Protein AF-0000000086675448 (afdb_homodimer)

Nearest PDB structures (foldseek):
  5aqe-assembly1_A  TM=8.376E-01  e=9.202E-14  Lederbergia lenta
  1q5p-assembly1_A  TM=8.395E-01  e=3.480E-13  Lederbergia lenta
  4h6w-assembly2_B  TM=8.275E-01  e=2.903E-13  Planktothrix agardhii NIES-596
  6pak-assembly2_B  TM=8.218E-01  e=4.708E-13  Bacillus subtilis subsp. subtilis str. 168
  1v6c-assembly2_B  TM=7.344E-01  e=2.677E-09  Pseudoalteromonas sp. AS-11

Secondary structure (DSSP, 8-state):
------------PPPSEEEEEGGGHHHHHHHHHHTT-EEEEEEEETTTTEEEEEEE-HHHHHHHHHHHHHHHHH-TT-HHHHHHSPPP-TT--HHHHHHHHHHHHHHHHTTT----EEE--EEEETTTSTTTTSSS--S-EE-PPPPPP-----SSPPEEEEEESPBPP-GGGTTTEEE-GGGB--S-SPEEGGGGHHHHHHHHHHHH-TT-EEEEEE-S-TTT-EEEHHHHHHHHHTTTTS---EEEE-EEEE-TT-PPPHHHHHHHHHHTTTSEEEEE--S---HHHHGGG---TT--EETTTSTTSEEEEEE-TTSSBPTTS---TTEEEEEE-SSEEEE---EEEEEEETTTEEEEEEETTSEEEE--HHHHHHHHHHHHHHHHHHTTT-HHHHHHHHHHHHHHHTT-SSSEE--/------------PPPSEEEEEGGGHHHHHHHHHHTT-EEEEEEEETTTTEEEEEEE-HHHHHHHHHHHHHHHHH-TT-HHHHHHSPPP-TT--HHHHHHHHHHHHHHHHTTT----EEE--EEEEGGG-TTTTSSS--S-EE-PPPPPP-----SSPPEEEEEESPBPP-GGGTTTEEE-GGGB--S-SPEEGGGGHHHHHHHHHHHH-TT-EEEEEE-S-TTT-EEEHHHHHHHHHTTTTS---EEEE-EEEE-TT-PPPHHHHHHHHHHTTTSEEEEE--S---HHHHGGG---TT--EETTTSTTSEEEEEE-TTSSBPTTS---TTEEEEEE-SSEEEE---EEEEEEETTTEEEEEEETTSEEEE-SHHHHHHHHHHHHHHHHHHTTT-HHHHHHHHHHHHHHHTT-SSSEE--

InterPro domains:
  IPR000209 Peptidase S8/S53 domain [PF00082] (158-402)
  IPR036852 Peptidase S8/S53 domain superfamily [G3DSA:3.40.50.200] (151-414)
  IPR036852 Peptidase S8/S53 domain superfamily [SSF52743] (159-402)
  IPR050131 Subtilisin-like serine protease [PTHR43806] (111-392)

pLDDT: mean 85.91, std 15.22, range [19.22, 98.88]

Sequence (838 aa):
MAIADGETQPTTSVPDEIVVDRPYEDVVLTLLRDLGLRREVKASSKVLDLSRIGVTGLADAAARLRQEADELAGSPGTEPWRVAFPRPTDQSSPLDLLLYCIRFRTARDNAGWTFEMGKNRHVRSVIGLPHLSGGGVLYPVAASAPAPRPGEPARETCLVGLLDTRITAHPLLVGKLHADEGAVLDGPGPHPHWAGHATFVAGRILDEAPEARLVVGAVLDDEHAVATAWDTALAMMKFRDSGVKILNLSLGCITADGDAPLIIARAVELLTPQMVIVAAAGNHGDPKLNGDSGTDERAACWPAALSQVEAVGGDTEAGDRAGFSPDVRWTTFMAPGQNVVGPFLTGTVNVQTREHGTLPTEFPEGWASWSGTSFAAATVTGRLARLTAKNGGDPHAALRELRRTLRQAGGSDPITLAHMAIADGETQPTTSVPDEIVVDRPYEDVVLTLLRDLGLRREVKASSKVLDLSRIGVTGLADAAARLRQEADELAGSPGTEPWRVAFPRPTDQSSPLDLLLYCIRFRTARDNAGWTFEMGKNRHVRSVIGLPHLSGGGVLYPVAASAPAPRPGEPARETCLVGLLDTRITAHPLLVGKLHADEGAVLDGPGPHPHWAGHATFVAGRILDEAPEARLVVGAVLDDEHAVATAWDTALAMMKFRDSGVKILNLSLGCITADGDAPLIIARAVELLTPQMVIVAAAGNHGDPKLNGDSGTDERAACWPAALSQVEAVGGDTEAGDRAGFSPDVRWTTFMAPGQNVVGPFLTGTVNVQTREHGTLPTEFPEGWASWSGTSFAAATVTGRLARLTAKNGGDPHAALRELRRTLRQAGGSDPITLAH

Radius of gyration: 28.86 Å; Cα contacts (8 Å, |Δi|>4): 1958; chains: 2; bounding box: 61×103×66 Å

Solvent-accessible surface area (backbone atoms only — not comparable to full-atom values): 42837 Å² total; per-residue (Å²): 133,83,87,71,80,68,79,74,64,80,78,81,67,63,57,58,32,39,31,30,37,39,94,46,46,64,57,51,52,50,54,37,49,76,71,71,40,51,74,43,82,75,48,74,38,80,91,77,41,30,26,34,33,38,49,51,64,48,80,78,40,32,65,59,36,49,50,49,41,53,51,58,68,67,40,84,89,34,63,75,46,51,20,68,43,44,70,75,56,95,84,48,48,46,64,52,32,48,53,44,42,52,48,48,52,42,13,68,76,28,56,46,32,71,78,63,65,39,56,41,36,62,29,22,27,37,70,48,42,84,28,48,43,34,78,74,71,61,48,72,39,65,36,74,80,73,79,83,72,91,68,81,81,57,92,46,66,26,41,30,31,38,51,30,25,24,29,53,87,48,84,87,48,66,91,31,64,52,58,51,86,81,15,51,58,76,78,83,70,67,42,43,51,53,34,25,45,31,28,25,33,52,37,32,20,34,70,55,16,72,55,40,32,37,38,41,42,46,55,26,37,43,83,66,24,41,30,42,30,59,58,46,24,56,57,55,55,64,42,68,86,63,69,39,28,34,38,41,32,45,35,25,28,72,46,93,84,41,59,70,49,51,57,41,53,52,41,51,62,71,40,46,84,70,24,44,39,32,15,14,37,28,41,41,27,28,52,70,22,13,50,89,62,70,53,60,33,44,44,50,21,32,60,10,53,40,91,82,28,44,4,12,24,12,12,28,89,88,69,43,77,27,61,41,24,37,81,50,86,56,36,45,30,32,17,57,10,45,70,40,74,31,41,34,57,64,39,54,25,32,37,72,42,71,90,72,40,73,39,83,41,69,15,86,77,22,15,23,28,33,35,36,10,40,45,7,20,20,37,53,47,8,47,38,37,44,38,8,25,72,48,82,62,34,36,66,60,16,49,52,48,49,54,52,51,39,68,68,47,73,65,74,46,75,52,36,65,59,113,133,80,90,65,85,70,78,73,64,79,79,82,67,64,58,59,29,40,31,29,38,40,94,47,47,65,58,52,53,51,53,36,48,75,70,72,42,52,72,44,82,75,47,71,36,80,89,76,41,31,26,34,33,37,48,52,65,48,80,79,39,30,66,60,36,47,51,51,42,53,50,57,68,67,39,86,88,34,63,77,48,50,21,67,44,43,69,76,57,94,83,48,48,47,66,53,32,48,53,45,42,54,50,48,51,42,14,68,75,27,54,47,32,69,78,65,64,38,55,42,37,62,28,24,26,35,70,51,38,81,29,38,45,39,79,69,70,53,48,74,37,66,37,74,80,73,79,84,72,92,69,80,82,57,92,45,66,27,41,31,30,37,51,30,25,23,30,53,86,50,86,88,48,66,92,31,64,51,58,51,87,81,16,52,57,76,78,82,70,68,41,42,51,51,33,26,47,30,29,25,32,52,38,32,20,35,71,56,17,74,56,41,32,35,38,42,42,47,58,25,37,45,83,67,24,41,31,43,30,59,58,44,24,57,57,55,57,63,42,69,85,64,69,37,29,36,37,42,31,44,36,25,29,71,45,94,82,40,60,69,48,50,56,42,54,51,42,50,62,72,39,47,86,70,24,43,41,32,13,14,38,28,38,40,28,27,53,69,20,13,52,89,64,70,52,60,35,42,44,49,22,32,59,10,54,40,90,81,29,45,4,13,23,13,12,29,89,87,68,43,77,27,63,41,22,36,81,50,86,58,35,45,30,31,16,59,9,46,68,39,74,29,40,34,58,67,38,54,28,33,36,73,40,72,88,73,39,73,38,83,41,69,14,85,77,22,15,23,28,32,32,33,11,39,44,8,20,19,37,53,46,8,47,39,38,44,38,8,24,72,48,82,61,33,36,66,60,15,49,53,47,50,54,53,51,41,67,69,47,74,66,76,46,74,51,37,65,59,116

Structure (mmCIF, N/CA/C/O backbone):
data_AF-0000000086675448-model_v1
#
loop_
_entity.id
_entity.type
_entity.pdbx_description
1 polymer 'Peptidase S8/S53 domain-containing protein'
#
loop_
_atom_site.group_PDB
_atom_site.id
_atom_site.type_symbol
_atom_site.label_atom_id
_atom_site.label_alt_id
_atom_site.label_comp_id
_atom_site.label_asym_id
_atom_site.label_entity_id
_atom_site.label_seq_id
_atom_site.pdbx_PDB_ins_code
_atom_site.Cartn_x
_atom_site.Cartn_y
_atom_site.Cartn_z
_atom_site.occupancy
_atom_site.B_iso_or_equiv
_atom_site.auth_seq_id
_atom_site.auth_comp_id
_atom_site.auth_asym_id
_atom_site.auth_atom_id
_atom_site.pdbx_PDB_model_num
ATOM 1 N N . MET A 1 1 ? -17.484 -54.594 4.227 1 19.22 1 MET A N 1
ATOM 2 C CA . MET A 1 1 ? -16.297 -54.062 4.863 1 19.22 1 MET A CA 1
ATOM 3 C C . MET A 1 1 ? -16.031 -52.625 4.375 1 19.22 1 MET A C 1
ATOM 5 O O . MET A 1 1 ? -15.805 -52.406 3.182 1 19.22 1 MET A O 1
ATOM 9 N N . ALA A 1 2 ? -16.562 -51.531 5.016 1 24.14 2 ALA A N 1
ATOM 10 C CA . ALA A 1 2 ? -16.734 -50.125 4.617 1 24.14 2 ALA A CA 1
ATOM 11 C C . ALA A 1 2 ? -15.398 -49.438 4.445 1 24.14 2 ALA A C 1
ATOM 13 O O . ALA A 1 2 ? -14.555 -49.438 5.352 1 24.14 2 ALA A O 1
ATOM 14 N N . ILE A 1 3 ? -14.781 -49.406 3.256 1 20.59 3 ILE A N 1
ATOM 15 C CA . ILE A 1 3 ? -13.453 -48.875 2.939 1 20.59 3 ILE A CA 1
ATOM 16 C C . ILE A 1 3 ? -13.297 -47.469 3.48 1 20.59 3 ILE A C 1
ATOM 18 O O . ILE A 1 3 ? -13.93 -46.531 2.984 1 20.59 3 ILE A O 1
ATOM 22 N N . ALA A 1 4 ? -13.094 -47.125 4.727 1 25.92 4 ALA A N 1
ATOM 23 C CA . ALA A 1 4 ? -12.898 -45.969 5.602 1 25.92 4 ALA A CA 1
ATOM 24 C C . ALA A 1 4 ? -11.695 -45.125 5.16 1 25.92 4 ALA A C 1
ATOM 26 O O . ALA A 1 4 ? -11.32 -44.188 5.832 1 25.92 4 ALA A O 1
ATOM 27 N N . ASP A 1 5 ? -10.766 -45.719 4.504 1 25.84 5 ASP A N 1
ATOM 28 C CA . ASP A 1 5 ? -9.422 -45.125 4.562 1 25.84 5 ASP A CA 1
ATOM 29 C C . ASP A 1 5 ? -9.375 -43.781 3.854 1 25.84 5 ASP A C 1
ATOM 31 O O . ASP A 1 5 ? -9.047 -43.719 2.668 1 25.84 5 ASP A O 1
ATOM 35 N N . GLY A 1 6 ? -10.383 -42.969 3.861 1 28.73 6 GLY A N 1
ATOM 36 C CA . GLY A 1 6 ? -10.508 -41.719 3.133 1 28.73 6 GLY A CA 1
ATOM 37 C C . GLY A 1 6 ? -9.344 -40.781 3.367 1 28.73 6 GLY A C 1
ATOM 38 O O . GLY A 1 6 ? -9.023 -40.469 4.512 1 28.73 6 GLY A O 1
ATOM 39 N N . GLU A 1 7 ? -8.18 -40.906 2.625 1 31.02 7 GLU A N 1
ATOM 40 C CA . GLU A 1 7 ? -7.004 -40.031 2.652 1 31.02 7 GLU A CA 1
ATOM 41 C C . GLU A 1 7 ? -7.391 -38.594 2.949 1 31.02 7 GLU A C 1
ATOM 43 O O . GLU A 1 7 ? -8.273 -38.031 2.299 1 31.02 7 GLU A O 1
ATOM 48 N N . THR A 1 8 ? -7.277 -38.094 4.18 1 31.53 8 THR A N 1
ATOM 49 C CA . THR A 1 8 ? -7.465 -36.75 4.738 1 31.53 8 THR A CA 1
ATOM 50 C C . THR A 1 8 ? -6.84 -35.688 3.834 1 31.53 8 THR A C 1
ATOM 52 O O . THR A 1 8 ? -5.641 -35.75 3.553 1 31.53 8 THR A O 1
ATOM 55 N N . GLN A 1 9 ? -7.383 -35.25 2.836 1 34.47 9 GLN A N 1
ATOM 56 C CA . GLN A 1 9 ? -7.023 -34.062 2.078 1 34.47 9 GLN A CA 1
ATOM 57 C C . GLN A 1 9 ? -6.285 -33.062 2.959 1 34.47 9 GLN A C 1
ATOM 59 O O . GLN A 1 9 ? -6.648 -32.844 4.117 1 34.47 9 GLN A O 1
ATOM 64 N N . PRO A 1 10 ? -4.93 -32.906 2.898 1 38.47 10 PRO A N 1
ATOM 65 C CA . PRO A 1 10 ? -4.301 -31.859 3.697 1 38.47 10 PRO A CA 1
ATOM 66 C C . PRO A 1 10 ? -5.258 -30.703 4.012 1 38.47 10 PRO A C 1
ATOM 68 O O . PRO A 1 10 ? -5.941 -30.203 3.117 1 38.47 10 PRO A O 1
ATOM 71 N N . THR A 1 11 ? -5.914 -30.703 5.055 1 40.5 11 THR A N 1
ATOM 72 C CA . THR A 1 11 ? -6.809 -29.656 5.551 1 40.5 11 THR A CA 1
ATOM 73 C C . THR A 1 11 ? -6.219 -28.281 5.305 1 40.5 11 THR A C 1
ATOM 75 O O . THR A 1 11 ? -5.086 -28 5.711 1 40.5 11 THR A O 1
ATOM 78 N N . THR A 1 12 ? -6.336 -27.641 4.102 1 47.5 12 THR A N 1
ATOM 79 C CA . THR A 1 12 ? -6.266 -26.281 3.543 1 47.5 12 THR A CA 1
ATOM 80 C C . THR A 1 12 ? -6.68 -25.25 4.582 1 47.5 12 THR A C 1
ATOM 82 O O . THR A 1 12 ? -7.098 -24.141 4.234 1 47.5 12 THR A O 1
ATOM 85 N N . SER A 1 13 ? -6.762 -25.594 5.852 1 55.72 13 SER A N 1
ATOM 86 C CA . SER A 1 13 ? -7.344 -24.578 6.723 1 55.72 13 SER A CA 1
ATOM 87 C C . SER A 1 13 ? -6.375 -23.422 6.938 1 55.72 13 SER A C 1
ATOM 89 O O . SER A 1 13 ? -5.18 -23.641 7.152 1 55.72 13 SER A O 1
ATOM 91 N N . VAL A 1 14 ? -6.738 -22.281 6.613 1 64.19 14 VAL A N 1
ATOM 92 C CA . VAL A 1 14 ? -6.047 -21.031 6.945 1 64.19 14 VAL A CA 1
ATOM 93 C C . VAL A 1 14 ? -5.699 -21.031 8.438 1 64.19 14 VAL A C 1
ATOM 95 O O . VAL A 1 14 ? -6.555 -21.297 9.281 1 64.19 14 VAL A O 1
ATOM 98 N N . PRO A 1 15 ? -4.355 -20.953 8.742 1 76.44 15 PRO A N 1
ATOM 99 C CA . PRO A 1 15 ? -4.02 -20.875 10.164 1 76.44 15 PRO A CA 1
ATOM 100 C C . PRO A 1 15 ? -4.773 -19.75 10.875 1 76.44 15 PRO A C 1
ATOM 102 O O . PRO A 1 15 ? -5.117 -18.734 10.258 1 76.44 15 PRO A O 1
ATOM 105 N N . ASP A 1 16 ? -5.109 -20.016 12.125 1 91.25 16 ASP A N 1
ATOM 106 C CA . ASP A 1 16 ? -5.711 -18.984 12.969 1 91.25 16 ASP A CA 1
ATOM 107 C C . ASP A 1 16 ? -4.684 -17.922 13.359 1 91.25 16 ASP A C 1
ATOM 109 O O . ASP A 1 16 ? -4.348 -17.781 14.531 1 91.25 16 ASP A O 1
ATOM 113 N N . GLU A 1 17 ? -4.227 -17.25 12.32 1 94.56 17 GLU A N 1
ATOM 114 C CA . GLU A 1 17 ? -3.17 -16.266 12.508 1 94.56 17 GLU A CA 1
ATOM 115 C C . GLU A 1 17 ? -3.529 -14.93 11.852 1 94.56 17 GLU A C 1
ATOM 117 O O . GLU A 1 17 ? -4.102 -14.906 10.758 1 94.56 17 GLU A O 1
ATOM 122 N N . ILE A 1 18 ? -3.236 -13.844 12.609 1 94.94 18 ILE A N 1
ATOM 123 C CA . ILE A 1 18 ? -3.465 -12.477 12.156 1 94.94 18 ILE A CA 1
ATOM 124 C C . ILE A 1 18 ? -2.133 -11.828 11.781 1 94.94 18 ILE A C 1
ATOM 126 O O . ILE A 1 18 ? -1.14 -11.984 12.492 1 94.94 18 ILE A O 1
ATOM 130 N N . VAL A 1 19 ? -2.082 -11.25 10.617 1 96.06 19 VAL A N 1
ATOM 131 C CA . VAL A 1 19 ? -0.97 -10.391 10.227 1 96.06 19 VAL A CA 1
ATOM 132 C C . VAL A 1 19 ? -1.356 -8.93 10.406 1 96.06 19 VAL A C 1
ATOM 134 O O . VAL A 1 19 ? -2.414 -8.492 9.945 1 96.06 19 VAL A O 1
ATOM 137 N N . VAL A 1 20 ? -0.514 -8.125 11.141 1 96.06 20 VAL A N 1
ATOM 138 C CA . VAL A 1 20 ? -0.903 -6.762 11.477 1 96.06 20 VAL A CA 1
ATOM 139 C C . VAL A 1 20 ? 0.31 -5.84 11.383 1 96.06 20 VAL A C 1
ATOM 141 O O . VAL A 1 20 ? 1.45 -6.285 11.531 1 96.06 20 VAL A O 1
ATOM 144 N N . ASP A 1 21 ? 0.038 -4.551 11.141 1 94.56 21 ASP A N 1
ATOM 145 C CA . ASP A 1 21 ? 1.094 -3.547 11.234 1 94.56 21 ASP A CA 1
ATOM 146 C C . ASP A 1 21 ? 1.819 -3.641 12.578 1 94.56 21 ASP A C 1
ATOM 148 O O . ASP A 1 21 ? 1.188 -3.604 13.633 1 94.56 21 ASP A O 1
ATOM 152 N N . ARG A 1 22 ? 3.107 -3.705 12.477 1 92.75 22 ARG A N 1
ATOM 153 C CA . ARG A 1 22 ? 3.926 -3.963 13.656 1 92.75 22 ARG A CA 1
ATOM 154 C C . ARG A 1 22 ? 3.723 -2.881 14.711 1 92.75 22 ARG A C 1
ATOM 156 O O . ARG A 1 22 ? 3.66 -3.176 15.906 1 92.75 22 ARG A O 1
ATOM 163 N N . PRO A 1 23 ? 3.57 -1.552 14.391 1 89.69 23 PRO A N 1
ATOM 164 C CA . PRO A 1 23 ? 3.387 -0.516 15.406 1 89.69 23 PRO A CA 1
ATOM 165 C C . PRO A 1 23 ? 2.1 -0.698 16.203 1 89.69 23 PRO A C 1
ATOM 167 O O . PRO A 1 23 ? 1.947 -0.107 17.281 1 89.69 23 PRO A O 1
ATOM 170 N N . TYR A 1 24 ? 1.181 -1.515 15.727 1 93.62 24 TYR A N 1
ATOM 171 C CA . TYR A 1 24 ? -0.104 -1.646 16.406 1 93.62 24 TYR A CA 1
ATOM 172 C C . TYR A 1 24 ? -0.298 -3.061 16.938 1 93.62 24 TYR A C 1
ATOM 174 O O . TYR A 1 24 ? -1.425 -3.477 17.219 1 93.62 24 TYR A O 1
ATOM 182 N N . GLU A 1 25 ? 0.802 -3.812 16.984 1 94.5 25 GLU A N 1
ATOM 183 C CA . GLU A 1 25 ? 0.803 -5.148 17.562 1 94.5 25 GLU A CA 1
ATOM 184 C C . GLU A 1 25 ? 0.176 -5.133 18.969 1 94.5 25 GLU A C 1
ATOM 186 O O . GLU A 1 25 ? -0.679 -5.965 19.266 1 94.5 25 GLU A O 1
ATOM 191 N N . ASP A 1 26 ? 0.525 -4.156 19.766 1 93.31 26 ASP A N 1
ATOM 192 C CA . ASP A 1 26 ? 0.05 -4.07 21.141 1 93.31 26 ASP A CA 1
ATOM 193 C C . ASP A 1 26 ? -1.45 -3.791 21.188 1 93.31 26 ASP A C 1
ATOM 195 O O . ASP A 1 26 ? -2.15 -4.281 22.078 1 93.31 26 ASP A O 1
ATOM 199 N N . VAL A 1 27 ? -1.934 -2.99 20.266 1 92.75 27 VAL A N 1
ATOM 200 C CA . VAL A 1 27 ? -3.361 -2.697 20.188 1 92.75 27 VAL A CA 1
ATOM 201 C C . VAL A 1 27 ? -4.141 -3.986 19.938 1 92.75 27 VAL A C 1
ATOM 203 O O . VAL A 1 27 ? -5.125 -4.27 20.625 1 92.75 27 VAL A O 1
ATOM 206 N N . VAL A 1 28 ? -3.686 -4.801 19.016 1 95.69 28 VAL A N 1
ATOM 207 C CA . VAL A 1 28 ? -4.363 -6.043 18.656 1 95.69 28 VAL A CA 1
ATOM 208 C C . VAL A 1 28 ? -4.309 -7.016 19.844 1 95.69 28 VAL A C 1
ATOM 210 O O . VAL A 1 28 ? -5.309 -7.652 20.172 1 95.69 28 VAL A O 1
ATOM 213 N N . LEU A 1 29 ? -3.145 -7.09 20.5 1 96.25 29 LEU A N 1
ATOM 214 C CA . LEU A 1 29 ? -3.012 -7.98 21.641 1 96.25 29 LEU A CA 1
ATOM 215 C C . LEU A 1 29 ? -3.975 -7.586 22.75 1 96.25 29 LEU A C 1
ATOM 217 O O . LEU A 1 29 ? -4.582 -8.445 23.391 1 96.25 29 LEU A O 1
ATOM 221 N N . THR A 1 30 ? -4.129 -6.32 22.969 1 95.06 30 THR A N 1
ATOM 222 C CA . THR A 1 30 ? -5.055 -5.824 23.984 1 95.06 30 THR A CA 1
ATOM 223 C C . THR A 1 30 ? -6.496 -6.156 23.609 1 95.06 30 THR A C 1
ATOM 225 O O . THR A 1 30 ? -7.273 -6.602 24.453 1 95.06 30 THR A O 1
ATOM 228 N N . LEU A 1 31 ? -6.832 -5.945 22.359 1 93.81 31 LEU A N 1
ATOM 229 C CA . LEU A 1 31 ? -8.18 -6.238 21.891 1 93.81 31 LEU A CA 1
ATOM 230 C C . LEU A 1 31 ? -8.484 -7.73 22.016 1 93.81 31 LEU A C 1
ATOM 232 O O . LEU A 1 31 ? -9.594 -8.117 22.391 1 93.81 31 LEU A O 1
ATOM 236 N N . LEU A 1 32 ? -7.5 -8.617 21.703 1 96 32 LEU A N 1
ATOM 237 C CA . LEU A 1 32 ? -7.68 -10.062 21.828 1 96 32 LEU A CA 1
ATOM 238 C C . LEU A 1 32 ? -7.891 -10.453 23.281 1 96 32 LEU A C 1
ATOM 240 O O . LEU A 1 32 ? -8.727 -11.305 23.594 1 96 32 LEU A O 1
ATOM 244 N N . ARG A 1 33 ? -7.145 -9.836 24.172 1 94.44 33 ARG A N 1
ATOM 245 C CA . ARG A 1 33 ? -7.324 -10.055 25.609 1 94.44 33 ARG A CA 1
ATOM 246 C C . ARG A 1 33 ? -8.734 -9.664 26.047 1 94.44 33 ARG A C 1
ATOM 248 O O . ARG A 1 33 ? -9.391 -10.414 26.766 1 94.44 33 ARG A O 1
ATOM 255 N N . ASP A 1 34 ? -9.203 -8.539 25.625 1 92.75 34 ASP A N 1
ATOM 256 C CA . ASP A 1 34 ? -10.531 -8.047 25.984 1 92.75 34 ASP A CA 1
ATOM 257 C C . ASP A 1 34 ? -11.617 -9 25.484 1 92.75 34 ASP A C 1
ATOM 259 O O . ASP A 1 34 ? -12.688 -9.086 26.078 1 92.75 34 ASP A O 1
ATOM 263 N N . LEU A 1 35 ? -11.344 -9.672 24.391 1 91.81 35 LEU A N 1
ATOM 264 C CA . LEU A 1 35 ? -12.305 -10.602 23.797 1 91.81 35 LEU A CA 1
ATOM 265 C C . LEU A 1 35 ? -12.164 -11.984 24.406 1 91.81 35 LEU A C 1
ATOM 267 O O . LEU A 1 35 ? -12.852 -12.922 24 1 91.81 35 LEU A O 1
ATOM 271 N N . GLY A 1 36 ? -11.211 -12.148 25.344 1 91.94 36 GLY A N 1
ATOM 272 C CA . GLY A 1 36 ? -11.031 -13.391 26.078 1 91.94 36 GLY A CA 1
ATOM 273 C C . GLY A 1 36 ? -10.297 -14.453 25.266 1 91.94 36 GLY A C 1
ATOM 274 O O . GLY A 1 36 ? -10.508 -15.648 25.484 1 91.94 36 GLY A O 1
ATOM 275 N N . LEU A 1 37 ? -9.523 -14.047 24.297 1 95.94 37 LEU A N 1
ATOM 276 C CA . LEU A 1 37 ? -8.836 -15.008 23.438 1 95.94 37 LEU A CA 1
ATOM 277 C C . LEU A 1 37 ? -7.367 -15.133 23.844 1 95.94 37 LEU A C 1
ATOM 279 O O . LEU A 1 37 ? -6.727 -14.133 24.172 1 95.94 37 LEU A O 1
ATOM 283 N N . ARG A 1 38 ? -6.867 -16.359 23.781 1 95.12 38 ARG A N 1
ATOM 284 C CA . ARG A 1 38 ? -5.43 -16.562 23.938 1 95.12 38 ARG A CA 1
ATOM 285 C C . ARG A 1 38 ? -4.676 -16.172 22.672 1 95.12 38 ARG A C 1
ATOM 287 O O . ARG A 1 38 ? -5.16 -16.391 21.562 1 95.12 38 ARG A O 1
ATOM 294 N N . ARG A 1 39 ? -3.52 -15.531 22.891 1 95.56 39 ARG A N 1
ATOM 295 C CA . ARG A 1 39 ? -2.768 -15 21.766 1 95.56 39 ARG A CA 1
ATOM 296 C C . ARG A 1 39 ? -1.266 -15.102 22 1 95.56 39 ARG A C 1
ATOM 298 O O . ARG A 1 39 ? -0.82 -15.148 23.156 1 95.56 39 ARG A O 1
ATOM 305 N N . GLU A 1 40 ? -0.555 -15.219 20.938 1 95.94 40 GLU A N 1
ATOM 306 C CA . GLU A 1 40 ? 0.904 -15.258 20.969 1 95.94 40 GLU A CA 1
ATOM 307 C C . GLU A 1 40 ? 1.5 -14.633 19.719 1 95.94 40 GLU A C 1
ATOM 309 O O . GLU A 1 40 ? 1.061 -14.922 18.594 1 95.94 40 GLU A O 1
ATOM 314 N N . VAL A 1 41 ? 2.432 -13.719 19.953 1 96.81 41 VAL A N 1
ATOM 315 C CA . VAL A 1 41 ? 3.189 -13.219 18.812 1 96.81 41 VAL A CA 1
ATOM 316 C C . VAL A 1 41 ? 4.121 -14.312 18.297 1 96.81 41 VAL A C 1
ATOM 318 O O . VAL A 1 41 ? 5.09 -14.68 18.969 1 96.81 41 VAL A O 1
ATOM 321 N N . LYS A 1 42 ? 3.869 -14.836 17.078 1 96.38 42 LYS A N 1
ATOM 322 C CA . LYS A 1 42 ? 4.613 -15.953 16.5 1 96.38 42 LYS A CA 1
ATOM 323 C C . LYS A 1 42 ? 5.859 -15.461 15.773 1 96.38 42 LYS A C 1
ATOM 325 O O . LYS A 1 42 ? 6.871 -16.172 15.719 1 96.38 42 LYS A O 1
ATOM 330 N N . ALA A 1 43 ? 5.773 -14.297 15.125 1 96.25 43 ALA A N 1
ATOM 331 C CA . ALA A 1 43 ? 6.879 -13.734 14.359 1 96.25 43 ALA A CA 1
ATOM 332 C C . ALA A 1 43 ? 6.691 -12.234 14.141 1 96.25 43 ALA A C 1
ATOM 334 O O . ALA A 1 43 ? 5.574 -11.719 14.258 1 96.25 43 ALA A O 1
ATOM 335 N N . SER A 1 44 ? 7.77 -11.516 13.914 1 95 44 SER A N 1
ATOM 336 C CA . SER A 1 44 ? 7.773 -10.109 13.539 1 95 44 SER A CA 1
ATOM 337 C C . SER A 1 44 ? 8.82 -9.82 12.469 1 95 44 SER A C 1
ATOM 339 O O . SER A 1 44 ? 9.906 -10.406 12.484 1 95 44 SER A O 1
ATOM 341 N N . SER A 1 45 ? 8.445 -9.023 11.523 1 94.19 45 SER A N 1
ATOM 342 C CA . SER A 1 45 ? 9.383 -8.594 10.484 1 94.19 45 SER A CA 1
ATOM 343 C C . SER A 1 45 ? 9.555 -7.078 10.492 1 94.19 45 SER A C 1
ATOM 345 O O . SER A 1 45 ? 8.617 -6.336 10.203 1 94.19 45 SER A O 1
ATOM 347 N N . LYS A 1 46 ? 10.773 -6.582 10.719 1 86.75 46 LYS A N 1
ATOM 348 C CA . LYS A 1 46 ? 11.062 -5.152 10.711 1 86.75 46 LYS A CA 1
ATOM 349 C C . LYS A 1 46 ? 11.031 -4.594 9.289 1 86.75 46 LYS A C 1
ATOM 351 O O . LYS A 1 46 ? 10.578 -3.471 9.062 1 86.75 46 LYS A O 1
ATOM 356 N N . VAL A 1 47 ? 11.445 -5.418 8.352 1 87.56 47 VAL A N 1
ATOM 357 C CA . VAL A 1 47 ? 11.555 -4.965 6.965 1 87.56 47 VAL A CA 1
ATOM 358 C C . VAL A 1 47 ? 10.156 -4.809 6.363 1 87.56 47 VAL A C 1
ATOM 360 O O . VAL A 1 47 ? 9.898 -3.855 5.625 1 87.56 47 VAL A O 1
ATOM 363 N N . LEU A 1 48 ? 9.273 -5.742 6.727 1 93.06 48 LEU A N 1
ATOM 364 C CA . LEU A 1 48 ? 7.902 -5.645 6.234 1 93.06 48 LEU A CA 1
ATOM 365 C C . LEU A 1 48 ? 7.047 -4.809 7.184 1 93.06 48 LEU A C 1
ATOM 367 O O . LEU A 1 48 ? 5.934 -4.414 6.832 1 93.06 48 LEU A O 1
ATOM 371 N N . ASP A 1 49 ? 7.578 -4.543 8.367 1 91.44 49 ASP A N 1
ATOM 372 C CA . ASP A 1 49 ? 6.914 -3.801 9.438 1 91.44 49 ASP A CA 1
ATOM 373 C C . ASP A 1 49 ? 5.57 -4.43 9.789 1 91.44 49 ASP A C 1
ATOM 375 O O . ASP A 1 49 ? 4.555 -3.734 9.852 1 91.44 49 ASP A O 1
ATOM 379 N N . LEU A 1 50 ? 5.547 -5.75 9.844 1 95.5 50 LEU A N 1
ATOM 380 C CA . LEU A 1 50 ? 4.359 -6.535 10.172 1 95.5 50 LEU A CA 1
ATOM 381 C C . LEU A 1 50 ? 4.668 -7.551 11.266 1 95.5 50 LEU A C 1
ATOM 383 O O . LEU A 1 50 ? 5.812 -7.973 11.422 1 95.5 50 LEU A O 1
ATOM 387 N N . SER A 1 51 ? 3.674 -7.844 12.047 1 97.06 51 SER A N 1
ATOM 388 C CA . SER A 1 51 ? 3.711 -8.898 13.047 1 97.06 51 SER A CA 1
ATOM 389 C C . SER A 1 51 ? 2.67 -9.977 12.758 1 97.06 51 SER A C 1
ATOM 391 O O . SER A 1 51 ? 1.616 -9.688 12.188 1 97.06 51 SER A O 1
ATOM 393 N N . ARG A 1 52 ? 3.043 -11.188 13.047 1 97.06 52 ARG A N 1
ATOM 394 C CA . ARG A 1 52 ? 2.152 -12.336 12.93 1 97.06 52 ARG A CA 1
ATOM 395 C C . ARG A 1 52 ? 1.727 -12.844 14.305 1 97.06 52 ARG A C 1
ATOM 397 O O . ARG A 1 52 ? 2.57 -13.211 15.125 1 97.06 52 ARG A O 1
ATOM 404 N N . ILE A 1 53 ? 0.433 -12.836 14.555 1 97.44 53 ILE A N 1
ATOM 405 C CA . ILE A 1 53 ? -0.113 -13.195 15.859 1 97.44 53 ILE A CA 1
ATOM 406 C C . ILE A 1 53 ? -0.952 -14.461 15.734 1 97.44 53 ILE A C 1
ATOM 408 O O . ILE A 1 53 ? -1.889 -14.523 14.938 1 97.44 53 ILE A O 1
ATOM 412 N N . GLY A 1 54 ? -0.609 -15.523 16.469 1 96.56 54 GLY A N 1
ATOM 413 C CA . GLY A 1 54 ? -1.421 -16.734 16.547 1 96.56 54 GLY A CA 1
ATOM 414 C C . GLY A 1 54 ? -2.523 -16.625 17.594 1 96.56 54 GLY A C 1
ATOM 415 O O . GLY A 1 54 ? -2.318 -16.078 18.672 1 96.56 54 GLY A O 1
ATOM 416 N N . VAL A 1 55 ? -3.717 -17.047 17.203 1 96.19 55 VAL A N 1
ATOM 417 C CA . VAL A 1 55 ? -4.863 -17.047 18.109 1 96.19 55 VAL A CA 1
ATOM 418 C C . VAL A 1 55 ? -5.309 -18.484 18.375 1 96.19 55 VAL A C 1
ATOM 420 O O . VAL A 1 55 ? -5.445 -19.281 17.453 1 96.19 55 VAL A O 1
ATOM 423 N N . THR A 1 56 ? -5.527 -18.812 19.641 1 92.69 56 THR A N 1
ATOM 424 C CA . THR A 1 56 ? -5.969 -20.156 20.016 1 92.69 56 THR A CA 1
ATOM 425 C C . THR A 1 56 ? -7.387 -20.109 20.562 1 92.69 56 THR A C 1
ATOM 427 O O . THR A 1 56 ? -7.773 -19.156 21.234 1 92.69 56 THR A O 1
ATOM 430 N N . GLY A 1 57 ? -8.172 -21.156 20.234 1 88.31 57 GLY A N 1
ATOM 431 C CA . GLY A 1 57 ? -9.516 -21.312 20.781 1 88.31 57 GLY A CA 1
ATOM 432 C C . GLY A 1 57 ? -10.57 -20.562 19.984 1 88.31 57 GLY A C 1
ATOM 433 O O . GLY A 1 57 ? -11.633 -20.234 20.5 1 88.31 57 GLY A O 1
ATOM 434 N N . LEU A 1 58 ? -10.297 -20.25 18.766 1 91.5 58 LEU A N 1
ATOM 435 C CA . LEU A 1 58 ? -11.211 -19.469 17.938 1 91.5 58 LEU A CA 1
ATOM 436 C C . LEU A 1 58 ? -12.492 -20.25 17.656 1 91.5 58 LEU A C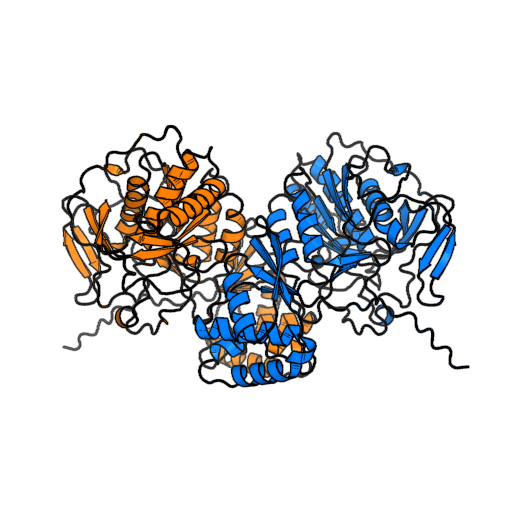 1
ATOM 438 O O . LEU A 1 58 ? -13.578 -19.656 17.641 1 91.5 58 LEU A O 1
ATOM 442 N N . ALA A 1 59 ? -12.305 -21.531 17.438 1 89.75 59 ALA A N 1
ATOM 443 C CA . ALA A 1 59 ? -13.484 -22.359 17.156 1 89.75 59 ALA A CA 1
ATOM 444 C C . ALA A 1 59 ? -14.469 -22.312 18.328 1 89.75 59 ALA A C 1
ATOM 446 O O . ALA A 1 59 ? -15.68 -22.219 18.109 1 89.75 59 ALA A O 1
ATOM 447 N N . ASP A 1 60 ? -13.977 -22.297 19.5 1 92.19 60 ASP A N 1
ATOM 448 C CA . ASP A 1 60 ? -14.797 -22.266 20.703 1 92.19 60 ASP A CA 1
ATOM 449 C C . ASP A 1 60 ? -15.453 -20.891 20.891 1 92.19 60 ASP A C 1
ATOM 451 O O . ASP A 1 60 ? -16.5 -20.781 21.516 1 92.19 60 ASP A O 1
ATOM 455 N N . ALA A 1 61 ? -14.828 -19.906 20.344 1 94 61 ALA A N 1
ATOM 456 C CA . ALA A 1 61 ? -15.297 -18.547 20.547 1 94 61 ALA A CA 1
ATOM 457 C C . ALA A 1 61 ? -16.234 -18.109 19.422 1 94 61 ALA A C 1
ATOM 459 O O . ALA A 1 61 ? -16.734 -16.984 19.422 1 94 61 ALA A O 1
ATOM 460 N N . ALA A 1 62 ? -16.5 -18.938 18.469 1 93.25 62 ALA A N 1
ATOM 461 C CA . ALA A 1 62 ? -17.172 -18.562 17.234 1 93.25 62 ALA A CA 1
ATOM 462 C C . ALA A 1 62 ? -18.547 -17.969 17.531 1 93.25 62 ALA A C 1
ATOM 464 O O . ALA A 1 62 ? -18.906 -16.922 16.984 1 93.25 62 ALA A O 1
ATOM 465 N N . ALA A 1 63 ? -19.297 -18.625 18.375 1 93.44 63 ALA A N 1
ATOM 466 C CA . ALA A 1 63 ? -20.641 -18.156 18.688 1 93.44 63 ALA A CA 1
ATOM 467 C C . ALA A 1 63 ? -20.625 -16.797 19.359 1 93.44 63 ALA A C 1
ATOM 469 O O . ALA A 1 63 ? -21.438 -15.922 19.062 1 93.44 63 ALA A O 1
ATOM 470 N N . ARG A 1 64 ? -19.781 -16.672 20.281 1 94.62 64 ARG A N 1
ATOM 471 C CA . ARG A 1 64 ? -19.656 -15.398 20.984 1 94.62 64 ARG A CA 1
ATOM 472 C C . ARG A 1 64 ? -19.203 -14.289 20.031 1 94.62 64 ARG A C 1
ATOM 474 O O . ARG A 1 64 ? -19.688 -13.156 20.141 1 94.62 64 ARG A O 1
ATOM 481 N N . LEU A 1 65 ? -18.266 -14.57 19.188 1 94.31 65 LEU A N 1
ATOM 482 C CA . LEU A 1 65 ? -17.781 -13.594 18.219 1 94.31 65 LEU A CA 1
ATOM 483 C C . LEU A 1 65 ? -18.891 -13.188 17.25 1 94.31 65 LEU A C 1
ATOM 485 O O . LEU A 1 65 ? -18.969 -12.031 16.844 1 94.31 65 LEU A O 1
ATOM 489 N N . ARG A 1 66 ? -19.656 -14.125 16.922 1 93.06 66 ARG A N 1
ATOM 490 C CA . ARG A 1 66 ? -20.797 -13.82 16.062 1 93.06 66 ARG A CA 1
ATOM 491 C C . ARG A 1 66 ? -21.766 -12.859 16.75 1 93.06 66 ARG A C 1
ATOM 493 O O . ARG A 1 66 ? -22.234 -11.898 16.141 1 93.06 66 ARG A O 1
ATOM 500 N N . GLN A 1 67 ? -22.016 -13.156 17.953 1 92.38 67 GLN A N 1
ATOM 501 C CA . GLN A 1 67 ? -22.875 -12.273 18.719 1 92.38 67 GLN A CA 1
ATOM 502 C C . GLN A 1 67 ? -22.266 -10.875 18.828 1 92.38 67 GLN A C 1
ATOM 504 O O . GLN A 1 67 ? -22.984 -9.875 18.656 1 92.38 67 GLN A O 1
ATOM 509 N N . GLU A 1 68 ? -21.031 -10.836 19.141 1 91.19 68 GLU A N 1
ATOM 510 C CA . GLU A 1 68 ? -20.328 -9.555 19.219 1 91.19 68 GLU A CA 1
ATOM 511 C C . GLU A 1 68 ? -20.422 -8.805 17.891 1 91.19 68 GLU A C 1
ATOM 513 O O . GLU A 1 68 ? -20.672 -7.594 17.875 1 91.19 68 GLU A O 1
ATOM 518 N N . ALA A 1 69 ? -20.156 -9.461 16.797 1 87.44 69 ALA A N 1
ATOM 519 C CA . ALA A 1 69 ? -20.219 -8.859 15.461 1 87.44 69 ALA A CA 1
ATOM 520 C C . ALA A 1 69 ? -21.609 -8.281 15.188 1 87.44 69 ALA A C 1
ATOM 522 O O . ALA A 1 69 ? -21.719 -7.168 14.664 1 87.44 69 ALA A O 1
ATOM 523 N N . ASP A 1 70 ? -22.609 -9 15.625 1 84.5 70 ASP A N 1
ATOM 524 C CA . ASP A 1 70 ? -23.984 -8.547 15.422 1 84.5 70 ASP A CA 1
ATOM 525 C C . ASP A 1 70 ? -24.297 -7.316 16.266 1 84.5 70 ASP A C 1
ATOM 527 O O . ASP A 1 70 ? -24.969 -6.391 15.797 1 84.5 70 ASP A O 1
ATOM 531 N N . GLU A 1 71 ? -23.812 -7.285 17.406 1 86.38 71 GLU A N 1
ATOM 532 C CA . GLU A 1 71 ? -24.016 -6.148 18.297 1 86.38 71 GLU A CA 1
ATOM 533 C C . GLU A 1 71 ? -23.297 -4.902 17.766 1 86.38 71 GLU A C 1
ATOM 535 O O . GLU A 1 71 ? -23.859 -3.801 17.812 1 86.38 71 GLU A O 1
ATOM 540 N N . LEU A 1 72 ? -22.109 -5.102 17.328 1 83.56 72 LEU A N 1
ATOM 541 C CA . LEU A 1 72 ? -21.344 -3.99 16.781 1 83.56 72 LEU A CA 1
ATOM 542 C C . LEU A 1 72 ? -22.016 -3.428 15.539 1 83.56 72 LEU A C 1
ATOM 544 O O . LEU A 1 72 ? -22.141 -2.209 15.391 1 83.56 72 LEU A O 1
ATOM 548 N N . ALA A 1 73 ? -22.453 -4.277 14.688 1 75.19 73 ALA A N 1
ATOM 549 C CA . ALA A 1 73 ? -23.094 -3.867 13.438 1 75.19 73 ALA A CA 1
ATOM 550 C C . ALA A 1 73 ? -24.375 -3.1 13.703 1 75.19 73 ALA A C 1
ATOM 552 O O . ALA A 1 73 ? -24.766 -2.236 12.914 1 75.19 73 ALA A O 1
ATOM 553 N N . GLY A 1 74 ? -25.016 -3.391 14.781 1 73.56 74 GLY A N 1
ATOM 554 C CA . GLY A 1 74 ? -26.297 -2.771 15.102 1 73.56 74 GLY A CA 1
ATOM 555 C C . GLY A 1 74 ? -26.156 -1.548 15.992 1 73.56 74 GLY A C 1
ATOM 556 O O . GLY A 1 74 ? -27.141 -0.875 16.281 1 73.56 74 GLY A O 1
ATOM 557 N N . SER A 1 75 ? -24.938 -1.24 16.391 1 73.94 75 SER A N 1
ATOM 558 C CA . SER A 1 75 ? -24.734 -0.139 17.328 1 73.94 75 SER A CA 1
ATOM 559 C C . SER A 1 75 ? -24.953 1.209 16.656 1 73.94 75 SER A C 1
ATOM 561 O O . SER A 1 75 ? -24.562 1.407 15.508 1 73.94 75 SER A O 1
ATOM 563 N N . PRO A 1 76 ? -25.641 2.133 17.297 1 67 76 PRO A N 1
ATOM 564 C CA . PRO A 1 76 ? -25.875 3.459 16.734 1 67 76 PRO A CA 1
ATOM 565 C C . PRO A 1 76 ? -24.594 4.25 16.516 1 67 76 PRO A C 1
ATOM 567 O O . PRO A 1 76 ? -23.656 4.133 17.297 1 67 76 PRO A O 1
ATOM 570 N N . GLY A 1 77 ? -24.469 5.156 15.594 1 63.78 77 GLY A N 1
ATOM 571 C CA . GLY A 1 77 ? -23.359 6.055 15.328 1 63.78 77 GLY A CA 1
ATOM 572 C C . GLY A 1 77 ? -22.25 5.41 14.523 1 63.78 77 GLY A C 1
ATOM 573 O O . GLY A 1 77 ? -21.234 6.043 14.242 1 63.78 77 GLY A O 1
ATOM 574 N N . THR A 1 78 ? -22.531 4.113 14.289 1 63.5 78 THR A N 1
ATOM 575 C CA . THR A 1 78 ? -21.453 3.412 13.602 1 63.5 78 THR A CA 1
ATOM 576 C C . THR A 1 78 ? -21.75 3.281 12.117 1 63.5 78 THR A C 1
ATOM 578 O O . THR A 1 78 ? -21.062 2.551 11.398 1 63.5 78 THR A O 1
ATOM 581 N N . GLU A 1 79 ? -22.719 4.062 11.773 1 60.62 79 GLU A N 1
ATOM 582 C CA . GLU A 1 79 ? -23.188 3.955 10.391 1 60.62 79 GLU A CA 1
ATOM 583 C C . GLU A 1 79 ? -22.047 4.211 9.406 1 60.62 79 GLU A C 1
ATOM 585 O O . GLU A 1 79 ? -21.891 3.479 8.43 1 60.62 79 GLU A O 1
ATOM 590 N N . PRO A 1 80 ? -21.234 5.199 9.828 1 58.94 80 PRO A N 1
ATOM 591 C CA . PRO A 1 80 ? -20.188 5.453 8.828 1 58.94 80 PRO A CA 1
ATOM 592 C C . PRO A 1 80 ? -19.188 4.301 8.719 1 58.94 80 PRO A C 1
ATOM 594 O O . PRO A 1 80 ? -18.656 4.051 7.637 1 58.94 80 PRO A O 1
ATOM 597 N N . TRP A 1 81 ? -19.156 3.541 9.883 1 59.16 81 TRP A N 1
ATOM 598 C CA . TRP A 1 81 ? -18.109 2.52 9.898 1 59.16 81 TRP A CA 1
ATOM 599 C C . TRP A 1 81 ? -18.656 1.185 9.398 1 59.16 81 TRP A C 1
ATOM 601 O O . TRP A 1 81 ? -17.891 0.34 8.922 1 59.16 81 TRP A O 1
ATOM 611 N N . ARG A 1 82 ? -19.922 1.065 9.594 1 54.66 82 ARG A N 1
ATOM 612 C CA . ARG A 1 82 ? -20.547 -0.155 9.102 1 54.66 82 ARG A CA 1
ATOM 613 C C . ARG A 1 82 ? -20.344 -0.31 7.598 1 54.66 82 ARG A C 1
ATOM 615 O O . ARG A 1 82 ? -20.266 -1.43 7.09 1 54.66 82 ARG A O 1
ATOM 622 N N . VAL A 1 83 ? -20.172 0.848 7.152 1 48.81 83 VAL A N 1
ATOM 623 C CA . VAL A 1 83 ? -20.047 0.873 5.699 1 48.81 83 VAL A CA 1
ATOM 624 C C . VAL A 1 83 ? -18.625 0.465 5.297 1 48.81 83 VAL A C 1
ATOM 626 O O . VAL A 1 83 ? -18.438 -0.243 4.305 1 48.81 83 VAL A O 1
ATOM 629 N N . ALA A 1 84 ? -17.766 0.76 6.172 1 53.25 84 ALA A N 1
ATOM 630 C CA . ALA A 1 84 ? -16.359 0.553 5.832 1 53.25 84 ALA A CA 1
ATOM 631 C C . ALA A 1 84 ? -15.961 -0.906 6.031 1 53.25 84 ALA A C 1
ATOM 633 O O . ALA A 1 84 ? -15.055 -1.403 5.359 1 53.25 84 ALA A O 1
ATOM 634 N N . PHE A 1 85 ? -16.781 -1.572 6.887 1 60.38 85 PHE A N 1
ATOM 635 C CA . PHE A 1 85 ? -16.375 -2.938 7.191 1 60.38 85 PHE A CA 1
ATOM 636 C C . PHE A 1 85 ? -17.5 -3.924 6.875 1 60.38 85 PHE A C 1
ATOM 638 O O . PHE A 1 85 ? -18.562 -3.873 7.484 1 60.38 85 PHE A O 1
ATOM 645 N N . PRO A 1 86 ? -17.141 -4.785 5.801 1 59.66 86 PRO A N 1
ATOM 646 C CA . PRO A 1 86 ? -18.203 -5.715 5.434 1 59.66 86 PRO A CA 1
ATOM 647 C C . PRO A 1 86 ? -18.656 -6.594 6.602 1 59.66 86 PRO A C 1
ATOM 649 O O . PRO A 1 86 ? -17.812 -7.121 7.336 1 59.66 86 PRO A O 1
ATOM 652 N N . ARG A 1 87 ? -20.031 -6.629 6.766 1 64.31 87 ARG A N 1
ATOM 653 C CA . ARG A 1 87 ? -20.594 -7.496 7.789 1 64.31 87 ARG A CA 1
ATOM 654 C C . ARG A 1 87 ? -20.328 -8.961 7.477 1 64.31 87 ARG A C 1
ATOM 656 O O . ARG A 1 87 ? -20.469 -9.398 6.332 1 64.31 87 ARG A O 1
ATOM 663 N N . PRO A 1 88 ? -19.828 -9.703 8.492 1 72.25 88 PRO A N 1
ATOM 664 C CA . PRO A 1 88 ? -19.625 -11.141 8.289 1 72.25 88 PRO A CA 1
ATOM 665 C C . PRO A 1 88 ? -20.922 -11.867 7.926 1 72.25 88 PRO A C 1
ATOM 667 O O . PRO A 1 88 ? -22 -11.531 8.438 1 72.25 88 PRO A O 1
ATOM 670 N N . THR A 1 89 ? -20.859 -12.695 6.875 1 73.06 89 THR A N 1
ATOM 671 C CA . THR A 1 89 ? -21.984 -13.531 6.449 1 73.06 89 THR A CA 1
ATOM 672 C C . THR A 1 89 ? -22.031 -14.828 7.258 1 73.06 89 THR A C 1
ATOM 674 O O . THR A 1 89 ? -21.188 -15.047 8.133 1 73.06 89 THR A O 1
ATOM 677 N N . ASP A 1 90 ? -23.062 -15.609 6.965 1 75.69 90 ASP A N 1
ATOM 678 C CA . ASP A 1 90 ? -23.188 -16.891 7.645 1 75.69 90 ASP A CA 1
ATOM 679 C C . ASP A 1 90 ? -22.031 -17.828 7.285 1 75.69 90 ASP A C 1
ATOM 681 O O . ASP A 1 90 ? -21.703 -18.75 8.031 1 75.69 90 ASP A O 1
ATOM 685 N N . GLN A 1 91 ? -21.344 -17.562 6.211 1 74.25 91 GLN A N 1
ATOM 686 C CA . GLN A 1 91 ? -20.234 -18.406 5.742 1 74.25 91 GLN A CA 1
ATOM 687 C C . GLN A 1 91 ? -18.906 -17.906 6.289 1 74.25 91 GLN A C 1
ATOM 689 O O . GLN A 1 91 ? -17.859 -18.547 6.066 1 74.25 91 GLN A O 1
ATOM 694 N N . SER A 1 92 ? -18.953 -16.859 7.105 1 80.81 92 SER A N 1
ATOM 695 C CA . SER A 1 92 ? -17.703 -16.297 7.617 1 80.81 92 SER A CA 1
ATOM 696 C C . SER A 1 92 ? -17.078 -17.234 8.648 1 80.81 92 SER A C 1
ATOM 698 O O . SER A 1 92 ? -17.766 -17.797 9.5 1 80.81 92 SER A O 1
ATOM 700 N N . SER A 1 93 ? -15.781 -17.484 8.523 1 83.81 93 SER A N 1
ATOM 701 C CA . SER A 1 93 ? -15.031 -18.281 9.484 1 83.81 93 SER A CA 1
ATOM 702 C C . SER A 1 93 ? -14.891 -17.547 10.82 1 83.81 93 SER A C 1
ATOM 704 O O . SER A 1 93 ? -15.109 -16.328 10.891 1 83.81 93 SER A O 1
A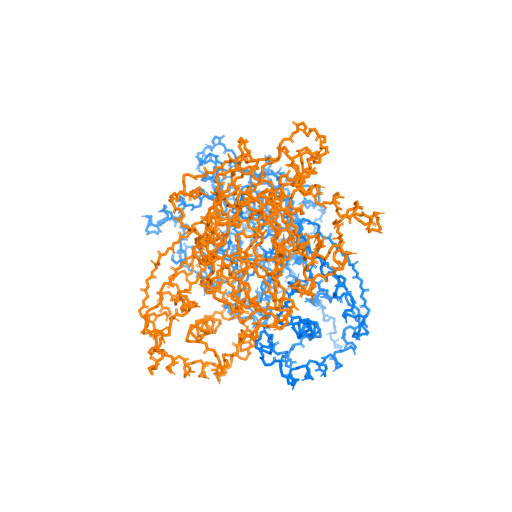TOM 706 N N . PRO A 1 94 ? -14.562 -18.281 11.875 1 90.12 94 PRO A N 1
ATOM 707 C CA . PRO A 1 94 ? -14.32 -17.609 13.148 1 90.12 94 PRO A CA 1
ATOM 708 C C . PRO A 1 94 ? -13.242 -16.531 13.055 1 90.12 94 PRO A C 1
ATOM 710 O O . PR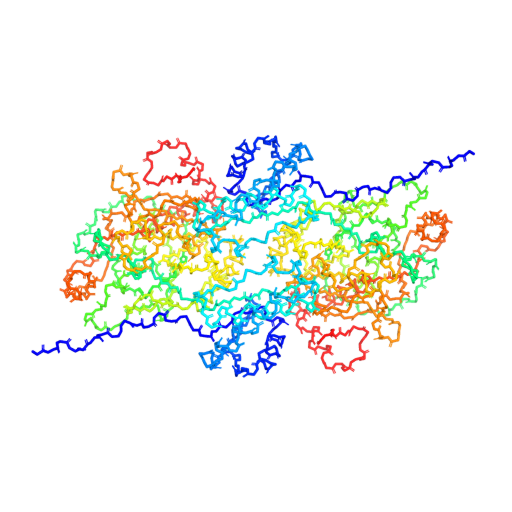O A 1 94 ? -13.344 -15.5 13.711 1 90.12 94 PRO A O 1
ATOM 713 N N . LEU A 1 95 ? -12.242 -16.781 12.25 1 90.62 95 LEU A N 1
ATOM 714 C CA . LEU A 1 95 ? -11.195 -15.789 12.07 1 90.62 95 LEU A CA 1
ATOM 715 C C . LEU A 1 95 ? -11.742 -14.547 11.375 1 90.62 95 LEU A C 1
ATOM 717 O O . LEU A 1 95 ? -11.352 -13.422 11.695 1 90.62 95 LEU A O 1
ATOM 721 N N . ASP A 1 96 ? -12.648 -14.727 10.438 1 86.44 96 ASP A N 1
ATOM 722 C CA . ASP A 1 96 ? -13.297 -13.594 9.789 1 86.44 96 ASP A CA 1
ATOM 723 C C . ASP A 1 96 ? -14.078 -12.758 10.789 1 86.44 96 ASP A C 1
ATOM 725 O O . ASP A 1 96 ? -14.023 -11.523 10.75 1 86.44 96 ASP A O 1
ATOM 729 N N . LEU A 1 97 ? -14.789 -13.438 11.625 1 88.81 97 LEU A N 1
ATOM 730 C CA . LEU A 1 97 ? -15.562 -12.766 12.664 1 88.81 97 LEU A CA 1
ATOM 731 C C . LEU A 1 97 ? -14.648 -11.961 13.594 1 88.81 97 LEU A C 1
ATOM 733 O O . LEU A 1 97 ? -14.961 -10.82 13.93 1 88.81 97 LEU A O 1
ATOM 737 N N . LEU A 1 98 ? -13.609 -12.602 13.977 1 92.81 98 LEU A N 1
ATOM 738 C CA . LEU A 1 98 ? -12.648 -11.945 14.859 1 92.81 98 LEU A CA 1
ATOM 739 C C . LEU A 1 98 ? -12.086 -10.68 14.211 1 92.81 98 LEU A C 1
ATOM 741 O O . LEU A 1 98 ? -12.055 -9.617 14.836 1 92.81 98 LEU A O 1
ATOM 745 N N . LEU A 1 99 ? -11.617 -10.758 12.938 1 89.62 99 LEU A N 1
ATOM 746 C CA . LEU A 1 99 ? -11.062 -9.617 12.227 1 89.62 99 LEU A CA 1
ATOM 747 C C . LEU A 1 99 ? -12.086 -8.5 12.094 1 89.62 99 LEU A C 1
ATOM 749 O O . LEU A 1 99 ? -11.75 -7.32 12.227 1 89.62 99 LEU A O 1
ATOM 753 N N . TYR A 1 100 ? -13.297 -8.891 11.875 1 87.75 100 TYR A N 1
ATOM 754 C CA . TYR A 1 100 ? -14.375 -7.906 11.812 1 87.75 100 TYR A CA 1
ATOM 755 C C . TYR A 1 100 ? -14.516 -7.168 13.141 1 87.75 100 TYR A C 1
ATOM 757 O O . TYR A 1 100 ? -14.609 -5.938 13.164 1 87.75 100 TYR A O 1
ATOM 765 N N . CYS A 1 101 ? -14.547 -7.906 14.203 1 89.56 101 CYS A N 1
ATOM 766 C CA . CYS A 1 101 ? -14.711 -7.316 15.523 1 89.56 101 CYS A CA 1
ATOM 767 C C . CYS A 1 101 ? -13.57 -6.355 15.844 1 89.56 101 CYS A C 1
ATOM 769 O O . CYS A 1 101 ? -13.805 -5.246 16.328 1 89.56 101 CYS A O 1
ATOM 771 N N . ILE A 1 102 ? -12.367 -6.75 15.555 1 91.25 102 ILE A N 1
ATOM 772 C CA . ILE A 1 102 ? -11.211 -5.914 15.844 1 91.25 102 ILE A CA 1
ATOM 773 C C . ILE A 1 102 ? -11.273 -4.633 15.016 1 91.25 102 ILE A C 1
ATOM 775 O O . ILE A 1 102 ? -11.094 -3.535 15.539 1 91.25 102 ILE A O 1
ATOM 779 N N . ARG A 1 103 ? -11.547 -4.766 13.773 1 87.31 103 ARG A N 1
ATOM 780 C CA . ARG A 1 103 ? -11.594 -3.613 12.875 1 87.31 103 ARG A CA 1
ATOM 781 C C . ARG A 1 103 ? -12.688 -2.637 13.297 1 87.31 103 ARG A C 1
ATOM 783 O O . ARG A 1 103 ? -12.469 -1.425 13.336 1 87.31 103 ARG A O 1
ATOM 790 N N . PHE A 1 104 ? -13.805 -3.229 13.586 1 85.12 104 PHE A N 1
ATOM 791 C CA . PHE A 1 104 ? -14.953 -2.396 13.938 1 85.12 104 PHE A CA 1
ATOM 792 C C . PHE A 1 104 ? -14.695 -1.653 15.242 1 85.12 104 PHE A C 1
ATOM 794 O O . PHE A 1 104 ? -14.945 -0.449 15.336 1 85.12 104 PHE A O 1
ATOM 801 N N . ARG A 1 105 ? -14.25 -2.328 16.219 1 87.06 105 ARG A N 1
ATOM 802 C CA . ARG A 1 105 ? -13.945 -1.688 17.484 1 87.06 105 ARG A CA 1
ATOM 803 C C . ARG A 1 105 ? -12.891 -0.597 17.312 1 87.06 105 ARG A C 1
ATOM 805 O O . ARG A 1 105 ? -13.008 0.481 17.906 1 87.06 105 ARG A O 1
ATOM 812 N N . THR A 1 106 ? -11.898 -0.913 16.578 1 87.69 106 THR A N 1
ATOM 813 C CA . THR A 1 106 ? -10.836 0.062 16.312 1 87.69 106 THR A CA 1
ATOM 814 C C . THR A 1 106 ? -11.398 1.299 15.625 1 87.69 106 THR A C 1
ATOM 816 O O . THR A 1 106 ? -11.125 2.428 16.047 1 87.69 106 THR A O 1
ATOM 819 N N . ALA A 1 107 ? -12.148 1.104 14.602 1 83.19 107 ALA A N 1
ATOM 820 C CA . ALA A 1 107 ? -12.727 2.215 13.852 1 83.19 107 ALA A CA 1
ATOM 821 C C . ALA A 1 107 ? -13.656 3.045 14.727 1 83.19 107 ALA A C 1
ATOM 823 O O . ALA A 1 107 ? -13.617 4.277 14.695 1 83.19 107 ALA A O 1
ATOM 824 N N . ARG A 1 108 ? -14.492 2.316 15.453 1 80.12 108 ARG A N 1
ATOM 825 C CA . ARG A 1 108 ? -15.43 2.992 16.344 1 80.12 108 ARG A CA 1
ATOM 826 C C . ARG A 1 108 ? -14.688 3.871 17.344 1 80.12 108 ARG A C 1
ATOM 828 O O . ARG A 1 108 ? -15.062 5.023 17.578 1 80.12 108 ARG A O 1
ATOM 835 N N . ASP A 1 109 ? -13.617 3.361 17.844 1 82.88 109 ASP A N 1
ATOM 836 C CA . ASP A 1 109 ? -12.914 4.035 18.938 1 82.88 109 ASP A CA 1
ATOM 837 C C . ASP A 1 109 ? -11.953 5.09 18.391 1 82.88 109 ASP A C 1
ATOM 839 O O . ASP A 1 109 ? -11.453 5.93 19.141 1 82.88 109 ASP A O 1
ATOM 843 N N . ASN A 1 110 ? -11.711 5.086 17.141 1 83.75 110 ASN A N 1
ATOM 844 C CA . ASN A 1 110 ? -10.75 6.008 16.531 1 83.75 110 ASN A CA 1
ATOM 845 C C . ASN A 1 110 ? -11.367 6.746 15.344 1 83.75 110 ASN A C 1
ATOM 847 O O . ASN A 1 110 ? -10.68 7.004 14.352 1 83.75 110 ASN A O 1
ATOM 851 N N . ALA A 1 111 ? -12.609 7.039 15.391 1 80.5 111 ALA A N 1
ATOM 852 C CA . ALA A 1 111 ? -13.344 7.875 14.445 1 80.5 111 ALA A CA 1
ATOM 853 C C . ALA A 1 111 ? -13.125 7.398 13.008 1 80.5 111 ALA A C 1
ATOM 855 O O . ALA A 1 111 ? -12.852 8.203 12.117 1 80.5 111 ALA A O 1
ATOM 856 N N . GLY A 1 112 ? -13.125 6.082 12.867 1 78.38 112 GLY A N 1
ATOM 857 C CA . GLY A 1 112 ? -13.078 5.5 11.531 1 78.38 112 GLY A CA 1
ATOM 858 C C . GLY A 1 112 ? -11.688 5.039 11.133 1 78.38 112 GLY A C 1
ATOM 859 O O . GLY A 1 112 ? -11.531 4.266 10.188 1 78.38 112 GLY A O 1
ATOM 860 N N . TRP A 1 113 ? -10.688 5.5 11.906 1 83.56 113 TRP A N 1
ATOM 861 C CA . TRP A 1 113 ? -9.32 5.102 11.586 1 83.56 113 TRP A CA 1
ATOM 862 C C . TRP A 1 113 ? -9.07 3.65 11.984 1 83.56 113 TRP A C 1
ATOM 864 O O . TRP A 1 113 ? -9.508 3.207 13.047 1 83.56 113 TRP A O 1
ATOM 874 N N . THR A 1 114 ? -8.398 2.996 11.133 1 86.44 114 THR A N 1
ATOM 875 C CA . THR A 1 114 ? -7.934 1.644 11.422 1 86.44 114 THR A CA 1
ATOM 876 C C . THR A 1 114 ? -6.5 1.449 10.93 1 86.44 114 THR A C 1
ATOM 878 O O . THR A 1 114 ? -5.898 2.369 10.375 1 86.44 114 THR A O 1
ATOM 881 N N . PHE A 1 115 ? -5.906 0.355 11.297 1 88 115 PHE A N 1
ATOM 882 C CA . PHE A 1 115 ? -4.598 -0.056 10.805 1 88 115 PHE A CA 1
ATOM 883 C C . PHE A 1 115 ? -4.711 -1.308 9.945 1 88 115 PHE A C 1
ATOM 885 O O . PHE A 1 115 ? -5.762 -1.952 9.914 1 88 115 PHE A O 1
ATOM 892 N N . GLU A 1 116 ? -3.697 -1.524 9.172 1 88.88 116 GLU A N 1
ATOM 893 C CA . GLU A 1 116 ? -3.736 -2.672 8.273 1 88.88 116 GLU A CA 1
ATOM 894 C C . GLU A 1 116 ? -3.609 -3.982 9.039 1 88.88 116 GLU A C 1
ATOM 896 O O . GLU A 1 116 ? -2.76 -4.109 9.93 1 88.88 116 GLU A O 1
ATOM 901 N N . MET A 1 117 ? -4.457 -4.855 8.742 1 91 117 MET A N 1
ATOM 902 C CA . MET A 1 117 ? -4.465 -6.203 9.305 1 91 117 MET A CA 1
ATOM 903 C C . MET A 1 117 ? -5.098 -7.191 8.328 1 91 117 MET A C 1
ATOM 905 O O . MET A 1 117 ? -5.906 -6.809 7.484 1 91 117 MET A O 1
ATOM 909 N N . GLY A 1 118 ? -4.723 -8.43 8.398 1 90.19 118 GLY A N 1
ATOM 910 C CA . GLY A 1 118 ? -5.262 -9.484 7.551 1 90.19 118 GLY A CA 1
ATOM 911 C C . GLY A 1 118 ? -4.91 -10.875 8.047 1 90.19 118 GLY A C 1
ATOM 912 O O . GLY A 1 118 ? -4.473 -11.047 9.188 1 90.19 118 GLY A O 1
ATOM 913 N N . LYS A 1 119 ? -5.172 -11.859 7.188 1 90.56 119 LYS A N 1
ATOM 914 C CA . LYS A 1 119 ? -4.926 -13.266 7.516 1 90.56 119 LYS A CA 1
ATOM 915 C C . LYS A 1 119 ? -3.584 -13.727 6.961 1 90.56 119 LYS A C 1
ATOM 917 O O . LYS A 1 119 ? -3.08 -13.172 5.984 1 90.56 119 LYS A O 1
ATOM 922 N N . ASN A 1 120 ? -2.998 -14.695 7.688 1 92.44 120 ASN A N 1
ATOM 923 C CA . ASN A 1 120 ? -1.876 -15.43 7.109 1 92.44 120 ASN A CA 1
ATOM 924 C C . ASN A 1 120 ? -2.354 -16.547 6.184 1 92.44 120 ASN A C 1
ATOM 926 O O . ASN A 1 120 ? -2.525 -17.688 6.621 1 92.44 120 ASN A O 1
ATOM 930 N N . ARG A 1 121 ? -2.432 -16.297 4.895 1 87.31 121 ARG A N 1
ATOM 931 C CA . ARG A 1 121 ? -3.07 -17.172 3.91 1 87.31 121 ARG A CA 1
ATOM 932 C C . ARG A 1 121 ? -2.09 -18.203 3.375 1 87.31 121 ARG A C 1
ATOM 934 O O . ARG A 1 121 ? -0.88 -18.078 3.574 1 87.31 121 ARG A O 1
ATOM 941 N N . HIS A 1 122 ? -2.666 -19.172 2.734 1 81.31 122 HIS A N 1
ATOM 942 C CA . HIS A 1 122 ? -1.847 -20.188 2.072 1 81.31 122 HIS A CA 1
ATOM 943 C C . HIS A 1 122 ? -1.617 -19.828 0.606 1 81.31 122 HIS A C 1
ATOM 945 O O . HIS A 1 122 ? -2.533 -19.359 -0.075 1 81.31 122 HIS A O 1
ATOM 951 N N . VAL A 1 123 ? -0.437 -20.062 0.223 1 82.38 123 VAL A N 1
ATOM 952 C CA . VAL A 1 123 ? 0.005 -19.875 -1.155 1 82.38 123 VAL A CA 1
ATOM 953 C C . VAL A 1 123 ? 0.408 -21.219 -1.749 1 82.38 123 VAL A C 1
ATOM 955 O O . VAL A 1 123 ? 1.042 -22.047 -1.076 1 82.38 123 VAL A O 1
ATOM 958 N N . ARG A 1 124 ? 0.014 -21.469 -2.943 1 80.44 124 ARG A N 1
ATOM 959 C CA . ARG A 1 124 ? 0.309 -22.719 -3.633 1 80.44 124 ARG A CA 1
ATOM 960 C C . ARG A 1 124 ? 0.814 -22.453 -5.047 1 80.44 124 ARG A C 1
ATOM 962 O O . ARG A 1 124 ? 0.541 -21.406 -5.625 1 80.44 124 ARG A O 1
ATOM 969 N N . SER A 1 125 ? 1.563 -23.5 -5.441 1 77.5 125 SER A N 1
ATOM 970 C CA . SER A 1 125 ? 1.828 -23.453 -6.875 1 77.5 125 SER A CA 1
ATOM 971 C C . SER A 1 125 ? 0.53 -23.375 -7.676 1 77.5 125 SER A C 1
ATOM 973 O O . SER A 1 125 ? -0.462 -24.016 -7.316 1 77.5 125 SER A O 1
ATOM 975 N N . VAL A 1 126 ? 0.559 -22.594 -8.664 1 78.12 126 VAL A N 1
ATOM 976 C CA . VAL A 1 126 ? -0.652 -22.359 -9.453 1 78.12 126 VAL A CA 1
ATOM 977 C C . VAL A 1 126 ? -1.091 -23.656 -10.109 1 78.12 126 VAL A C 1
ATOM 979 O O . VAL A 1 126 ? -2.281 -23.875 -10.359 1 78.12 126 VAL A O 1
ATOM 982 N N . ILE A 1 127 ? -0.201 -24.609 -10.359 1 65.56 127 ILE A N 1
ATOM 983 C CA . ILE A 1 127 ? -0.539 -25.906 -10.938 1 65.56 127 ILE A CA 1
ATOM 984 C C . ILE A 1 127 ? -1.282 -26.75 -9.906 1 65.56 127 ILE A C 1
ATOM 986 O O . ILE A 1 127 ? -2.121 -27.594 -10.266 1 65.56 127 ILE A O 1
ATOM 990 N N . GLY A 1 128 ? -1 -26.594 -8.664 1 55.47 128 GLY A N 1
ATOM 991 C CA . GLY A 1 128 ? -1.533 -27.391 -7.57 1 55.47 128 GLY A CA 1
ATOM 992 C C . GLY A 1 128 ? -2.744 -26.75 -6.906 1 55.47 128 GLY A C 1
ATOM 993 O O . GLY A 1 128 ? -3.236 -27.25 -5.895 1 55.47 128 GLY A O 1
ATOM 994 N N . LEU A 1 129 ? -2.973 -25.703 -7.277 1 56.59 129 LEU A N 1
ATOM 995 C CA . LEU A 1 129 ? -4.191 -25.172 -6.68 1 56.59 129 LEU A CA 1
ATOM 996 C C . LEU A 1 129 ? -5.344 -26.156 -6.816 1 56.59 129 LEU A C 1
ATOM 998 O O . LEU A 1 129 ? -5.516 -26.781 -7.871 1 56.59 129 LEU A O 1
ATOM 1002 N N . PRO A 1 130 ? -5.57 -26.922 -5.527 1 48.62 130 PRO A N 1
ATOM 1003 C CA . PRO A 1 130 ? -6.391 -28.125 -5.395 1 48.62 130 PRO A CA 1
ATOM 1004 C C . PRO A 1 130 ? -7.348 -28.312 -6.57 1 48.62 130 PRO A C 1
ATOM 1006 O O . PRO A 1 130 ? -7.738 -29.453 -6.875 1 48.62 130 PRO A O 1
ATOM 1009 N N . HIS A 1 131 ? -7.867 -27.312 -7.176 1 44.81 131 HIS A N 1
ATOM 1010 C CA . HIS A 1 131 ? -9.086 -27.5 -7.957 1 44.81 131 HIS A CA 1
ATOM 1011 C C . HIS A 1 131 ? -8.773 -27.656 -9.438 1 44.81 131 HIS A C 1
ATOM 1013 O O . HIS A 1 131 ? -9.672 -27.562 -10.281 1 44.81 131 HIS A O 1
ATOM 1019 N N . LEU A 1 132 ? -7.555 -27.766 -9.656 1 44.16 132 LEU A N 1
ATOM 1020 C CA . LEU A 1 132 ? -7.371 -27.875 -11.102 1 44.16 132 LEU A CA 1
ATOM 1021 C C . LEU A 1 132 ? -7.457 -29.328 -11.562 1 44.16 132 LEU A C 1
ATOM 1023 O O . LEU A 1 132 ? -6.43 -29.969 -11.789 1 44.16 132 LEU A O 1
ATOM 1027 N N . SER A 1 133 ? -8.273 -30.125 -10.953 1 35.94 133 SER A N 1
ATOM 1028 C CA . SER A 1 133 ? -8.266 -31.531 -11.344 1 35.94 133 SER A CA 1
ATOM 1029 C C . SER A 1 133 ? -8.836 -31.719 -12.75 1 35.94 133 SER A C 1
ATOM 1031 O O . SER A 1 133 ? -8.758 -32.812 -13.312 1 35.94 133 SER A O 1
ATOM 1033 N N . GLY A 1 134 ? -9.867 -31.125 -13.016 1 35.53 134 GLY A N 1
ATOM 1034 C CA . GLY A 1 134 ? -10.602 -31.812 -14.07 1 35.53 134 GLY A CA 1
ATOM 1035 C C . GLY A 1 134 ? -9.789 -32 -15.336 1 35.53 134 GLY A C 1
ATOM 1036 O O . GLY A 1 134 ? -8.562 -31.875 -15.32 1 35.53 134 GLY A O 1
ATOM 1037 N N . GLY A 1 135 ? -10.43 -31.75 -16.422 1 38 135 GLY A N 1
ATOM 1038 C CA . GLY A 1 135 ? -10.203 -32.312 -17.75 1 38 135 GLY A CA 1
ATOM 1039 C C . GLY A 1 135 ? -8.766 -32.156 -18.219 1 38 135 GLY A C 1
ATOM 1040 O O . GLY A 1 135 ? -8.211 -33.094 -18.797 1 38 135 GLY A O 1
ATOM 1041 N N . GLY A 1 136 ? -8.289 -31.062 -18.734 1 42.91 136 GLY A N 1
ATOM 1042 C CA . GLY A 1 136 ? -7.012 -31 -19.438 1 42.91 136 GLY A CA 1
ATOM 1043 C C . GLY A 1 136 ? -5.816 -31.094 -18.5 1 42.91 136 GLY A C 1
ATOM 1044 O O . GLY A 1 136 ? -5.934 -30.812 -17.312 1 42.91 136 GLY A O 1
ATOM 1045 N N . VAL A 1 137 ? -4.926 -32.188 -18.844 1 49.47 137 VAL A N 1
ATOM 1046 C CA . VAL A 1 137 ? -3.775 -32.781 -18.172 1 49.47 137 VAL A CA 1
ATOM 1047 C C . VAL A 1 137 ? -2.836 -31.672 -17.672 1 49.47 137 VAL A C 1
ATOM 1049 O O . VAL A 1 137 ? -2.168 -31.016 -18.469 1 49.47 137 VAL A O 1
ATOM 1052 N N . LEU A 1 138 ? -3.061 -31.031 -16.609 1 69.19 138 LEU A N 1
ATOM 1053 C CA . LEU A 1 138 ? -2.068 -30.125 -16.016 1 69.19 138 LEU A CA 1
ATOM 1054 C C . LEU A 1 138 ? -1.008 -30.922 -15.258 1 69.19 138 LEU A C 1
ATOM 1056 O O . LEU A 1 138 ? -0.537 -30.484 -14.211 1 69.19 138 LEU A O 1
ATOM 1060 N N . TYR A 1 139 ? -0.813 -32.312 -15.852 1 81.62 139 TYR A N 1
ATOM 1061 C CA . TYR A 1 139 ? 0.305 -33.062 -15.266 1 81.62 139 TYR A CA 1
ATOM 1062 C C . TYR A 1 139 ? 1.411 -33.281 -16.281 1 81.62 139 TYR A C 1
ATOM 1064 O O . TYR A 1 139 ? 1.149 -33.312 -17.5 1 81.62 139 TYR A O 1
ATOM 1072 N N . PRO A 1 140 ? 2.516 -33.438 -15.805 1 91.31 140 PRO A N 1
ATOM 1073 C CA . PRO A 1 140 ? 3.643 -33.594 -16.719 1 91.31 140 PRO A CA 1
ATOM 1074 C C . PRO A 1 140 ? 3.654 -34.969 -17.406 1 91.31 140 PRO A C 1
ATOM 1076 O O . PRO A 1 140 ? 3.287 -35.969 -16.797 1 91.31 140 PRO A O 1
ATOM 1079 N N . VAL A 1 141 ? 4 -35 -18.656 1 92.12 141 VAL A N 1
ATOM 1080 C CA . VAL A 1 141 ? 4.203 -36.188 -19.438 1 92.12 141 VAL A CA 1
ATOM 1081 C C . VAL A 1 141 ? 5.633 -36.219 -19.984 1 92.12 141 VAL A C 1
ATOM 1083 O O . VAL A 1 141 ? 6.195 -35.188 -20.328 1 92.12 141 VAL A O 1
ATOM 1086 N N . ALA A 1 142 ? 6.16 -37.438 -20 1 94.75 142 ALA A N 1
ATOM 1087 C CA . ALA A 1 142 ? 7.523 -37.562 -20.5 1 94.75 142 ALA A CA 1
ATOM 1088 C C . ALA A 1 142 ? 7.648 -37 -21.922 1 94.75 142 ALA A C 1
ATOM 1090 O O . ALA A 1 142 ? 6.754 -37.219 -22.75 1 94.75 142 ALA A O 1
ATOM 1091 N N . ALA A 1 143 ? 8.75 -36.312 -22.156 1 95.88 143 ALA A N 1
ATOM 1092 C CA . ALA A 1 143 ? 9.016 -35.688 -23.453 1 95.88 143 ALA A CA 1
ATOM 1093 C C . ALA A 1 143 ? 10.5 -35.781 -23.797 1 95.88 143 ALA A C 1
ATOM 1095 O O . ALA A 1 143 ? 11.328 -36.125 -22.953 1 95.88 143 ALA A O 1
ATOM 1096 N N . SER A 1 144 ? 10.828 -35.5 -25.094 1 93.38 144 SER A N 1
ATOM 1097 C CA . SER A 1 144 ? 12.211 -35.406 -25.547 1 93.38 144 SER A CA 1
ATOM 1098 C C . SER A 1 144 ? 12.695 -33.969 -25.531 1 93.38 144 SER A C 1
ATOM 1100 O O . SER A 1 144 ? 11.898 -33.031 -25.656 1 93.38 144 SER A O 1
ATOM 1102 N N . ALA A 1 145 ? 14 -33.844 -25.359 1 91.31 145 ALA A N 1
ATOM 1103 C CA . ALA A 1 145 ? 14.609 -32.5 -25.406 1 91.31 145 ALA A CA 1
ATOM 1104 C C . ALA A 1 145 ? 14.328 -31.812 -26.734 1 91.31 145 ALA A C 1
ATOM 1106 O O . ALA A 1 145 ? 14.398 -32.438 -27.781 1 91.31 145 ALA A O 1
ATOM 1107 N N . PRO A 1 146 ? 13.922 -30.562 -26.578 1 87.38 146 PRO A N 1
ATOM 1108 C CA . PRO A 1 146 ? 13.773 -29.844 -27.844 1 87.38 146 PRO A CA 1
ATOM 1109 C C . PRO A 1 146 ? 15.117 -29.531 -28.516 1 87.38 146 PRO A C 1
ATOM 1111 O O . PRO A 1 146 ? 16.156 -29.578 -27.859 1 87.38 146 PRO A O 1
ATOM 1114 N N . ALA A 1 147 ? 15.016 -29.203 -29.766 1 81.94 147 ALA A N 1
ATOM 1115 C CA . ALA A 1 147 ? 16.203 -28.766 -30.469 1 81.94 147 ALA A CA 1
ATOM 1116 C C . ALA A 1 147 ? 16.703 -27.438 -29.922 1 81.94 147 ALA A C 1
ATOM 1118 O O . ALA A 1 147 ? 15.914 -26.547 -29.594 1 81.94 147 ALA A O 1
ATOM 1119 N N . PRO A 1 148 ? 18.047 -27.375 -29.734 1 73.56 148 PRO A N 1
ATOM 1120 C CA . PRO A 1 148 ? 18.578 -26.109 -29.219 1 73.56 148 PRO A CA 1
ATOM 1121 C C . PRO A 1 148 ? 18.234 -24.922 -30.109 1 73.56 148 PRO A C 1
ATOM 1123 O O . PRO A 1 148 ? 18.219 -25.047 -31.344 1 73.56 148 PRO A O 1
ATOM 1126 N N . ARG A 1 149 ? 17.688 -23.906 -29.516 1 69.31 149 ARG A N 1
ATOM 1127 C CA . ARG A 1 149 ? 17.469 -22.688 -30.266 1 69.31 149 ARG A CA 1
ATOM 1128 C C . ARG A 1 149 ? 18.766 -21.875 -30.391 1 69.31 149 ARG A C 1
ATOM 1130 O O . ARG A 1 149 ? 19.531 -21.766 -29.422 1 69.31 149 ARG A O 1
ATOM 1137 N N . PRO A 1 150 ? 19.047 -21.469 -31.656 1 62.47 150 PRO A N 1
ATOM 1138 C CA . PRO A 1 150 ? 20.219 -20.609 -31.797 1 62.47 150 PRO A CA 1
ATOM 1139 C C . PRO A 1 150 ? 20.078 -19.281 -31.078 1 62.47 150 PRO A C 1
ATOM 1141 O O . PRO A 1 150 ? 19.016 -18.656 -31.125 1 62.47 150 PRO A O 1
ATOM 1144 N N . GLY A 1 151 ? 20.609 -19.109 -29.922 1 57.91 151 GLY A N 1
ATOM 1145 C CA . GLY A 1 151 ? 20.469 -17.797 -29.312 1 57.91 151 GLY A CA 1
ATOM 1146 C C . GLY A 1 151 ? 21.734 -16.969 -29.344 1 57.91 151 GLY A C 1
ATOM 1147 O O . GLY A 1 151 ? 22.828 -17.516 -29.531 1 57.91 151 GLY A O 1
ATOM 1148 N N . GLU A 1 152 ? 21.625 -15.664 -29.656 1 58.09 152 GLU A N 1
ATOM 1149 C CA . GLU A 1 152 ? 22.734 -14.727 -29.562 1 58.09 152 GLU A CA 1
ATOM 1150 C C . GLU A 1 152 ? 23.234 -14.586 -28.125 1 58.09 152 GLU A C 1
ATOM 1152 O O . GLU A 1 152 ? 22.422 -14.477 -27.188 1 58.09 152 GLU A O 1
ATOM 1157 N N . PRO A 1 153 ? 24.531 -14.891 -27.891 1 58.09 153 PRO A N 1
ATOM 1158 C CA . PRO A 1 153 ? 25.062 -14.68 -26.547 1 58.09 153 PRO A CA 1
ATOM 1159 C C . PRO A 1 153 ? 24.891 -13.242 -26.062 1 58.09 153 PRO A C 1
ATOM 1161 O O . PRO A 1 153 ? 25.125 -12.305 -26.812 1 58.09 153 PRO A O 1
ATOM 1164 N N . ALA A 1 154 ? 24.016 -13.109 -25.125 1 61.94 154 ALA A N 1
ATOM 1165 C CA . ALA A 1 154 ? 24.016 -11.773 -24.531 1 61.94 154 ALA A CA 1
ATOM 1166 C C . ALA A 1 154 ? 25.297 -11.508 -23.75 1 61.94 154 ALA A C 1
ATOM 1168 O O . ALA A 1 154 ? 25.875 -12.43 -23.156 1 61.94 154 ALA A O 1
ATOM 1169 N N . ARG A 1 155 ? 25.922 -10.367 -24.031 1 62.69 155 ARG A N 1
ATOM 1170 C CA . ARG A 1 155 ? 27.156 -9.938 -23.375 1 62.69 155 ARG A CA 1
ATOM 1171 C C . ARG A 1 155 ? 26.938 -9.766 -21.875 1 62.69 155 ARG A C 1
ATOM 1173 O O . ARG A 1 155 ? 27.844 -10.039 -21.078 1 62.69 155 ARG A O 1
ATOM 1180 N N . GLU A 1 156 ? 25.734 -9.281 -21.484 1 75 156 GLU A N 1
ATOM 1181 C CA . GLU A 1 156 ? 25.484 -9.016 -20.062 1 75 156 GLU A CA 1
ATOM 1182 C C . GLU A 1 156 ? 24.422 -9.953 -19.5 1 75 156 GLU A C 1
ATOM 1184 O O . GLU A 1 156 ? 23.531 -10.406 -20.234 1 75 156 GLU A O 1
ATOM 1189 N N . THR A 1 157 ? 24.688 -10.281 -18.25 1 88 157 THR A N 1
ATOM 1190 C CA . THR A 1 157 ? 23.844 -11.25 -17.562 1 88 157 THR A CA 1
ATOM 1191 C C . THR A 1 157 ? 22.812 -10.547 -16.688 1 88 157 THR A C 1
ATOM 1193 O O . THR A 1 157 ? 23.062 -9.461 -16.172 1 88 157 THR A O 1
ATOM 1196 N N . CYS A 1 158 ? 21.609 -11.039 -16.766 1 94.94 158 CYS A N 1
ATOM 1197 C CA . CYS A 1 158 ? 20.547 -10.586 -15.875 1 94.94 158 CYS A CA 1
ATOM 1198 C C . CYS A 1 158 ? 20.297 -11.602 -14.766 1 94.94 158 CYS A C 1
ATOM 1200 O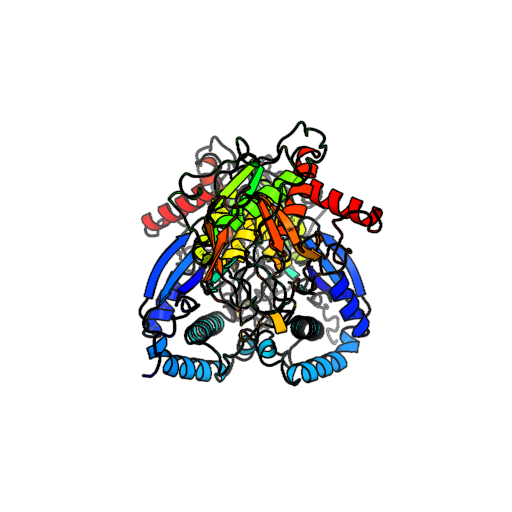 O . CYS A 1 158 ? 20.203 -12.805 -15.031 1 94.94 158 CYS A O 1
ATOM 1202 N N . LEU A 1 159 ? 20.297 -11.18 -13.508 1 96.94 159 LEU A N 1
ATOM 1203 C CA . LEU A 1 159 ? 19.922 -12.047 -12.398 1 96.94 159 LEU A CA 1
ATOM 1204 C C . LEU A 1 159 ? 18.406 -12.109 -12.242 1 96.94 159 LEU A C 1
ATOM 1206 O O . LEU A 1 159 ? 17.75 -11.07 -12.117 1 96.94 159 LEU A O 1
ATOM 1210 N N . VAL A 1 160 ? 17.891 -13.305 -12.305 1 98.19 160 VAL A N 1
ATOM 1211 C CA . VAL A 1 160 ? 16.469 -13.555 -12.188 1 98.19 160 VAL A CA 1
ATOM 1212 C C . VAL A 1 160 ? 16.172 -14.336 -10.906 1 98.19 160 VAL A C 1
ATOM 1214 O O . VAL A 1 160 ? 16.812 -15.352 -10.641 1 98.19 160 VAL A O 1
ATOM 1217 N N . GLY A 1 161 ? 15.281 -13.781 -10.102 1 98.12 161 GLY A N 1
ATOM 1218 C CA . GLY A 1 161 ? 14.812 -14.523 -8.938 1 98.12 161 GLY A CA 1
ATOM 1219 C C . GLY A 1 161 ? 13.695 -15.5 -9.258 1 98.12 161 GLY A C 1
ATOM 1220 O O . GLY A 1 161 ? 12.805 -15.188 -10.055 1 98.12 161 GLY A O 1
ATOM 1221 N N . LEU A 1 162 ? 13.781 -16.656 -8.672 1 97.12 162 LEU A N 1
ATOM 1222 C CA . LEU A 1 162 ? 12.781 -17.703 -8.812 1 97.12 162 LEU A CA 1
ATOM 1223 C C . LEU A 1 162 ? 12.344 -18.219 -7.449 1 97.12 162 LEU A C 1
ATOM 1225 O O . LEU A 1 162 ? 13.141 -18.828 -6.727 1 97.12 162 LEU A O 1
ATOM 1229 N N . LEU A 1 163 ? 11.18 -17.938 -7.062 1 95.81 163 LEU A N 1
ATOM 1230 C CA . LEU A 1 163 ? 10.609 -18.469 -5.836 1 95.81 163 LEU A CA 1
ATOM 1231 C C . LEU A 1 163 ? 9.648 -19.609 -6.145 1 95.81 163 LEU A C 1
ATOM 1233 O O . LEU A 1 163 ? 8.625 -19.422 -6.797 1 95.81 163 LEU A O 1
ATOM 1237 N N . ASP A 1 164 ? 9.938 -20.766 -5.645 1 94.75 164 ASP A N 1
ATOM 1238 C CA . ASP A 1 164 ? 9.25 -21.984 -6.09 1 94.75 164 ASP A CA 1
ATOM 1239 C C . ASP A 1 164 ? 9.539 -23.156 -5.152 1 94.75 164 ASP A C 1
ATOM 1241 O O . ASP A 1 164 ? 9.805 -22.953 -3.965 1 94.75 164 ASP A O 1
ATOM 1245 N N . THR A 1 165 ? 9.242 -24.375 -5.68 1 92.69 165 THR A N 1
ATOM 1246 C CA . THR A 1 165 ? 9.703 -25.594 -5.008 1 92.69 165 THR A CA 1
ATOM 1247 C C . THR A 1 165 ? 11.227 -25.703 -5.086 1 92.69 165 THR A C 1
ATOM 1249 O O . THR A 1 165 ? 11.898 -24.812 -5.605 1 92.69 165 THR A O 1
ATOM 1252 N N . ARG A 1 166 ? 11.781 -26.75 -4.535 1 92.56 166 ARG A N 1
ATOM 1253 C CA . ARG A 1 166 ? 13.203 -27 -4.695 1 92.56 166 ARG A CA 1
ATOM 1254 C C . ARG A 1 166 ? 13.539 -27.359 -6.141 1 92.56 166 ARG A C 1
ATOM 1256 O O . ARG A 1 166 ? 12.68 -27.844 -6.879 1 92.56 166 ARG A O 1
ATOM 1263 N N . ILE A 1 167 ? 14.664 -27.078 -6.438 1 93.06 167 ILE A N 1
ATOM 1264 C CA . ILE A 1 167 ? 15.148 -27.297 -7.801 1 93.06 167 ILE A CA 1
ATOM 1265 C C . ILE A 1 167 ? 15.977 -28.578 -7.855 1 93.06 167 ILE A C 1
ATOM 1267 O O . ILE A 1 167 ? 16.719 -28.875 -6.914 1 93.06 167 ILE A O 1
ATOM 1271 N N . THR A 1 168 ? 15.875 -29.297 -8.93 1 90.75 168 THR A N 1
ATOM 1272 C CA . THR A 1 168 ? 16.641 -30.531 -9.102 1 90.75 168 THR A CA 1
ATOM 1273 C C . THR A 1 168 ? 17.828 -30.297 -10.031 1 90.75 168 THR A C 1
ATOM 1275 O O . THR A 1 168 ? 17.828 -29.375 -10.836 1 90.75 168 THR A O 1
ATOM 1278 N N . ALA A 1 169 ? 18.797 -31.172 -9.875 1 87.5 169 ALA A N 1
ATOM 1279 C CA . ALA A 1 169 ? 19.938 -31.125 -10.781 1 87.5 169 ALA A CA 1
ATOM 1280 C C . ALA A 1 169 ? 19.531 -31.469 -12.211 1 87.5 169 ALA A C 1
ATOM 1282 O O . ALA A 1 169 ? 18.703 -32.375 -12.422 1 87.5 169 ALA A O 1
ATOM 1283 N N . HIS A 1 170 ? 20.031 -30.797 -13.156 1 91.69 170 HIS A N 1
ATOM 1284 C CA . HIS A 1 170 ? 19.812 -31 -14.586 1 91.69 170 HIS A CA 1
ATOM 1285 C C . HIS A 1 170 ? 20.969 -30.422 -15.406 1 91.69 170 HIS A C 1
ATOM 1287 O O . HIS A 1 170 ? 21.484 -29.344 -15.086 1 91.69 170 HIS A O 1
ATOM 1293 N N . PRO A 1 171 ? 21.359 -31.062 -16.469 1 89.38 171 PRO A N 1
ATOM 1294 C CA . PRO A 1 171 ? 22.484 -30.578 -17.281 1 89.38 171 PRO A CA 1
ATOM 1295 C C . PRO A 1 171 ? 22.281 -29.141 -17.781 1 89.38 171 PRO A C 1
ATOM 1297 O O . PRO A 1 171 ? 23.234 -28.375 -17.844 1 89.38 171 PRO A O 1
ATOM 1300 N N . LEU A 1 172 ? 21.094 -28.781 -18.047 1 89.81 172 LEU A N 1
ATOM 1301 C CA . LEU A 1 172 ? 20.781 -27.453 -18.578 1 89.81 172 LEU A CA 1
ATOM 1302 C C . LEU A 1 172 ? 21.016 -26.375 -17.547 1 89.81 172 LEU A C 1
ATOM 1304 O O . LEU A 1 172 ? 21.156 -25.188 -17.891 1 89.81 172 LEU A O 1
ATOM 1308 N N . LEU A 1 173 ? 21.062 -26.703 -16.281 1 91.88 173 LEU A N 1
ATOM 1309 C CA . LEU A 1 173 ? 21.078 -25.703 -15.219 1 91.88 173 LEU A CA 1
ATOM 1310 C C . LEU A 1 173 ? 22.484 -25.531 -14.664 1 91.88 173 LEU A C 1
ATOM 1312 O O . LEU A 1 173 ? 22.719 -24.656 -13.828 1 91.88 173 LEU A O 1
ATOM 1316 N N . VAL A 1 174 ? 23.438 -26.344 -15.117 1 89.62 174 VAL A N 1
ATOM 1317 C CA . VAL A 1 174 ? 24.797 -26.297 -14.617 1 89.62 174 VAL A CA 1
ATOM 1318 C C . VAL A 1 174 ? 25.406 -24.922 -14.891 1 89.62 174 VAL A C 1
ATOM 1320 O O . VAL A 1 174 ? 25.328 -24.422 -16.016 1 89.62 174 VAL A O 1
ATOM 1323 N N . GLY A 1 175 ? 25.875 -24.25 -13.883 1 89.75 175 GLY A N 1
ATOM 1324 C CA . GLY A 1 175 ? 26.531 -22.953 -13.992 1 89.75 175 GLY A CA 1
ATOM 1325 C C . GLY A 1 175 ? 25.547 -21.797 -14.047 1 89.75 175 GLY A C 1
ATOM 1326 O O . GLY A 1 175 ? 25.969 -20.641 -14.164 1 89.75 175 GLY A O 1
ATOM 1327 N N . LYS A 1 176 ? 24.281 -22.078 -13.961 1 92.62 176 LYS A N 1
ATOM 1328 C CA . LYS A 1 176 ? 23.281 -21.031 -14.156 1 92.62 176 LYS A CA 1
ATOM 1329 C C . LYS A 1 176 ? 22.562 -20.703 -12.844 1 92.62 176 LYS A C 1
ATOM 1331 O O . LYS A 1 176 ? 21.812 -19.734 -12.773 1 92.62 176 LYS A O 1
ATOM 1336 N N . LEU A 1 177 ? 22.812 -21.406 -11.797 1 91.75 177 LEU A N 1
ATOM 1337 C CA . LEU A 1 177 ? 22 -21.312 -10.594 1 91.75 177 LEU A CA 1
ATOM 1338 C C . LEU A 1 177 ? 22.828 -20.766 -9.43 1 91.75 177 LEU A C 1
ATOM 1340 O O . LEU A 1 177 ? 23.984 -21.156 -9.25 1 91.75 177 LEU A O 1
ATOM 1344 N N . HIS A 1 178 ? 22.25 -19.797 -8.742 1 89.94 178 HIS A N 1
ATOM 1345 C CA . HIS A 1 178 ? 22.625 -19.438 -7.379 1 89.94 178 HIS A CA 1
ATOM 1346 C C . HIS A 1 178 ? 21.578 -19.875 -6.375 1 89.94 178 HIS A C 1
ATOM 1348 O O . HIS A 1 178 ? 20.578 -19.172 -6.168 1 89.94 178 HIS A O 1
ATOM 1354 N N . ALA A 1 179 ? 21.734 -21.078 -5.898 1 81.44 179 ALA A N 1
ATOM 1355 C CA . ALA A 1 179 ? 20.734 -21.641 -4.988 1 81.44 179 ALA A CA 1
ATOM 1356 C C . ALA A 1 179 ? 21.312 -21.812 -3.586 1 81.44 179 ALA A C 1
ATOM 1358 O O . ALA A 1 179 ? 22.469 -22.203 -3.424 1 81.44 179 ALA A O 1
ATOM 1359 N N . ASP A 1 180 ? 20.531 -21.375 -2.678 1 76.5 180 ASP A N 1
ATOM 1360 C CA . ASP A 1 180 ? 20.922 -21.656 -1.304 1 76.5 180 ASP A CA 1
ATOM 1361 C C . ASP A 1 180 ? 20.844 -23.156 -1.016 1 76.5 180 ASP A C 1
ATOM 1363 O O . ASP A 1 180 ? 20.172 -23.906 -1.73 1 76.5 180 ASP A O 1
ATOM 1367 N N . GLU A 1 181 ? 21.672 -23.766 -0.094 1 72.94 181 GLU A N 1
ATOM 1368 C CA . GLU A 1 181 ? 21.734 -25.188 0.259 1 72.94 181 GLU A CA 1
ATOM 1369 C C . GLU A 1 181 ? 20.328 -25.75 0.453 1 72.94 181 GLU A C 1
ATOM 1371 O O . GLU A 1 181 ? 20.047 -26.875 0.025 1 72.94 181 GLU A O 1
ATOM 1376 N N . GLY A 1 182 ? 19.359 -25 0.827 1 83 182 GLY A N 1
ATOM 1377 C CA . GLY A 1 182 ? 18.016 -25.5 1.077 1 83 182 GLY A CA 1
ATOM 1378 C C . GLY A 1 182 ? 17.109 -25.406 -0.137 1 83 182 GLY A C 1
ATOM 1379 O O . GLY A 1 182 ? 16 -25.953 -0.134 1 83 182 GLY A O 1
ATOM 1380 N N . ALA A 1 183 ? 17.688 -25.125 -1.269 1 88.75 183 ALA A N 1
ATOM 1381 C CA . ALA A 1 183 ? 16.844 -24.906 -2.441 1 88.75 183 ALA A CA 1
ATOM 1382 C C . ALA A 1 183 ? 17.031 -26.016 -3.469 1 88.75 183 ALA A C 1
ATOM 1384 O O . ALA A 1 183 ? 16.281 -26.094 -4.453 1 88.75 183 ALA A O 1
ATOM 1385 N N . VAL A 1 184 ? 17.938 -26.922 -3.219 1 88.69 184 VAL A N 1
ATOM 1386 C CA . VAL A 1 184 ? 18.203 -28.016 -4.145 1 88.69 184 VAL A CA 1
ATOM 1387 C C . VAL A 1 184 ? 17.562 -29.297 -3.615 1 88.69 184 VAL A C 1
ATOM 1389 O O . VAL A 1 184 ? 17.734 -29.656 -2.445 1 88.69 184 VAL A O 1
ATOM 1392 N N . LEU A 1 185 ? 16.781 -29.906 -4.457 1 89.75 185 LEU A N 1
ATOM 1393 C CA . LEU A 1 185 ? 16.141 -31.172 -4.094 1 89.75 185 LEU A CA 1
ATOM 1394 C C . LEU A 1 185 ? 17.172 -32.312 -4.043 1 89.75 185 LEU A C 1
ATOM 1396 O O . LEU A 1 185 ? 17.906 -32.531 -5.016 1 89.75 185 LEU A O 1
ATOM 1400 N N . ASP A 1 186 ? 17.219 -32.875 -2.822 1 81.25 186 ASP A N 1
ATOM 1401 C CA . ASP A 1 186 ? 18.141 -34 -2.635 1 81.25 186 ASP A CA 1
ATOM 1402 C C . ASP A 1 186 ? 17.406 -35.25 -2.207 1 81.25 186 ASP A C 1
ATOM 1404 O O . ASP A 1 186 ? 16.203 -35.219 -1.892 1 81.25 186 ASP A O 1
ATOM 1408 N N . GLY A 1 187 ? 18.031 -36.375 -2.402 1 78.38 187 GLY A N 1
ATOM 1409 C CA . GLY A 1 187 ? 17.469 -37.625 -1.924 1 78.38 187 GLY A CA 1
ATOM 1410 C C . GLY A 1 187 ? 16.906 -38.5 -3.037 1 78.38 187 GLY A C 1
ATOM 1411 O O . GLY A 1 187 ? 16.719 -38.031 -4.16 1 78.38 187 GLY A O 1
ATOM 1412 N N . PRO A 1 188 ? 16.75 -39.719 -2.691 1 82.88 188 PRO A N 1
ATOM 1413 C CA . PRO A 1 188 ? 16.266 -40.656 -3.707 1 82.88 188 PRO A CA 1
ATOM 1414 C C . PRO A 1 188 ? 14.781 -40.531 -3.994 1 82.88 188 PRO A C 1
ATOM 1416 O O . PRO A 1 188 ? 14.016 -40.094 -3.121 1 82.88 188 PRO A O 1
ATOM 1419 N N . GLY A 1 189 ? 14.383 -40.75 -5.25 1 82.81 189 GLY A N 1
ATOM 1420 C CA . GLY A 1 189 ? 12.984 -40.781 -5.656 1 82.81 189 GLY A CA 1
ATOM 1421 C C . GLY A 1 189 ? 12.258 -42.031 -5.207 1 82.81 189 GLY A C 1
ATOM 1422 O O . GLY A 1 189 ? 12.812 -42.844 -4.461 1 82.81 189 GLY A O 1
ATOM 1423 N N . PRO A 1 190 ? 11 -42.219 -5.559 1 91.06 190 PRO A N 1
ATOM 1424 C CA . PRO A 1 190 ? 10.289 -41.312 -6.469 1 91.06 190 PRO A CA 1
ATOM 1425 C C . PRO A 1 190 ? 9.797 -40.031 -5.777 1 91.06 190 PRO A C 1
ATOM 1427 O O . PRO A 1 190 ? 9.258 -40.094 -4.668 1 91.06 190 PRO A O 1
ATOM 1430 N N . HIS A 1 191 ? 10.07 -38.969 -6.32 1 91.31 191 HIS A N 1
ATOM 1431 C CA . HIS A 1 191 ? 9.555 -37.688 -5.852 1 91.31 191 HIS A CA 1
ATOM 1432 C C . HIS A 1 191 ? 8.18 -37.406 -6.453 1 91.31 191 HIS A C 1
ATOM 1434 O O . HIS A 1 191 ? 7.84 -37.906 -7.516 1 91.31 191 HIS A O 1
ATOM 1440 N N . PRO A 1 192 ? 7.375 -36.594 -5.648 1 89 192 PRO A N 1
ATOM 1441 C CA . PRO A 1 192 ? 6.156 -36.125 -6.309 1 89 192 PRO A CA 1
ATOM 1442 C C . PRO A 1 192 ? 6.445 -35.219 -7.5 1 89 192 PRO A C 1
ATOM 1444 O O . PRO A 1 192 ? 7.492 -34.562 -7.539 1 89 192 PRO A O 1
ATOM 1447 N N . HIS A 1 193 ? 5.523 -35.188 -8.492 1 87.62 193 HIS A N 1
ATOM 1448 C CA . HIS A 1 193 ? 5.781 -34.406 -9.703 1 87.62 193 HIS A CA 1
ATOM 1449 C C . HIS A 1 193 ? 5.934 -32.938 -9.398 1 87.62 193 HIS A C 1
ATOM 1451 O O . HIS A 1 193 ? 6.598 -32.188 -10.141 1 87.62 193 HIS A O 1
ATOM 1457 N N . TRP A 1 194 ? 5.402 -32.406 -8.258 1 87.81 194 TRP A N 1
ATOM 1458 C CA . TRP A 1 194 ? 5.527 -31.016 -7.887 1 87.81 194 TRP A CA 1
ATOM 1459 C C . TRP A 1 194 ? 6.988 -30.641 -7.656 1 87.81 194 TRP A C 1
ATOM 1461 O O . TRP A 1 194 ? 7.375 -29.484 -7.844 1 87.81 194 TRP A O 1
ATOM 1471 N N . ALA A 1 195 ? 7.715 -31.578 -7.371 1 89.25 195 ALA A N 1
ATOM 1472 C CA . ALA A 1 195 ? 9.133 -31.344 -7.09 1 89.25 195 ALA A CA 1
ATOM 1473 C C . ALA A 1 195 ? 9.883 -30.953 -8.359 1 89.25 195 ALA A C 1
ATOM 1475 O O . ALA A 1 195 ? 11.008 -30.453 -8.289 1 89.25 195 ALA A O 1
ATOM 1476 N N . GLY A 1 196 ? 9.289 -31.172 -9.43 1 91.75 196 GLY A N 1
ATOM 1477 C CA . GLY A 1 196 ? 9.922 -30.828 -10.695 1 91.75 196 GLY A CA 1
ATOM 1478 C C . GLY A 1 196 ? 9.523 -29.453 -11.203 1 91.75 196 GLY A C 1
ATOM 1479 O O . GLY A 1 196 ? 10.023 -29 -12.227 1 91.75 196 GLY A O 1
ATOM 1480 N N . HIS A 1 197 ? 8.641 -28.797 -10.445 1 92.12 197 HIS A N 1
ATOM 1481 C CA . HIS A 1 197 ? 8.047 -27.562 -10.945 1 92.12 197 HIS A CA 1
ATOM 1482 C C . HIS A 1 197 ? 9.102 -26.469 -11.133 1 92.12 197 HIS A C 1
ATOM 1484 O O . HIS A 1 197 ? 9.203 -25.891 -12.211 1 92.12 197 HIS A O 1
ATOM 1490 N N . ALA A 1 198 ? 9.938 -26.219 -10.164 1 94.94 198 ALA A N 1
ATOM 1491 C CA . ALA A 1 198 ? 10.969 -25.188 -10.234 1 94.94 198 ALA A CA 1
ATOM 1492 C C . ALA A 1 198 ? 11.922 -25.438 -11.391 1 94.94 198 ALA A C 1
ATOM 1494 O O . ALA A 1 198 ? 12.328 -24.5 -12.086 1 94.94 198 ALA A O 1
ATOM 1495 N N . THR A 1 199 ? 12.281 -26.688 -11.547 1 95.5 199 THR A N 1
ATOM 1496 C CA . THR A 1 199 ? 13.188 -27.062 -12.633 1 95.5 199 THR A CA 1
ATOM 1497 C C . THR A 1 199 ? 12.57 -26.75 -13.992 1 95.5 199 THR A C 1
ATOM 1499 O O . THR A 1 199 ? 13.242 -26.203 -14.875 1 95.5 199 THR A O 1
ATOM 1502 N N . PHE A 1 200 ? 11.32 -27.094 -14.125 1 95.31 200 PHE A N 1
ATOM 1503 C CA . PHE A 1 200 ? 10.594 -26.812 -15.359 1 95.31 200 PHE A CA 1
ATOM 1504 C C . PHE A 1 200 ? 10.547 -25.312 -15.633 1 95.31 200 PHE A C 1
ATOM 1506 O O . PHE A 1 200 ? 10.867 -24.875 -16.734 1 95.31 200 PHE A O 1
ATOM 1513 N N . VAL A 1 201 ? 10.219 -24.516 -14.648 1 96.81 201 VAL A N 1
ATOM 1514 C CA . VAL A 1 201 ? 10.117 -23.062 -14.758 1 96.81 201 VAL A CA 1
ATOM 1515 C C . VAL A 1 201 ? 11.484 -22.469 -15.109 1 96.81 201 VAL A C 1
ATOM 1517 O O . VAL A 1 201 ? 11.594 -21.641 -16 1 96.81 201 VAL A O 1
ATOM 1520 N N . ALA A 1 202 ? 12.492 -22.891 -14.422 1 97.06 202 ALA A N 1
ATOM 1521 C CA . ALA A 1 202 ? 13.852 -22.438 -14.695 1 97.06 202 ALA A CA 1
ATOM 1522 C C . ALA A 1 202 ? 14.234 -22.688 -16.156 1 97.06 202 ALA A C 1
ATOM 1524 O O . ALA A 1 202 ? 14.812 -21.812 -16.812 1 97.06 202 ALA A O 1
ATOM 1525 N N . GLY A 1 203 ? 13.914 -23.859 -16.578 1 96.06 203 GLY A N 1
ATOM 1526 C CA . GLY A 1 203 ? 14.219 -24.203 -17.969 1 96.06 203 GLY A CA 1
ATOM 1527 C C . GLY A 1 203 ? 13.547 -23.297 -18.969 1 96.06 203 GLY A C 1
ATOM 1528 O O . GLY A 1 203 ? 14.164 -22.891 -19.969 1 96.06 203 GLY A O 1
ATOM 1529 N N . ARG A 1 204 ? 12.312 -22.984 -18.703 1 95.56 204 ARG A N 1
ATOM 1530 C CA . ARG A 1 204 ? 11.57 -22.109 -19.609 1 95.56 204 ARG A CA 1
ATOM 1531 C C . ARG A 1 204 ? 12.172 -20.719 -19.641 1 95.56 204 ARG A C 1
ATOM 1533 O O . ARG A 1 204 ? 12.219 -20.078 -20.688 1 95.56 204 ARG A O 1
ATOM 1540 N N . ILE A 1 205 ? 12.625 -20.188 -18.484 1 96.69 205 ILE A N 1
ATOM 1541 C CA . ILE A 1 205 ? 13.273 -18.875 -18.422 1 96.69 205 ILE A CA 1
ATOM 1542 C C . ILE A 1 205 ? 14.555 -18.891 -19.25 1 96.69 205 ILE A C 1
ATOM 1544 O O . ILE A 1 205 ? 14.781 -18 -20.062 1 96.69 205 ILE A O 1
ATOM 1548 N N . LEU A 1 206 ? 15.344 -19.922 -19.125 1 93.69 206 LEU A N 1
ATOM 1549 C CA . LEU A 1 206 ? 16.656 -20 -19.766 1 93.69 206 LEU A CA 1
ATOM 1550 C C . LEU A 1 206 ? 16.516 -20.266 -21.25 1 93.69 206 LEU A C 1
ATOM 1552 O O . LEU A 1 206 ? 17.422 -19.969 -22.031 1 93.69 206 LEU A O 1
ATOM 1556 N N . ASP A 1 207 ? 15.414 -20.875 -21.625 1 92.12 207 ASP A N 1
ATOM 1557 C CA . ASP A 1 207 ? 15.156 -21.047 -23.047 1 92.12 207 ASP A CA 1
ATOM 1558 C C . ASP A 1 207 ? 15.055 -19.688 -23.75 1 92.12 207 ASP A C 1
ATOM 1560 O O . ASP A 1 207 ? 15.523 -19.547 -24.875 1 92.12 207 ASP A O 1
ATOM 1564 N N . GLU A 1 208 ? 14.438 -18.781 -23.094 1 91.38 208 GLU A N 1
ATOM 1565 C CA . GLU A 1 208 ? 14.273 -17.438 -23.641 1 91.38 208 GLU A CA 1
ATOM 1566 C C . GLU A 1 208 ? 15.523 -16.594 -23.406 1 91.38 208 GLU A C 1
ATOM 1568 O O . GLU A 1 208 ? 15.82 -15.68 -24.188 1 91.38 208 GLU A O 1
ATOM 1573 N N . ALA A 1 209 ? 16.219 -16.875 -22.312 1 92.62 209 ALA A N 1
ATOM 1574 C CA . ALA A 1 209 ? 17.406 -16.109 -21.922 1 92.62 209 ALA A CA 1
ATOM 1575 C C . ALA A 1 209 ? 18.516 -17.031 -21.438 1 92.62 209 ALA A C 1
ATOM 1577 O O . ALA A 1 209 ? 18.812 -17.094 -20.25 1 92.62 209 ALA A O 1
ATOM 1578 N N . PRO A 1 210 ? 19.266 -17.609 -22.344 1 90.81 210 PRO A N 1
ATOM 1579 C CA . PRO A 1 210 ? 20.281 -18.594 -21.984 1 90.81 210 PRO A CA 1
ATOM 1580 C C . PRO A 1 210 ? 21.406 -17.984 -21.141 1 90.81 210 PRO A C 1
ATOM 1582 O O . PRO A 1 210 ? 22.109 -18.703 -20.438 1 90.81 210 PRO A O 1
ATOM 1585 N N . GLU A 1 211 ? 21.578 -16.734 -21.188 1 90.31 211 GLU A N 1
ATOM 1586 C CA . GLU A 1 211 ? 22.688 -16.078 -20.469 1 90.31 211 GLU A CA 1
ATOM 1587 C C . GLU A 1 211 ? 22.266 -15.664 -19.078 1 90.31 211 GLU A C 1
ATOM 1589 O O . GLU A 1 211 ? 23.094 -15.219 -18.281 1 90.31 211 GLU A O 1
ATOM 1594 N N . ALA A 1 212 ? 21 -15.766 -18.766 1 93.94 212 ALA A N 1
ATOM 1595 C CA . ALA A 1 212 ? 20.516 -15.352 -17.438 1 93.94 212 ALA A CA 1
ATOM 1596 C C . ALA A 1 212 ? 21.047 -16.266 -16.344 1 93.94 212 ALA A C 1
ATOM 1598 O O . ALA A 1 212 ? 21.438 -17.406 -16.625 1 93.94 212 ALA A O 1
ATOM 1599 N N . ARG A 1 213 ? 21.156 -15.734 -15.172 1 95.12 213 ARG A N 1
ATOM 1600 C CA . ARG A 1 213 ? 21.422 -16.5 -13.961 1 95.12 213 ARG A CA 1
ATOM 1601 C C . ARG A 1 213 ? 20.234 -16.469 -13.008 1 95.12 213 ARG A C 1
ATOM 1603 O O . ARG A 1 213 ? 19.594 -15.43 -12.859 1 95.12 213 ARG A O 1
ATOM 1610 N N . LEU A 1 214 ? 20.047 -17.594 -12.43 1 96.62 214 LEU A N 1
ATOM 1611 C CA . LEU A 1 214 ? 18.859 -17.719 -11.594 1 96.62 214 LEU A CA 1
ATOM 1612 C C . LEU A 1 214 ? 19.219 -17.797 -10.117 1 96.62 214 LEU A C 1
ATOM 1614 O O . LEU A 1 214 ? 20.141 -18.531 -9.734 1 96.62 214 LEU A O 1
ATOM 1618 N N . VAL A 1 215 ? 18.609 -16.969 -9.312 1 96.06 215 VAL A N 1
ATOM 1619 C CA . VAL A 1 215 ? 18.641 -17.062 -7.855 1 96.06 215 VAL A CA 1
ATOM 1620 C C . VAL A 1 215 ? 17.375 -17.75 -7.355 1 96.06 215 VAL A C 1
ATOM 1622 O O . VAL A 1 215 ? 16.281 -17.172 -7.398 1 96.06 215 VAL A O 1
ATOM 1625 N N . VAL A 1 216 ? 17.531 -18.969 -6.816 1 94.5 216 VAL A N 1
ATOM 1626 C CA . VAL A 1 216 ? 16.375 -19.797 -6.527 1 94.5 216 VAL A CA 1
ATOM 1627 C C . VAL A 1 216 ? 16.094 -19.797 -5.027 1 94.5 216 VAL A C 1
ATOM 1629 O O . VAL A 1 216 ? 17 -20.062 -4.219 1 94.5 216 VAL A O 1
ATOM 1632 N N . GLY A 1 217 ? 14.906 -19.375 -4.656 1 93.12 217 GLY A N 1
ATOM 1633 C CA . GLY A 1 217 ? 14.375 -19.562 -3.314 1 93.12 217 GLY A CA 1
ATOM 1634 C C . GLY A 1 217 ? 13.281 -20.609 -3.238 1 93.12 217 GLY A C 1
ATOM 1635 O O . GLY A 1 217 ? 12.297 -20.531 -3.973 1 93.12 217 GLY A O 1
ATOM 1636 N N . ALA A 1 218 ? 13.508 -21.609 -2.393 1 92.94 218 ALA A N 1
ATOM 1637 C CA . ALA A 1 218 ? 12.492 -22.641 -2.193 1 92.94 218 ALA A CA 1
ATOM 1638 C C . ALA A 1 218 ? 11.578 -22.297 -1.025 1 92.94 218 ALA A C 1
ATOM 1640 O O . ALA A 1 218 ? 12.023 -22.188 0.119 1 92.94 218 ALA A O 1
ATOM 1641 N N . VAL A 1 219 ? 10.336 -22.031 -1.347 1 92.5 219 VAL A N 1
ATOM 1642 C CA . VAL A 1 219 ? 9.406 -21.703 -0.279 1 92.5 219 VAL A CA 1
ATOM 1643 C C . VAL A 1 219 ? 8.242 -22.688 -0.273 1 92.5 219 VAL A C 1
ATOM 1645 O O . VAL A 1 219 ? 7.668 -22.969 0.779 1 92.5 219 VAL A O 1
ATOM 1648 N N . LEU A 1 220 ? 7.887 -23.234 -1.442 1 89.88 220 LEU A N 1
ATOM 1649 C CA . LEU A 1 220 ? 6.816 -24.219 -1.549 1 89.88 220 LEU A CA 1
ATOM 1650 C C . LEU A 1 220 ? 7.312 -25.609 -1.157 1 89.88 220 LEU A C 1
ATOM 1652 O O . LEU A 1 220 ? 8.422 -26 -1.531 1 89.88 220 LEU A O 1
ATOM 1656 N N . ASP A 1 221 ? 6.496 -26.266 -0.391 1 84.75 221 ASP A N 1
ATOM 1657 C CA . ASP A 1 221 ? 6.902 -27.625 -0.042 1 84.75 221 ASP A CA 1
ATOM 1658 C C . ASP A 1 221 ? 6.852 -28.531 -1.261 1 84.75 221 ASP A C 1
ATOM 1660 O O . ASP A 1 221 ? 6.145 -28.25 -2.229 1 84.75 221 ASP A O 1
ATOM 1664 N N . ASP A 1 222 ? 7.574 -29.625 -1.206 1 81.38 222 ASP A N 1
ATOM 1665 C CA . ASP A 1 222 ? 7.723 -30.484 -2.377 1 81.38 222 ASP A CA 1
ATOM 1666 C C . ASP A 1 222 ? 6.566 -31.484 -2.482 1 81.38 222 ASP A C 1
ATOM 1668 O O . ASP A 1 222 ? 6.383 -32.125 -3.521 1 81.38 222 ASP A O 1
ATOM 1672 N N . GLU A 1 223 ? 5.812 -31.594 -1.408 1 78.12 223 GLU A N 1
ATOM 1673 C CA . GLU A 1 223 ? 4.754 -32.594 -1.391 1 78.12 223 GLU A CA 1
ATOM 1674 C C . GLU A 1 223 ? 3.469 -32.062 -2.008 1 78.12 223 GLU A C 1
ATOM 1676 O O . GLU A 1 223 ? 2.832 -32.719 -2.82 1 78.12 223 GLU A O 1
ATOM 1681 N N . HIS A 1 224 ? 3.135 -30.812 -1.66 1 75.88 224 HIS A N 1
ATOM 1682 C CA . HIS A 1 224 ? 1.862 -30.266 -2.119 1 75.88 224 HIS A CA 1
ATOM 1683 C C . HIS A 1 224 ? 2.051 -28.875 -2.742 1 75.88 224 HIS A C 1
ATOM 1685 O O . HIS A 1 224 ? 1.081 -28.25 -3.172 1 75.88 224 HIS A O 1
ATOM 1691 N N . ALA A 1 225 ? 3.295 -28.438 -2.787 1 82.94 225 ALA A N 1
ATOM 1692 C CA . ALA A 1 225 ? 3.625 -27.141 -3.348 1 82.94 225 ALA A CA 1
ATOM 1693 C C . ALA A 1 225 ? 2.846 -26.031 -2.645 1 82.94 225 ALA A C 1
ATOM 1695 O O . ALA A 1 225 ? 2.227 -25.188 -3.297 1 82.94 225 ALA A O 1
ATOM 1696 N N . VAL A 1 226 ? 2.859 -26.047 -1.293 1 84.69 226 VAL A N 1
ATOM 1697 C CA . VAL A 1 226 ? 2.117 -25.078 -0.486 1 84.69 226 VAL A CA 1
ATOM 1698 C C . VAL A 1 226 ? 3.07 -24.375 0.472 1 84.69 226 VAL A C 1
ATOM 1700 O O . VAL A 1 226 ? 4.039 -24.969 0.948 1 84.69 226 VAL A O 1
ATOM 1703 N N . ALA A 1 227 ? 2.834 -23.141 0.7 1 89.75 227 ALA A N 1
ATOM 1704 C CA . ALA A 1 227 ? 3.502 -22.328 1.714 1 89.75 227 ALA A CA 1
ATOM 1705 C C . ALA A 1 227 ? 2.545 -21.312 2.32 1 89.75 227 ALA A C 1
ATOM 1707 O O . ALA A 1 227 ? 1.426 -21.141 1.831 1 89.75 227 ALA A O 1
ATOM 1708 N N . THR A 1 228 ? 2.893 -20.734 3.453 1 91 228 THR A N 1
ATOM 1709 C CA . THR A 1 228 ? 2.096 -19.625 3.986 1 91 228 THR A CA 1
ATOM 1710 C C . THR A 1 228 ? 2.457 -18.312 3.303 1 91 228 THR A C 1
ATOM 1712 O O . THR A 1 228 ? 3.564 -18.172 2.781 1 91 228 THR A O 1
ATOM 1715 N N . ALA A 1 229 ? 1.479 -17.391 3.35 1 93.44 229 ALA A N 1
ATOM 1716 C CA . ALA A 1 229 ? 1.757 -16.047 2.822 1 93.44 229 ALA A CA 1
ATOM 1717 C C . ALA A 1 229 ? 2.926 -15.406 3.557 1 93.44 229 ALA A C 1
ATOM 1719 O O . ALA A 1 229 ? 3.764 -14.742 2.939 1 93.44 229 ALA A O 1
ATOM 1720 N N . TRP A 1 230 ? 3.039 -15.586 4.863 1 94.69 230 TRP A N 1
ATOM 1721 C CA . TRP A 1 230 ? 4.117 -15.031 5.676 1 94.69 230 TRP A CA 1
ATOM 1722 C C . TRP A 1 230 ? 5.477 -15.523 5.191 1 94.69 230 TRP A C 1
ATOM 1724 O O . TRP A 1 230 ? 6.359 -14.719 4.887 1 94.69 230 TRP A O 1
ATOM 1734 N N . ASP A 1 231 ? 5.598 -16.828 5.039 1 93.88 231 ASP A N 1
ATOM 1735 C CA . ASP A 1 231 ? 6.871 -17.406 4.617 1 93.88 231 ASP A CA 1
ATOM 1736 C C . ASP A 1 231 ? 7.219 -17 3.189 1 93.88 231 ASP A C 1
ATOM 1738 O O . ASP A 1 231 ? 8.383 -16.75 2.873 1 93.88 231 ASP A O 1
ATOM 1742 N N . THR A 1 232 ? 6.195 -16.938 2.377 1 95.38 232 THR A N 1
ATOM 1743 C CA . THR A 1 232 ? 6.395 -16.531 0.988 1 95.38 232 THR A CA 1
ATOM 1744 C C . THR A 1 232 ? 6.906 -15.102 0.904 1 95.38 232 THR A C 1
ATOM 1746 O O . THR A 1 232 ? 7.879 -14.82 0.199 1 95.38 232 THR A O 1
ATOM 1749 N N . ALA A 1 233 ? 6.277 -14.227 1.673 1 96.75 233 ALA A N 1
ATOM 1750 C CA . ALA A 1 233 ? 6.68 -12.82 1.659 1 96.75 233 ALA A CA 1
ATOM 1751 C C . ALA A 1 233 ? 8.102 -12.656 2.18 1 96.75 233 ALA A C 1
ATOM 1753 O O . ALA A 1 233 ? 8.883 -11.875 1.629 1 96.75 233 ALA A O 1
ATOM 1754 N N . LEU A 1 234 ? 8.484 -13.352 3.262 1 95.69 234 LEU A N 1
ATOM 1755 C CA . LEU A 1 234 ? 9.844 -13.281 3.787 1 95.69 234 LEU A CA 1
ATOM 1756 C C . LEU A 1 234 ? 10.852 -13.766 2.75 1 95.69 234 LEU A C 1
ATOM 1758 O O . LEU A 1 234 ? 11.922 -13.172 2.598 1 95.69 234 LEU A O 1
ATOM 1762 N N . ALA A 1 235 ? 10.484 -14.812 2.055 1 95.12 235 ALA A N 1
ATOM 1763 C CA . ALA A 1 235 ? 11.359 -15.32 1.005 1 95.12 235 ALA A CA 1
ATOM 1764 C C . ALA A 1 235 ? 11.508 -14.312 -0.129 1 95.12 235 ALA A C 1
ATOM 1766 O O . ALA A 1 235 ? 12.602 -14.141 -0.673 1 95.12 235 ALA A O 1
ATOM 1767 N N . MET A 1 236 ? 10.453 -13.68 -0.504 1 97.38 236 MET A N 1
ATOM 1768 C CA . MET A 1 236 ? 10.508 -12.633 -1.516 1 97.38 236 MET A CA 1
ATOM 1769 C C . MET A 1 236 ? 11.5 -11.539 -1.115 1 97.38 236 MET A C 1
ATOM 1771 O O . MET A 1 236 ? 12.297 -11.086 -1.938 1 97.38 236 MET A O 1
ATOM 1775 N N . MET A 1 237 ? 11.484 -11.156 0.141 1 95.88 237 MET A N 1
ATOM 1776 C CA . MET A 1 237 ? 12.281 -10.023 0.61 1 95.88 237 MET A CA 1
ATOM 1777 C C . MET A 1 237 ? 13.773 -10.352 0.563 1 95.88 237 MET A C 1
ATOM 1779 O O . MET A 1 237 ? 14.609 -9.445 0.606 1 95.88 237 MET A O 1
ATOM 1783 N N . LYS A 1 238 ? 14.156 -11.594 0.452 1 93.62 238 LYS A N 1
ATOM 1784 C CA . LYS A 1 238 ? 15.562 -11.977 0.318 1 93.62 238 LYS A CA 1
ATOM 1785 C C . LYS A 1 238 ? 16.141 -11.5 -1.013 1 93.62 238 LYS A C 1
ATOM 1787 O O . LYS A 1 238 ? 17.359 -11.375 -1.161 1 93.62 238 LYS A O 1
ATOM 1792 N N . PHE A 1 239 ? 15.273 -11.188 -1.928 1 95.38 239 PHE A N 1
ATOM 1793 C CA . PHE A 1 239 ? 15.734 -10.766 -3.248 1 95.38 239 PHE A CA 1
ATOM 1794 C C . PHE A 1 239 ? 15.992 -9.266 -3.279 1 95.38 239 PHE A C 1
ATOM 1796 O O . PHE A 1 239 ? 16.594 -8.75 -4.227 1 95.38 239 PHE A O 1
ATOM 1803 N N . ARG A 1 240 ? 15.539 -8.508 -2.305 1 92.88 240 ARG A N 1
ATOM 1804 C CA . ARG A 1 240 ? 15.57 -7.051 -2.303 1 92.88 240 ARG A CA 1
ATOM 1805 C C . ARG A 1 240 ? 16.984 -6.539 -2.525 1 92.88 240 ARG A C 1
ATOM 1807 O O . ARG A 1 240 ? 17.203 -5.609 -3.307 1 92.88 240 ARG A O 1
ATOM 1814 N N . ASP A 1 241 ? 18 -7.082 -1.896 1 89.44 241 ASP A N 1
ATOM 1815 C CA . ASP A 1 241 ? 19.359 -6.59 -1.981 1 89.44 241 ASP A CA 1
ATOM 1816 C C . ASP A 1 241 ? 20.266 -7.598 -2.684 1 89.44 241 ASP A C 1
ATOM 1818 O O . ASP A 1 241 ? 21.484 -7.602 -2.477 1 89.44 241 ASP A O 1
ATOM 1822 N N . SER A 1 242 ? 19.688 -8.461 -3.525 1 92.75 242 SER A N 1
ATOM 1823 C CA . SER A 1 242 ? 20.438 -9.555 -4.148 1 92.75 242 SER A CA 1
ATOM 1824 C C . SER A 1 242 ? 20.922 -9.164 -5.535 1 92.75 242 SER A C 1
ATOM 1826 O O . SER A 1 242 ? 21.719 -9.891 -6.145 1 92.75 242 SER A O 1
ATOM 1828 N N . GLY A 1 243 ? 20.469 -8.039 -6.039 1 94.31 243 GLY A N 1
ATOM 1829 C CA . GLY A 1 243 ? 20.781 -7.652 -7.402 1 94.31 243 GLY A CA 1
ATOM 1830 C C . GLY A 1 243 ? 19.812 -8.195 -8.422 1 94.31 243 GLY A C 1
ATOM 1831 O O . GLY A 1 243 ? 19.875 -7.855 -9.609 1 94.31 243 GLY A O 1
ATOM 1832 N N . VAL A 1 244 ? 18.891 -9.023 -8.008 1 97.19 244 VAL A N 1
ATOM 1833 C CA . VAL A 1 244 ? 17.844 -9.562 -8.875 1 97.19 244 VAL A CA 1
ATOM 1834 C C . VAL A 1 244 ? 17.062 -8.422 -9.508 1 97.19 244 VAL A C 1
ATOM 1836 O O . VAL A 1 244 ? 16.734 -7.438 -8.844 1 97.19 244 VAL A O 1
ATOM 1839 N N . LYS A 1 245 ? 16.828 -8.578 -10.812 1 97.81 245 LYS A N 1
ATOM 1840 C CA . LYS A 1 245 ? 16.125 -7.527 -11.547 1 97.81 245 LYS A CA 1
ATOM 1841 C C . LYS A 1 245 ? 14.703 -7.957 -11.898 1 97.81 245 LYS A C 1
ATOM 1843 O O . LYS A 1 245 ? 13.836 -7.109 -12.141 1 97.81 245 LYS A O 1
ATOM 1848 N N . ILE A 1 246 ? 14.492 -9.25 -12.039 1 98.69 246 ILE A N 1
ATOM 1849 C CA . ILE A 1 246 ? 13.18 -9.812 -12.328 1 98.69 246 ILE A CA 1
ATOM 1850 C C . ILE A 1 246 ? 12.875 -10.953 -11.359 1 98.69 246 ILE A C 1
ATOM 1852 O O . ILE A 1 246 ? 13.734 -11.805 -11.117 1 98.69 246 ILE A O 1
ATOM 1856 N N . LEU A 1 247 ? 11.719 -10.938 -10.766 1 98.69 247 LEU A N 1
ATOM 1857 C CA . LEU A 1 247 ? 11.273 -12.008 -9.883 1 98.69 247 LEU A CA 1
ATOM 1858 C C . LEU A 1 247 ? 10.117 -12.789 -10.508 1 98.69 247 LEU A C 1
ATOM 1860 O O . LEU A 1 247 ? 9.078 -12.203 -10.828 1 98.69 247 LEU A O 1
ATOM 1864 N N . ASN A 1 248 ? 10.32 -14.047 -10.719 1 98.69 248 ASN A N 1
ATOM 1865 C CA . ASN A 1 248 ? 9.281 -14.93 -11.242 1 98.69 248 ASN A CA 1
ATOM 1866 C C . ASN A 1 248 ? 8.523 -15.625 -10.117 1 98.69 248 ASN A C 1
ATOM 1868 O O . ASN A 1 248 ? 9.133 -16.25 -9.25 1 98.69 248 ASN A O 1
ATOM 1872 N N . LEU A 1 249 ? 7.18 -15.508 -10.18 1 98.06 249 LEU A N 1
ATOM 1873 C CA . LEU A 1 249 ? 6.309 -16.141 -9.203 1 98.06 249 LEU A CA 1
ATOM 1874 C C . LEU A 1 249 ? 5.285 -17.047 -9.898 1 98.06 249 LEU A C 1
ATOM 1876 O O . LEU A 1 249 ? 4.242 -16.562 -10.352 1 98.06 249 LEU A O 1
ATOM 1880 N N . SER A 1 250 ? 5.586 -18.266 -9.867 1 96 250 SER A N 1
ATOM 1881 C CA . SER A 1 250 ? 4.645 -19.25 -10.398 1 96 250 SER A CA 1
ATOM 1882 C C . SER A 1 250 ? 3.822 -19.875 -9.281 1 96 250 SER A C 1
ATOM 1884 O O . SER A 1 250 ? 3.68 -21.109 -9.219 1 96 250 SER A O 1
ATOM 1886 N N . LEU A 1 251 ? 3.4 -19.062 -8.422 1 93.19 251 LEU A N 1
ATOM 1887 C CA . LEU A 1 251 ? 2.574 -19.422 -7.27 1 93.19 251 LEU A CA 1
ATOM 1888 C C . LEU A 1 251 ? 1.438 -18.422 -7.094 1 93.19 251 LEU A C 1
ATOM 1890 O O . LEU A 1 251 ? 1.44 -17.344 -7.715 1 93.19 251 LEU A O 1
ATOM 1894 N N . GLY A 1 252 ? 0.465 -18.812 -6.383 1 90.75 252 GLY A N 1
ATOM 1895 C CA . GLY A 1 252 ? -0.647 -17.906 -6.148 1 90.75 252 GLY A CA 1
ATOM 1896 C C . GLY A 1 252 ? -1.605 -18.391 -5.078 1 90.75 252 GLY A C 1
ATOM 1897 O O . GLY A 1 252 ? -1.453 -19.5 -4.562 1 90.75 252 GLY A O 1
ATOM 1898 N N . CYS A 1 253 ? -2.459 -17.5 -4.691 1 87.94 253 CYS A N 1
ATOM 1899 C CA . CYS A 1 253 ? -3.514 -17.797 -3.725 1 87.94 253 CYS A CA 1
ATOM 1900 C C . CYS A 1 253 ? -4.828 -17.141 -4.145 1 87.94 253 CYS A C 1
ATOM 1902 O O . CYS A 1 253 ? -4.844 -16 -4.609 1 87.94 253 CYS A O 1
ATOM 1904 N N . ILE A 1 254 ? -5.82 -17.922 -4.129 1 84.19 254 ILE A N 1
ATOM 1905 C CA . ILE A 1 254 ? -7.176 -17.422 -4.34 1 84.19 254 ILE A CA 1
ATOM 1906 C C . ILE A 1 254 ? -7.902 -17.328 -3.002 1 84.19 254 ILE A C 1
ATOM 1908 O O . ILE A 1 254 ? -7.938 -18.281 -2.234 1 84.19 254 ILE A O 1
ATOM 1912 N N . THR A 1 255 ? -8.375 -16.156 -2.725 1 78.62 255 THR A N 1
ATOM 1913 C CA . THR A 1 255 ? -8.992 -15.906 -1.424 1 78.62 255 THR A CA 1
ATOM 1914 C C . THR A 1 255 ? -10.508 -15.844 -1.546 1 78.62 255 THR A C 1
ATOM 1916 O O . THR A 1 255 ? -11.039 -15.32 -2.527 1 78.62 255 THR A O 1
ATOM 1919 N N . ALA A 1 256 ? -11.125 -16.391 -0.565 1 68.12 256 ALA A N 1
ATOM 1920 C CA . ALA A 1 256 ? -12.586 -16.422 -0.581 1 68.12 256 ALA A CA 1
ATOM 1921 C C . ALA A 1 256 ? -13.164 -15.008 -0.511 1 68.12 256 ALA A C 1
ATOM 1923 O O . ALA A 1 256 ? -14.227 -14.734 -1.078 1 68.12 256 ALA A O 1
ATOM 1924 N N . ASP A 1 257 ? -12.469 -14.086 0.115 1 67.12 257 ASP A N 1
ATOM 1925 C CA . ASP A 1 257 ? -12.977 -12.727 0.31 1 67.12 257 ASP A CA 1
ATOM 1926 C C . ASP A 1 257 ? -12.477 -11.789 -0.787 1 67.12 257 ASP A C 1
ATOM 1928 O O . ASP A 1 257 ? -12.797 -10.602 -0.787 1 67.12 257 ASP A O 1
ATOM 1932 N N . GLY A 1 258 ? -11.672 -12.305 -1.651 1 72.62 258 GLY A N 1
ATOM 1933 C CA . GLY A 1 258 ? -11.219 -11.531 -2.795 1 72.62 258 GLY A CA 1
ATOM 1934 C C . G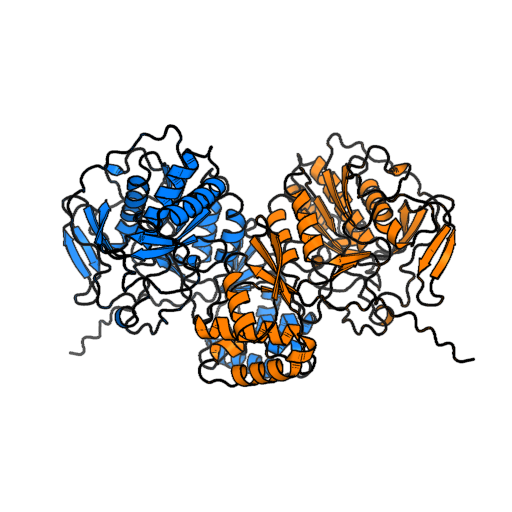LY A 1 258 ? -10.07 -10.602 -2.467 1 72.62 258 GLY A C 1
ATOM 1935 O O . GLY A 1 258 ? -9.531 -9.938 -3.352 1 72.62 258 GLY A O 1
ATOM 1936 N N . ASP A 1 259 ? -9.609 -10.539 -1.188 1 77.81 259 ASP A N 1
ATOM 1937 C CA . ASP A 1 259 ? -8.547 -9.617 -0.79 1 77.81 259 ASP A CA 1
ATOM 1938 C C . ASP A 1 259 ? -7.168 -10.25 -0.987 1 77.81 259 ASP A C 1
ATOM 1940 O O . ASP A 1 259 ? -6.988 -11.445 -0.749 1 77.81 259 ASP A O 1
ATOM 1944 N N . ALA A 1 260 ? -6.266 -9.43 -1.369 1 89.06 260 ALA A N 1
ATOM 1945 C CA . ALA A 1 260 ? -4.883 -9.891 -1.445 1 89.06 260 ALA A CA 1
ATOM 1946 C C . ALA A 1 260 ? -4.328 -10.188 -0.056 1 89.06 260 ALA A C 1
ATOM 1948 O O . ALA A 1 260 ? -4.656 -9.5 0.913 1 89.06 260 ALA A O 1
ATOM 1949 N N . PRO A 1 261 ? -3.512 -11.297 0.087 1 91.12 261 PRO A N 1
ATOM 1950 C CA . PRO A 1 261 ? -2.777 -11.406 1.35 1 91.12 261 PRO A CA 1
ATOM 1951 C C . PRO A 1 261 ? -1.947 -10.156 1.659 1 91.12 261 PRO A C 1
ATOM 1953 O O . PRO A 1 261 ? -1.092 -9.766 0.861 1 91.12 261 PRO A O 1
ATOM 1956 N N . LEU A 1 262 ? -2.193 -9.578 2.801 1 92.19 262 LEU A N 1
ATOM 1957 C CA . LEU A 1 262 ? -1.605 -8.305 3.184 1 92.19 262 LEU A CA 1
ATOM 1958 C C . LEU A 1 262 ? -0.085 -8.352 3.078 1 92.19 262 LEU A C 1
ATOM 1960 O O . LEU A 1 262 ? 0.531 -7.449 2.504 1 92.19 262 LEU A O 1
ATOM 1964 N N . ILE A 1 263 ? 0.507 -9.406 3.596 1 95.19 263 ILE A N 1
ATOM 1965 C CA . ILE A 1 263 ? 1.962 -9.469 3.697 1 95.19 263 ILE A CA 1
ATOM 1966 C C . ILE A 1 263 ? 2.568 -9.633 2.305 1 95.19 263 ILE A C 1
ATOM 1968 O O . ILE A 1 263 ? 3.652 -9.117 2.029 1 95.19 263 ILE A O 1
ATOM 1972 N N . ILE A 1 264 ? 1.874 -10.305 1.412 1 96.31 264 ILE A N 1
ATOM 1973 C CA . ILE A 1 264 ? 2.352 -10.461 0.042 1 96.31 264 ILE A CA 1
ATOM 1974 C C . ILE A 1 264 ? 2.268 -9.125 -0.687 1 96.31 264 ILE A C 1
ATOM 1976 O O . ILE A 1 264 ? 3.199 -8.734 -1.396 1 96.31 264 ILE A O 1
ATOM 1980 N N . ALA A 1 265 ? 1.139 -8.453 -0.523 1 94.62 265 ALA A N 1
ATOM 1981 C CA . ALA A 1 265 ? 0.979 -7.137 -1.128 1 94.62 265 ALA A CA 1
ATOM 1982 C C . ALA A 1 265 ? 2.082 -6.188 -0.672 1 94.62 265 ALA A C 1
ATOM 1984 O O . ALA A 1 265 ? 2.639 -5.438 -1.479 1 94.62 265 ALA A O 1
ATOM 1985 N N . ARG A 1 266 ? 2.426 -6.207 0.62 1 94.19 266 ARG A N 1
ATOM 1986 C CA . ARG A 1 266 ? 3.486 -5.367 1.168 1 94.19 266 ARG A CA 1
ATOM 1987 C C . ARG A 1 266 ? 4.832 -5.703 0.538 1 94.19 266 ARG A C 1
ATOM 1989 O O . ARG A 1 266 ? 5.609 -4.809 0.201 1 94.19 266 ARG A O 1
ATOM 1996 N N . ALA A 1 267 ? 5.121 -6.945 0.415 1 96.44 267 ALA A N 1
ATOM 1997 C CA . ALA A 1 267 ? 6.375 -7.363 -0.208 1 96.44 267 ALA A CA 1
ATOM 1998 C C . ALA A 1 267 ? 6.469 -6.863 -1.646 1 96.44 267 ALA A C 1
ATOM 2000 O O . ALA A 1 267 ? 7.508 -6.355 -2.07 1 96.44 267 ALA A O 1
ATOM 2001 N N . VAL A 1 268 ? 5.375 -7 -2.389 1 96.44 268 VAL A N 1
ATOM 2002 C CA . VAL A 1 268 ? 5.332 -6.555 -3.777 1 96.44 268 VAL A CA 1
ATOM 2003 C C . VAL A 1 268 ? 5.602 -5.051 -3.848 1 96.44 268 VAL A C 1
ATOM 2005 O O . VAL A 1 268 ? 6.406 -4.598 -4.664 1 96.44 268 VAL A O 1
ATOM 2008 N N . GLU A 1 269 ? 5 -4.34 -2.992 1 90.62 269 GLU A N 1
ATOM 2009 C CA . GLU A 1 269 ? 5.16 -2.889 -2.955 1 90.62 269 GLU A CA 1
ATOM 2010 C C . GLU A 1 269 ? 6.613 -2.5 -2.703 1 90.62 269 GLU A C 1
ATOM 2012 O O . GLU A 1 269 ? 7.109 -1.532 -3.281 1 90.62 269 GLU A O 1
ATOM 2017 N N . LEU A 1 270 ? 7.281 -3.191 -1.847 1 91.31 270 LEU A N 1
ATOM 2018 C CA . LEU A 1 270 ? 8.641 -2.855 -1.443 1 91.31 270 LEU A CA 1
ATOM 2019 C C . LEU A 1 270 ? 9.641 -3.264 -2.52 1 91.31 270 LEU A C 1
ATOM 2021 O O . LEU A 1 270 ? 10.703 -2.645 -2.652 1 91.31 270 LEU A O 1
ATOM 2025 N N . LEU A 1 271 ? 9.273 -4.191 -3.363 1 95.31 271 LEU A N 1
ATOM 2026 C CA . LEU A 1 271 ? 10.242 -4.754 -4.289 1 95.31 271 LEU A CA 1
ATOM 2027 C C . LEU A 1 271 ? 10.117 -4.117 -5.668 1 95.31 271 LEU A C 1
ATOM 2029 O O . LEU A 1 271 ? 11.109 -3.988 -6.391 1 95.31 271 LEU A O 1
ATOM 2033 N N . THR A 1 272 ? 8.984 -3.672 -6.078 1 93.5 272 THR A N 1
ATOM 2034 C CA . THR A 1 272 ? 8.688 -3.346 -7.465 1 93.5 272 THR A CA 1
ATOM 2035 C C . THR A 1 272 ? 9.367 -2.041 -7.871 1 93.5 272 THR A C 1
ATOM 2037 O O . THR A 1 272 ? 9.5 -1.747 -9.062 1 93.5 272 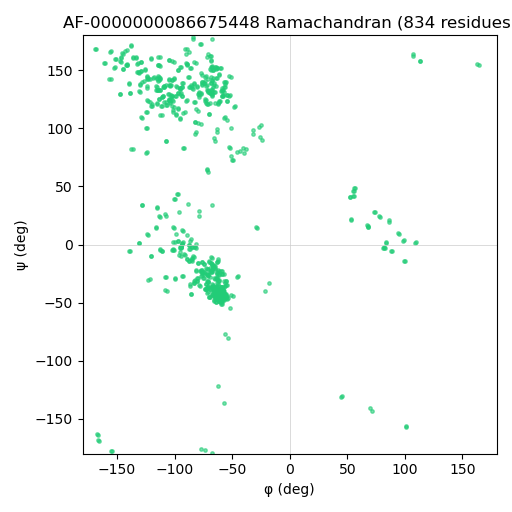THR A O 1
ATOM 2040 N N . PRO A 1 273 ? 9.836 -1.19 -6.902 1 85.44 273 PRO A N 1
ATOM 2041 C CA . PRO A 1 273 ? 10.617 -0.04 -7.359 1 85.44 273 PRO A CA 1
ATOM 2042 C C . PRO A 1 273 ? 11.953 -0.443 -7.98 1 85.44 273 PRO A C 1
ATOM 2044 O O . PRO A 1 273 ? 12.508 0.3 -8.789 1 85.44 273 PRO A O 1
ATOM 2047 N N . GLN A 1 274 ? 12.445 -1.637 -7.688 1 89.81 274 GLN A N 1
ATOM 2048 C CA . GLN A 1 274 ? 13.789 -1.984 -8.148 1 89.81 274 GLN A CA 1
ATOM 2049 C C . GLN A 1 274 ? 13.758 -3.211 -9.055 1 89.81 274 GLN A C 1
ATOM 2051 O O . GLN A 1 274 ? 14.773 -3.564 -9.664 1 89.81 274 GLN A O 1
ATOM 2056 N N . MET A 1 275 ? 12.672 -3.846 -9.125 1 96.06 275 MET A N 1
ATOM 2057 C CA . MET A 1 275 ? 12.586 -5.031 -9.969 1 96.06 275 MET A CA 1
ATOM 2058 C C . MET A 1 275 ? 11.195 -5.172 -10.578 1 96.06 275 MET A C 1
ATOM 2060 O O . MET A 1 275 ? 10.25 -4.5 -10.141 1 96.06 275 MET A O 1
ATOM 2064 N N . VAL A 1 276 ? 11.117 -5.949 -11.625 1 97.94 276 VAL A N 1
ATOM 2065 C CA . VAL A 1 276 ? 9.844 -6.328 -12.219 1 97.94 276 VAL A CA 1
ATOM 2066 C C . VAL A 1 276 ? 9.414 -7.699 -11.695 1 97.94 276 VAL A C 1
ATOM 2068 O O . VAL A 1 276 ? 10.227 -8.625 -11.625 1 97.94 276 VAL A O 1
ATOM 2071 N N . ILE A 1 277 ? 8.18 -7.824 -11.234 1 98.69 277 ILE A N 1
ATOM 2072 C CA . ILE A 1 277 ? 7.637 -9.094 -10.766 1 98.69 277 ILE A CA 1
ATOM 2073 C C . ILE A 1 277 ? 6.676 -9.656 -11.812 1 98.69 277 ILE A C 1
ATOM 2075 O O . ILE A 1 277 ? 5.746 -8.969 -12.242 1 98.69 277 ILE A O 1
ATOM 2079 N N . VAL A 1 278 ? 6.93 -10.836 -12.242 1 98.88 278 VAL A N 1
ATOM 2080 C CA . VAL A 1 278 ? 6.09 -11.57 -13.188 1 98.88 278 VAL A CA 1
ATOM 2081 C C . VAL A 1 278 ? 5.422 -12.742 -12.469 1 98.88 278 VAL A C 1
ATOM 2083 O O . VAL A 1 278 ? 6.098 -13.539 -11.812 1 98.88 278 VAL A O 1
ATOM 2086 N N . ALA A 1 279 ? 4.105 -12.844 -12.562 1 98.5 279 ALA A N 1
ATOM 2087 C CA . ALA A 1 279 ? 3.391 -13.914 -11.859 1 98.5 279 ALA A CA 1
ATOM 2088 C C . ALA A 1 279 ? 2.398 -14.609 -12.789 1 98.5 279 ALA A C 1
ATOM 2090 O O . ALA A 1 279 ? 1.864 -13.992 -13.711 1 98.5 279 ALA A O 1
ATOM 2091 N N . ALA A 1 280 ? 2.211 -15.867 -12.539 1 96.94 280 ALA A N 1
ATOM 2092 C CA . ALA A 1 280 ? 1.206 -16.641 -13.258 1 96.94 280 ALA A CA 1
ATOM 2093 C C . ALA A 1 280 ? -0.204 -16.188 -12.883 1 96.94 280 ALA A C 1
ATOM 2095 O O . ALA A 1 280 ? -0.508 -15.992 -11.703 1 96.94 280 ALA A O 1
ATOM 2096 N N . ALA A 1 281 ? -1.069 -16.109 -13.875 1 95.19 281 ALA A N 1
ATOM 2097 C CA . ALA A 1 281 ? -2.406 -15.555 -13.68 1 95.19 281 ALA A CA 1
ATOM 2098 C C . ALA A 1 281 ? -3.314 -16.547 -12.969 1 95.19 281 ALA A C 1
ATOM 2100 O O . ALA A 1 281 ? -4.383 -16.188 -12.469 1 95.19 281 ALA A O 1
ATOM 2101 N N . GLY A 1 282 ? -2.953 -17.797 -12.891 1 90.81 282 GLY A N 1
ATOM 2102 C CA . GLY A 1 282 ? -3.783 -18.844 -12.336 1 90.81 282 GLY A CA 1
ATOM 2103 C C . GLY A 1 282 ? -4.227 -19.859 -13.367 1 90.81 282 GLY A C 1
ATOM 2104 O O . GLY A 1 282 ? -4.215 -19.594 -14.57 1 90.81 282 GLY A O 1
ATOM 2105 N N . ASN A 1 283 ? -4.578 -21.047 -12.922 1 89.38 283 ASN A N 1
ATOM 2106 C CA . ASN A 1 283 ? -5.02 -22.109 -13.82 1 89.38 283 ASN A CA 1
ATOM 2107 C C . ASN A 1 283 ? -6.477 -22.484 -13.57 1 89.38 283 ASN A C 1
ATOM 2109 O O . ASN A 1 283 ? -6.855 -23.656 -13.727 1 89.38 283 ASN A O 1
ATOM 2113 N N . HIS A 1 284 ? -7.238 -21.516 -13.164 1 85.69 284 HIS A N 1
ATOM 2114 C CA . HIS A 1 284 ? -8.602 -21.812 -12.742 1 85.69 284 HIS A CA 1
ATOM 2115 C C . HIS A 1 284 ? -9.617 -21.297 -13.766 1 85.69 284 HIS A C 1
ATOM 2117 O O . HIS A 1 284 ? -10.758 -21.016 -13.414 1 85.69 284 HIS A O 1
ATOM 2123 N N . GLY A 1 285 ? -9.219 -21.172 -15.016 1 86.38 285 GLY A N 1
ATOM 2124 C CA . GLY A 1 285 ? -10.039 -20.562 -16.047 1 86.38 285 GLY A CA 1
ATOM 2125 C C . GLY A 1 285 ? -11.195 -21.438 -16.484 1 86.38 285 GLY A C 1
ATOM 2126 O O . GLY A 1 285 ? -12.141 -20.953 -17.125 1 86.38 285 GLY A O 1
ATOM 2127 N N . ASP A 1 286 ? -11.125 -22.656 -16.25 1 80.69 286 ASP A N 1
ATOM 2128 C CA . ASP A 1 286 ? -12.188 -23.594 -16.625 1 80.69 286 ASP A CA 1
ATOM 2129 C C . ASP A 1 286 ? -12.867 -24.172 -15.383 1 80.69 286 ASP A C 1
ATOM 2131 O O . ASP A 1 286 ? -12.281 -24.984 -14.672 1 80.69 286 ASP A O 1
ATOM 2135 N N . PRO A 1 287 ? -14.148 -23.766 -15.203 1 71.88 287 PRO A N 1
ATOM 2136 C CA . PRO A 1 287 ? -14.859 -24.266 -14.031 1 71.88 287 PRO A CA 1
ATOM 2137 C C . PRO A 1 287 ? -14.867 -25.797 -13.945 1 71.88 287 PRO A C 1
ATOM 2139 O O . PRO A 1 287 ? -14.938 -26.359 -12.852 1 71.88 287 PRO A O 1
ATOM 2142 N N . LYS A 1 288 ? -14.938 -26.484 -15.039 1 67.81 288 LYS A N 1
ATOM 2143 C CA . LYS A 1 288 ? -14.953 -27.953 -15.031 1 67.81 288 LYS A CA 1
ATOM 2144 C C . LYS A 1 288 ? -13.664 -28.5 -14.43 1 67.81 288 LYS A C 1
ATOM 2146 O O . LYS A 1 288 ? -13.656 -29.609 -13.875 1 67.81 288 LYS A O 1
ATOM 2151 N N . LEU A 1 289 ? -12.586 -27.688 -14.672 1 64.5 289 LEU A N 1
ATOM 2152 C CA . LEU A 1 289 ? -11.281 -28.078 -14.156 1 64.5 289 LEU A CA 1
ATOM 2153 C C . LEU A 1 289 ? -11.18 -27.812 -12.664 1 64.5 289 LEU A C 1
ATOM 2155 O O . LEU A 1 289 ? -10.367 -28.422 -11.969 1 64.5 289 LEU A O 1
ATOM 2159 N N . ASN A 1 290 ? -12.039 -26.844 -12.211 1 63.22 290 ASN A N 1
ATOM 2160 C CA . ASN A 1 290 ? -11.977 -26.422 -10.812 1 63.22 290 ASN A CA 1
ATOM 2161 C C . ASN A 1 290 ? -12.734 -27.391 -9.906 1 63.22 290 ASN A C 1
ATOM 2163 O O . ASN A 1 290 ? -12.562 -27.359 -8.688 1 63.22 290 ASN A O 1
ATOM 2167 N N . GLY A 1 291 ? -13.281 -28.391 -10.516 1 59.44 291 GLY A N 1
ATOM 2168 C CA . GLY A 1 291 ? -14 -29.438 -9.797 1 59.44 291 GLY A CA 1
ATOM 2169 C C . GLY A 1 291 ? -14.938 -28.891 -8.742 1 59.44 291 GLY A C 1
ATOM 2170 O O . GLY A 1 291 ? -15.672 -27.938 -8.992 1 59.44 291 GLY A O 1
ATOM 2171 N N . ASP A 1 292 ? -14.812 -29.5 -7.535 1 55.66 292 ASP A N 1
ATOM 2172 C CA . ASP A 1 292 ? -15.734 -29.219 -6.438 1 55.66 292 ASP A CA 1
ATOM 2173 C C . ASP A 1 292 ? -15.289 -28 -5.633 1 55.66 292 ASP A C 1
ATOM 2175 O O . ASP A 1 292 ? -15.922 -27.641 -4.645 1 55.66 292 ASP A O 1
ATOM 2179 N N . SER A 1 293 ? -14.164 -27.406 -6.215 1 59.81 293 SER A N 1
ATOM 2180 C CA . SER A 1 293 ? -13.695 -26.297 -5.402 1 59.81 293 SER A CA 1
ATOM 2181 C C . SER A 1 293 ? -14.68 -25.141 -5.434 1 59.81 293 SER A C 1
ATOM 2183 O O . SER A 1 293 ? -14.695 -24.297 -4.523 1 59.81 293 SER A O 1
ATOM 2185 N N . GLY A 1 294 ? -15.469 -25.109 -6.477 1 66.12 294 GLY A N 1
ATOM 2186 C CA . GLY A 1 294 ? -16.406 -24 -6.609 1 66.12 294 GLY A CA 1
ATOM 2187 C C . GLY A 1 294 ? -15.727 -22.672 -6.859 1 66.12 294 GLY A C 1
ATOM 2188 O O . GLY A 1 294 ? -16.344 -21.625 -6.695 1 66.12 294 GLY A O 1
ATOM 2189 N N . THR A 1 295 ? -14.461 -22.766 -7.25 1 73.88 295 THR A N 1
ATOM 2190 C CA . THR A 1 295 ? -13.727 -21.531 -7.504 1 73.88 295 THR A CA 1
ATOM 2191 C C . THR A 1 295 ? -14.266 -20.828 -8.75 1 73.88 295 THR A C 1
ATOM 2193 O O . THR A 1 295 ? -14.414 -21.453 -9.797 1 73.88 295 THR A O 1
ATOM 2196 N N . ASP A 1 296 ? -14.531 -19.562 -8.609 1 79.06 296 ASP A N 1
ATOM 2197 C CA . ASP A 1 296 ? -14.938 -18.734 -9.742 1 79.06 296 ASP A CA 1
ATOM 2198 C C . ASP A 1 296 ? -13.789 -18.562 -10.734 1 79.06 296 ASP A C 1
ATOM 2200 O O . ASP A 1 296 ? -12.656 -18.266 -10.328 1 79.06 296 ASP A O 1
ATOM 2204 N N . GLU A 1 297 ? -13.992 -18.812 -12 1 85.25 297 GLU A N 1
ATOM 2205 C CA . GLU A 1 297 ? -12.953 -18.703 -13.023 1 85.25 297 GLU A CA 1
ATOM 2206 C C . GLU A 1 297 ? -12.445 -17.266 -13.133 1 85.25 297 GLU A C 1
ATOM 2208 O O . GLU A 1 297 ? -11.406 -17.016 -13.758 1 85.25 297 GLU A O 1
ATOM 2213 N N . ARG A 1 298 ? -13.195 -16.359 -12.547 1 88.56 298 ARG A N 1
ATOM 2214 C CA . ARG A 1 298 ? -12.82 -14.953 -12.609 1 88.56 298 ARG A CA 1
ATOM 2215 C C . ARG A 1 298 ? -12.133 -14.516 -11.32 1 88.56 298 ARG A C 1
ATOM 2217 O O . ARG A 1 298 ? -11.766 -13.344 -11.172 1 88.56 298 ARG A O 1
ATOM 2224 N N . ALA A 1 299 ? -11.938 -15.43 -10.383 1 85.06 299 ALA A N 1
ATOM 2225 C CA . ALA A 1 299 ? -11.367 -15.07 -9.086 1 85.06 299 ALA A CA 1
ATOM 2226 C C . ALA A 1 299 ? -9.938 -14.562 -9.234 1 85.06 299 ALA A C 1
ATOM 2228 O O . ALA A 1 299 ? -9.172 -15.078 -10.055 1 85.06 299 ALA A O 1
ATOM 2229 N N . ALA A 1 300 ? -9.633 -13.594 -8.414 1 90 300 ALA A N 1
ATOM 2230 C CA . ALA A 1 300 ? -8.266 -13.078 -8.43 1 90 300 ALA A CA 1
ATOM 2231 C C . ALA A 1 300 ? -7.289 -14.109 -7.871 1 90 300 ALA A C 1
ATOM 2233 O O . ALA A 1 300 ? -7.57 -14.75 -6.859 1 90 300 ALA A O 1
ATOM 2234 N N . CYS A 1 301 ? -6.262 -14.312 -8.617 1 92.19 301 CYS A N 1
ATOM 2235 C CA . CYS A 1 301 ? -5.121 -15.078 -8.133 1 92.19 301 CYS A CA 1
ATOM 2236 C C . CYS A 1 301 ? -3.986 -14.156 -7.711 1 92.19 301 CYS A C 1
ATOM 2238 O O . CYS A 1 301 ? -3.449 -13.406 -8.531 1 92.19 301 CYS A O 1
ATOM 2240 N N . TRP A 1 302 ? -3.666 -14.141 -6.43 1 93.94 302 TRP A N 1
ATOM 2241 C CA . TRP A 1 302 ? -2.668 -13.219 -5.883 1 93.94 302 TRP A CA 1
ATOM 2242 C C . TRP A 1 302 ? -1.298 -13.891 -5.812 1 93.94 302 TRP A C 1
ATOM 2244 O O . TRP A 1 302 ? -1.191 -15.062 -5.457 1 93.94 302 TRP A O 1
ATOM 2254 N N . PRO A 1 303 ? -0.235 -13.234 -6.223 1 96.56 303 PRO A N 1
ATOM 2255 C CA . PRO A 1 303 ? -0.136 -11.781 -6.367 1 96.56 303 PRO A CA 1
ATOM 2256 C C . PRO A 1 303 ? -0.379 -11.312 -7.801 1 96.56 303 PRO A C 1
ATOM 2258 O O . PRO A 1 303 ? -0.265 -10.117 -8.094 1 96.56 303 PRO A O 1
ATOM 2261 N N . ALA A 1 304 ? -0.679 -12.125 -8.688 1 97.12 304 ALA A N 1
ATOM 2262 C CA . ALA A 1 304 ? -0.815 -11.766 -10.094 1 97.12 304 ALA A CA 1
ATOM 2263 C C . ALA A 1 304 ? -1.816 -10.633 -10.281 1 97.12 304 ALA A C 1
ATOM 2265 O O . ALA A 1 304 ? -1.668 -9.805 -11.18 1 97.12 304 ALA A O 1
ATOM 2266 N N . ALA A 1 305 ? -2.762 -10.594 -9.445 1 95.88 305 ALA A N 1
ATOM 2267 C CA . ALA A 1 305 ? -3.857 -9.641 -9.602 1 95.88 305 ALA A CA 1
ATOM 2268 C C . ALA A 1 305 ? -3.5 -8.289 -8.992 1 95.88 305 ALA A C 1
ATOM 2270 O O . ALA A 1 305 ? -4.305 -7.355 -9.016 1 95.88 305 ALA A O 1
ATOM 2271 N N . LEU A 1 306 ? -2.369 -8.125 -8.406 1 94.69 306 LEU A N 1
ATOM 2272 C CA . LEU A 1 306 ? -1.91 -6.816 -7.945 1 94.69 306 LEU A CA 1
ATOM 2273 C C . LEU A 1 306 ? -1.492 -5.945 -9.125 1 94.69 306 LEU A C 1
ATOM 2275 O O . LEU A 1 306 ? -0.861 -6.426 -10.062 1 94.69 306 LEU A O 1
ATOM 2279 N N . SER A 1 307 ? -1.751 -4.656 -9.039 1 91.62 307 SER A N 1
ATOM 2280 C CA . SER A 1 307 ? -1.539 -3.748 -10.164 1 91.62 307 SER A CA 1
ATOM 2281 C C . SER A 1 307 ? -0.056 -3.6 -10.484 1 91.62 307 SER A C 1
ATOM 2283 O O . SER A 1 307 ? 0.311 -3.25 -11.602 1 91.62 307 SER A O 1
ATOM 2285 N N . GLN A 1 308 ? 0.852 -3.889 -9.477 1 93.62 308 GLN A N 1
ATOM 2286 C CA . GLN A 1 308 ? 2.289 -3.705 -9.656 1 93.62 308 GLN A CA 1
ATOM 2287 C C . GLN A 1 308 ? 2.93 -4.949 -10.266 1 93.62 308 GLN A C 1
ATOM 2289 O O . GLN A 1 308 ? 4.121 -4.949 -10.578 1 93.62 308 GLN A O 1
ATOM 2294 N N . VAL A 1 309 ? 2.135 -6.008 -10.469 1 97.31 309 VAL A N 1
ATOM 2295 C CA . VAL A 1 309 ? 2.656 -7.293 -10.914 1 97.31 309 VAL A CA 1
ATOM 2296 C C . VAL A 1 309 ? 2.234 -7.547 -12.359 1 97.31 309 VAL A C 1
ATOM 2298 O O . VAL A 1 309 ? 1.104 -7.242 -12.75 1 97.31 309 VAL A O 1
ATOM 2301 N N . GLU A 1 310 ? 3.17 -8.016 -13.141 1 98.19 310 GLU A N 1
ATOM 2302 C CA . GLU A 1 310 ? 2.83 -8.445 -14.492 1 98.19 310 GLU A CA 1
ATOM 2303 C C . GLU A 1 310 ? 2.258 -9.859 -14.5 1 98.19 310 GLU A C 1
ATOM 2305 O O . GLU A 1 310 ? 3 -10.836 -14.367 1 98.19 310 GLU A O 1
ATOM 2310 N N . ALA A 1 311 ? 0.955 -9.922 -14.68 1 98.31 311 ALA A N 1
ATOM 2311 C CA . ALA A 1 311 ? 0.25 -11.195 -14.703 1 98.31 311 ALA A CA 1
ATOM 2312 C C . ALA A 1 311 ? 0.29 -11.82 -16.094 1 98.31 311 ALA A C 1
ATOM 2314 O O . ALA A 1 311 ? 0.068 -11.133 -17.094 1 98.31 311 ALA A O 1
ATOM 2315 N N . VAL A 1 312 ? 0.538 -13.117 -16.141 1 98.56 312 VAL A N 1
ATOM 2316 C CA . VAL A 1 312 ? 0.691 -13.766 -17.438 1 98.56 312 VAL A CA 1
ATOM 2317 C C . VAL A 1 312 ? -0.301 -14.914 -17.562 1 98.56 312 VAL A C 1
ATOM 2319 O O . VAL A 1 312 ? -0.333 -15.812 -16.719 1 98.56 312 VAL A O 1
ATOM 2322 N N . GLY A 1 313 ? -1.098 -14.883 -18.594 1 97.19 313 GLY A N 1
ATOM 2323 C CA . GLY A 1 313 ? -1.962 -15.992 -18.969 1 97.19 313 GLY A CA 1
ATOM 2324 C C . GLY A 1 313 ? -1.302 -16.953 -19.938 1 97.19 313 GLY A C 1
ATOM 2325 O O . GLY A 1 313 ? -0.22 -16.688 -20.453 1 97.19 313 GLY A O 1
ATOM 2326 N N . GLY A 1 314 ? -1.955 -18.125 -20.125 1 96.12 314 GLY A N 1
ATOM 2327 C CA . GLY A 1 314 ? -1.414 -19.172 -20.969 1 96.12 314 GLY A CA 1
ATOM 2328 C C . GLY A 1 314 ? -2.184 -19.359 -22.266 1 96.12 314 GLY A C 1
ATOM 2329 O O . GLY A 1 314 ? -3.416 -19.406 -22.25 1 96.12 314 GLY A O 1
ATOM 2330 N N . ASP A 1 315 ? -1.42 -19.484 -23.328 1 96.19 315 ASP A N 1
ATOM 2331 C CA . ASP A 1 315 ? -1.999 -19.719 -24.656 1 96.19 315 ASP A CA 1
ATOM 2332 C C . ASP A 1 315 ? -1.812 -21.172 -25.094 1 96.19 315 ASP A C 1
ATOM 2334 O O . ASP A 1 315 ? -0.913 -21.859 -24.594 1 96.19 315 ASP A O 1
ATOM 2338 N N . THR A 1 316 ? -2.674 -21.516 -26.016 1 94.56 316 THR A N 1
ATOM 2339 C CA . THR A 1 316 ? -2.48 -22.766 -26.75 1 94.56 316 THR A CA 1
ATOM 2340 C C . THR A 1 316 ? -1.398 -22.609 -27.812 1 94.56 316 THR A C 1
ATOM 2342 O O . THR A 1 316 ? -0.885 -21.516 -28.016 1 94.56 316 THR A O 1
ATOM 2345 N N . GLU A 1 317 ? -1.073 -23.734 -28.406 1 90.12 317 GLU A N 1
ATOM 2346 C CA . GLU A 1 317 ? -0.103 -23.703 -29.5 1 90.12 317 GLU A CA 1
ATOM 2347 C C . GLU A 1 317 ? -0.607 -22.859 -30.656 1 90.12 317 GLU A C 1
ATOM 2349 O O . GLU A 1 317 ? 0.188 -22.266 -31.406 1 90.12 317 GLU A O 1
ATOM 2354 N N . ALA A 1 318 ? -1.907 -22.719 -30.797 1 91.06 318 ALA A N 1
ATOM 2355 C CA . ALA A 1 318 ? -2.523 -21.984 -31.891 1 91.06 318 ALA A CA 1
ATOM 2356 C C . ALA A 1 318 ? -2.564 -20.484 -31.578 1 91.06 318 ALA A C 1
ATOM 2358 O O . ALA A 1 318 ? -2.926 -19.672 -32.438 1 91.06 318 ALA A O 1
ATOM 2359 N N . GLY A 1 319 ? -2.248 -20.172 -30.359 1 91.19 319 GLY A N 1
ATOM 2360 C CA . GLY A 1 319 ? -2.207 -18.75 -30.016 1 91.19 319 GLY A CA 1
ATOM 2361 C C . GLY A 1 319 ? -3.471 -18.266 -29.328 1 91.19 319 GLY A C 1
ATOM 2362 O O . GLY A 1 319 ? -3.602 -17.078 -29.031 1 91.19 319 GLY A O 1
ATOM 2363 N N . ASP A 1 320 ? -4.355 -19.219 -29.094 1 94 320 ASP A N 1
ATOM 2364 C CA . ASP A 1 320 ? -5.574 -18.891 -28.359 1 94 320 ASP A CA 1
ATOM 2365 C C . ASP A 1 320 ? -5.379 -19.062 -26.859 1 94 320 ASP A C 1
ATOM 2367 O O . ASP A 1 320 ? -4.504 -19.812 -26.422 1 94 320 ASP A O 1
ATOM 2371 N N . ARG A 1 321 ? -6.184 -18.344 -26.078 1 94.5 321 ARG A N 1
ATOM 2372 C CA . ARG A 1 321 ? -6.141 -18.547 -24.641 1 94.5 321 ARG A CA 1
ATOM 2373 C C . ARG A 1 321 ? -6.445 -20 -24.281 1 94.5 321 ARG A C 1
ATOM 2375 O O . ARG A 1 321 ? -7.457 -20.562 -24.734 1 94.5 321 ARG A O 1
ATOM 2382 N N . ALA A 1 322 ? -5.621 -20.609 -23.516 1 93.19 322 ALA A N 1
ATOM 2383 C CA . ALA A 1 322 ? -5.871 -21.969 -23.078 1 93.19 322 ALA A CA 1
ATOM 2384 C C . ALA A 1 322 ? -7.047 -22.031 -22.109 1 93.19 322 ALA A C 1
ATOM 2386 O O . ALA A 1 322 ? -7.262 -21.094 -21.328 1 93.19 322 ALA A O 1
ATOM 2387 N N . GLY A 1 323 ? -7.742 -23.094 -22.062 1 88.25 323 GLY A N 1
ATOM 2388 C CA . GLY A 1 323 ? -8.9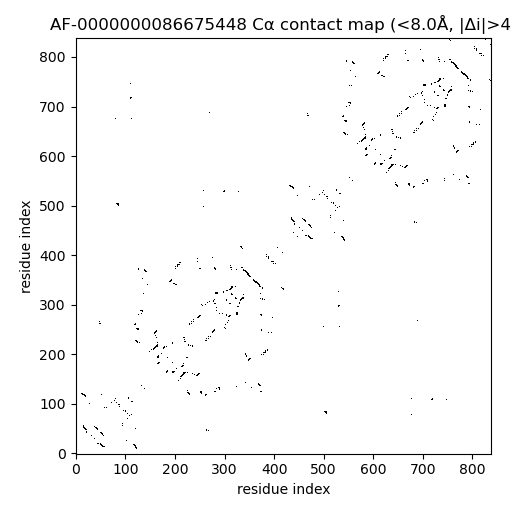14 -23.25 -21.219 1 88.25 323 GLY A CA 1
ATOM 2389 C C . GLY A 1 323 ? -8.609 -23.062 -19.734 1 88.25 323 GLY A C 1
ATOM 2390 O O . GLY A 1 323 ? -9.422 -22.516 -19 1 88.25 323 GLY A O 1
ATOM 2391 N N . PHE A 1 324 ? -7.441 -23.516 -19.312 1 88 324 PHE A N 1
ATOM 2392 C CA . PHE A 1 324 ? -7.078 -23.406 -17.906 1 88 324 PHE A CA 1
ATOM 2393 C C . PHE A 1 324 ? -6.719 -21.969 -17.547 1 88 324 PHE A C 1
ATOM 2395 O O . PHE A 1 324 ? -6.695 -21.609 -16.359 1 88 324 PHE A O 1
ATOM 2402 N N . SER A 1 325 ? -6.316 -21.172 -18.469 1 92.62 325 SER A N 1
ATOM 2403 C CA . SER A 1 325 ? -5.938 -19.797 -18.219 1 92.62 325 SER A CA 1
ATOM 2404 C C . SER A 1 325 ? -7.164 -18.922 -17.938 1 92.62 325 SER A C 1
ATOM 2406 O O . SER A 1 325 ? -8.094 -18.891 -18.75 1 92.62 325 SER A O 1
ATOM 2408 N N . PRO A 1 326 ? -7.191 -18.234 -16.812 1 91.81 326 PRO A N 1
ATOM 2409 C CA . PRO A 1 326 ? -8.352 -17.375 -16.547 1 91.81 326 PRO A CA 1
ATOM 2410 C C . PRO A 1 326 ? -8.438 -16.188 -17.516 1 91.81 326 PRO A C 1
ATOM 2412 O O . PRO A 1 326 ? -7.41 -15.648 -17.922 1 91.81 326 PRO A O 1
ATOM 2415 N N . ASP A 1 327 ? -9.648 -15.859 -17.875 1 93.25 327 ASP A N 1
ATOM 2416 C CA . ASP A 1 327 ? -9.922 -14.664 -18.656 1 93.25 327 ASP A CA 1
ATOM 2417 C C . ASP A 1 327 ? -10.227 -13.461 -17.766 1 93.25 327 ASP A C 1
ATOM 2419 O O . ASP A 1 327 ? -11.391 -13.141 -17.531 1 93.25 327 ASP A O 1
ATOM 2423 N N . VAL A 1 328 ? -9.195 -12.875 -17.344 1 92.88 328 VAL A N 1
ATOM 2424 C CA . VAL A 1 328 ? -9.359 -11.867 -16.312 1 92.88 328 VAL A CA 1
ATOM 2425 C C . VAL A 1 328 ? -8.641 -10.578 -16.734 1 92.88 328 VAL A C 1
ATOM 2427 O O . VAL A 1 328 ? -7.656 -10.625 -17.469 1 92.88 328 VAL A O 1
ATOM 2430 N N . ARG A 1 329 ? -9.062 -9.398 -16.172 1 90.25 329 ARG A N 1
ATOM 2431 C CA . ARG A 1 329 ? -8.664 -8.07 -16.641 1 90.25 329 ARG A CA 1
ATOM 2432 C C . ARG A 1 329 ? -7.242 -7.742 -16.203 1 90.25 329 ARG A C 1
ATOM 2434 O O . ARG A 1 329 ? -6.555 -6.945 -16.844 1 90.25 329 ARG A O 1
ATOM 2441 N N . TRP A 1 330 ? -6.77 -8.312 -15.133 1 92.12 330 TRP A N 1
ATOM 2442 C CA . TRP A 1 330 ? -5.457 -7.926 -14.617 1 92.12 330 TRP A CA 1
ATOM 2443 C C . TRP A 1 330 ? -4.348 -8.664 -15.352 1 92.12 330 TRP A C 1
ATOM 2445 O O . TRP A 1 330 ? -3.162 -8.422 -15.109 1 92.12 330 TRP A O 1
ATOM 2455 N N . THR A 1 331 ? -4.652 -9.555 -16.281 1 96.12 331 THR A N 1
ATOM 2456 C CA . THR A 1 331 ? -3.631 -10.188 -17.109 1 96.12 331 THR A CA 1
ATOM 2457 C C . THR A 1 331 ? -2.998 -9.172 -18.047 1 96.12 331 THR A C 1
ATOM 2459 O O . THR A 1 331 ? -3.703 -8.406 -18.719 1 96.12 331 THR A O 1
ATOM 2462 N N . THR A 1 332 ? -1.677 -9.188 -18.125 1 96.12 332 THR A N 1
ATOM 2463 C CA . THR A 1 332 ? -0.96 -8.203 -18.938 1 96.12 332 THR A CA 1
ATOM 2464 C C . THR A 1 332 ? -0.382 -8.859 -20.188 1 96.12 332 THR A C 1
ATOM 2466 O O . THR A 1 332 ? -0.358 -8.242 -21.266 1 96.12 332 THR A O 1
ATOM 2469 N N . PHE A 1 333 ? 0.113 -10.055 -20.031 1 97.88 333 PHE A N 1
ATOM 2470 C CA . PHE A 1 333 ? 0.721 -10.773 -21.141 1 97.88 333 PHE A CA 1
ATOM 2471 C C . PHE A 1 333 ? 0.087 -12.148 -21.312 1 97.88 333 PHE A C 1
ATOM 2473 O O . PHE A 1 333 ? -0.427 -12.719 -20.344 1 97.88 333 PHE A O 1
ATOM 2480 N N . MET A 1 334 ? 0.101 -12.57 -22.516 1 97.94 334 MET A N 1
ATOM 2481 C CA . MET A 1 334 ? -0.161 -13.969 -22.859 1 97.94 334 MET A CA 1
ATOM 2482 C C . MET A 1 334 ? 1.076 -14.625 -23.469 1 97.94 334 MET A C 1
ATOM 2484 O O . MET A 1 334 ? 1.836 -13.969 -24.188 1 97.94 334 MET A O 1
ATOM 2488 N N . ALA A 1 335 ? 1.318 -15.828 -23.172 1 97.94 335 ALA A N 1
ATOM 2489 C CA . ALA A 1 335 ? 2.434 -16.594 -23.719 1 97.94 335 ALA A CA 1
ATOM 2490 C C . ALA A 1 335 ? 2.094 -18.078 -23.781 1 97.94 335 ALA A C 1
ATOM 2492 O O . ALA A 1 335 ? 1.146 -18.547 -23.141 1 97.94 335 ALA A O 1
ATOM 2493 N N . PRO A 1 336 ? 2.814 -18.812 -24.609 1 96.38 336 PRO A N 1
ATOM 2494 C CA . PRO A 1 336 ? 2.531 -20.25 -24.688 1 96.38 336 PRO A CA 1
ATOM 2495 C C . PRO A 1 336 ? 2.592 -20.938 -23.328 1 96.38 336 PRO A C 1
ATOM 2497 O O . PRO A 1 336 ? 3.58 -20.797 -22.609 1 96.38 336 PRO A O 1
ATOM 2500 N N . GLY A 1 337 ? 1.571 -21.656 -23.031 1 95 337 GLY A N 1
ATOM 2501 C CA . GLY A 1 337 ? 1.494 -22.328 -21.734 1 95 337 GLY A CA 1
ATOM 2502 C C . GLY A 1 337 ? 0.928 -23.719 -21.828 1 95 337 GLY A C 1
ATOM 2503 O O . GLY A 1 337 ? 0.938 -24.469 -20.844 1 95 337 GLY A O 1
ATOM 2504 N N . GLN A 1 338 ? 0.483 -24.125 -22.984 1 93.5 338 GLN A N 1
ATOM 2505 C CA . GLN A 1 338 ? -0.114 -25.438 -23.156 1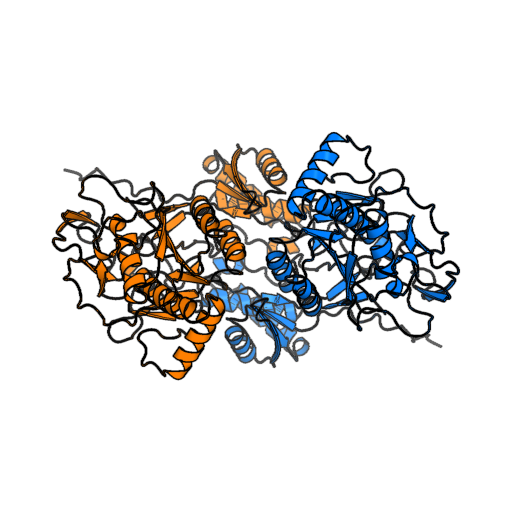 93.5 338 GLN A CA 1
ATOM 2506 C C . GLN A 1 338 ? 0.847 -26.391 -23.875 1 93.5 338 GLN A C 1
ATOM 2508 O O . GLN A 1 338 ? 1.329 -26.094 -24.969 1 93.5 338 GLN A O 1
ATOM 2513 N N . ASN A 1 339 ? 1.081 -27.516 -23.188 1 92.62 339 ASN A N 1
ATOM 2514 C CA . ASN A 1 339 ? 1.918 -28.578 -23.734 1 92.62 339 ASN A CA 1
ATOM 2515 C C . ASN A 1 339 ? 3.297 -28.062 -24.125 1 92.62 339 ASN A C 1
ATOM 2517 O O . ASN A 1 339 ? 3.773 -28.328 -25.234 1 92.62 339 ASN A O 1
ATOM 2521 N N . VAL A 1 340 ? 3.84 -27.328 -23.281 1 94.12 340 VAL A N 1
ATOM 2522 C CA . VAL A 1 340 ? 5.195 -26.844 -23.516 1 94.12 340 VAL A CA 1
ATOM 2523 C C . VAL A 1 340 ? 6.211 -27.828 -22.953 1 94.12 340 VAL A C 1
ATOM 2525 O O . VAL A 1 340 ? 5.906 -28.578 -22.016 1 94.12 340 VAL A O 1
ATOM 2528 N N . VAL A 1 341 ? 7.379 -27.797 -23.531 1 95.12 341 VAL A N 1
ATOM 2529 C CA . VAL A 1 341 ? 8.391 -28.766 -23.141 1 95.12 341 VAL A CA 1
ATOM 2530 C C . VAL A 1 341 ? 9.484 -28.062 -22.328 1 95.12 341 VAL A C 1
ATOM 2532 O O . VAL A 1 341 ? 9.906 -26.969 -22.672 1 95.12 341 VAL A O 1
ATOM 2535 N N . GLY A 1 342 ? 9.914 -28.719 -21.25 1 95.88 342 GLY A N 1
ATOM 2536 C CA . GLY A 1 342 ? 10.984 -28.203 -20.406 1 95.88 342 GLY A CA 1
ATOM 2537 C C . GLY A 1 342 ? 11.711 -29.297 -19.625 1 95.88 342 GLY A C 1
ATOM 2538 O O . GLY A 1 342 ? 11.281 -30.453 -19.625 1 95.88 342 GLY A O 1
ATOM 2539 N N . PRO A 1 343 ? 12.867 -28.891 -19.094 1 96.31 343 PRO A N 1
ATOM 2540 C CA . PRO A 1 343 ? 13.562 -29.828 -18.219 1 96.31 343 PRO A CA 1
ATOM 2541 C C . PRO A 1 343 ? 12.727 -30.234 -17 1 96.31 343 PRO A C 1
ATOM 2543 O O . PRO A 1 343 ? 11.93 -29.438 -16.5 1 96.31 343 PRO A O 1
ATOM 2546 N N . PHE A 1 344 ? 13.008 -31.469 -16.516 1 95.5 344 PHE A N 1
ATOM 2547 C CA . PHE A 1 344 ? 12.203 -32.062 -15.453 1 95.5 344 PHE A CA 1
ATOM 2548 C C . PHE A 1 344 ? 13.016 -33.094 -14.672 1 95.5 344 PHE A C 1
ATOM 2550 O O . PHE A 1 344 ? 14.227 -33.219 -14.859 1 95.5 344 PHE A O 1
ATOM 2557 N N . LEU A 1 345 ? 12.375 -33.75 -13.703 1 93.62 345 LEU A N 1
ATOM 2558 C CA . LEU A 1 345 ? 12.992 -34.844 -12.953 1 93.62 345 LEU A CA 1
ATOM 2559 C C . LEU A 1 345 ? 13.352 -36 -13.883 1 93.62 345 LEU A C 1
ATOM 2561 O O . LEU A 1 345 ? 12.633 -36.25 -14.852 1 93.62 345 LEU A O 1
ATOM 2565 N N . THR A 1 346 ? 14.43 -36.625 -13.508 1 93 346 THR A N 1
ATOM 2566 C CA . THR A 1 346 ? 14.812 -37.844 -14.219 1 93 346 THR A CA 1
ATOM 2567 C C . THR A 1 346 ? 14.492 -39.062 -13.398 1 93 346 THR A C 1
ATOM 2569 O O . THR A 1 346 ? 14.711 -39.094 -12.188 1 93 346 THR A O 1
ATOM 2572 N N . GLY A 1 347 ? 13.914 -40.125 -14.062 1 93.56 347 GLY A N 1
ATOM 2573 C CA . GLY A 1 347 ? 13.57 -41.375 -13.391 1 93.56 347 GLY A CA 1
ATOM 2574 C C . GLY A 1 347 ? 12.094 -41.469 -13.062 1 93.56 347 GLY A C 1
ATOM 2575 O O . GLY A 1 347 ? 11.25 -40.906 -13.773 1 93.56 347 GLY A O 1
ATOM 2576 N N . THR A 1 348 ? 11.789 -42.281 -12.055 1 95.31 348 THR A N 1
ATOM 2577 C CA . THR A 1 348 ? 10.398 -42.5 -11.664 1 95.31 348 THR A CA 1
ATOM 2578 C C . THR A 1 348 ? 9.891 -41.344 -10.828 1 95.31 348 THR A C 1
ATOM 2580 O O . THR A 1 348 ? 10.523 -40.938 -9.852 1 95.31 348 THR A O 1
ATOM 2583 N N . VAL A 1 349 ? 8.781 -40.812 -11.258 1 94.12 349 VAL A N 1
ATOM 2584 C CA . VAL A 1 349 ? 8.125 -39.719 -10.57 1 94.12 349 VAL A CA 1
ATOM 2585 C C . VAL A 1 349 ? 6.691 -40.094 -10.219 1 94.12 349 VAL A C 1
ATOM 2587 O O . VAL A 1 349 ? 5.996 -40.719 -11.016 1 94.12 349 VAL A O 1
ATOM 2590 N N . ASN A 1 350 ? 6.301 -39.75 -8.969 1 91.62 350 ASN A N 1
ATOM 2591 C CA . ASN A 1 350 ? 4.91 -39.938 -8.578 1 91.62 350 ASN A CA 1
ATOM 2592 C C . ASN A 1 350 ? 4.023 -38.812 -9.117 1 91.62 350 ASN A C 1
ATOM 2594 O O . ASN A 1 350 ? 4.043 -37.719 -8.594 1 91.62 350 ASN A O 1
ATOM 2598 N N . VAL A 1 351 ? 3.275 -39.094 -10.125 1 88.88 351 VAL A N 1
ATOM 2599 C CA . VAL A 1 351 ? 2.418 -38.094 -10.758 1 88.88 351 VAL A CA 1
ATOM 2600 C C . VAL A 1 351 ? 0.998 -38.219 -10.211 1 88.88 351 VAL A C 1
ATOM 2602 O O . VAL A 1 351 ? 0.375 -39.281 -10.305 1 88.88 351 VAL A O 1
ATOM 2605 N N . GLN A 1 352 ? 0.569 -37.156 -9.562 1 79.38 352 GLN A N 1
ATOM 2606 C CA . GLN A 1 352 ? -0.793 -37.125 -9.047 1 79.38 352 GLN A CA 1
ATOM 2607 C C . GLN A 1 352 ? -1.795 -36.75 -10.141 1 79.38 352 GLN A C 1
ATOM 2609 O O . GLN A 1 352 ? -1.728 -35.688 -10.711 1 79.38 352 GLN A O 1
ATOM 2614 N N . THR A 1 353 ? -2.67 -37.688 -10.422 1 73.12 353 THR A N 1
ATOM 2615 C CA . THR A 1 353 ? -3.713 -37.469 -11.422 1 73.12 353 THR A CA 1
ATOM 2616 C C . THR A 1 353 ? -5.09 -37.469 -10.766 1 73.12 353 THR A C 1
ATOM 2618 O O . THR A 1 353 ? -5.27 -38 -9.664 1 73.12 353 THR A O 1
ATOM 2621 N N . ARG A 1 354 ? -6.023 -36.812 -11.359 1 66.75 354 ARG A N 1
ATOM 2622 C CA . ARG A 1 354 ? -7.383 -36.75 -10.828 1 66.75 354 ARG A CA 1
ATOM 2623 C C . ARG A 1 354 ? -8.078 -38.094 -10.992 1 66.75 354 ARG A C 1
ATOM 2625 O O . ARG A 1 354 ? -8.773 -38.562 -10.086 1 66.75 354 ARG A O 1
ATOM 2632 N N . GLU A 1 355 ? -7.875 -38.719 -12.133 1 65.19 355 GLU A N 1
ATOM 2633 C CA . GLU A 1 355 ? -8.625 -39.906 -12.508 1 65.19 355 GLU A CA 1
ATOM 2634 C C . GLU A 1 355 ? -8.078 -41.156 -11.805 1 65.19 355 GLU A C 1
ATOM 2636 O O . GLU A 1 355 ? -8.844 -42.062 -11.422 1 65.19 355 GLU A O 1
ATOM 2641 N N . HIS A 1 356 ? -6.809 -41.156 -11.641 1 72.44 356 HIS A N 1
ATOM 2642 C CA . HIS A 1 356 ? -6.211 -42.438 -11.219 1 72.44 356 HIS A CA 1
ATOM 2643 C C . HIS A 1 356 ? -5.418 -42.25 -9.93 1 72.44 356 HIS A C 1
ATOM 2645 O O . HIS A 1 356 ? -4.75 -43.188 -9.484 1 72.44 356 HIS A O 1
ATOM 2651 N N . GLY A 1 357 ? -5.516 -41.094 -9.305 1 76 357 GLY A N 1
ATOM 2652 C CA . GLY A 1 357 ? -4.695 -40.844 -8.125 1 76 357 GLY A CA 1
ATOM 2653 C C . GLY A 1 357 ? -3.223 -40.688 -8.445 1 76 357 GLY A C 1
ATOM 2654 O O . GLY A 1 357 ? -2.861 -40.062 -9.445 1 76 357 GLY A O 1
ATOM 2655 N N . THR A 1 358 ? -2.314 -41.281 -7.523 1 84.81 358 THR A N 1
ATOM 2656 C CA . THR A 1 358 ? -0.874 -41.156 -7.723 1 84.81 358 THR A CA 1
ATOM 2657 C C . THR A 1 358 ? -0.36 -42.344 -8.57 1 84.81 358 THR A C 1
ATOM 2659 O O . THR A 1 358 ? -0.573 -43.5 -8.227 1 84.81 358 THR A O 1
ATOM 2662 N N . LEU A 1 359 ? 0.289 -42 -9.688 1 88.94 359 LEU A N 1
ATOM 2663 C CA . LEU A 1 359 ? 0.824 -43 -10.602 1 88.94 359 LEU A CA 1
ATOM 2664 C C . LEU A 1 359 ? 2.334 -42.875 -10.758 1 88.94 359 LEU A C 1
ATOM 2666 O O . LEU A 1 359 ? 2.82 -41.781 -11.109 1 88.94 359 LEU A O 1
ATOM 2670 N N . PRO A 1 360 ? 3.062 -43.906 -10.43 1 92.94 360 PRO A N 1
ATOM 2671 C CA . PRO A 1 360 ? 4.48 -43.844 -10.797 1 92.94 360 PRO A CA 1
ATOM 2672 C C . PRO A 1 360 ? 4.695 -43.75 -12.305 1 92.94 360 PRO A C 1
ATOM 2674 O O . PRO A 1 360 ? 4.164 -44.594 -13.055 1 92.94 360 PRO A O 1
ATOM 2677 N N . THR A 1 361 ? 5.328 -42.781 -12.75 1 93.31 361 THR A N 1
ATOM 2678 C CA . THR A 1 361 ? 5.543 -42.5 -14.164 1 93.31 361 THR A CA 1
ATOM 2679 C C . THR A 1 361 ? 7.027 -42.281 -14.461 1 93.31 361 THR A C 1
ATOM 2681 O O . THR A 1 361 ? 7.723 -41.625 -13.695 1 93.31 361 THR A O 1
ATOM 2684 N N . GLU A 1 362 ? 7.504 -42.781 -15.531 1 95.56 362 GLU A N 1
ATOM 2685 C CA . GLU A 1 362 ? 8.922 -42.688 -15.867 1 95.56 362 GLU A CA 1
ATOM 2686 C C . GLU A 1 362 ? 9.203 -41.469 -16.75 1 95.56 362 GLU A C 1
ATOM 2688 O O . GLU A 1 362 ? 8.469 -41.188 -17.688 1 95.56 362 GLU A O 1
ATOM 2693 N N . PHE A 1 363 ? 10.266 -40.781 -16.391 1 95.81 363 PHE A N 1
ATOM 2694 C CA . PHE A 1 363 ? 10.836 -39.688 -17.172 1 95.81 363 PHE A CA 1
ATOM 2695 C C . PHE A 1 363 ? 12.305 -39.969 -17.484 1 95.81 363 PHE A C 1
ATOM 2697 O O . PHE A 1 363 ? 13.188 -39.344 -16.875 1 95.81 363 PHE A O 1
ATOM 2704 N N . PRO A 1 364 ? 12.594 -40.781 -18.453 1 93.69 364 PRO A N 1
ATOM 2705 C CA . PRO A 1 364 ? 13.945 -41.281 -18.641 1 93.69 364 PRO A CA 1
ATOM 2706 C C . PRO A 1 364 ? 14.93 -40.219 -19.141 1 93.69 364 PRO A C 1
ATOM 2708 O O . PRO A 1 364 ? 16.125 -40.312 -18.812 1 93.69 364 PRO A O 1
ATOM 2711 N N . GLU A 1 365 ? 14.484 -39.188 -19.844 1 92.69 365 GLU A N 1
ATOM 2712 C CA . GLU A 1 365 ? 15.391 -38.219 -20.438 1 92.69 365 GLU A CA 1
ATOM 2713 C C . GLU A 1 365 ? 15.461 -36.938 -19.609 1 92.69 365 GLU A C 1
ATOM 2715 O O . GLU A 1 365 ? 16.203 -36.031 -19.938 1 92.69 365 GLU A O 1
ATOM 2720 N N . GLY A 1 366 ? 14.688 -36.875 -18.594 1 94.75 366 GLY A N 1
ATOM 2721 C CA . GLY A 1 366 ? 14.672 -35.688 -17.75 1 94.75 366 GLY A CA 1
ATOM 2722 C C . GLY A 1 366 ? 13.977 -34.5 -18.406 1 94.75 366 GLY A C 1
ATOM 2723 O O . GLY A 1 366 ? 14.367 -33.344 -18.172 1 94.75 366 GLY A O 1
ATOM 2724 N N . TRP A 1 367 ? 13.047 -34.75 -19.281 1 96.44 367 TRP A N 1
ATOM 2725 C CA . TRP A 1 367 ? 12.242 -33.75 -19.953 1 96.44 367 TRP A CA 1
ATOM 2726 C C . TRP A 1 367 ? 10.758 -34.094 -19.891 1 96.44 367 TRP A C 1
ATOM 2728 O O . TRP A 1 367 ? 10.391 -35.281 -19.844 1 96.44 367 TRP A O 1
ATOM 2738 N N . ALA A 1 368 ? 9.938 -33.125 -19.844 1 95.56 368 ALA A N 1
ATOM 2739 C CA . ALA A 1 368 ? 8.492 -33.344 -19.797 1 95.56 368 ALA A CA 1
ATOM 2740 C C . ALA A 1 368 ? 7.754 -32.281 -20.625 1 95.56 368 ALA A C 1
ATOM 2742 O O . ALA A 1 368 ? 8.297 -31.219 -20.922 1 95.56 368 ALA A O 1
ATOM 2743 N N . SER A 1 369 ? 6.59 -32.594 -21.109 1 94.69 369 SER A N 1
ATOM 2744 C CA . SER A 1 369 ? 5.566 -31.672 -21.562 1 94.69 369 SER A CA 1
ATOM 2745 C C . SER A 1 369 ? 4.555 -31.375 -20.469 1 94.69 369 SER A C 1
ATOM 2747 O O . SER A 1 369 ? 4.105 -32.281 -19.766 1 94.69 369 SER A O 1
ATOM 2749 N N . TRP A 1 370 ? 4.297 -30.141 -20.25 1 92.19 370 TRP A N 1
ATOM 2750 C CA . TRP A 1 370 ? 3.426 -29.719 -19.156 1 92.19 370 TRP A CA 1
ATOM 2751 C C . TRP A 1 370 ? 2.652 -28.453 -19.547 1 92.19 370 TRP A C 1
ATOM 2753 O O . TRP A 1 370 ? 2.963 -27.812 -20.547 1 92.19 370 TRP A O 1
ATOM 2763 N N . SER A 1 371 ? 1.547 -28.219 -18.891 1 91.31 371 SER A N 1
ATOM 2764 C CA . SER A 1 371 ? 0.701 -27.062 -19.156 1 91.31 371 SER A CA 1
ATOM 2765 C C . SER A 1 371 ? 0.478 -26.234 -17.906 1 91.31 371 SER A C 1
ATOM 2767 O O . SER A 1 371 ? 0.369 -26.781 -16.797 1 91.31 371 SER A O 1
ATOM 2769 N N . GLY A 1 372 ? 0.444 -24.922 -18.078 1 91.5 372 GLY A N 1
ATOM 2770 C CA . GLY A 1 372 ? 0.168 -24.016 -16.984 1 91.5 372 GLY A CA 1
ATOM 2771 C C . GLY A 1 372 ? 0.552 -22.578 -17.297 1 91.5 372 GLY A C 1
ATOM 2772 O O . GLY A 1 372 ? 1.457 -22.328 -18.094 1 91.5 372 GLY A O 1
ATOM 2773 N N . THR A 1 373 ? -0.16 -21.672 -16.594 1 94.12 373 THR A N 1
ATOM 2774 C CA . THR A 1 373 ? 0.24 -20.266 -16.719 1 94.12 373 THR A CA 1
ATOM 2775 C C . THR A 1 373 ? 1.611 -20.047 -16.094 1 94.12 373 THR A C 1
ATOM 2777 O O . THR A 1 373 ? 2.283 -19.062 -16.391 1 94.12 373 THR A O 1
ATOM 2780 N N . SER A 1 374 ? 2.105 -20.938 -15.25 1 95.88 374 SER A N 1
ATOM 2781 C CA . SER A 1 374 ? 3.443 -20.906 -14.672 1 95.88 374 SER A CA 1
ATOM 2782 C C . SER A 1 374 ? 4.516 -20.859 -15.758 1 95.88 374 SER A C 1
ATOM 2784 O O . SER A 1 374 ? 5.473 -20.078 -15.656 1 95.88 374 SER A O 1
ATOM 2786 N N . PHE A 1 375 ? 4.273 -21.656 -16.734 1 95.81 375 PHE A N 1
ATOM 2787 C CA . PHE A 1 375 ? 5.285 -21.812 -17.766 1 95.81 375 PHE A CA 1
ATOM 2788 C C . PHE A 1 375 ? 5.219 -20.656 -18.766 1 95.81 375 PHE A C 1
ATOM 2790 O O . PHE A 1 375 ? 6.242 -20.234 -19.312 1 95.81 375 PHE A O 1
ATOM 2797 N N . ALA A 1 376 ? 3.99 -20.141 -18.953 1 97.12 376 ALA A N 1
ATOM 2798 C CA . ALA A 1 376 ? 3.848 -18.906 -19.703 1 97.12 376 ALA A CA 1
ATOM 2799 C C . ALA A 1 376 ? 4.574 -17.75 -19.016 1 97.12 376 ALA A C 1
ATOM 2801 O O . ALA A 1 376 ? 5.32 -17.016 -19.656 1 97.12 376 ALA A O 1
ATOM 2802 N N . ALA A 1 377 ? 4.379 -17.641 -17.703 1 98.25 377 ALA A N 1
ATOM 2803 C CA . ALA A 1 377 ? 5.039 -16.594 -16.922 1 98.25 377 ALA A CA 1
ATOM 2804 C C . ALA A 1 377 ? 6.559 -16.719 -17.031 1 98.25 377 ALA A C 1
ATOM 2806 O O . ALA A 1 377 ? 7.258 -15.703 -17.125 1 98.25 377 ALA A O 1
ATOM 2807 N N . ALA A 1 378 ? 7.043 -17.906 -17.016 1 98.12 378 ALA A N 1
ATOM 2808 C CA . ALA A 1 378 ? 8.477 -18.141 -17.141 1 98.12 378 ALA A CA 1
ATOM 2809 C C . ALA A 1 378 ? 9.008 -17.625 -18.469 1 98.12 378 ALA A C 1
ATOM 2811 O O . ALA A 1 378 ? 10.086 -17.031 -18.531 1 98.12 378 ALA A O 1
ATOM 2812 N N . THR A 1 379 ? 8.273 -17.844 -19.516 1 97.25 379 THR A N 1
ATOM 2813 C CA . THR A 1 379 ? 8.656 -17.375 -20.844 1 97.25 379 THR A CA 1
ATOM 2814 C C . THR A 1 379 ? 8.766 -15.852 -20.859 1 97.25 379 THR A C 1
ATOM 2816 O O . THR A 1 379 ? 9.75 -15.297 -21.359 1 97.25 379 THR A O 1
ATOM 2819 N N . VAL A 1 380 ? 7.805 -15.195 -20.312 1 98.44 380 VAL A N 1
ATOM 2820 C CA . VAL A 1 380 ? 7.816 -13.734 -20.266 1 98.44 380 VAL A CA 1
ATOM 2821 C C . VAL A 1 380 ? 8.984 -13.258 -19.406 1 98.44 380 VAL A C 1
ATOM 2823 O O . VAL A 1 380 ? 9.672 -12.305 -19.766 1 98.44 380 VAL A O 1
ATOM 2826 N N . THR A 1 381 ? 9.211 -13.945 -18.312 1 98.62 381 THR A N 1
ATOM 2827 C CA . THR A 1 381 ? 10.344 -13.633 -17.438 1 98.62 381 THR A CA 1
ATOM 2828 C C . THR A 1 381 ? 11.656 -13.719 -18.219 1 98.62 381 THR A C 1
ATOM 2830 O O . THR A 1 381 ? 12.5 -12.82 -18.125 1 98.62 381 THR A O 1
ATOM 2833 N N . GLY A 1 382 ? 11.805 -14.766 -18.984 1 96.94 382 GLY A N 1
ATOM 2834 C CA . GLY A 1 382 ? 13 -14.914 -19.797 1 96.94 382 GLY A CA 1
ATOM 2835 C C . GLY A 1 382 ? 13.18 -13.805 -20.812 1 96.94 382 GLY A C 1
ATOM 2836 O O . GLY A 1 382 ? 14.281 -13.273 -20.984 1 96.94 382 GLY A O 1
ATOM 2837 N N . ARG A 1 383 ? 12.094 -13.453 -21.484 1 96.19 383 ARG A N 1
ATOM 2838 C CA . ARG A 1 383 ? 12.164 -12.367 -22.453 1 96.19 383 ARG A CA 1
ATOM 2839 C C . ARG A 1 383 ? 12.578 -11.062 -21.781 1 96.19 383 ARG A C 1
ATOM 2841 O O . ARG A 1 383 ? 13.43 -10.336 -22.297 1 96.19 383 ARG A O 1
ATOM 2848 N N . LEU A 1 384 ? 12.023 -10.781 -20.641 1 97.81 384 LEU A N 1
ATOM 2849 C CA . LEU A 1 384 ? 12.359 -9.562 -19.906 1 97.81 384 LEU A CA 1
ATOM 2850 C C . LEU A 1 384 ? 13.812 -9.594 -19.438 1 97.81 384 LEU A C 1
ATOM 2852 O O . LEU A 1 384 ? 14.492 -8.57 -19.453 1 97.81 384 LEU A O 1
ATOM 2856 N N . ALA A 1 385 ? 14.242 -10.781 -19.031 1 97 385 ALA A N 1
ATOM 2857 C CA . ALA A 1 385 ? 15.633 -10.906 -18.609 1 97 385 ALA A CA 1
ATOM 2858 C C . ALA A 1 385 ? 16.594 -10.57 -19.75 1 97 385 ALA A C 1
ATOM 2860 O O . ALA A 1 385 ? 17.562 -9.836 -19.562 1 97 385 ALA A O 1
ATOM 2861 N N . ARG A 1 386 ? 16.297 -11.07 -20.891 1 93.94 386 ARG A N 1
ATOM 2862 C CA . ARG A 1 386 ? 17.109 -10.789 -22.062 1 93.94 386 ARG A CA 1
ATOM 2863 C C . ARG A 1 386 ? 17.109 -9.305 -22.391 1 93.94 386 ARG A C 1
ATOM 2865 O O . ARG A 1 386 ? 18.172 -8.719 -22.625 1 93.94 386 ARG A O 1
ATOM 2872 N N . LEU A 1 387 ? 15.969 -8.688 -22.375 1 94.88 387 LEU A N 1
ATOM 2873 C CA . LEU A 1 387 ? 15.852 -7.262 -22.688 1 94.88 387 LEU A CA 1
ATOM 2874 C C . LEU A 1 387 ? 16.531 -6.418 -21.609 1 94.88 387 LEU A C 1
ATOM 2876 O O . LEU A 1 387 ? 17.094 -5.359 -21.906 1 94.88 387 LEU A O 1
ATOM 2880 N N . THR A 1 388 ? 16.469 -6.883 -20.359 1 96.31 388 THR A N 1
ATOM 2881 C CA . THR A 1 388 ? 17.125 -6.164 -19.281 1 96.31 388 THR A CA 1
ATOM 2882 C C . THR A 1 388 ? 18.641 -6.148 -19.484 1 96.31 388 THR A C 1
ATOM 2884 O O . THR A 1 388 ? 19.281 -5.109 -19.312 1 96.31 388 THR A O 1
ATOM 2887 N N . ALA A 1 389 ? 19.141 -7.254 -19.828 1 93.31 389 ALA A N 1
ATOM 2888 C CA . ALA A 1 389 ? 20.578 -7.332 -20.109 1 93.31 389 ALA A CA 1
ATOM 2889 C C . ALA A 1 389 ? 20.969 -6.391 -21.25 1 93.31 389 ALA A C 1
ATOM 2891 O O . ALA A 1 389 ? 22.016 -5.758 -21.203 1 93.31 389 ALA A O 1
ATOM 2892 N N . LYS A 1 390 ? 20.141 -6.277 -22.172 1 89.25 390 LYS A N 1
ATOM 2893 C CA . LYS A 1 390 ? 20.375 -5.426 -23.328 1 89.25 390 LYS A CA 1
ATOM 2894 C C . LYS A 1 390 ? 20.219 -3.949 -22.969 1 89.25 390 LYS A C 1
ATOM 2896 O O . LYS A 1 390 ? 20.812 -3.082 -23.609 1 89.25 390 LYS A O 1
ATOM 2901 N N . ASN A 1 391 ? 19.422 -3.68 -22.031 1 89.69 391 ASN A N 1
ATOM 2902 C CA . ASN A 1 391 ? 19.109 -2.303 -21.672 1 89.69 391 ASN A CA 1
ATOM 2903 C C . ASN A 1 391 ? 19.906 -1.856 -20.438 1 89.69 391 ASN A C 1
ATOM 2905 O O . ASN A 1 391 ? 19.359 -1.224 -19.547 1 89.69 391 ASN A O 1
ATOM 2909 N N . GLY A 1 392 ? 21.125 -2.205 -20.281 1 87.56 392 GLY A N 1
ATOM 2910 C CA . GLY A 1 392 ? 22.016 -1.708 -19.25 1 87.56 392 GLY A CA 1
ATOM 2911 C C . GLY A 1 392 ? 21.625 -2.154 -17.859 1 87.56 392 GLY A C 1
ATOM 2912 O O . GLY A 1 392 ? 21.906 -1.467 -16.875 1 87.56 392 GLY A O 1
ATOM 2913 N N . GLY A 1 393 ? 20.75 -3.154 -17.828 1 93.12 393 GLY A N 1
ATOM 2914 C CA . GLY A 1 393 ? 20.422 -3.721 -16.531 1 93.12 393 GLY A CA 1
ATOM 2915 C C . GLY A 1 393 ? 19.172 -3.113 -15.922 1 93.12 393 GLY A C 1
ATOM 2916 O O . GLY A 1 393 ? 18.875 -3.361 -14.75 1 93.12 393 GLY A O 1
ATOM 2917 N N . ASP A 1 394 ? 18.422 -2.303 -16.672 1 94.5 394 ASP A N 1
ATOM 2918 C CA . ASP A 1 394 ? 17.203 -1.683 -16.172 1 94.5 394 ASP A CA 1
ATOM 2919 C C . ASP A 1 394 ? 15.969 -2.51 -16.547 1 94.5 394 ASP A C 1
ATOM 2921 O O . ASP A 1 394 ? 15.516 -2.479 -17.688 1 94.5 394 ASP A O 1
ATOM 2925 N N . PRO A 1 395 ? 15.375 -3.168 -15.539 1 97.06 395 PRO A N 1
ATOM 2926 C CA . PRO A 1 395 ? 14.242 -4.043 -15.867 1 97.06 395 PRO A CA 1
ATOM 2927 C C . PRO A 1 395 ? 12.992 -3.264 -16.266 1 97.06 395 PRO A C 1
ATOM 2929 O O . PRO A 1 395 ? 12.172 -3.768 -17.047 1 97.06 395 PRO A O 1
ATOM 2932 N N . HIS A 1 396 ? 12.867 -2.092 -15.797 1 94.81 396 HIS A N 1
ATOM 2933 C CA . HIS A 1 396 ? 11.695 -1.292 -16.156 1 94.81 396 HIS A CA 1
ATOM 2934 C C . HIS A 1 396 ? 11.789 -0.788 -17.594 1 94.81 396 HIS A C 1
ATOM 2936 O O . HIS A 1 396 ? 10.781 -0.706 -18.297 1 94.81 396 HIS A O 1
ATOM 2942 N N . ALA A 1 397 ? 12.961 -0.429 -18 1 95.19 397 ALA A N 1
ATOM 2943 C CA . ALA A 1 397 ? 13.164 -0.091 -19.406 1 95.19 397 ALA A CA 1
ATOM 2944 C C . ALA A 1 397 ? 12.875 -1.288 -20.312 1 95.19 397 ALA A C 1
ATOM 2946 O O . ALA A 1 397 ? 12.266 -1.139 -21.375 1 95.19 397 ALA A O 1
ATOM 2947 N N . ALA A 1 398 ? 13.297 -2.438 -19.828 1 96.69 398 ALA A N 1
ATOM 2948 C CA . ALA A 1 398 ? 13.039 -3.668 -20.578 1 96.69 398 ALA A CA 1
ATOM 2949 C C . ALA A 1 398 ? 11.539 -3.91 -20.719 1 96.69 398 ALA A C 1
ATOM 2951 O O . ALA A 1 398 ? 11.07 -4.301 -21.797 1 96.69 398 ALA A O 1
ATOM 2952 N N . LEU A 1 399 ? 10.797 -3.709 -19.672 1 97.31 399 LEU A N 1
ATOM 2953 C CA . LEU A 1 399 ? 9.352 -3.889 -19.688 1 97.31 399 LEU A CA 1
ATOM 2954 C C . LEU A 1 399 ? 8.688 -2.932 -20.672 1 97.31 399 LEU A C 1
ATOM 2956 O O . LEU A 1 399 ? 7.812 -3.332 -21.438 1 97.31 399 LEU A O 1
ATOM 2960 N N . ARG A 1 400 ? 9.102 -1.692 -20.703 1 94.5 400 ARG A N 1
ATOM 2961 C CA . ARG A 1 400 ? 8.578 -0.72 -21.656 1 94.5 400 ARG A CA 1
ATOM 2962 C C . ARG A 1 400 ? 8.875 -1.142 -23.094 1 94.5 400 ARG A C 1
ATOM 2964 O O . ARG A 1 400 ? 8.023 -1.032 -23.969 1 94.5 400 ARG A O 1
ATOM 2971 N N . GLU A 1 401 ? 10.055 -1.572 -23.25 1 96 401 GLU A N 1
ATOM 2972 C CA . GLU A 1 401 ? 10.445 -2.02 -24.578 1 96 401 GLU A CA 1
ATOM 2973 C C . GLU A 1 401 ? 9.609 -3.211 -25.031 1 96 401 GLU A C 1
ATOM 2975 O O . GLU A 1 401 ? 9.164 -3.266 -26.172 1 96 401 GLU A O 1
ATOM 2980 N N . LEU A 1 402 ? 9.422 -4.156 -24.094 1 96.81 402 LEU A N 1
ATOM 2981 C CA . LEU A 1 402 ? 8.625 -5.328 -24.438 1 96.81 402 LEU A CA 1
ATOM 2982 C C . LEU A 1 402 ? 7.215 -4.918 -24.859 1 96.81 402 LEU A C 1
ATOM 2984 O O . LEU A 1 402 ? 6.719 -5.367 -25.906 1 96.81 402 LEU A O 1
ATOM 2988 N N . ARG A 1 403 ? 6.609 -4.094 -24.125 1 95.19 403 ARG A N 1
ATOM 2989 C CA . ARG A 1 403 ? 5.262 -3.631 -24.453 1 95.19 403 ARG A CA 1
ATOM 2990 C C . ARG A 1 403 ? 5.227 -2.936 -25.797 1 95.19 403 ARG A C 1
ATOM 2992 O O . ARG A 1 403 ? 4.324 -3.182 -26.609 1 95.19 403 ARG A O 1
ATOM 2999 N N . ARG A 1 404 ? 6.195 -2.109 -26.031 1 94.06 404 ARG A N 1
ATOM 3000 C CA . ARG A 1 404 ? 6.273 -1.386 -27.297 1 94.06 404 ARG A CA 1
ATOM 3001 C C . ARG A 1 404 ? 6.418 -2.348 -28.469 1 94.06 404 ARG A C 1
ATOM 3003 O O . ARG A 1 404 ? 5.707 -2.23 -29.469 1 94.06 404 ARG A O 1
ATOM 3010 N N . THR A 1 405 ? 7.316 -3.248 -28.328 1 94.88 405 THR A N 1
ATOM 3011 C CA . THR A 1 405 ? 7.598 -4.188 -29.422 1 94.88 405 THR A CA 1
ATOM 3012 C C . THR A 1 405 ? 6.387 -5.074 -29.688 1 94.88 405 THR A C 1
ATOM 3014 O O . THR A 1 405 ? 6.105 -5.406 -30.844 1 94.88 405 THR A O 1
ATOM 3017 N N . LEU A 1 406 ? 5.703 -5.43 -28.641 1 95.31 406 LEU A N 1
ATOM 3018 C CA . LEU A 1 406 ? 4.543 -6.301 -28.812 1 95.31 406 LEU A CA 1
ATOM 3019 C C . LEU A 1 406 ? 3.396 -5.547 -29.484 1 95.31 406 LEU A C 1
ATOM 3021 O O . LEU A 1 406 ? 2.639 -6.129 -30.266 1 95.31 406 LEU A O 1
ATOM 3025 N N . ARG A 1 407 ? 3.236 -4.309 -29.188 1 92.06 407 ARG A N 1
ATOM 3026 C CA . ARG A 1 407 ? 2.221 -3.492 -29.844 1 92.06 407 ARG A CA 1
ATOM 3027 C C . ARG A 1 407 ? 2.494 -3.375 -31.344 1 92.06 407 ARG A C 1
ATOM 3029 O O . ARG A 1 407 ? 1.563 -3.387 -32.156 1 92.06 407 ARG A O 1
ATOM 3036 N N . GLN A 1 408 ? 3.715 -3.363 -31.703 1 90.06 408 GLN A N 1
ATOM 3037 C CA . GLN A 1 408 ? 4.117 -3.188 -33.094 1 90.06 408 GLN A CA 1
ATOM 3038 C C . GLN A 1 408 ? 4.07 -4.512 -33.844 1 90.06 408 GLN A C 1
ATOM 3040 O O . GLN A 1 408 ? 3.852 -4.527 -35.062 1 90.06 408 GLN A O 1
ATOM 3045 N N . ALA A 1 409 ? 4.348 -5.633 -33.219 1 86.75 409 ALA A N 1
ATOM 3046 C CA . ALA A 1 409 ? 4.457 -6.949 -33.844 1 86.75 409 ALA A CA 1
ATOM 3047 C C . ALA A 1 409 ? 3.102 -7.438 -34.344 1 86.75 409 ALA A C 1
ATOM 3049 O O . ALA A 1 409 ? 3.029 -8.344 -35.156 1 86.75 409 ALA A O 1
ATOM 3050 N N . GLY A 1 410 ? 2.096 -6.863 -34.031 1 76.44 410 GLY A N 1
ATOM 3051 C CA . GLY A 1 410 ? 0.771 -7.219 -34.5 1 76.44 410 GLY A CA 1
ATOM 3052 C C . GLY A 1 410 ? 0.431 -8.68 -34.281 1 76.44 410 GLY A C 1
ATOM 3053 O O . GLY A 1 410 ? -0.157 -9.32 -35.156 1 76.44 410 GLY A O 1
ATOM 3054 N N . GLY A 1 411 ? 1.062 -9.422 -33.375 1 74.75 411 GLY A N 1
ATOM 3055 C CA . GLY A 1 411 ? 0.679 -10.789 -33.031 1 74.75 411 GLY A CA 1
ATOM 3056 C C . GLY A 1 411 ? 1.683 -11.82 -33.531 1 74.75 411 GLY A C 1
ATOM 3057 O O . GLY A 1 411 ? 1.496 -13.023 -33.312 1 74.75 411 GLY A O 1
ATOM 3058 N N . SER A 1 412 ? 2.725 -11.492 -34.125 1 83.69 412 SER A N 1
ATOM 3059 C CA . SER A 1 412 ? 3.689 -12.438 -34.656 1 83.69 412 SER A CA 1
ATOM 3060 C C . SER A 1 412 ? 4.609 -12.984 -33.594 1 83.69 412 SER A C 1
ATOM 3062 O O . SER A 1 412 ? 5.277 -14 -33.781 1 83.69 412 SER A O 1
ATOM 3064 N N . ASP A 1 413 ? 4.645 -12.383 -32.562 1 91 413 ASP A N 1
ATOM 3065 C CA . ASP A 1 413 ? 5.426 -12.836 -31.406 1 91 413 ASP A CA 1
ATOM 3066 C C . ASP A 1 413 ? 4.629 -13.82 -30.547 1 91 413 ASP A C 1
ATOM 3068 O O . ASP A 1 413 ? 3.434 -13.625 -30.328 1 91 413 ASP A O 1
ATOM 3072 N N . PRO A 1 414 ? 5.281 -14.906 -30.141 1 93.5 414 PRO A N 1
ATOM 3073 C CA . PRO A 1 414 ? 4.562 -15.852 -29.281 1 93.5 414 PRO A CA 1
ATOM 3074 C C . PRO A 1 414 ? 4.062 -15.219 -27.984 1 93.5 414 PRO A C 1
ATOM 3076 O O . PRO A 1 414 ? 3.154 -15.75 -27.344 1 93.5 414 PRO A O 1
ATOM 3079 N N . ILE A 1 415 ? 4.68 -14.156 -27.594 1 96.44 415 ILE A N 1
ATOM 3080 C CA . ILE A 1 415 ? 4.195 -13.367 -26.469 1 96.44 415 ILE A CA 1
ATOM 3081 C C . ILE A 1 415 ? 3.34 -12.211 -26.984 1 96.44 415 ILE A C 1
ATOM 3083 O O . ILE A 1 415 ? 3.707 -11.539 -27.938 1 96.44 415 ILE A O 1
ATOM 3087 N N . THR A 1 416 ? 2.166 -12.008 -26.359 1 96.56 416 THR A N 1
ATOM 3088 C CA . THR A 1 416 ? 1.277 -10.922 -26.75 1 96.56 416 THR A CA 1
ATOM 3089 C C . THR A 1 416 ? 0.768 -10.164 -25.531 1 96.56 416 THR A C 1
ATOM 3091 O O . THR A 1 416 ? 0.903 -10.633 -24.406 1 96.56 416 THR A O 1
ATOM 3094 N N . LEU A 1 417 ? 0.298 -8.961 -25.766 1 95.38 417 LEU A N 1
ATOM 3095 C CA . LEU A 1 417 ? -0.412 -8.227 -24.719 1 95.38 417 LEU A CA 1
ATOM 3096 C C . LEU A 1 417 ? -1.829 -8.758 -24.547 1 95.38 417 LEU A C 1
ATOM 3098 O O . LEU A 1 417 ? -2.5 -9.086 -25.531 1 95.38 417 LEU A O 1
ATOM 3102 N N . ALA A 1 418 ? -2.266 -8.898 -23.297 1 93.31 418 ALA A N 1
ATOM 3103 C CA . ALA A 1 418 ? -3.598 -9.43 -23.031 1 93.31 418 ALA A CA 1
ATOM 3104 C C . ALA A 1 418 ? -4.68 -8.422 -23.406 1 93.31 418 ALA A C 1
ATOM 3106 O O . ALA A 1 418 ? -5.797 -8.805 -23.75 1 93.31 418 ALA A O 1
ATOM 3107 N N . HIS A 1 419 ? -4.457 -7.207 -23.188 1 84.38 419 HIS A N 1
ATOM 3108 C CA . HIS A 1 419 ? -5.402 -6.129 -23.469 1 84.38 419 HIS A CA 1
ATOM 3109 C C . HIS A 1 419 ? -4.734 -5.004 -24.25 1 84.38 419 HIS A C 1
ATOM 3111 O O . HIS A 1 419 ? -3.52 -4.816 -24.156 1 84.38 419 HIS A O 1
ATOM 3117 N N . MET B 1 1 ? -28.391 49.156 6.793 1 22.3 1 MET B N 1
ATOM 3118 C CA . MET B 1 1 ? -27.547 48.844 5.645 1 22.3 1 MET B CA 1
ATOM 3119 C C . MET B 1 1 ? -26.984 47.438 5.75 1 22.3 1 MET B C 1
ATOM 3121 O O . MET B 1 1 ? -26.297 47.094 6.73 1 22.3 1 MET B O 1
ATOM 3125 N N . ALA B 1 2 ? -27.578 46.469 5.082 1 25.62 2 ALA B N 1
ATOM 3126 C CA . ALA B 1 2 ? -27.484 45 5.141 1 25.62 2 ALA B CA 1
ATOM 3127 C C . ALA B 1 2 ? -26.109 44.531 4.73 1 25.62 2 ALA B C 1
ATOM 3129 O O . ALA B 1 2 ? -25.625 44.844 3.637 1 25.62 2 ALA B O 1
ATOM 3130 N N . ILE B 1 3 ? -25.141 44.406 5.672 1 26.39 3 ILE B N 1
ATOM 3131 C CA . ILE B 1 3 ? -23.75 44.031 5.391 1 26.39 3 ILE B CA 1
ATOM 3132 C C . ILE B 1 3 ? -23.719 42.781 4.535 1 26.39 3 ILE B C 1
ATOM 3134 O O . ILE B 1 3 ? -24.094 41.688 5 1 26.39 3 ILE B O 1
ATOM 3138 N N . ALA B 1 4 ? -24.047 42.75 3.25 1 27.66 4 ALA B N 1
ATOM 3139 C CA . ALA B 1 4 ? -24.188 41.875 2.076 1 27.66 4 ALA B CA 1
ATOM 3140 C C . ALA B 1 4 ? -22.922 41.062 1.86 1 27.66 4 ALA B C 1
ATOM 3142 O O . ALA B 1 4 ? -22.969 40.031 1.188 1 27.66 4 ALA B O 1
ATOM 3143 N N . ASP B 1 5 ? -21.75 41.719 1.755 1 26.92 5 ASP B N 1
ATOM 3144 C CA . ASP B 1 5 ? -20.75 41.125 0.873 1 26.92 5 ASP B CA 1
ATOM 3145 C C . ASP B 1 5 ? -20.172 39.844 1.477 1 26.92 5 ASP B C 1
ATOM 3147 O O . ASP B 1 5 ? -19.344 39.906 2.387 1 26.92 5 ASP B O 1
ATOM 3151 N N . GLY B 1 6 ? -20.906 38.812 1.721 1 27.69 6 GLY B N 1
ATOM 3152 C CA . GLY B 1 6 ? -20.578 37.531 2.316 1 27.69 6 GLY B CA 1
ATOM 3153 C C . GLY B 1 6 ? -19.359 36.875 1.695 1 27.69 6 GLY B C 1
ATOM 3154 O O . GLY B 1 6 ? -19.375 36.531 0.518 1 27.69 6 GLY B O 1
ATOM 3155 N N . GLU B 1 7 ? -18.141 37.375 1.951 1 30.52 7 GLU B N 1
ATOM 3156 C CA . GLU B 1 7 ? -16.891 36.812 1.462 1 30.52 7 GLU B CA 1
ATOM 3157 C C . GLU B 1 7 ? -16.984 35.281 1.33 1 30.52 7 GLU B C 1
ATOM 3159 O O . GLU B 1 7 ? -17.375 34.594 2.279 1 30.52 7 GLU B O 1
ATOM 3164 N N . THR B 1 8 ? -17.297 34.75 0.146 1 31.52 8 THR B N 1
ATOM 3165 C CA . THR B 1 8 ? -17.344 33.375 -0.328 1 31.52 8 THR B CA 1
ATOM 3166 C C . THR B 1 8 ? -16.203 32.562 0.251 1 31.52 8 THR B C 1
ATOM 3168 O O . THR B 1 8 ? -15.031 32.938 0.074 1 31.52 8 THR B O 1
ATOM 3171 N N . GLN B 1 9 ? -16.234 32.062 1.351 1 34.25 9 GLN B N 1
ATOM 3172 C CA . GLN B 1 9 ? -15.32 31.047 1.851 1 34.25 9 GLN B CA 1
ATOM 3173 C C . GLN B 1 9 ? -14.742 30.219 0.705 1 34.25 9 GLN B C 1
ATOM 3175 O O . GLN B 1 9 ? -15.453 29.875 -0.242 1 34.25 9 GLN B O 1
ATOM 3180 N N . PRO B 1 10 ? -13.523 30.422 0.23 1 38.31 10 PRO B N 1
ATOM 3181 C CA . PRO B 1 10 ? -13.008 29.516 -0.796 1 38.31 10 PRO B CA 1
ATOM 3182 C C . PRO B 1 10 ? -13.688 28.156 -0.763 1 38.31 10 PRO B C 1
ATOM 3184 O O . PRO B 1 10 ? -13.805 27.547 0.304 1 38.31 10 PRO B O 1
ATOM 3187 N N . THR B 1 11 ? -14.719 27.938 -1.445 1 40.84 11 THR B N 1
ATOM 3188 C CA . THR B 1 11 ? -15.445 26.688 -1.595 1 40.84 11 THR B CA 1
ATOM 3189 C C . THR B 1 11 ? -14.477 25.516 -1.69 1 40.84 11 THR B C 1
ATOM 3191 O O . THR B 1 11 ? -13.594 25.484 -2.553 1 40.84 11 THR B O 1
ATOM 3194 N N . THR B 1 12 ? -13.875 24.969 -0.605 1 47.22 12 THR B N 1
ATOM 3195 C CA . THR B 1 12 ? -13.188 23.734 -0.234 1 47.22 12 THR B CA 1
ATOM 3196 C C . THR B 1 12 ? -13.711 22.562 -1.048 1 47.22 12 THR B C 1
ATOM 3198 O O . THR B 1 12 ? -13.711 21.422 -0.574 1 47.22 12 THR B O 1
ATOM 3201 N N . SER B 1 13 ? -14.422 22.766 -2.133 1 54.81 13 SER B N 1
ATOM 3202 C CA . SER B 1 13 ? -15.016 21.578 -2.738 1 54.81 13 SER B CA 1
ATOM 3203 C C . SER B 1 13 ? -13.961 20.672 -3.344 1 54.81 13 SER B C 1
ATOM 3205 O O . SER B 1 13 ? -13.016 21.156 -3.988 1 54.81 13 SER B O 1
ATOM 3207 N N . VAL B 1 14 ? -13.875 19.5 -2.934 1 63.53 14 VAL B N 1
ATOM 3208 C CA . VAL B 1 14 ? -13.078 18.422 -3.535 1 63.53 14 VAL B CA 1
ATOM 3209 C C . VAL B 1 14 ? -13.336 18.375 -5.039 1 63.53 14 VAL B C 1
ATOM 3211 O O . VAL B 1 14 ? -14.484 18.391 -5.48 1 63.53 14 VAL B O 1
ATOM 3214 N N . PRO B 1 15 ? -12.234 18.609 -5.836 1 76.75 15 PRO B N 1
ATOM 3215 C CA . PRO B 1 15 ? -12.453 18.5 -7.281 1 76.75 15 PRO B CA 1
ATOM 3216 C C . PRO B 1 15 ? -13.141 17.188 -7.672 1 76.75 15 PRO B C 1
ATOM 3218 O O . PRO B 1 15 ? -12.969 16.172 -7.004 1 76.75 15 PRO B O 1
ATOM 3221 N N . ASP B 1 16 ? -13.992 17.281 -8.664 1 91.25 16 ASP B N 1
ATOM 3222 C CA . ASP B 1 16 ? -14.617 16.078 -9.234 1 91.25 16 ASP B CA 1
ATOM 3223 C C . ASP B 1 16 ? -13.609 15.273 -10.039 1 91.25 16 ASP B C 1
ATOM 3225 O O . ASP B 1 16 ? -13.75 15.141 -11.258 1 91.25 16 ASP B O 1
ATOM 3229 N N . GLU B 1 17 ? -12.641 14.773 -9.289 1 94.62 17 GLU B N 1
ATOM 3230 C CA . GLU B 1 17 ? -11.547 14.055 -9.922 1 94.62 17 GLU B CA 1
ATOM 3231 C C . GLU B 1 17 ? -11.297 12.711 -9.242 1 94.62 17 GLU B C 1
ATOM 3233 O O . GLU B 1 17 ? -11.375 12.609 -8.016 1 94.62 17 GLU B O 1
ATOM 3238 N N . ILE B 1 18 ? -11.062 11.68 -10.109 1 94.94 18 ILE B N 1
ATOM 3239 C CA . ILE B 1 18 ? -10.758 10.328 -9.664 1 94.94 18 ILE B CA 1
ATOM 3240 C C . ILE B 1 18 ? -9.281 10.031 -9.875 1 94.94 18 ILE B C 1
ATOM 3242 O O . ILE B 1 18 ? -8.711 10.367 -10.914 1 94.94 18 ILE B O 1
ATOM 3246 N N . VAL B 1 19 ? -8.648 9.547 -8.844 1 96.06 19 VAL B N 1
ATOM 3247 C CA . VAL B 1 19 ? -7.301 8.992 -8.953 1 96.06 19 VAL B CA 1
ATOM 3248 C C . VAL B 1 19 ? -7.375 7.473 -9.047 1 96.06 19 VAL B C 1
ATOM 3250 O O . VAL B 1 19 ? -8.031 6.824 -8.227 1 96.06 19 VAL B O 1
ATOM 3253 N N . VAL B 1 20 ? -6.715 6.859 -10.094 1 96.12 20 VAL B N 1
ATOM 3254 C CA . VAL B 1 20 ? -6.867 5.426 -10.32 1 96.12 20 VAL B CA 1
ATOM 3255 C C . VAL B 1 20 ? -5.535 4.82 -10.742 1 96.12 20 VAL B C 1
ATOM 3257 O O . VAL B 1 20 ? -4.68 5.516 -11.305 1 96.12 20 VAL B O 1
ATOM 3260 N N . ASP B 1 21 ? -5.379 3.506 -10.484 1 94.81 21 ASP B N 1
ATOM 3261 C CA . ASP B 1 21 ? -4.242 2.773 -11.039 1 94.81 21 ASP B CA 1
ATOM 3262 C C . ASP B 1 21 ? -4.145 2.973 -12.547 1 94.81 21 ASP B C 1
ATOM 3264 O O . ASP B 1 21 ? -5.109 2.736 -13.273 1 94.81 21 ASP B O 1
ATOM 3268 N N . ARG B 1 22 ? -2.975 3.361 -12.953 1 92.94 22 ARG B N 1
ATOM 3269 C CA . ARG B 1 22 ? -2.766 3.75 -14.344 1 92.94 22 ARG B CA 1
ATOM 3270 C C . ARG B 1 22 ? -3.102 2.6 -15.289 1 92.94 22 ARG B C 1
ATOM 3272 O O . ARG B 1 22 ? -3.693 2.814 -16.344 1 92.94 22 ARG B O 1
ATOM 3279 N N . PRO B 1 23 ? -2.799 1.28 -14.992 1 89.81 23 PRO B N 1
ATOM 3280 C CA . PRO B 1 23 ? -3.115 0.183 -15.914 1 89.81 23 PRO B CA 1
ATOM 3281 C C . PRO B 1 23 ? -4.617 0.017 -16.141 1 89.81 23 PRO B C 1
ATOM 3283 O O . PRO B 1 23 ? -5.031 -0.644 -17.094 1 89.81 23 PRO B O 1
ATOM 3286 N N . TYR B 1 24 ? -5.445 0.623 -15.297 1 93.81 24 TYR B N 1
ATOM 3287 C CA . TYR B 1 24 ? -6.883 0.411 -15.414 1 93.81 24 TYR B CA 1
ATOM 3288 C C . TYR B 1 24 ? -7.598 1.712 -15.758 1 93.81 24 TYR B C 1
ATOM 3290 O O . TYR B 1 24 ? -8.812 1.835 -15.555 1 93.81 24 TYR B O 1
ATOM 3298 N N . GLU B 1 25 ? -6.812 2.701 -16.172 1 94.56 25 GLU B N 1
ATOM 3299 C CA . GLU B 1 25 ? -7.359 3.969 -16.656 1 94.56 25 GLU B CA 1
ATOM 3300 C C . GLU B 1 25 ? -8.461 3.744 -17.688 1 94.56 25 GLU B C 1
ATOM 3302 O O . GLU B 1 25 ? -9.539 4.336 -17.594 1 94.56 25 GLU B O 1
ATOM 3307 N N . ASP B 1 26 ? -8.227 2.848 -18.594 1 93.44 26 ASP B N 1
ATOM 3308 C CA . ASP B 1 26 ? -9.172 2.586 -19.688 1 93.44 26 ASP B CA 1
ATOM 3309 C C . ASP B 1 26 ? -10.453 1.955 -19.156 1 93.44 26 ASP B C 1
ATOM 3311 O O . ASP B 1 26 ? -11.539 2.221 -19.672 1 93.44 26 ASP B O 1
ATOM 3315 N N . VAL B 1 27 ? -10.336 1.104 -18.156 1 92.88 27 VAL B N 1
ATOM 3316 C CA . VAL B 1 27 ? -11.508 0.484 -17.547 1 92.88 27 VAL B CA 1
ATOM 3317 C C . VAL B 1 27 ? -12.406 1.562 -16.953 1 92.88 27 VAL B C 1
ATOM 3319 O O . VAL B 1 27 ? -13.617 1.565 -17.188 1 92.88 27 VAL B O 1
ATOM 3322 N N . VAL B 1 28 ? -11.828 2.506 -16.234 1 95.75 28 VAL B N 1
ATOM 3323 C CA . VAL B 1 28 ? -12.594 3.568 -15.586 1 95.75 28 VAL B CA 1
ATOM 3324 C C . VAL B 1 28 ? -13.234 4.465 -16.641 1 95.75 28 VAL B C 1
ATOM 3326 O O . VAL B 1 28 ? -14.406 4.828 -16.531 1 95.75 28 VAL B O 1
ATOM 3329 N N . LEU B 1 29 ? -12.484 4.785 -17.703 1 96.38 29 LEU B N 1
ATOM 3330 C CA . LEU B 1 29 ? -13.023 5.625 -18.766 1 96.38 29 LEU B CA 1
ATOM 3331 C C . LEU B 1 29 ? -14.219 4.957 -19.438 1 96.38 29 LEU B C 1
ATOM 3333 O O . LEU B 1 29 ? -15.211 5.621 -19.75 1 96.38 29 LEU B O 1
ATOM 3337 N N . THR B 1 30 ? -14.125 3.686 -19.625 1 95.19 30 THR B N 1
ATOM 3338 C CA . THR B 1 30 ? -15.227 2.938 -20.219 1 95.19 30 THR B CA 1
ATOM 3339 C C . THR B 1 30 ? -16.438 2.938 -19.297 1 95.19 30 THR B C 1
ATOM 3341 O O . THR B 1 30 ? -17.578 3.141 -19.75 1 95.19 30 THR B O 1
ATOM 3344 N N . LEU B 1 31 ? -16.203 2.707 -18.031 1 94 31 LEU B N 1
ATOM 3345 C CA . LEU B 1 31 ? -17.297 2.695 -17.062 1 94 31 LEU B CA 1
ATOM 3346 C C . LEU B 1 31 ? -17.969 4.062 -16.984 1 94 31 LEU B C 1
ATOM 3348 O O . LEU B 1 31 ? -19.188 4.152 -16.875 1 94 31 LEU B O 1
ATOM 3352 N N . LEU B 1 32 ? -17.188 5.176 -17.047 1 96.12 32 LEU B N 1
ATOM 3353 C CA . LEU B 1 32 ? -17.734 6.527 -17.016 1 96.12 32 LEU B CA 1
ATOM 3354 C C . LEU B 1 32 ? -18.578 6.785 -18.266 1 96.12 32 LEU B C 1
ATOM 3356 O O . LEU B 1 32 ? -19.656 7.395 -18.172 1 96.12 32 LEU B O 1
ATOM 3360 N N . ARG B 1 33 ? -18.125 6.32 -19.391 1 94.56 33 ARG B N 1
ATOM 3361 C CA . ARG B 1 33 ? -18.891 6.426 -20.625 1 94.56 33 ARG B CA 1
ATOM 3362 C C . ARG B 1 33 ? -20.219 5.691 -20.516 1 94.56 33 ARG B C 1
ATOM 3364 O O . ARG B 1 33 ? -21.266 6.227 -20.891 1 94.56 33 ARG B O 1
ATOM 3371 N N . ASP B 1 34 ? -20.203 4.512 -19.984 1 92.94 34 ASP B N 1
ATOM 3372 C CA . ASP B 1 34 ? -21.406 3.707 -19.828 1 92.94 34 ASP B CA 1
ATOM 3373 C C . ASP B 1 34 ? -22.406 4.398 -18.891 1 92.94 34 ASP B C 1
ATOM 3375 O O . ASP B 1 34 ? -23.625 4.207 -19.031 1 92.94 34 ASP B O 1
ATOM 3379 N N . LEU B 1 35 ? -21.891 5.156 -17.969 1 92 35 LEU B N 1
ATOM 3380 C CA . LEU B 1 35 ? -22.734 5.859 -17.016 1 92 35 LEU B CA 1
ATOM 3381 C C . LEU B 1 35 ? -23.172 7.211 -17.562 1 92 35 LEU B C 1
ATOM 3383 O O . LEU B 1 35 ? -23.859 7.973 -16.875 1 92 35 LEU B O 1
ATOM 3387 N N . GLY B 1 36 ? -22.734 7.539 -18.781 1 92.06 36 GLY B N 1
ATOM 3388 C CA . GLY B 1 36 ? -23.141 8.758 -19.469 1 92.06 36 GLY B CA 1
ATOM 3389 C C . GLY B 1 36 ? -22.438 10 -18.969 1 92.06 36 GLY B C 1
ATOM 3390 O O . GLY B 1 36 ? -22.984 11.102 -19.016 1 92.06 36 GLY B O 1
ATOM 3391 N N . LEU B 1 37 ? -21.266 9.828 -18.391 1 95.94 37 LEU B N 1
ATOM 3392 C CA . LEU B 1 37 ? -20.547 10.969 -17.828 1 95.94 37 LEU B CA 1
ATOM 3393 C C . LEU B 1 37 ? -19.422 11.414 -18.75 1 95.94 37 LEU B C 1
ATOM 3395 O O . LEU B 1 37 ? -18.75 10.578 -19.359 1 95.94 37 LEU B O 1
ATOM 3399 N N . ARG B 1 38 ? -19.25 12.727 -18.828 1 95.12 38 ARG B N 1
ATOM 3400 C CA . ARG B 1 38 ? -18.094 13.258 -19.531 1 95.12 38 ARG B CA 1
ATOM 3401 C C . ARG B 1 38 ? -16.828 13.125 -18.688 1 95.12 38 ARG B C 1
ATOM 3403 O O . ARG B 1 38 ? -16.875 13.273 -17.453 1 95.12 38 ARG B O 1
ATOM 3410 N N . ARG B 1 39 ? -15.727 12.758 -19.359 1 95.56 39 ARG B N 1
ATOM 3411 C CA . ARG B 1 39 ? -14.484 12.477 -18.641 1 95.56 39 ARG B CA 1
ATOM 3412 C C . ARG B 1 39 ? -13.273 12.914 -19.438 1 95.56 39 ARG B C 1
ATOM 3414 O O . ARG B 1 39 ? -13.336 13.023 -20.672 1 95.56 39 ARG B O 1
ATOM 3421 N N . GLU B 1 40 ? -12.25 13.258 -18.734 1 95.94 40 GLU B N 1
ATOM 3422 C CA . GLU B 1 40 ? -10.969 13.633 -19.328 1 95.94 40 GLU B CA 1
ATOM 3423 C C . GLU B 1 40 ? -9.805 13.227 -18.438 1 95.94 40 GLU B C 1
ATOM 3425 O O . GLU B 1 40 ? -9.836 13.453 -17.219 1 95.94 40 GLU B O 1
ATOM 3430 N N . VAL B 1 41 ? -8.852 12.539 -19.062 1 96.81 41 VAL B N 1
ATOM 3431 C CA . VAL B 1 41 ? -7.613 12.289 -18.328 1 96.81 41 VAL B CA 1
ATOM 3432 C C . VAL B 1 41 ? -6.844 13.594 -18.156 1 96.81 41 VAL B C 1
ATOM 3434 O O . VAL B 1 41 ? -6.324 14.148 -19.125 1 96.81 41 VAL B O 1
ATOM 3437 N N . LYS B 1 42 ? -6.719 14.109 -16.906 1 96.38 42 LYS B N 1
ATOM 3438 C CA . LYS B 1 42 ? -6.098 15.398 -16.625 1 96.38 42 LYS B CA 1
ATOM 3439 C C . LYS B 1 42 ? -4.586 15.258 -16.453 1 96.38 42 LYS B C 1
ATOM 3441 O O . LYS B 1 42 ? -3.832 16.172 -16.766 1 96.38 42 LYS B O 1
ATOM 3446 N N . ALA B 1 43 ? -4.125 14.133 -15.898 1 96.31 43 ALA B N 1
ATOM 3447 C CA . ALA B 1 43 ? -2.707 13.891 -15.656 1 96.31 43 ALA B CA 1
ATOM 3448 C C . ALA B 1 43 ? -2.438 12.398 -15.453 1 96.31 43 ALA B C 1
ATOM 3450 O O . ALA B 1 43 ? -3.355 11.633 -15.148 1 96.31 43 ALA B O 1
ATOM 3451 N N . SER B 1 44 ? -1.22 11.969 -15.695 1 95.06 44 SER B N 1
ATOM 3452 C CA . SER B 1 44 ? -0.737 10.617 -15.422 1 95.06 44 SER B CA 1
ATOM 3453 C C . SER B 1 44 ? 0.678 10.641 -14.852 1 95.06 44 SER B C 1
ATOM 3455 O O . SER B 1 44 ? 1.499 11.469 -15.25 1 95.06 44 SER B O 1
ATOM 3457 N N . SER B 1 45 ? 0.898 9.812 -13.891 1 94.25 45 SER B N 1
ATOM 3458 C CA . SER B 1 45 ? 2.23 9.672 -13.312 1 94.25 45 SER B CA 1
ATOM 3459 C C . SER B 1 45 ? 2.744 8.242 -13.461 1 94.25 45 SER B C 1
ATOM 3461 O O . SER B 1 45 ? 2.197 7.316 -12.859 1 94.25 45 SER B O 1
ATOM 3463 N N . LYS B 1 46 ? 3.857 8.039 -14.156 1 87.12 46 LYS B N 1
ATOM 3464 C CA . LYS B 1 46 ? 4.461 6.723 -14.328 1 87.12 46 LYS B CA 1
ATOM 3465 C C . LYS B 1 46 ? 5.121 6.246 -13.039 1 87.12 46 LYS B C 1
ATOM 3467 O O . LYS B 1 46 ? 5.066 5.059 -12.711 1 87.12 46 LYS B O 1
ATOM 3472 N N . VAL B 1 47 ? 5.652 7.176 -12.305 1 87.62 47 VAL B N 1
ATOM 3473 C CA . VAL B 1 47 ? 6.395 6.828 -11.094 1 87.62 47 VAL B CA 1
ATOM 3474 C C . VAL B 1 47 ? 5.426 6.379 -10.008 1 87.62 47 VAL B C 1
ATOM 3476 O O . VAL B 1 47 ? 5.711 5.43 -9.266 1 87.62 47 VAL B O 1
ATOM 3479 N N . LEU B 1 48 ? 4.277 7.051 -9.953 1 93.19 48 LEU B N 1
ATOM 3480 C CA . LEU B 1 48 ? 3.273 6.656 -8.969 1 93.19 48 LEU B CA 1
ATOM 3481 C C . LEU B 1 48 ? 2.336 5.602 -9.547 1 93.19 48 LEU B C 1
ATOM 3483 O O . LEU B 1 48 ? 1.574 4.973 -8.812 1 93.19 48 LEU B O 1
ATOM 3487 N N . ASP B 1 49 ? 2.406 5.41 -10.859 1 91.56 49 ASP B N 1
ATOM 3488 C CA . ASP B 1 49 ? 1.578 4.484 -11.617 1 91.56 49 ASP B CA 1
ATOM 3489 C C . ASP B 1 49 ? 0.093 4.758 -11.391 1 91.56 49 ASP B C 1
ATOM 3491 O O . ASP B 1 49 ? -0.674 3.838 -11.094 1 91.56 49 ASP B O 1
ATOM 3495 N N . LEU B 1 50 ? -0.255 6.035 -11.367 1 95.56 50 LEU B N 1
ATOM 3496 C CA . LEU B 1 50 ? -1.623 6.5 -11.172 1 95.56 50 LEU B CA 1
ATOM 3497 C C . LEU B 1 50 ? -2.018 7.504 -12.242 1 95.56 50 LEU B C 1
ATOM 3499 O O . LEU B 1 50 ? -1.159 8.188 -12.812 1 95.56 50 LEU B O 1
ATOM 3503 N N . SER B 1 51 ? -3.273 7.52 -12.562 1 97 51 SER B N 1
ATOM 3504 C CA . SER B 1 51 ? -3.881 8.508 -13.445 1 97 51 SER B CA 1
ATOM 3505 C C . SER B 1 51 ? -4.953 9.312 -12.719 1 97 51 SER B C 1
ATOM 3507 O O . SER B 1 51 ? -5.605 8.805 -11.805 1 97 51 SER B O 1
ATOM 3509 N N . ARG B 1 52 ? -5.02 10.562 -13.055 1 97.06 52 ARG B N 1
ATOM 3510 C CA . ARG B 1 52 ? -6.039 11.469 -12.547 1 97.06 52 ARG B CA 1
ATOM 3511 C C . ARG B 1 52 ? -7.07 11.797 -13.617 1 97.06 52 ARG B C 1
ATOM 3513 O O . ARG B 1 52 ? -6.727 12.312 -14.68 1 97.06 52 ARG B O 1
ATOM 3520 N N . ILE B 1 53 ? -8.32 11.484 -13.359 1 97.38 53 ILE B N 1
ATOM 3521 C CA . ILE B 1 53 ? -9.398 11.641 -14.328 1 97.38 53 ILE B CA 1
ATOM 3522 C C . ILE B 1 53 ? -10.398 12.68 -13.828 1 97.38 53 ILE B C 1
ATOM 3524 O O . ILE B 1 53 ? -10.938 12.555 -12.727 1 97.38 53 ILE B O 1
ATOM 3528 N N . GLY B 1 54 ? -10.625 13.75 -14.578 1 96.44 54 GLY B N 1
ATOM 3529 C CA . GLY B 1 54 ? -11.664 14.727 -14.289 1 96.44 54 GLY B CA 1
ATOM 3530 C C . GLY B 1 54 ? -13.031 14.32 -14.82 1 96.44 54 GLY B C 1
ATOM 3531 O O . GLY B 1 54 ? -13.133 13.773 -15.922 1 96.44 54 GLY B O 1
ATOM 3532 N N . VAL B 1 55 ? -14.047 14.469 -13.977 1 96.12 55 VAL B N 1
ATOM 3533 C CA . VAL B 1 55 ? -15.422 14.156 -14.367 1 96.12 55 VAL B CA 1
ATOM 3534 C C . VAL B 1 55 ? -16.266 15.43 -14.375 1 96.12 55 VAL B C 1
ATOM 3536 O O . VAL B 1 55 ? -16.219 16.219 -13.43 1 96.12 55 VAL B O 1
ATOM 3539 N N . THR B 1 56 ? -17.016 15.625 -15.422 1 92.69 56 THR B N 1
ATOM 3540 C CA . THR B 1 56 ? -17.875 16.797 -15.531 1 92.69 56 THR B CA 1
ATOM 3541 C C . THR B 1 56 ? -19.344 16.406 -15.492 1 92.69 56 THR B C 1
ATOM 3543 O O . THR B 1 56 ? -19.719 15.352 -16 1 92.69 56 THR B O 1
ATOM 3546 N N . GLY B 1 57 ? -20.156 17.266 -14.828 1 88.31 57 GLY B N 1
ATOM 3547 C CA . GLY B 1 57 ? -21.609 17.062 -14.805 1 88.31 57 GLY B CA 1
ATOM 3548 C C . GLY B 1 57 ? -22.062 16.141 -13.695 1 88.31 57 GLY B C 1
ATOM 3549 O O . GLY B 1 57 ? -23.141 15.539 -13.781 1 88.31 57 GLY B O 1
ATOM 3550 N N . LEU B 1 58 ? -21.266 15.945 -12.703 1 91.38 58 LEU B N 1
ATOM 3551 C CA . LEU B 1 58 ? -21.578 15.008 -11.625 1 91.38 58 LEU B CA 1
ATOM 3552 C C . LEU B 1 58 ? -22.797 15.469 -10.836 1 91.38 58 LEU B C 1
ATOM 3554 O O . LEU B 1 58 ? -23.625 14.648 -10.422 1 91.38 58 LEU B O 1
ATOM 3558 N N . ALA B 1 59 ? -22.844 16.781 -10.641 1 89.62 59 ALA B N 1
ATOM 3559 C CA . ALA B 1 59 ? -23.984 17.312 -9.891 1 89.62 59 ALA B CA 1
ATOM 3560 C C . ALA B 1 59 ? -25.297 16.969 -10.578 1 89.62 59 ALA B C 1
ATOM 3562 O O . ALA B 1 59 ? -26.281 16.609 -9.914 1 89.62 59 ALA B O 1
ATOM 3563 N N . ASP B 1 60 ? -25.328 17.016 -11.859 1 92.06 60 ASP B N 1
ATOM 3564 C CA . ASP B 1 60 ? -26.516 16.734 -12.648 1 92.06 60 ASP B CA 1
ATOM 3565 C C . ASP B 1 60 ? -26.844 15.234 -12.633 1 92.06 60 ASP B C 1
ATOM 3567 O O . ASP B 1 60 ? -27.984 14.844 -12.805 1 92.06 60 ASP B O 1
ATOM 3571 N N . ALA B 1 61 ? -25.844 14.461 -12.422 1 94 61 ALA B N 1
ATOM 3572 C CA . ALA B 1 61 ? -26.016 13.008 -12.484 1 94 61 ALA B CA 1
ATOM 3573 C C . ALA B 1 61 ? -26.297 12.43 -11.102 1 94 61 ALA B C 1
ATOM 3575 O O . ALA B 1 61 ? -26.5 11.219 -10.961 1 94 61 ALA B O 1
ATOM 3576 N N . ALA B 1 62 ? -26.359 13.219 -10.086 1 93.25 62 ALA B N 1
ATOM 3577 C CA . ALA B 1 62 ? -26.391 12.766 -8.703 1 93.25 62 ALA B CA 1
ATOM 3578 C C . ALA B 1 62 ? -27.594 11.852 -8.461 1 93.25 62 ALA B C 1
ATOM 3580 O O . ALA B 1 62 ? -27.453 10.781 -7.863 1 93.25 62 ALA B O 1
ATOM 3581 N N . ALA B 1 63 ? -28.734 12.25 -8.93 1 93.5 63 ALA B N 1
ATOM 3582 C CA . ALA B 1 63 ? -29.953 11.461 -8.703 1 93.5 63 ALA B CA 1
ATOM 3583 C C . ALA B 1 63 ? -29.859 10.117 -9.406 1 93.5 63 ALA B C 1
ATOM 3585 O O . ALA B 1 63 ? -30.266 9.086 -8.852 1 93.5 63 ALA B O 1
ATOM 3586 N N . ARG B 1 64 ? -29.453 10.148 -10.578 1 94.69 64 ARG B N 1
ATOM 3587 C CA . ARG B 1 64 ? -29.312 8.914 -11.344 1 94.69 64 ARG B CA 1
ATOM 3588 C C . ARG B 1 64 ? -28.281 7.984 -10.695 1 94.69 64 ARG B C 1
ATOM 3590 O O . ARG B 1 64 ? -28.484 6.766 -10.656 1 94.69 64 ARG B O 1
ATOM 3597 N N . LEU B 1 65 ? -27.188 8.547 -10.258 1 94.38 65 LEU B N 1
ATOM 3598 C CA . LEU B 1 65 ? -26.141 7.754 -9.609 1 94.38 65 LEU B CA 1
ATOM 3599 C C . LEU B 1 65 ? -26.656 7.148 -8.305 1 94.38 65 LEU B C 1
ATOM 3601 O O . LEU B 1 65 ? -26.297 6.023 -7.953 1 94.38 65 LEU B O 1
ATOM 3605 N N . ARG B 1 66 ? -27.438 7.883 -7.652 1 93.19 66 ARG B N 1
ATOM 3606 C CA . ARG B 1 66 ? -28.047 7.355 -6.438 1 93.19 66 ARG B CA 1
ATOM 3607 C C . ARG B 1 66 ? -28.938 6.16 -6.746 1 93.19 66 ARG B C 1
ATOM 3609 O O . ARG B 1 66 ? -28.891 5.148 -6.043 1 93.19 66 ARG B O 1
ATOM 3616 N N . GLN B 1 67 ? -29.703 6.328 -7.734 1 92.5 67 GLN B N 1
ATOM 3617 C CA . GLN B 1 67 ? -30.562 5.227 -8.156 1 92.5 67 GLN B CA 1
ATOM 3618 C C . GLN B 1 67 ? -29.734 4.004 -8.555 1 92.5 67 GLN B C 1
ATOM 3620 O O . GLN B 1 67 ? -30.062 2.877 -8.18 1 92.5 67 GLN B O 1
ATOM 3625 N N . GLU B 1 68 ? -28.734 4.242 -9.336 1 91.31 68 GLU B N 1
ATOM 3626 C CA . GLU B 1 68 ? -27.844 3.164 -9.734 1 91.31 68 GLU B CA 1
ATOM 3627 C C . GLU B 1 68 ? -27.234 2.475 -8.523 1 91.31 68 GLU B C 1
ATOM 3629 O O . GLU B 1 68 ? -27.156 1.244 -8.469 1 91.31 68 GLU B O 1
ATOM 3634 N N . ALA B 1 69 ? -26.734 3.238 -7.578 1 87.69 69 ALA B N 1
ATOM 3635 C CA . ALA B 1 69 ? -26.125 2.703 -6.359 1 87.69 69 ALA B CA 1
ATOM 3636 C C . ALA B 1 69 ? -27.109 1.82 -5.602 1 87.69 69 ALA B C 1
ATOM 3638 O O . ALA B 1 69 ? -26.75 0.739 -5.129 1 87.69 69 ALA B O 1
ATOM 3639 N N . ASP B 1 70 ? -28.344 2.262 -5.566 1 84.69 70 ASP B N 1
ATOM 3640 C CA . ASP B 1 70 ? -29.375 1.509 -4.867 1 84.69 70 ASP B CA 1
ATOM 3641 C C . ASP B 1 70 ? -29.688 0.198 -5.586 1 84.69 70 ASP B C 1
ATOM 3643 O O . ASP B 1 70 ? -29.891 -0.837 -4.945 1 84.69 70 ASP B O 1
ATOM 3647 N N . GLU B 1 71 ? -29.703 0.232 -6.824 1 86.5 71 GLU B N 1
ATOM 3648 C CA . GLU B 1 71 ? -29.969 -0.964 -7.621 1 86.5 71 GLU B CA 1
ATOM 3649 C C . GLU B 1 71 ? -28.828 -1.977 -7.484 1 86.5 71 GLU B C 1
ATOM 3651 O O . GLU B 1 71 ? -29.078 -3.178 -7.367 1 86.5 71 GLU B O 1
ATOM 3656 N N . LEU B 1 72 ? -27.641 -1.483 -7.523 1 83.69 72 LEU B N 1
ATOM 3657 C CA . LEU B 1 72 ? -26.484 -2.354 -7.371 1 83.69 72 LEU B CA 1
ATOM 3658 C C . LEU B 1 72 ? -26.469 -3 -5.988 1 83.69 72 LEU B C 1
ATOM 3660 O O . LEU B 1 72 ? -26.234 -4.203 -5.867 1 83.69 72 LEU B O 1
ATOM 3664 N N . ALA B 1 73 ? -26.734 -2.232 -5 1 75.19 73 ALA B N 1
ATOM 3665 C CA . ALA B 1 73 ? -26.719 -2.725 -3.627 1 75.19 73 ALA B CA 1
ATOM 3666 C C . ALA B 1 73 ? -27.797 -3.791 -3.414 1 75.19 73 ALA B C 1
ATOM 3668 O O . ALA B 1 73 ? -27.625 -4.684 -2.58 1 75.19 73 ALA B O 1
ATOM 3669 N N . GLY B 1 74 ? -28.844 -3.713 -4.137 1 73.81 74 GLY B N 1
ATOM 3670 C CA . GLY B 1 74 ? -29.953 -4.633 -3.969 1 73.81 74 GLY B CA 1
ATOM 3671 C C . GLY B 1 74 ? -29.891 -5.824 -4.906 1 73.81 74 GLY B C 1
ATOM 3672 O O . GLY B 1 74 ? -30.734 -6.727 -4.828 1 73.81 74 GLY B O 1
ATOM 3673 N N . SER B 1 75 ? -28.891 -5.848 -5.77 1 74.12 75 SER B N 1
ATOM 3674 C CA . SER B 1 75 ? -28.812 -6.906 -6.773 1 74.12 75 SER B CA 1
ATOM 3675 C C . SER B 1 75 ? -28.438 -8.242 -6.141 1 74.12 75 SER B C 1
ATOM 3677 O O . SER B 1 75 ? -27.578 -8.289 -5.25 1 74.12 75 SER B O 1
ATOM 3679 N N . PRO B 1 76 ? -29.078 -9.336 -6.527 1 67.19 76 PRO B N 1
ATOM 3680 C CA . PRO B 1 76 ? -28.75 -10.656 -5.984 1 67.19 76 PRO B CA 1
ATOM 3681 C C . PRO B 1 76 ? -27.344 -11.109 -6.324 1 67.19 76 PRO B C 1
ATOM 3683 O O . PRO B 1 76 ? -26.828 -10.805 -7.41 1 67.19 76 PRO B O 1
ATOM 3686 N N . GLY B 1 77 ? -26.656 -11.898 -5.566 1 64 77 GLY B N 1
ATOM 3687 C CA . GLY B 1 77 ? -25.344 -12.484 -5.805 1 64 77 GLY B CA 1
ATOM 3688 C C . GLY B 1 77 ? -24.203 -11.562 -5.457 1 64 77 GLY B C 1
ATOM 3689 O O . GLY B 1 77 ? -23.031 -11.922 -5.625 1 64 77 GLY B O 1
ATOM 3690 N N . THR B 1 78 ? -24.672 -10.367 -5.055 1 63.69 78 THR B N 1
ATOM 3691 C CA . THR B 1 78 ? -23.609 -9.398 -4.797 1 63.69 78 THR B CA 1
ATOM 3692 C C . THR B 1 78 ? -23.344 -9.273 -3.301 1 63.69 78 THR B C 1
ATOM 3694 O O . THR B 1 78 ? -22.641 -8.359 -2.865 1 63.69 78 THR B O 1
ATOM 3697 N N . GLU B 1 79 ? -23.875 -10.25 -2.658 1 61.03 79 GLU B N 1
ATOM 3698 C CA . GLU B 1 79 ? -23.797 -10.195 -1.201 1 61.03 79 GLU B CA 1
ATOM 3699 C C . GLU B 1 79 ? -22.344 -10.117 -0.738 1 61.03 79 GLU B C 1
ATOM 3701 O O . GLU B 1 79 ? -22 -9.328 0.148 1 61.03 79 GLU B O 1
ATOM 3706 N N . PRO B 1 80 ? -21.547 -10.914 -1.492 1 59.53 80 PRO B N 1
ATOM 3707 C CA . PRO B 1 80 ? -20.172 -10.852 -0.988 1 59.53 80 PRO B CA 1
ATOM 3708 C C . PRO B 1 80 ? -19.516 -9.492 -1.197 1 59.53 80 PRO B C 1
ATOM 3710 O O . PRO B 1 80 ? -18.688 -9.07 -0.391 1 59.53 80 PRO B O 1
ATOM 3713 N N . TRP B 1 81 ? -20.109 -8.797 -2.236 1 60.06 81 TRP B N 1
ATOM 3714 C CA . TRP B 1 81 ? -19.438 -7.551 -2.594 1 60.06 81 TRP B CA 1
ATOM 3715 C C . TRP B 1 81 ? -20.047 -6.367 -1.851 1 60.06 81 TRP B C 1
ATOM 3717 O O . TRP B 1 81 ? -19.391 -5.344 -1.655 1 60.06 81 TRP B O 1
ATOM 3727 N N . ARG B 1 82 ? -21.281 -6.566 -1.538 1 55.41 82 ARG B N 1
ATOM 3728 C CA . ARG B 1 82 ? -21.953 -5.516 -0.775 1 55.41 82 ARG B CA 1
ATOM 3729 C C . ARG B 1 82 ? -21.234 -5.254 0.543 1 55.41 82 ARG B C 1
ATOM 3731 O O . ARG B 1 82 ? -21.234 -4.129 1.046 1 55.41 82 ARG B O 1
ATOM 3738 N N . VAL B 1 83 ? -20.625 -6.316 0.82 1 49.34 83 VAL B N 1
ATOM 3739 C CA . VAL B 1 83 ? -19.938 -6.242 2.107 1 49.34 83 VAL B CA 1
ATOM 3740 C C . VAL B 1 83 ? -18.609 -5.504 1.947 1 49.34 83 VAL B C 1
ATOM 3742 O O . VAL B 1 83 ? -18.219 -4.723 2.818 1 49.34 83 VAL B O 1
ATOM 3745 N N . ALA B 1 84 ? -18.094 -5.625 0.796 1 53.81 84 ALA B N 1
ATOM 3746 C CA . ALA B 1 84 ? -16.75 -5.086 0.565 1 53.81 84 ALA B CA 1
ATOM 3747 C C . ALA B 1 84 ? -16.812 -3.584 0.298 1 53.81 84 ALA B C 1
ATOM 3749 O O . ALA B 1 84 ? -15.859 -2.859 0.592 1 53.81 84 ALA B O 1
ATOM 3750 N N . PHE B 1 85 ? -18.016 -3.172 -0.142 1 60.91 85 PHE B N 1
ATOM 3751 C CA . PHE B 1 85 ? -18.094 -1.764 -0.515 1 60.91 85 PHE B CA 1
ATOM 3752 C C . PHE B 1 85 ? -19.188 -1.055 0.262 1 60.91 85 PHE B C 1
ATOM 3754 O O . PHE B 1 85 ? -20.375 -1.39 0.123 1 60.91 85 PHE B O 1
ATOM 3761 N N . PRO B 1 86 ? -18.656 -0.076 1.139 1 59.91 86 PRO B N 1
ATOM 3762 C CA . PRO B 1 86 ? -19.688 0.596 1.936 1 59.91 86 PRO B CA 1
ATOM 3763 C C . PRO B 1 86 ? -20.734 1.287 1.074 1 59.91 86 PRO B C 1
ATOM 3765 O O . PRO B 1 86 ? -20.406 1.966 0.102 1 59.91 86 PRO B O 1
ATOM 3768 N N . ARG B 1 87 ? -22.016 1.011 1.482 1 64.62 87 ARG B N 1
ATOM 3769 C CA . ARG B 1 87 ? -23.141 1.662 0.797 1 64.62 87 ARG B CA 1
ATOM 3770 C C . ARG B 1 87 ? -23.125 3.166 1.043 1 64.62 87 ARG B C 1
ATOM 3772 O O . ARG B 1 87 ? -22.906 3.615 2.17 1 64.62 87 ARG B O 1
ATOM 3779 N N . PRO B 1 88 ? -23.266 3.93 -0.05 1 72.44 88 PRO B N 1
ATOM 3780 C CA . PRO B 1 88 ? -23.344 5.383 0.122 1 72.44 88 PRO B CA 1
ATOM 3781 C C . PRO B 1 88 ? -24.531 5.801 0.992 1 72.44 88 PRO B C 1
ATOM 3783 O O . PRO B 1 88 ? -25.594 5.191 0.923 1 72.44 88 PRO B O 1
ATOM 3786 N N . THR B 1 89 ? -24.266 6.688 1.976 1 73.12 89 THR B N 1
ATOM 3787 C CA . THR B 1 89 ? -25.297 7.254 2.84 1 73.12 89 THR B CA 1
ATOM 3788 C C . THR B 1 89 ? -25.969 8.453 2.174 1 73.12 89 THR B C 1
ATOM 3790 O O . THR B 1 89 ? -25.609 8.82 1.05 1 73.12 89 THR B O 1
ATOM 3793 N N . ASP B 1 90 ? -26.938 9 2.895 1 75.69 90 ASP B N 1
ATOM 3794 C CA . ASP B 1 90 ? -27.625 10.18 2.377 1 75.69 90 ASP B CA 1
ATOM 3795 C C . ASP B 1 90 ? -26.672 11.375 2.295 1 75.69 90 ASP B C 1
ATOM 3797 O O . ASP B 1 90 ? -26.906 12.305 1.521 1 75.69 90 ASP B O 1
ATOM 3801 N N . GLN B 1 91 ? -25.578 11.328 2.998 1 74.31 91 GLN B N 1
ATOM 3802 C CA . GLN B 1 91 ? -24.625 12.43 3.037 1 74.31 91 GLN B CA 1
ATOM 3803 C C . GLN B 1 91 ? -23.531 12.242 1.988 1 74.31 91 GLN B C 1
ATOM 3805 O O . GLN B 1 91 ? -22.672 13.117 1.817 1 74.31 91 GLN B O 1
ATOM 3810 N N . SER B 1 92 ? -23.656 11.156 1.221 1 81.12 92 SER B N 1
ATOM 3811 C CA . SER B 1 92 ? -22.609 10.891 0.236 1 81.12 92 SER B CA 1
ATOM 3812 C C . SER B 1 92 ? -22.672 11.891 -0.915 1 81.12 92 SER B C 1
ATOM 3814 O O . SER B 1 92 ? -23.75 12.219 -1.404 1 81.12 92 SER B O 1
ATOM 3816 N N . SER B 1 93 ? -21.531 12.453 -1.282 1 84.06 93 SER B N 1
ATOM 3817 C CA . SER B 1 93 ? -21.422 13.352 -2.426 1 84.06 93 SER B CA 1
ATOM 3818 C C . SER B 1 93 ? -21.641 12.609 -3.738 1 84.06 93 SER B C 1
ATOM 3820 O O . SER B 1 93 ? -21.578 11.375 -3.777 1 84.06 93 SER B O 1
ATOM 3822 N N . PRO B 1 94 ? -21.922 13.352 -4.797 1 90.19 94 PRO B N 1
ATOM 3823 C CA . PRO B 1 94 ? -22.047 12.695 -6.102 1 90.19 94 PRO B CA 1
ATOM 3824 C C . PRO B 1 94 ? -20.797 11.914 -6.484 1 90.19 94 PRO B C 1
ATOM 3826 O O . PRO B 1 94 ? -20.891 10.852 -7.098 1 90.19 94 PRO B O 1
ATOM 3829 N N . LEU B 1 95 ? -19.656 12.43 -6.129 1 90.75 95 LEU B N 1
ATOM 3830 C CA . LEU B 1 95 ? -18.422 11.719 -6.418 1 90.75 95 LEU B CA 1
ATOM 3831 C C . LEU B 1 95 ? -18.328 10.422 -5.621 1 90.75 95 LEU B C 1
ATOM 3833 O O . LEU B 1 95 ? -17.844 9.406 -6.129 1 90.75 95 LEU B O 1
ATOM 3837 N N . ASP B 1 96 ? -18.828 10.43 -4.395 1 86.56 96 ASP B N 1
ATOM 3838 C CA . ASP B 1 96 ? -18.875 9.203 -3.596 1 86.56 96 ASP B CA 1
ATOM 3839 C C . ASP B 1 96 ? -19.766 8.156 -4.262 1 86.56 96 ASP B C 1
ATOM 3841 O O . ASP B 1 96 ? -19.406 6.973 -4.301 1 86.56 96 ASP B O 1
ATOM 3845 N N . LEU B 1 97 ? -20.875 8.617 -4.719 1 88.88 97 LEU B N 1
ATOM 3846 C CA . LEU B 1 97 ? -21.812 7.727 -5.402 1 88.88 97 LEU B CA 1
ATOM 3847 C C . LEU B 1 97 ? -21.172 7.121 -6.648 1 88.88 97 LEU B C 1
ATOM 3849 O O . LEU B 1 97 ? -21.297 5.922 -6.898 1 88.88 97 LEU B O 1
ATOM 3853 N N . LEU B 1 98 ? -20.531 7.961 -7.379 1 92.81 98 LEU B N 1
ATOM 3854 C CA . LEU B 1 98 ? -19.875 7.504 -8.594 1 92.81 98 LEU B CA 1
ATOM 3855 C C . LEU B 1 98 ? -18.828 6.445 -8.273 1 92.81 98 LEU B C 1
ATOM 3857 O O . LEU B 1 98 ? -18.781 5.395 -8.914 1 92.81 98 LEU B O 1
ATOM 3861 N N . LEU B 1 99 ? -17.938 6.695 -7.281 1 89.75 99 LEU B N 1
ATOM 3862 C CA . LEU B 1 99 ? -16.891 5.754 -6.902 1 89.75 99 LEU B CA 1
ATOM 3863 C C . LEU B 1 99 ? -17.484 4.43 -6.438 1 89.75 99 LEU B C 1
ATOM 3865 O O . LEU B 1 99 ? -16.953 3.361 -6.754 1 89.75 99 LEU B O 1
ATOM 3869 N N . TYR B 1 100 ? -18.562 4.535 -5.742 1 87.81 100 TYR B N 1
ATOM 3870 C CA . TYR B 1 100 ? -19.266 3.328 -5.312 1 87.81 100 TYR B CA 1
ATOM 3871 C C . TYR B 1 100 ? -19.719 2.51 -6.512 1 87.81 100 TYR B C 1
ATOM 3873 O O . TYR B 1 100 ? -19.516 1.295 -6.559 1 87.81 100 TYR B O 1
ATOM 3881 N N . CYS B 1 101 ? -20.344 3.174 -7.445 1 89.75 101 CYS B N 1
ATOM 3882 C CA . CYS B 1 101 ? -20.875 2.496 -8.625 1 89.75 101 CYS B CA 1
ATOM 3883 C C . CYS B 1 101 ? -19.75 1.82 -9.406 1 89.75 101 CYS B C 1
ATOM 3885 O O . CYS B 1 101 ? -19.891 0.666 -9.82 1 89.75 101 CYS B O 1
ATOM 3887 N N . ILE B 1 102 ? -18.672 2.506 -9.594 1 91.31 102 ILE B N 1
ATOM 3888 C CA . ILE B 1 102 ? -17.547 1.956 -10.352 1 91.31 102 ILE B CA 1
ATOM 3889 C C . ILE B 1 102 ? -16.984 0.736 -9.625 1 91.31 102 ILE B C 1
ATOM 3891 O O . ILE B 1 102 ? -16.766 -0.314 -10.234 1 91.31 102 ILE B O 1
ATOM 3895 N N . ARG B 1 103 ? -16.781 0.852 -8.367 1 87.56 103 ARG B N 1
ATOM 3896 C CA . ARG B 1 103 ? -16.203 -0.237 -7.586 1 87.56 103 ARG B CA 1
ATOM 3897 C C . ARG B 1 103 ? -17.109 -1.462 -7.602 1 87.56 103 ARG B C 1
ATOM 3899 O O . ARG B 1 103 ? -16.641 -2.588 -7.781 1 87.56 103 ARG B O 1
ATOM 3906 N N . PHE B 1 104 ? -18.344 -1.152 -7.398 1 85.38 104 PHE B N 1
ATOM 3907 C CA . PHE B 1 104 ? -19.297 -2.248 -7.316 1 85.38 104 PHE B CA 1
ATOM 3908 C C . PHE B 1 104 ? -19.406 -2.971 -8.656 1 85.38 104 PHE B C 1
ATOM 3910 O O . PHE B 1 104 ? -19.391 -4.203 -8.703 1 85.38 104 PHE B O 1
ATOM 3917 N N . ARG B 1 105 ? -19.562 -2.264 -9.695 1 87.25 105 ARG B N 1
ATOM 3918 C CA . ARG B 1 105 ? -19.641 -2.873 -11.023 1 87.25 105 ARG B CA 1
ATOM 3919 C C . ARG B 1 105 ? -18.375 -3.676 -11.328 1 87.25 105 ARG B C 1
ATOM 3921 O O . ARG B 1 105 ? -18.453 -4.777 -11.875 1 87.25 105 ARG B O 1
ATOM 3928 N N . THR B 1 106 ? -17.266 -3.1 -11.008 1 87.81 106 THR B N 1
ATOM 3929 C CA . THR B 1 106 ? -16 -3.785 -11.234 1 87.81 106 THR B CA 1
ATOM 3930 C C . THR B 1 106 ? -15.945 -5.086 -10.445 1 87.81 106 THR B C 1
ATOM 3932 O O . THR B 1 106 ? -15.602 -6.137 -10.984 1 87.81 106 THR B O 1
ATOM 3935 N N . ALA B 1 107 ? -16.25 -5.023 -9.188 1 83.31 107 ALA B N 1
ATOM 3936 C CA . ALA B 1 107 ? -16.219 -6.203 -8.328 1 83.31 107 ALA B CA 1
ATOM 3937 C C . ALA B 1 107 ? -17.188 -7.273 -8.812 1 83.31 107 ALA B C 1
ATOM 3939 O O . ALA B 1 107 ? -16.844 -8.453 -8.867 1 83.31 107 ALA B O 1
ATOM 3940 N N . ARG B 1 108 ? -18.391 -6.789 -9.125 1 80.44 108 ARG B N 1
ATOM 3941 C CA . ARG B 1 108 ? -19.406 -7.703 -9.625 1 80.44 108 ARG B CA 1
ATOM 3942 C C . ARG B 1 108 ? -18.938 -8.43 -10.875 1 80.44 108 ARG B C 1
ATOM 3944 O O . ARG B 1 108 ? -19.094 -9.648 -10.992 1 80.44 108 ARG B O 1
ATOM 3951 N N . ASP B 1 109 ? -18.297 -7.707 -11.727 1 82.94 109 ASP B N 1
ATOM 3952 C CA . ASP B 1 109 ? -17.922 -8.25 -13.039 1 82.94 109 ASP B CA 1
ATOM 3953 C C . ASP B 1 109 ? -16.609 -9.023 -12.961 1 82.94 109 ASP B C 1
ATOM 3955 O O . ASP B 1 109 ? -16.266 -9.758 -13.891 1 82.94 109 ASP B O 1
ATOM 3959 N N . ASN B 1 110 ? -15.914 -8.906 -11.898 1 84.12 110 ASN B N 1
ATOM 3960 C CA . ASN B 1 110 ? -14.617 -9.547 -11.758 1 84.12 110 ASN B CA 1
ATOM 3961 C C . ASN B 1 110 ? -14.523 -10.359 -10.469 1 84.12 110 ASN B C 1
ATOM 3963 O O . ASN B 1 110 ? -13.461 -10.406 -9.836 1 84.12 110 ASN B O 1
ATOM 3967 N N . ALA B 1 111 ? -15.57 -10.938 -10.047 1 80.5 111 ALA B N 1
ATOM 3968 C CA . ALA B 1 111 ? -15.656 -11.875 -8.93 1 80.5 111 ALA B CA 1
ATOM 3969 C C . ALA B 1 111 ? -15.016 -11.289 -7.672 1 80.5 111 ALA B C 1
ATOM 3971 O O . ALA B 1 111 ? -14.227 -11.969 -7 1 80.5 111 ALA B O 1
ATOM 3972 N N . GLY B 1 112 ? -15.273 -10.008 -7.465 1 78.44 112 GLY B N 1
ATOM 3973 C CA . GLY B 1 112 ? -14.836 -9.367 -6.234 1 78.44 112 GLY B CA 1
ATOM 3974 C C . GLY B 1 112 ? -13.555 -8.578 -6.391 1 78.44 112 GLY B C 1
ATOM 3975 O O . GLY B 1 112 ? -13.227 -7.746 -5.539 1 78.44 112 GLY B O 1
ATOM 3976 N N . TRP B 1 113 ? -12.859 -8.82 -7.516 1 84.12 113 TRP B N 1
ATOM 3977 C CA . TRP B 1 113 ? -11.617 -8.094 -7.734 1 84.12 113 TRP B CA 1
ATOM 3978 C C . TRP B 1 113 ? -11.891 -6.648 -8.125 1 84.12 113 TRP B C 1
ATOM 3980 O O . TRP B 1 113 ? -12.805 -6.371 -8.898 1 84.12 113 TRP B O 1
ATOM 3990 N N . THR B 1 114 ? -11.117 -5.816 -7.578 1 86.75 114 THR B N 1
ATOM 3991 C CA . THR B 1 114 ? -11.133 -4.406 -7.953 1 86.75 114 THR B CA 1
ATOM 3992 C C . THR B 1 114 ? -9.719 -3.855 -8.055 1 86.75 114 THR B C 1
ATOM 3994 O O . THR B 1 114 ? -8.742 -4.586 -7.852 1 86.75 114 THR B O 1
ATOM 3997 N N . PHE B 1 115 ? -9.586 -2.67 -8.539 1 88.19 115 PHE B N 1
ATOM 3998 C CA . PHE B 1 115 ? -8.32 -1.941 -8.578 1 88.19 115 PHE B CA 1
ATOM 3999 C C . PHE B 1 115 ? -8.383 -0.708 -7.684 1 88.19 115 PHE B C 1
ATOM 4001 O O . PHE B 1 115 ? -9.461 -0.327 -7.211 1 88.19 115 PHE B O 1
ATOM 4008 N N . GLU B 1 116 ? -7.234 -0.218 -7.359 1 89 116 GLU B N 1
ATOM 4009 C CA . GLU B 1 116 ? -7.188 0.932 -6.465 1 89 116 GLU B CA 1
ATOM 4010 C C . GLU B 1 116 ? -7.688 2.195 -7.16 1 89 116 GLU B C 1
ATOM 4012 O O . GLU B 1 116 ? -7.309 2.473 -8.297 1 89 116 GLU B O 1
ATOM 4017 N N . MET B 1 117 ? -8.523 2.861 -6.508 1 91.06 117 MET B N 1
ATOM 4018 C CA . MET B 1 117 ? -9.07 4.137 -6.957 1 91.06 117 MET B CA 1
ATOM 4019 C C . MET B 1 117 ? -9.492 4.996 -5.766 1 91.06 117 MET B C 1
ATOM 4021 O O . MET B 1 117 ? -9.797 4.473 -4.691 1 91.06 117 MET B O 1
ATOM 4025 N N . GLY B 1 118 ? -9.469 6.266 -5.902 1 90.19 118 GLY B N 1
ATOM 4026 C CA . GLY B 1 118 ? -9.867 7.207 -4.871 1 90.19 118 GLY B CA 1
ATOM 4027 C C . GLY B 1 118 ? -10.078 8.617 -5.395 1 90.19 118 GLY B C 1
ATOM 4028 O O . GLY B 1 118 ? -10.164 8.828 -6.605 1 90.19 118 GLY B O 1
ATOM 4029 N N . LYS B 1 119 ? -10.219 9.562 -4.473 1 90.5 119 LYS B N 1
ATOM 4030 C CA . LYS B 1 119 ? -10.461 10.961 -4.805 1 90.5 119 LYS B CA 1
ATOM 4031 C C . LYS B 1 119 ? -9.156 11.758 -4.793 1 90.5 119 LYS B C 1
ATOM 4033 O O . LYS B 1 119 ? -8.195 11.383 -4.117 1 90.5 119 LYS B O 1
ATOM 4038 N N . ASN B 1 120 ? -9.148 12.789 -5.645 1 92.38 120 ASN B N 1
ATOM 4039 C CA . ASN B 1 120 ? -8.102 13.797 -5.512 1 92.38 120 ASN B CA 1
ATOM 4040 C C . ASN B 1 120 ? -8.43 14.805 -4.422 1 92.38 120 ASN B C 1
ATOM 4042 O O . ASN B 1 120 ? -9.047 15.836 -4.695 1 92.38 120 ASN B O 1
ATOM 4046 N N . ARG B 1 121 ? -7.93 14.648 -3.221 1 87.12 121 ARG B N 1
ATOM 4047 C CA . ARG B 1 121 ? -8.32 15.383 -2.023 1 87.12 121 ARG B CA 1
ATOM 4048 C C . ARG B 1 121 ? -7.48 16.641 -1.861 1 87.12 121 ARG B C 1
ATOM 4050 O O . ARG B 1 121 ? -6.457 16.812 -2.527 1 87.12 121 ARG B O 1
ATOM 4057 N N . HIS B 1 122 ? -7.988 17.5 -1.005 1 81.06 122 HIS B N 1
ATOM 4058 C CA . HIS B 1 122 ? -7.234 18.703 -0.657 1 81.06 122 HIS B CA 1
ATOM 4059 C C . HIS B 1 122 ? -6.379 18.469 0.584 1 81.06 122 HIS B C 1
ATOM 4061 O O . HIS B 1 122 ? -6.824 17.828 1.539 1 81.06 122 HIS B O 1
ATOM 4067 N N . VAL B 1 123 ? -5.234 18.969 0.501 1 83.12 123 VAL B N 1
ATOM 4068 C CA . VAL B 1 123 ? -4.266 18.953 1.594 1 83.12 123 VAL B CA 1
ATOM 4069 C C . VAL B 1 123 ? -3.99 20.375 2.055 1 83.12 123 VAL B C 1
ATOM 4071 O O . VAL B 1 123 ? -3.859 21.297 1.232 1 83.12 123 VAL B O 1
ATOM 4074 N N . ARG B 1 124 ? -3.965 20.578 3.32 1 81.44 124 ARG B N 1
ATOM 4075 C CA . ARG B 1 124 ? -3.732 21.906 3.902 1 81.44 124 ARG B CA 1
ATOM 4076 C C . ARG B 1 124 ? -2.666 21.828 4.992 1 81.44 124 ARG B C 1
ATOM 4078 O O . ARG B 1 124 ? -2.422 20.766 5.566 1 81.44 124 ARG B O 1
ATOM 4085 N N . SER B 1 125 ? -2.102 23.047 5.129 1 77.75 125 SER B N 1
ATOM 4086 C CA . SER B 1 125 ? -1.276 23.125 6.332 1 77.75 125 SER B CA 1
ATOM 4087 C C . SER B 1 125 ? -2.09 22.797 7.578 1 77.75 125 SER B C 1
ATOM 4089 O O . SER B 1 125 ? -3.254 23.188 7.688 1 77.75 125 SER B O 1
ATOM 4091 N N . VAL B 1 126 ? -1.483 22.078 8.438 1 79.12 126 VAL B N 1
ATOM 4092 C CA . VAL B 1 126 ? -2.172 21.625 9.641 1 79.12 126 VAL B CA 1
ATOM 4093 C C . VAL B 1 126 ? -2.582 22.828 10.484 1 79.12 126 VAL B C 1
ATOM 4095 O O . VAL B 1 126 ? -3.586 22.781 11.195 1 79.12 126 VAL B O 1
ATOM 4098 N N . ILE B 1 127 ? -1.908 23.953 10.438 1 66.31 127 ILE B N 1
ATOM 4099 C CA . ILE B 1 127 ? -2.289 25.172 11.156 1 66.31 127 ILE B CA 1
ATOM 4100 C C . ILE B 1 127 ? -3.533 25.781 10.516 1 66.31 127 ILE B C 1
ATOM 4102 O O . ILE B 1 127 ? -4.355 26.391 11.195 1 66.31 127 ILE B O 1
ATOM 4106 N N . GLY B 1 128 ? -3.705 25.625 9.273 1 56.22 128 GLY B N 1
ATOM 4107 C CA . GLY B 1 128 ? -4.766 26.219 8.477 1 56.22 128 GLY B CA 1
ATOM 4108 C C . GLY B 1 128 ? -5.969 25.312 8.312 1 56.22 128 GLY B C 1
ATOM 4109 O O . GLY B 1 128 ? -6.895 25.625 7.559 1 56.22 128 GLY B O 1
ATOM 4110 N N . LEU B 1 129 ? -5.832 24.234 8.805 1 57.84 129 LEU B N 1
ATOM 4111 C CA . LEU B 1 129 ? -7.035 23.406 8.695 1 57.84 129 LEU B CA 1
ATOM 4112 C C . LEU B 1 129 ? -8.242 24.141 9.281 1 57.84 129 LEU B C 1
ATOM 4114 O O . LEU B 1 129 ? -8.125 24.828 10.297 1 57.84 129 LEU B O 1
ATOM 4118 N N . PRO B 1 130 ? -9.102 24.578 8.312 1 48.97 130 PRO B N 1
ATOM 4119 C CA . PRO B 1 130 ? -10.188 25.516 8.602 1 48.97 130 PRO B CA 1
ATOM 4120 C C . PRO B 1 130 ? -10.57 25.531 10.086 1 48.97 130 PRO B C 1
ATOM 4122 O O . PRO B 1 130 ? -11.008 26.562 10.602 1 48.97 130 PRO B O 1
ATOM 4125 N N . HIS B 1 131 ? -10.602 24.453 10.688 1 46.06 131 HIS B N 1
ATOM 4126 C CA . HIS B 1 131 ? -11.445 24.422 11.883 1 46.06 131 HIS B CA 1
ATOM 4127 C C . HIS B 1 131 ? -10.656 24.844 13.117 1 46.06 131 HIS B C 1
ATOM 4129 O O . HIS B 1 131 ? -11.133 24.688 14.25 1 46.06 131 HIS B O 1
ATOM 4135 N N . LEU B 1 132 ? -9.523 25.281 12.883 1 47.22 132 LEU B N 1
ATOM 4136 C CA . LEU B 1 132 ? -8.789 25.359 14.141 1 47.22 132 LEU B CA 1
ATOM 4137 C C . LEU B 1 132 ? -8.859 26.766 14.727 1 47.22 132 LEU B C 1
ATOM 4139 O O . LEU B 1 132 ? -7.828 27.359 15.055 1 47.22 132 LEU B O 1
ATOM 4143 N N . SER B 1 133 ? -9.898 27.516 14.453 1 38.97 133 SER B N 1
ATOM 4144 C CA . SER B 1 133 ? -9.766 28.906 14.898 1 38.97 133 SER B CA 1
ATOM 4145 C C . SER B 1 133 ? -10.008 29.031 16.406 1 38.97 133 SER B C 1
ATOM 4147 O O . SER B 1 133 ? -9.875 30.109 16.969 1 38.97 133 SER B O 1
ATOM 4149 N N . GLY B 1 134 ? -10.688 28.141 17 1 37.16 134 GLY B N 1
ATOM 4150 C CA . GLY B 1 134 ? -11.18 28.719 18.234 1 37.16 134 GLY B CA 1
ATOM 4151 C C . GLY B 1 134 ? -10.07 29.141 19.188 1 37.16 134 GLY B C 1
ATOM 4152 O O . GLY B 1 134 ? -9.227 29.969 18.828 1 37.16 134 GLY B O 1
ATOM 4153 N N . GLY B 1 135 ? -10.125 28.562 20.344 1 41.25 135 GLY B N 1
ATOM 4154 C CA . GLY B 1 135 ? -9.641 29.156 21.562 1 41.25 135 GLY B CA 1
ATOM 4155 C C . GLY B 1 135 ? -8.18 29.578 21.5 1 41.25 135 GLY B C 1
ATOM 4156 O O . GLY B 1 135 ? -7.809 30.656 21.953 1 41.25 135 GLY B O 1
ATOM 4157 N N . GLY B 1 136 ? -7.191 28.656 21.594 1 45.59 136 GLY B N 1
ATOM 4158 C CA . GLY B 1 136 ? -5.781 28.984 21.719 1 45.59 136 GLY B CA 1
ATOM 4159 C C . GLY B 1 136 ? -5.156 29.406 20.406 1 45.59 136 GLY B C 1
ATOM 4160 O O . GLY B 1 136 ? -5.699 29.141 19.328 1 45.59 136 GLY B O 1
ATOM 4161 N N . VAL B 1 137 ? -4.434 30.672 20.562 1 52.88 137 VAL B N 1
ATOM 4162 C CA . VAL B 1 137 ? -3.893 31.5 19.469 1 52.88 137 VAL B CA 1
ATOM 4163 C C . VAL B 1 137 ? -3.037 30.625 18.562 1 52.88 137 VAL B C 1
ATOM 4165 O O . VAL B 1 137 ? -1.967 30.156 18.953 1 52.88 137 VAL B O 1
ATOM 4168 N N . LEU B 1 138 ? -3.58 29.922 17.656 1 72 138 LEU B N 1
ATOM 4169 C CA . LEU B 1 138 ? -2.787 29.203 16.656 1 72 138 LEU B CA 1
ATOM 4170 C C . LEU B 1 138 ? -2.303 30.156 15.57 1 72 138 LEU B C 1
ATOM 4172 O O . LEU B 1 138 ? -2.098 29.734 14.43 1 72 138 LEU B O 1
ATOM 4176 N N . TYR B 1 139 ? -2.236 31.5 16.031 1 82 139 TYR B N 1
ATOM 4177 C CA . TYR B 1 139 ? -1.644 32.438 15.086 1 82 139 TYR B CA 1
ATOM 4178 C C . TYR B 1 139 ? -0.329 33 15.625 1 82 139 TYR B C 1
ATOM 4180 O O . TYR B 1 139 ? -0.122 33.062 16.844 1 82 139 TYR B O 1
ATOM 4188 N N . PRO B 1 140 ? 0.436 33.375 14.766 1 91.56 140 PRO B N 1
ATOM 4189 C CA . PRO B 1 140 ? 1.751 33.875 15.195 1 91.56 140 PRO B CA 1
ATOM 4190 C C . PRO B 1 140 ? 1.687 35.219 15.891 1 91.56 140 PRO B C 1
ATOM 4192 O O . PRO B 1 140 ? 0.869 36.062 15.523 1 91.56 140 PRO B O 1
ATOM 4195 N N . VAL B 1 141 ? 2.494 35.406 16.891 1 92.31 141 VAL B N 1
ATOM 4196 C CA . VAL B 1 141 ? 2.689 36.656 17.594 1 92.31 141 VAL B CA 1
ATOM 4197 C C . VAL B 1 141 ? 4.164 37.062 17.547 1 92.31 141 VAL B C 1
ATOM 4199 O O . VAL B 1 141 ? 5.047 36.188 17.594 1 92.31 141 VAL B O 1
ATOM 4202 N N . ALA B 1 142 ? 4.352 38.375 17.406 1 94.69 142 ALA B N 1
ATOM 4203 C CA . ALA B 1 142 ? 5.727 38.844 17.344 1 94.69 142 ALA B CA 1
ATOM 4204 C C . ALA B 1 142 ? 6.516 38.406 18.578 1 94.69 142 ALA B C 1
ATOM 4206 O O . ALA B 1 142 ? 5.996 38.406 19.688 1 94.69 142 ALA B O 1
ATOM 4207 N N . ALA B 1 143 ? 7.762 37.969 18.312 1 96 143 ALA B N 1
ATOM 4208 C CA . ALA B 1 143 ? 8.648 37.531 19.391 1 96 143 ALA B CA 1
ATOM 4209 C C . ALA B 1 143 ? 10.086 37.969 19.141 1 96 143 ALA B C 1
ATOM 4211 O O . ALA B 1 143 ? 10.406 38.469 18.062 1 96 143 ALA B O 1
ATOM 4212 N N . SER B 1 144 ? 10.938 37.844 20.203 1 93.31 144 SER B N 1
ATOM 4213 C CA . SER B 1 144 ? 12.367 38.094 20.078 1 93.31 144 SER B CA 1
ATOM 4214 C C . SER B 1 144 ? 13.141 36.812 19.812 1 93.31 144 SER B C 1
ATOM 4216 O O . SER B 1 144 ? 12.695 35.719 20.188 1 93.31 144 SER B O 1
ATOM 4218 N N . ALA B 1 145 ? 14.273 37 19.141 1 91.25 145 ALA B N 1
ATOM 4219 C CA . ALA B 1 145 ? 15.141 35.844 18.875 1 91.25 145 ALA B CA 1
ATOM 4220 C C . ALA B 1 145 ? 15.562 35.188 20.188 1 91.25 145 ALA B C 1
ATOM 4222 O O . ALA B 1 145 ? 15.883 35.844 21.172 1 91.25 145 ALA B O 1
ATOM 4223 N N . PRO B 1 146 ? 15.453 33.875 20.141 1 87.38 146 PRO B N 1
ATOM 4224 C CA . PRO B 1 146 ? 15.977 33.188 21.328 1 87.38 146 PRO B CA 1
ATOM 4225 C C . PRO B 1 146 ? 17.5 33.219 21.406 1 87.38 146 PRO B C 1
ATOM 4227 O O . PRO B 1 146 ? 18.172 33.5 20.406 1 87.38 146 PRO B O 1
ATOM 4230 N N . ALA B 1 147 ? 17.953 32.969 22.594 1 81.69 147 ALA B N 1
ATOM 4231 C CA . ALA B 1 147 ? 19.406 32.844 22.766 1 81.69 147 ALA B CA 1
ATOM 4232 C C . ALA B 1 147 ? 19.953 31.656 22 1 81.69 147 ALA B C 1
ATOM 4234 O O . ALA B 1 147 ? 19.328 30.594 21.953 1 81.69 147 ALA B O 1
ATOM 4235 N N . PRO B 1 148 ? 21.109 31.891 21.312 1 73.44 148 PRO B N 1
ATOM 4236 C CA . PRO B 1 148 ? 21.688 30.766 20.562 1 73.44 148 PRO B CA 1
ATOM 4237 C C . PRO B 1 148 ? 22.016 29.578 21.453 1 73.44 148 PRO B C 1
ATOM 4239 O O . PRO B 1 148 ? 22.438 29.766 22.594 1 73.44 148 PRO B O 1
ATOM 4242 N N . ARG B 1 149 ? 21.531 28.453 21.078 1 69.25 149 ARG B N 1
ATOM 4243 C CA . ARG B 1 149 ? 21.938 27.234 21.781 1 69.25 149 ARG B CA 1
ATOM 4244 C C . ARG B 1 149 ? 23.328 26.781 21.359 1 69.25 149 ARG B C 1
ATOM 4246 O O . ARG B 1 149 ? 23.656 26.797 20.172 1 69.25 149 ARG B O 1
ATOM 4253 N N . PRO B 1 150 ? 24.172 26.516 22.375 1 62.34 150 PRO B N 1
ATOM 4254 C CA . PRO B 1 150 ? 25.484 25.984 22.016 1 62.34 150 PRO B CA 1
ATOM 4255 C C . PRO B 1 150 ? 25.406 24.625 21.328 1 62.34 150 PRO B C 1
ATOM 4257 O O . PRO B 1 150 ? 24.625 23.766 21.766 1 62.34 150 PRO B O 1
ATOM 4260 N N . GLY B 1 151 ? 25.438 24.531 20.062 1 57.88 151 GLY B N 1
ATOM 4261 C CA . GLY B 1 151 ? 25.375 23.188 19.5 1 57.88 151 GLY B CA 1
ATOM 4262 C C . GLY B 1 151 ? 26.719 22.688 19 1 57.88 151 GLY B C 1
ATOM 4263 O O . GLY B 1 151 ? 27.641 23.484 18.781 1 57.88 151 GLY B O 1
ATOM 4264 N N . GLU B 1 152 ? 27.062 21.422 19.266 1 57.81 152 GLU B N 1
ATOM 4265 C CA . GLU B 1 152 ? 28.234 20.766 18.703 1 57.81 152 GLU B CA 1
ATOM 4266 C C . GLU B 1 152 ? 28.156 20.672 17.188 1 57.81 152 GLU B C 1
ATOM 4268 O O . GLU B 1 152 ? 27.094 20.312 16.641 1 57.81 152 GLU B O 1
ATOM 4273 N N . PRO B 1 153 ? 29.156 21.25 16.469 1 57.72 153 PRO B N 1
ATOM 4274 C CA . PRO B 1 153 ? 29.156 21.109 15.016 1 57.72 153 PRO B CA 1
ATOM 4275 C C . PRO B 1 153 ? 29.156 19.641 14.578 1 57.72 153 PRO B C 1
ATOM 4277 O O . PRO B 1 153 ? 29.875 18.812 15.148 1 57.72 153 PRO B O 1
ATOM 4280 N N . ALA B 1 154 ? 28.047 19.266 14.062 1 61.5 154 ALA B N 1
ATOM 4281 C CA . ALA B 1 154 ? 28.125 17.938 13.469 1 61.5 154 ALA B CA 1
ATOM 4282 C C . ALA B 1 154 ? 29.031 17.938 12.234 1 61.5 154 ALA B C 1
ATOM 4284 O O . ALA B 1 154 ? 29.078 18.922 11.5 1 61.5 154 ALA B O 1
ATOM 4285 N N . ARG B 1 155 ? 29.938 16.969 12.188 1 62.47 155 ARG B N 1
ATOM 4286 C CA . ARG B 1 155 ? 30.875 16.797 11.078 1 62.47 155 ARG B CA 1
ATOM 4287 C C . ARG B 1 155 ? 30.141 16.5 9.781 1 62.47 155 ARG B C 1
ATOM 4289 O O . ARG B 1 155 ? 30.578 16.922 8.703 1 62.47 155 ARG B O 1
ATOM 4296 N N . GLU B 1 156 ? 29.031 15.742 9.875 1 74.94 156 GLU B N 1
ATOM 4297 C CA . GLU B 1 156 ? 28.328 15.344 8.664 1 74.94 156 GLU B CA 1
ATOM 4298 C C . GLU B 1 156 ? 26.938 15.984 8.594 1 74.94 156 GLU B C 1
ATOM 4300 O O . GLU B 1 156 ? 26.328 16.266 9.625 1 74.94 156 GLU B O 1
ATOM 4305 N N . THR B 1 157 ? 26.609 16.281 7.328 1 87.81 157 THR B N 1
ATOM 4306 C CA . THR B 1 157 ? 25.359 16.984 7.062 1 87.81 157 THR B CA 1
ATOM 4307 C C . THR B 1 157 ? 24.266 16.016 6.633 1 87.81 157 THR B C 1
ATOM 4309 O O . THR B 1 157 ? 24.547 14.992 6.012 1 87.81 157 THR B O 1
ATOM 4312 N N . CYS B 1 158 ? 23.109 16.219 7.184 1 94.94 158 CYS B N 1
ATOM 4313 C CA . CYS B 1 158 ? 21.922 15.492 6.75 1 94.94 158 CYS B CA 1
ATOM 4314 C C . CYS B 1 158 ? 21.047 16.375 5.875 1 94.94 158 CYS B C 1
ATOM 4316 O O . CYS B 1 158 ? 20.766 17.516 6.215 1 94.94 158 CYS B O 1
ATOM 4318 N N . LEU B 1 159 ? 20.656 15.891 4.699 1 97 159 LEU B N 1
ATOM 4319 C CA . LEU B 1 159 ? 19.688 16.594 3.859 1 97 159 LEU B CA 1
ATOM 4320 C C . LEU B 1 159 ? 18.266 16.281 4.305 1 97 159 LEU B C 1
ATOM 4322 O O . LEU B 1 159 ? 17.875 15.117 4.395 1 97 159 LEU B O 1
ATOM 4326 N N . VAL B 1 160 ? 17.547 17.328 4.621 1 98.19 160 VAL B N 1
ATOM 4327 C CA . VAL B 1 160 ? 16.172 17.234 5.078 1 98.19 160 VAL B CA 1
ATOM 4328 C C . VAL B 1 160 ? 15.234 17.859 4.051 1 98.19 160 VAL B C 1
ATOM 4330 O O . VAL B 1 160 ? 15.461 18.984 3.602 1 98.19 160 VAL B O 1
ATOM 4333 N N . GLY B 1 161 ? 14.25 17.078 3.619 1 98.12 161 GLY B N 1
ATOM 4334 C CA . GLY B 1 161 ? 13.211 17.625 2.764 1 98.12 161 GLY B CA 1
ATOM 4335 C C . GLY B 1 161 ? 12.109 18.328 3.539 1 98.12 161 GLY B C 1
ATOM 4336 O O . GLY B 1 161 ? 11.688 17.859 4.598 1 98.12 161 GLY B O 1
ATOM 4337 N N . LEU B 1 162 ? 11.688 19.453 3.029 1 97.12 162 LEU B N 1
ATOM 4338 C CA . LEU B 1 162 ? 10.602 20.25 3.594 1 97.12 162 LEU B CA 1
ATOM 4339 C C . LEU B 1 162 ? 9.562 20.578 2.527 1 97.12 162 LEU B C 1
ATOM 4341 O O . LEU B 1 162 ? 9.852 21.328 1.59 1 97.12 162 LEU B O 1
ATOM 4345 N N . LEU B 1 163 ? 8.445 20 2.6 1 95.88 163 LEU B N 1
ATOM 4346 C CA . LEU B 1 163 ? 7.328 20.328 1.715 1 95.88 163 LEU B CA 1
ATOM 4347 C C . LEU B 1 163 ? 6.32 21.234 2.42 1 95.88 163 LEU B C 1
ATOM 4349 O O . LEU B 1 163 ? 5.703 20.828 3.406 1 95.88 163 LEU B O 1
ATOM 4353 N N . ASP B 1 164 ? 6.125 22.391 1.911 1 94.94 164 ASP B N 1
ATOM 4354 C CA . ASP B 1 164 ? 5.402 23.438 2.643 1 94.94 164 ASP B CA 1
ATOM 4355 C C . ASP B 1 164 ? 5.023 24.594 1.724 1 94.94 164 ASP B C 1
ATOM 4357 O O . ASP B 1 164 ? 4.859 24.406 0.517 1 94.94 164 ASP B O 1
ATOM 4361 N N . THR B 1 165 ? 4.66 25.734 2.363 1 93.19 165 THR B N 1
ATOM 4362 C CA . THR B 1 165 ? 4.531 26.984 1.632 1 93.19 165 THR B CA 1
ATOM 4363 C C . THR B 1 165 ? 5.891 27.469 1.13 1 93.19 165 THR B C 1
ATOM 4365 O O . THR B 1 165 ? 6.902 26.797 1.332 1 93.19 165 THR B O 1
ATOM 4368 N N . ARG B 1 166 ? 5.918 28.531 0.416 1 93.12 166 ARG B N 1
ATOM 4369 C CA . ARG B 1 166 ? 7.191 29.125 0.033 1 93.12 166 ARG B CA 1
ATOM 4370 C C . ARG B 1 166 ? 7.949 29.641 1.257 1 93.12 166 ARG B C 1
ATOM 4372 O O . ARG B 1 166 ? 7.344 29.922 2.291 1 93.12 166 ARG B O 1
ATOM 4379 N N . ILE B 1 167 ? 9.188 29.656 1.121 1 93.25 167 ILE B N 1
ATOM 4380 C CA . ILE B 1 167 ? 10.078 30.062 2.203 1 93.25 167 ILE B CA 1
ATOM 4381 C C . ILE B 1 167 ? 10.547 31.5 1.99 1 93.25 167 ILE B C 1
ATOM 4383 O O . ILE B 1 167 ? 10.75 31.922 0.853 1 93.25 167 ILE B O 1
ATOM 4387 N N . THR B 1 168 ? 10.664 32.25 3.051 1 90.88 168 THR B N 1
ATOM 4388 C CA . THR B 1 168 ? 11.125 33.625 2.973 1 90.88 168 THR B CA 1
ATOM 4389 C C . THR B 1 168 ? 12.594 33.719 3.355 1 90.88 168 THR B C 1
ATOM 4391 O O . THR B 1 168 ? 13.117 32.875 4.07 1 90.88 168 THR B O 1
ATOM 4394 N N . ALA B 1 169 ? 13.203 34.781 2.879 1 87.5 169 ALA B N 1
ATOM 4395 C CA . ALA B 1 169 ? 14.586 35.062 3.266 1 87.5 169 ALA B CA 1
ATOM 4396 C C . ALA B 1 169 ? 14.695 35.375 4.754 1 87.5 169 ALA B C 1
ATOM 4398 O O . ALA B 1 169 ? 13.836 36.062 5.309 1 87.5 169 ALA B O 1
ATOM 4399 N N . HIS B 1 170 ? 15.672 34.844 5.406 1 91.56 170 HIS B N 1
ATOM 4400 C CA . HIS B 1 170 ? 15.977 35.062 6.812 1 91.56 170 HIS B CA 1
ATOM 4401 C C . HIS B 1 170 ? 17.453 34.812 7.098 1 91.56 170 HIS B C 1
ATOM 4403 O O . HIS B 1 170 ? 18.047 33.875 6.551 1 91.56 170 HIS B O 1
ATOM 4409 N N . PRO B 1 171 ? 18.078 35.594 7.973 1 89.25 171 PRO B N 1
ATOM 4410 C CA . PRO B 1 171 ? 19.5 35.438 8.25 1 89.25 171 PRO B CA 1
ATOM 4411 C C . PRO B 1 171 ? 19.844 34.031 8.727 1 89.25 171 PRO B C 1
ATOM 4413 O O . PRO B 1 171 ? 20.922 33.5 8.391 1 89.25 171 PRO B O 1
ATOM 4416 N N . LEU B 1 172 ? 18.969 33.375 9.398 1 89.69 172 LEU B N 1
ATOM 4417 C CA . LEU B 1 172 ? 19.203 32.062 9.961 1 89.69 172 LEU B CA 1
ATOM 4418 C C . LEU B 1 172 ? 19.281 31 8.852 1 89.69 172 LEU B C 1
ATOM 4420 O O . LEU B 1 172 ? 19.812 29.906 9.062 1 89.69 172 LEU B O 1
ATOM 4424 N N . LEU B 1 173 ? 18.75 31.266 7.695 1 91.94 173 LEU B N 1
ATOM 4425 C CA . LEU B 1 173 ? 18.594 30.25 6.66 1 91.94 173 LEU B CA 1
ATOM 4426 C C . LEU B 1 173 ? 19.672 30.391 5.598 1 91.94 173 LEU B C 1
ATOM 4428 O O . LEU B 1 173 ? 19.766 29.547 4.695 1 91.94 173 LEU B O 1
ATOM 4432 N N . VAL B 1 174 ? 20.5 31.422 5.691 1 89.62 174 VAL B N 1
ATOM 4433 C CA . VAL B 1 174 ? 21.547 31.672 4.699 1 89.62 174 VAL B CA 1
ATOM 4434 C C . VAL B 1 174 ? 22.5 30.484 4.652 1 89.62 174 VAL B C 1
ATOM 4436 O O . VAL B 1 174 ? 22.984 30.031 5.691 1 89.62 174 VAL B O 1
ATOM 4439 N N . GLY B 1 175 ? 22.672 29.906 3.506 1 89.69 175 GLY B N 1
ATOM 4440 C CA . GLY B 1 175 ? 23.609 28.812 3.295 1 89.69 175 GLY B CA 1
ATOM 4441 C C . GLY B 1 175 ? 23.047 27.453 3.668 1 89.69 175 GLY B C 1
ATOM 4442 O O . GLY B 1 175 ? 23.719 26.438 3.559 1 89.69 175 GLY B O 1
ATOM 4443 N N . LYS B 1 176 ? 21.812 27.438 4.086 1 92.56 176 LYS B N 1
ATOM 4444 C CA . LYS B 1 176 ? 21.234 26.188 4.605 1 92.56 176 LYS B CA 1
ATOM 4445 C C . LYS B 1 176 ? 20.172 25.641 3.66 1 92.56 176 LYS B C 1
ATOM 4447 O O . LYS B 1 176 ? 19.703 24.516 3.84 1 92.56 176 LYS B O 1
ATOM 4452 N N . LEU B 1 177 ? 19.828 26.344 2.633 1 91.75 177 LEU B N 1
ATOM 4453 C CA . LEU B 1 177 ? 18.656 25.984 1.826 1 91.75 177 LEU B CA 1
ATOM 4454 C C . LEU B 1 177 ? 19.078 25.609 0.412 1 91.75 177 LEU B C 1
ATOM 4456 O O . LEU B 1 177 ? 19.953 26.234 -0.179 1 91.75 177 LEU B O 1
ATOM 4460 N N . HIS B 1 178 ? 18.531 24.5 -0.04 1 90.06 178 HIS B N 1
ATOM 4461 C CA . HIS B 1 178 ? 18.438 24.156 -1.457 1 90.06 178 HIS B CA 1
ATOM 4462 C C . HIS B 1 178 ? 17 24.297 -1.949 1 90.06 178 HIS B C 1
ATOM 4464 O O . HIS B 1 178 ? 16.188 23.375 -1.79 1 90.06 178 HIS B O 1
ATOM 4470 N N . ALA B 1 179 ? 16.672 25.469 -2.406 1 81.19 179 ALA B N 1
ATOM 4471 C CA . ALA B 1 179 ? 15.305 25.75 -2.828 1 81.19 179 ALA B CA 1
ATOM 4472 C C . ALA B 1 179 ? 15.227 25.969 -4.336 1 81.19 179 ALA B C 1
ATOM 4474 O O . ALA B 1 179 ? 16.094 26.609 -4.922 1 81.19 179 ALA B O 1
ATOM 4475 N N . ASP B 1 180 ? 14.273 25.328 -4.887 1 76.38 180 ASP B N 1
ATOM 4476 C CA . ASP B 1 180 ? 14.023 25.609 -6.293 1 76.38 180 ASP B CA 1
ATOM 4477 C C . ASP B 1 180 ? 13.508 27.047 -6.473 1 76.38 180 ASP B C 1
ATOM 4479 O O . ASP B 1 180 ? 13.008 27.656 -5.523 1 76.38 180 ASP B O 1
ATOM 4483 N N . GLU B 1 181 ? 13.75 27.766 -7.605 1 72.44 181 GLU B N 1
ATOM 4484 C CA . GLU B 1 181 ? 13.336 29.141 -7.898 1 72.44 181 GLU B CA 1
ATOM 4485 C C . GLU B 1 181 ? 11.883 29.375 -7.504 1 72.44 181 GLU B C 1
ATOM 4487 O O . GLU B 1 181 ? 11.547 30.422 -6.961 1 72.44 181 GLU B O 1
ATOM 4492 N N . GLY B 1 182 ? 11.039 28.406 -7.488 1 83.12 182 GLY B N 1
ATOM 4493 C CA . GLY B 1 182 ? 9.625 28.562 -7.172 1 83.12 182 GLY B CA 1
ATOM 4494 C C . GLY B 1 182 ? 9.312 28.312 -5.707 1 83.12 182 GLY B C 1
ATOM 4495 O O . GLY B 1 182 ? 8.203 28.594 -5.254 1 83.12 182 GLY B O 1
ATOM 4496 N N . ALA B 1 183 ? 10.328 28.25 -4.918 1 88.81 183 ALA B N 1
ATOM 4497 C CA . ALA B 1 183 ? 10.086 27.891 -3.521 1 88.81 183 ALA B CA 1
ATOM 4498 C C . ALA B 1 183 ? 10.375 29.062 -2.596 1 88.81 183 ALA B C 1
ATOM 4500 O O . ALA B 1 183 ? 10.086 29.016 -1.398 1 88.81 183 ALA B O 1
ATOM 4501 N N . VAL B 1 184 ? 10.875 30.141 -3.133 1 88.62 184 VAL B N 1
ATOM 4502 C CA . VAL B 1 184 ? 11.203 31.328 -2.326 1 88.62 184 VAL B CA 1
ATOM 4503 C C . VAL B 1 184 ? 10.117 32.375 -2.512 1 88.62 184 VAL B C 1
ATOM 4505 O O . VAL B 1 184 ? 9.742 32.719 -3.641 1 88.62 184 VAL B O 1
ATOM 4508 N N . LEU B 1 185 ? 9.594 32.844 -1.415 1 89.75 185 LEU B N 1
ATOM 4509 C CA . LEU B 1 185 ? 8.594 33.875 -1.446 1 89.75 185 LEU B CA 1
ATOM 4510 C C . LEU B 1 185 ? 9.227 35.219 -1.838 1 89.75 185 LEU B C 1
ATOM 4512 O O . LEU B 1 185 ? 10.195 35.656 -1.218 1 89.75 185 LEU B O 1
ATOM 4516 N N . ASP B 1 186 ? 8.672 35.719 -2.936 1 81.56 186 ASP B N 1
ATOM 4517 C CA . ASP B 1 186 ? 9.156 37.031 -3.41 1 81.56 186 ASP B CA 1
ATOM 4518 C C . ASP B 1 186 ? 8.023 38.062 -3.459 1 81.56 186 ASP B C 1
ATOM 4520 O O . ASP B 1 186 ? 6.852 37.688 -3.303 1 81.56 186 ASP B O 1
ATOM 4524 N N . GLY B 1 187 ? 8.414 39.281 -3.469 1 78.62 187 GLY B N 1
ATOM 4525 C CA . GLY B 1 187 ? 7.43 40.344 -3.633 1 78.62 187 GLY B CA 1
ATOM 4526 C C . GLY B 1 187 ? 7.16 41.125 -2.354 1 78.62 187 GLY B C 1
ATOM 4527 O O . GLY B 1 187 ? 7.543 40.688 -1.267 1 78.62 187 GLY B O 1
ATOM 4528 N N . PRO B 1 188 ? 6.566 42.25 -2.551 1 82.94 188 PRO B N 1
ATOM 4529 C CA . PRO B 1 188 ? 6.316 43.094 -1.391 1 82.94 188 PRO B CA 1
ATOM 4530 C C . PRO B 1 188 ? 5.137 42.625 -0.546 1 82.94 188 PRO B C 1
ATOM 4532 O O . PRO B 1 188 ? 4.219 42 -1.065 1 82.94 188 PRO B O 1
ATOM 4535 N N . GLY B 1 189 ? 5.203 42.844 0.766 1 82.81 189 GLY B N 1
ATOM 4536 C CA . GLY B 1 189 ? 4.117 42.531 1.688 1 82.81 189 GLY B CA 1
ATOM 4537 C C . GLY B 1 189 ? 2.992 43.562 1.619 1 82.81 189 GLY B C 1
ATOM 4538 O O . GLY B 1 189 ? 3.004 44.438 0.767 1 82.81 189 GLY B O 1
ATOM 4539 N N . PRO B 1 190 ? 1.973 43.469 2.441 1 91.06 190 PRO B N 1
ATOM 4540 C CA . PRO B 1 190 ? 1.908 42.469 3.512 1 91.06 190 PRO B CA 1
ATOM 4541 C C . PRO B 1 190 ? 1.51 41.094 3.002 1 91.06 190 PRO B C 1
ATOM 4543 O O . PRO B 1 190 ? 0.586 40.969 2.193 1 91.06 190 PRO B O 1
ATOM 4546 N N . HIS B 1 191 ? 2.205 40.094 3.348 1 91.69 191 HIS B N 1
ATOM 4547 C CA . HIS B 1 191 ? 1.864 38.719 3.057 1 91.69 191 HIS B CA 1
ATOM 4548 C C . HIS B 1 191 ? 0.947 38.125 4.129 1 91.69 191 HIS B C 1
ATOM 4550 O O . HIS B 1 191 ? 0.935 38.625 5.266 1 91.69 191 HIS B O 1
ATOM 4556 N N . PRO B 1 192 ? 0.112 37.125 3.67 1 89.5 192 PRO B N 1
ATOM 4557 C CA . PRO B 1 192 ? -0.607 36.406 4.727 1 89.5 192 PRO B CA 1
ATOM 4558 C C . PRO B 1 192 ? 0.326 35.656 5.668 1 89.5 192 PRO B C 1
ATOM 4560 O O . PRO B 1 192 ? 1.428 35.281 5.27 1 89.5 192 PRO B O 1
ATOM 4563 N N . HIS B 1 193 ? -0.11 35.469 6.934 1 88.12 193 HIS B N 1
ATOM 4564 C CA . HIS B 1 193 ? 0.77 34.844 7.914 1 88.12 193 HIS B CA 1
ATOM 4565 C C . HIS B 1 193 ? 1.14 33.406 7.5 1 88.12 193 HIS B C 1
ATOM 4567 O O . HIS B 1 193 ? 2.191 32.906 7.891 1 88.12 193 HIS B O 1
ATOM 4573 N N . TRP B 1 194 ? 0.341 32.75 6.641 1 88.38 194 TRP B N 1
ATOM 4574 C CA . TRP B 1 194 ? 0.639 31.406 6.18 1 88.38 194 TRP B CA 1
ATOM 4575 C C . TRP B 1 194 ? 1.937 31.375 5.383 1 88.38 194 TRP B C 1
ATOM 4577 O O . TRP B 1 194 ? 2.627 30.359 5.344 1 88.38 194 TRP B O 1
ATOM 4587 N N . ALA B 1 195 ? 2.258 32.438 4.863 1 89.81 195 ALA B N 1
ATOM 4588 C CA . ALA B 1 195 ? 3.465 32.531 4.043 1 89.81 195 ALA B CA 1
ATOM 4589 C C . ALA B 1 195 ? 4.719 32.406 4.898 1 89.81 195 ALA B C 1
ATOM 4591 O O . ALA B 1 195 ? 5.812 32.156 4.375 1 89.81 195 ALA B O 1
ATOM 4592 N N . GLY B 1 196 ? 4.547 32.531 6.145 1 92.12 196 GLY B N 1
ATOM 4593 C CA . GLY B 1 196 ? 5.684 32.406 7.043 1 92.12 196 GLY B CA 1
ATOM 4594 C C . GLY B 1 196 ? 5.848 31 7.598 1 92.12 196 GLY B C 1
ATOM 4595 O O . GLY B 1 196 ? 6.805 30.719 8.328 1 92.12 196 GLY B O 1
ATOM 4596 N N . HIS B 1 197 ? 4.926 30.109 7.207 1 92.75 197 HIS B N 1
ATOM 4597 C CA . HIS B 1 197 ? 4.879 28.797 7.84 1 92.75 197 HIS B CA 1
ATOM 4598 C C . HIS B 1 197 ? 6.148 28 7.555 1 92.75 197 HIS B C 1
ATOM 4600 O O . HIS B 1 197 ? 6.793 27.5 8.477 1 92.75 197 HIS B O 1
ATOM 4606 N N . ALA B 1 198 ? 6.574 27.906 6.324 1 95.25 198 ALA B N 1
ATOM 4607 C CA . ALA B 1 198 ? 7.766 27.141 5.949 1 95.25 198 ALA B CA 1
ATOM 4608 C C . ALA B 1 198 ? 9.008 27.672 6.664 1 95.25 198 ALA B C 1
ATOM 4610 O O . ALA B 1 198 ? 9.859 26.906 7.098 1 95.25 198 ALA B O 1
ATOM 4611 N N . THR B 1 199 ? 9.094 28.984 6.734 1 95.69 199 THR B N 1
ATOM 4612 C CA . THR B 1 199 ? 10.227 29.625 7.398 1 95.69 199 THR B CA 1
ATOM 4613 C C . THR B 1 199 ? 10.273 29.234 8.875 1 95.69 199 THR B C 1
ATOM 4615 O O . THR B 1 199 ? 11.336 28.922 9.406 1 95.69 199 THR B O 1
ATOM 4618 N N . PHE B 1 200 ? 9.133 29.281 9.492 1 95.69 200 PHE B N 1
ATOM 4619 C CA . PHE B 1 200 ? 9.031 28.891 10.898 1 95.69 200 PHE B CA 1
ATOM 4620 C C . PHE B 1 200 ? 9.445 27.438 11.094 1 95.69 200 PHE B C 1
ATOM 4622 O O . PHE B 1 200 ? 10.258 27.141 11.969 1 95.69 200 PHE B O 1
ATOM 4629 N N . VAL B 1 201 ? 8.969 26.531 10.273 1 97.12 201 VAL B N 1
ATOM 4630 C CA . VAL B 1 201 ? 9.258 25.109 10.352 1 97.12 201 VAL B CA 1
ATOM 4631 C C . VAL B 1 201 ? 10.75 24.875 10.117 1 97.12 201 VAL B C 1
ATOM 4633 O O . VAL B 1 201 ? 11.391 24.125 10.859 1 97.12 201 VAL B O 1
ATOM 4636 N N . ALA B 1 202 ? 11.281 25.484 9.117 1 97.12 202 ALA B N 1
ATOM 4637 C CA . ALA B 1 202 ? 12.711 25.375 8.82 1 97.12 202 ALA B CA 1
ATOM 4638 C C . ALA B 1 202 ? 13.555 25.781 10.023 1 97.12 202 ALA B C 1
ATOM 4640 O O . ALA B 1 202 ? 14.523 25.109 10.367 1 97.12 202 ALA B O 1
ATOM 4641 N N . GLY B 1 203 ? 13.164 26.875 10.609 1 96.19 203 GLY B N 1
ATOM 4642 C CA . GLY B 1 203 ? 13.891 27.344 11.781 1 96.19 203 GLY B CA 1
ATOM 4643 C C . GLY B 1 203 ? 13.891 26.344 12.922 1 96.19 203 GLY B C 1
ATOM 4644 O O . GLY B 1 203 ? 14.914 26.156 13.586 1 96.19 203 GLY B O 1
ATOM 4645 N N . ARG B 1 204 ? 12.758 25.734 13.141 1 95.75 204 ARG B N 1
ATOM 4646 C CA . ARG B 1 204 ? 12.648 24.75 14.219 1 95.75 204 ARG B CA 1
ATOM 4647 C C . ARG B 1 204 ? 13.523 23.547 13.938 1 95.75 204 ARG B C 1
ATOM 4649 O O . ARG B 1 204 ? 14.125 22.984 14.859 1 95.75 204 ARG B O 1
ATOM 4656 N N . ILE B 1 205 ? 13.602 23.078 12.672 1 96.75 205 ILE B N 1
ATOM 4657 C CA . ILE B 1 205 ? 14.461 21.969 12.297 1 96.75 205 ILE B CA 1
ATOM 4658 C C . ILE B 1 205 ? 15.922 22.312 12.57 1 96.75 205 ILE B C 1
ATOM 4660 O O . ILE B 1 205 ? 16.641 21.547 13.195 1 96.75 205 ILE B O 1
ATOM 4664 N N . LEU B 1 206 ? 16.344 23.5 12.203 1 93.69 206 LEU B N 1
ATOM 4665 C CA . LEU B 1 206 ? 17.734 23.906 12.281 1 93.69 206 LEU B CA 1
ATOM 4666 C C . LEU B 1 206 ? 18.125 24.219 13.727 1 93.69 206 LEU B C 1
ATOM 4668 O O . LEU B 1 206 ? 19.312 24.172 14.078 1 93.69 206 LEU B O 1
ATOM 4672 N N . ASP B 1 207 ? 17.156 24.562 14.516 1 92.25 207 ASP B N 1
ATOM 4673 C CA . ASP B 1 207 ? 17.422 24.734 15.945 1 92.25 207 ASP B CA 1
ATOM 4674 C C . ASP B 1 207 ? 17.922 23.422 16.562 1 92.25 207 ASP B C 1
ATOM 4676 O O . ASP B 1 207 ? 18.812 23.438 17.422 1 92.25 207 ASP B O 1
ATOM 4680 N N . GLU B 1 208 ? 17.344 22.359 16.156 1 91.44 208 GLU B N 1
ATOM 4681 C CA . GLU B 1 208 ? 17.719 21.047 16.656 1 91.44 208 GLU B CA 1
ATOM 4682 C C . GLU B 1 208 ? 18.938 20.5 15.914 1 91.44 208 GLU B C 1
ATOM 4684 O O . GLU B 1 208 ? 19.719 19.719 16.484 1 91.44 208 GLU B O 1
ATOM 4689 N N . ALA B 1 209 ? 19.062 20.875 14.656 1 92.75 209 ALA B N 1
ATOM 4690 C CA . ALA B 1 209 ? 20.141 20.406 13.805 1 92.75 209 ALA B CA 1
ATOM 4691 C C . ALA B 1 209 ? 20.734 21.547 12.977 1 92.75 209 ALA B C 1
ATOM 4693 O O . ALA B 1 209 ? 20.531 21.609 11.766 1 92.75 209 ALA B O 1
ATOM 4694 N N . PRO B 1 210 ? 21.625 22.328 13.547 1 90.88 210 PRO B N 1
ATOM 4695 C CA . PRO B 1 210 ? 22.172 23.5 12.867 1 90.88 210 PRO B CA 1
ATOM 4696 C C . PRO B 1 210 ? 23 23.125 11.633 1 90.88 210 PRO B C 1
ATOM 4698 O O . PRO B 1 210 ? 23.188 23.969 10.742 1 90.88 210 PRO B O 1
ATOM 4701 N N . GLU B 1 211 ? 23.453 21.953 11.539 1 90.44 211 GLU B N 1
ATOM 4702 C CA . GLU B 1 211 ? 24.312 21.547 10.43 1 90.44 211 GLU B CA 1
ATOM 4703 C C . GLU B 1 211 ? 23.5 20.969 9.281 1 90.44 211 GLU B C 1
ATOM 4705 O O . GLU B 1 211 ? 24.031 20.703 8.203 1 90.44 211 GLU B O 1
ATOM 4710 N N . ALA B 1 212 ? 22.219 20.75 9.484 1 94.06 212 ALA B N 1
ATOM 4711 C CA . ALA B 1 212 ? 21.375 20.172 8.438 1 94.06 212 ALA B CA 1
ATOM 4712 C C . ALA B 1 212 ? 21.219 21.141 7.27 1 94.06 212 ALA B C 1
ATOM 4714 O O . ALA B 1 212 ? 21.406 22.344 7.43 1 94.06 212 ALA B O 1
ATOM 4715 N N . ARG B 1 213 ? 20.984 20.594 6.117 1 95.19 213 ARG B N 1
ATOM 4716 C CA . ARG B 1 213 ? 20.594 21.344 4.934 1 95.19 213 ARG B CA 1
ATOM 4717 C C . ARG B 1 213 ? 19.172 20.984 4.508 1 95.19 213 ARG B C 1
ATOM 4719 O O . ARG B 1 213 ? 18.781 19.812 4.574 1 95.19 213 ARG B O 1
ATOM 4726 N N . LEU B 1 214 ? 18.5 22.016 4.102 1 96.62 214 LEU B N 1
ATOM 4727 C CA . LEU B 1 214 ? 17.094 21.812 3.805 1 96.62 214 LEU B CA 1
ATOM 4728 C C . LEU B 1 214 ? 16.828 21.906 2.305 1 96.62 214 LEU B C 1
ATOM 4730 O O . LEU B 1 214 ? 17.312 22.812 1.639 1 96.62 214 LEU B O 1
ATOM 4734 N N . VAL B 1 215 ? 16.172 20.906 1.756 1 96.12 215 VAL B N 1
ATOM 4735 C CA . VAL B 1 215 ? 15.617 20.953 0.406 1 96.12 215 VAL B CA 1
ATOM 4736 C C . VAL B 1 215 ? 14.133 21.281 0.468 1 96.12 215 VAL B C 1
ATOM 4738 O O . VAL B 1 215 ? 13.32 20.469 0.898 1 96.12 215 VAL B O 1
ATOM 4741 N N . VAL B 1 216 ? 13.781 22.484 -0.035 1 94.56 216 VAL B N 1
ATOM 4742 C CA . VAL B 1 216 ? 12.438 23 0.186 1 94.56 216 VAL B CA 1
ATOM 4743 C C . VAL B 1 216 ? 11.609 22.859 -1.089 1 94.56 216 VAL B C 1
ATOM 4745 O O . VAL B 1 216 ? 12.039 23.281 -2.166 1 94.56 216 VAL B O 1
ATOM 4748 N N . GLY B 1 217 ? 10.5 22.172 -0.988 1 93.19 217 GLY B N 1
ATOM 4749 C CA . GLY B 1 217 ? 9.477 22.156 -2.016 1 93.19 217 GLY B CA 1
ATOM 4750 C C . GLY B 1 217 ? 8.219 22.906 -1.616 1 93.19 217 GLY B C 1
ATOM 4751 O O . GLY B 1 217 ? 7.637 22.641 -0.564 1 93.19 217 GLY B O 1
ATOM 4752 N N . ALA B 1 218 ? 7.848 23.906 -2.439 1 92.94 218 ALA B N 1
ATOM 4753 C CA . ALA B 1 218 ? 6.621 24.656 -2.188 1 92.94 218 ALA B CA 1
ATOM 4754 C C . ALA B 1 218 ? 5.438 24.031 -2.916 1 92.94 218 ALA B C 1
ATOM 4756 O O . ALA B 1 218 ? 5.426 23.953 -4.148 1 92.94 218 ALA B O 1
ATOM 4757 N N . VAL B 1 219 ? 4.512 23.531 -2.141 1 92.62 219 VAL B N 1
ATOM 4758 C CA . VAL B 1 219 ? 3.344 22.922 -2.77 1 92.62 219 VAL B CA 1
ATOM 4759 C C . VAL B 1 219 ? 2.072 23.609 -2.277 1 92.62 219 VAL B C 1
ATOM 4761 O O . VAL B 1 219 ? 1.082 23.688 -3.006 1 92.62 219 VAL B O 1
ATOM 4764 N N . LEU B 1 220 ? 2.092 24.109 -1.04 1 90.25 220 LEU B N 1
ATOM 4765 C CA . LEU B 1 220 ? 0.949 24.812 -0.478 1 90.25 220 LEU B CA 1
ATOM 4766 C C . LEU B 1 220 ? 0.915 26.266 -0.965 1 90.25 220 LEU B C 1
ATOM 4768 O O . LEU B 1 220 ? 1.953 26.922 -1.036 1 90.25 220 LEU B O 1
ATOM 4772 N N . ASP B 1 221 ? -0.259 26.672 -1.324 1 85.69 221 ASP B N 1
ATOM 4773 C CA . ASP B 1 221 ? -0.351 28.062 -1.733 1 85.69 221 ASP B CA 1
ATOM 4774 C C . ASP B 1 221 ? -0.135 29 -0.546 1 85.69 221 ASP B C 1
ATOM 4776 O O . ASP B 1 221 ? -0.332 28.609 0.605 1 85.69 221 ASP B O 1
ATOM 4780 N N . ASP B 1 222 ? 0.24 30.219 -0.818 1 82.44 222 ASP B N 1
ATOM 4781 C CA . ASP B 1 222 ? 0.626 31.141 0.246 1 82.44 222 ASP B CA 1
ATOM 4782 C C . ASP B 1 222 ? -0.596 31.844 0.84 1 82.44 222 ASP B C 1
ATOM 4784 O O . ASP B 1 222 ? -0.508 32.469 1.902 1 82.44 222 ASP B O 1
ATOM 4788 N N . GLU B 1 223 ? -1.71 31.734 0.129 1 78.88 223 GLU B N 1
ATOM 4789 C CA . GLU B 1 223 ? -2.895 32.469 0.567 1 78.88 223 GLU B CA 1
ATOM 4790 C C . GLU B 1 223 ? -3.678 31.672 1.609 1 78.88 223 GLU B C 1
ATOM 4792 O O . GLU B 1 223 ? -4.086 32.219 2.637 1 78.88 223 GLU B O 1
ATOM 4797 N N . HIS B 1 224 ? -3.83 30.344 1.371 1 76.81 224 HIS B N 1
ATOM 4798 C CA . HIS B 1 224 ? -4.656 29.547 2.262 1 76.81 224 HIS B CA 1
ATOM 4799 C C . HIS B 1 224 ? -3.926 28.281 2.699 1 76.81 224 HIS B C 1
ATOM 4801 O O . HIS B 1 224 ? -4.477 27.469 3.443 1 76.81 224 HIS B O 1
ATOM 4807 N N . ALA B 1 225 ? -2.697 28.156 2.23 1 84 225 ALA B N 1
ATOM 4808 C CA . ALA B 1 225 ? -1.881 26.984 2.557 1 84 225 ALA B CA 1
ATOM 4809 C C . ALA B 1 225 ? -2.59 25.688 2.162 1 84 225 ALA B C 1
ATOM 4811 O O . ALA B 1 225 ? -2.697 24.766 2.967 1 84 225 ALA B O 1
ATOM 4812 N N . VAL B 1 226 ? -3.104 25.656 0.912 1 85.38 226 VAL B N 1
ATOM 4813 C CA . VAL B 1 226 ? -3.85 24.5 0.41 1 85.38 226 VAL B CA 1
ATOM 4814 C C . VAL B 1 226 ? -3.203 23.984 -0.873 1 85.38 226 VAL B C 1
ATOM 4816 O O . VAL B 1 226 ? -2.648 24.766 -1.652 1 85.38 226 VAL B O 1
ATOM 4819 N N . ALA B 1 227 ? -3.223 22.734 -1.06 1 90.25 227 ALA B N 1
ATOM 4820 C CA . ALA B 1 227 ? -2.824 22.047 -2.289 1 90.25 227 ALA B CA 1
ATOM 4821 C C . ALA B 1 227 ? -3.676 20.812 -2.525 1 90.25 227 ALA B C 1
ATOM 4823 O O . ALA B 1 227 ? -4.453 20.406 -1.656 1 90.25 227 ALA B O 1
ATOM 4824 N N . THR B 1 228 ? -3.648 20.266 -3.713 1 91.31 228 THR B N 1
ATOM 4825 C CA . THR B 1 228 ? -4.309 18.984 -3.949 1 91.31 228 THR B CA 1
ATOM 4826 C C . THR B 1 228 ? -3.41 17.828 -3.529 1 91.31 228 THR B C 1
ATOM 4828 O O . THR B 1 228 ? -2.188 17.969 -3.492 1 91.31 228 THR B O 1
ATOM 4831 N N . ALA B 1 229 ? -4.086 16.688 -3.25 1 93.69 229 ALA B N 1
ATOM 4832 C CA . ALA B 1 229 ? -3.324 15.477 -2.936 1 93.69 229 ALA B CA 1
ATOM 4833 C C . ALA B 1 229 ? -2.414 15.086 -4.098 1 93.69 229 ALA B C 1
ATOM 4835 O O . ALA B 1 229 ? -1.273 14.672 -3.887 1 93.69 229 ALA B O 1
ATOM 4836 N N . TRP B 1 230 ? -2.869 15.234 -5.336 1 94.81 230 TRP B N 1
ATOM 4837 C CA . TRP B 1 230 ? -2.092 14.906 -6.527 1 94.81 230 TRP B CA 1
ATOM 4838 C C . TRP B 1 230 ? -0.809 15.727 -6.582 1 94.81 230 TRP B C 1
ATOM 4840 O O . TRP B 1 230 ? 0.288 15.172 -6.684 1 94.81 230 TRP B O 1
ATOM 4850 N N . ASP B 1 231 ? -0.946 17.031 -6.426 1 93.94 231 ASP B N 1
ATOM 4851 C CA . ASP B 1 231 ? 0.215 17.906 -6.504 1 93.94 231 ASP B CA 1
ATOM 4852 C C . ASP B 1 231 ? 1.174 17.656 -5.344 1 93.94 231 ASP B C 1
ATOM 4854 O O . ASP B 1 231 ? 2.393 17.719 -5.516 1 93.94 231 ASP B O 1
ATOM 4858 N N . THR B 1 232 ? 0.597 17.391 -4.207 1 95.5 232 THR B N 1
ATOM 4859 C CA . THR B 1 232 ? 1.406 17.125 -3.025 1 95.5 232 THR B CA 1
ATOM 4860 C C . THR B 1 232 ? 2.23 15.852 -3.215 1 95.5 232 THR B C 1
ATOM 4862 O O . THR B 1 232 ? 3.438 15.844 -2.959 1 95.5 232 THR B O 1
ATOM 4865 N N . ALA B 1 233 ? 1.582 14.82 -3.721 1 96.81 233 ALA B N 1
ATOM 4866 C CA . ALA B 1 233 ? 2.273 13.555 -3.934 1 96.81 233 ALA B CA 1
ATOM 4867 C C . ALA B 1 233 ? 3.381 13.703 -4.973 1 96.81 233 ALA B C 1
ATOM 4869 O O . ALA B 1 233 ? 4.473 13.156 -4.809 1 96.81 233 ALA B O 1
ATOM 4870 N N . LEU B 1 234 ? 3.129 14.422 -6.078 1 95.69 234 LEU B N 1
ATOM 4871 C CA . LEU B 1 234 ? 4.152 14.648 -7.094 1 95.69 234 LEU B CA 1
ATOM 4872 C C . LEU B 1 234 ? 5.34 15.406 -6.508 1 95.69 234 LEU B C 1
ATOM 4874 O O . LEU B 1 234 ? 6.492 15.094 -6.812 1 95.69 234 LEU B O 1
ATOM 4878 N N . ALA B 1 235 ? 5.039 16.359 -5.676 1 95.19 235 ALA B N 1
ATOM 4879 C CA . ALA B 1 235 ? 6.105 17.109 -5.023 1 95.19 235 ALA B CA 1
ATOM 4880 C C . ALA B 1 235 ? 6.918 16.219 -4.09 1 95.19 235 ALA B C 1
ATOM 4882 O O . ALA B 1 235 ? 8.141 16.344 -4.02 1 95.19 235 ALA B O 1
ATOM 4883 N N . MET B 1 236 ? 6.273 15.383 -3.361 1 97.44 236 MET B N 1
ATOM 4884 C CA . MET B 1 236 ? 6.961 14.422 -2.502 1 97.44 236 MET B CA 1
ATOM 4885 C C . MET B 1 236 ? 7.945 13.578 -3.307 1 97.44 236 MET B C 1
ATOM 4887 O O . MET B 1 236 ? 9.078 13.367 -2.879 1 97.44 236 MET B O 1
ATOM 4891 N N . MET B 1 237 ? 7.531 13.148 -4.48 1 95.94 237 MET B N 1
ATOM 4892 C CA . MET B 1 237 ? 8.328 12.211 -5.277 1 95.94 237 MET B CA 1
ATOM 4893 C C . MET B 1 237 ? 9.594 12.883 -5.793 1 95.94 237 MET B C 1
ATOM 4895 O O . MET B 1 237 ? 10.539 12.203 -6.195 1 95.94 237 MET B O 1
ATOM 4899 N N . LYS B 1 238 ? 9.688 14.188 -5.781 1 93.56 238 LYS B N 1
ATOM 4900 C CA . LYS B 1 238 ? 10.906 14.898 -6.18 1 93.56 238 LYS B CA 1
ATOM 4901 C C . LYS B 1 238 ? 12.047 14.633 -5.199 1 93.56 238 LYS B C 1
ATOM 4903 O O . LYS B 1 238 ? 13.219 14.805 -5.539 1 93.56 238 LYS B O 1
ATOM 4908 N N . PHE B 1 239 ? 11.703 14.172 -4.035 1 95.44 239 PHE B N 1
ATOM 4909 C CA . PHE B 1 239 ? 12.719 13.938 -3.018 1 95.44 239 PHE B CA 1
ATOM 4910 C C . PHE B 1 239 ? 13.312 12.539 -3.16 1 95.44 239 PHE B C 1
ATOM 4912 O O . PHE B 1 239 ? 14.336 12.227 -2.549 1 95.44 239 PHE B O 1
ATOM 4919 N N . ARG B 1 240 ? 12.703 11.648 -3.918 1 92.94 240 ARG B N 1
ATOM 4920 C CA . ARG B 1 240 ? 13.078 10.242 -4.004 1 92.94 240 ARG B CA 1
ATOM 4921 C C . ARG B 1 240 ? 14.555 10.086 -4.367 1 92.94 240 ARG B C 1
ATOM 4923 O O . ARG B 1 240 ? 15.266 9.273 -3.775 1 92.94 240 ARG B O 1
ATOM 4930 N N . ASP B 1 241 ? 15.07 10.812 -5.309 1 89.56 241 ASP B N 1
ATOM 4931 C CA . ASP B 1 241 ? 16.453 10.656 -5.781 1 89.56 241 ASP B CA 1
ATOM 4932 C C . ASP B 1 241 ? 17.297 11.883 -5.426 1 89.56 241 ASP B C 1
ATOM 4934 O O . ASP B 1 241 ? 18.297 12.156 -6.082 1 89.56 241 ASP B O 1
ATOM 4938 N N . SER B 1 242 ? 16.891 12.633 -4.391 1 92.75 242 SER B N 1
ATOM 4939 C CA . SER B 1 242 ? 17.547 13.898 -4.051 1 92.75 242 SER B CA 1
ATOM 4940 C C . SER B 1 242 ? 18.609 13.703 -2.982 1 92.75 242 SER B C 1
ATOM 4942 O O . SER B 1 242 ? 19.391 14.617 -2.695 1 92.75 242 SER B O 1
ATOM 4944 N N . GLY B 1 243 ? 18.656 12.523 -2.385 1 94.25 243 GLY B N 1
ATOM 4945 C CA . GLY B 1 243 ? 19.562 12.289 -1.27 1 94.25 243 GLY B CA 1
ATOM 4946 C C . GLY B 1 243 ? 18.953 12.641 0.075 1 94.25 243 GLY B C 1
ATOM 4947 O O . GLY B 1 243 ? 19.547 12.383 1.12 1 94.25 243 GLY B O 1
ATOM 4948 N N . VAL B 1 244 ? 17.781 13.203 0.071 1 97.25 244 VAL B N 1
ATOM 4949 C CA . VAL B 1 244 ? 17.047 13.523 1.298 1 97.25 244 VAL B CA 1
ATOM 4950 C C . VAL B 1 244 ? 16.875 12.258 2.135 1 97.25 244 VAL B C 1
ATOM 4952 O O . VAL B 1 244 ? 16.547 11.195 1.601 1 97.25 244 VAL B O 1
ATOM 4955 N N . LYS B 1 245 ? 17.125 12.422 3.43 1 97.81 245 LYS B N 1
ATOM 4956 C CA . LYS B 1 245 ? 17.047 11.273 4.324 1 97.81 245 LYS B CA 1
ATOM 4957 C C . LYS B 1 245 ? 15.812 11.367 5.219 1 97.81 245 LYS B C 1
ATOM 4959 O O . LYS B 1 245 ? 15.328 10.352 5.73 1 97.81 245 LYS B O 1
ATOM 4964 N N . ILE B 1 246 ? 15.359 12.578 5.492 1 98.69 246 ILE B N 1
ATOM 4965 C CA . ILE B 1 246 ? 14.164 12.828 6.293 1 98.69 246 ILE B CA 1
ATOM 4966 C C . ILE B 1 246 ? 13.258 13.82 5.562 1 98.69 246 ILE B C 1
ATOM 4968 O O . ILE B 1 246 ? 13.719 14.836 5.047 1 98.69 246 ILE B O 1
ATOM 4972 N N . LEU B 1 247 ? 12 13.5 5.473 1 98.69 247 LEU B N 1
ATOM 4973 C CA . LEU B 1 247 ? 11.008 14.391 4.879 1 98.69 247 LEU B CA 1
ATOM 4974 C C . LEU B 1 247 ? 10.039 14.906 5.934 1 98.69 247 LEU B C 1
ATOM 4976 O O . LEU B 1 247 ? 9.367 14.117 6.605 1 98.69 247 LEU B O 1
ATOM 4980 N N . ASN B 1 248 ? 10 16.188 6.121 1 98.69 248 ASN B N 1
ATOM 4981 C CA . ASN B 1 248 ? 9.07 16.828 7.043 1 98.69 248 ASN B CA 1
ATOM 4982 C C . ASN B 1 248 ? 7.793 17.281 6.332 1 98.69 248 ASN B C 1
ATOM 4984 O O . ASN B 1 248 ? 7.855 17.984 5.324 1 98.69 248 ASN B O 1
ATOM 4988 N N . LEU B 1 249 ? 6.648 16.859 6.906 1 98.19 249 LEU B N 1
ATOM 4989 C CA . LEU B 1 249 ? 5.34 17.234 6.375 1 98.19 249 LEU B CA 1
ATOM 4990 C C . LEU B 1 249 ? 4.484 17.891 7.453 1 98.19 249 LEU B C 1
ATOM 4992 O O . LEU B 1 249 ? 3.844 17.203 8.25 1 98.19 249 LEU B O 1
ATOM 4996 N N . SER B 1 250 ? 4.465 19.156 7.371 1 96.25 250 SER B N 1
ATOM 4997 C CA . SER B 1 250 ? 3.596 19.906 8.266 1 96.25 250 SER B CA 1
ATOM 4998 C C . SER B 1 250 ? 2.279 20.266 7.59 1 96.25 250 SER B C 1
ATOM 5000 O O . SER B 1 250 ? 1.841 21.422 7.648 1 96.25 250 SER B O 1
ATOM 5002 N N . LEU B 1 251 ? 1.764 19.344 6.934 1 93.56 251 LEU B N 1
ATOM 5003 C CA . LEU B 1 251 ? 0.5 19.422 6.207 1 93.56 251 LEU B CA 1
ATOM 5004 C C . LEU B 1 251 ? -0.346 18.188 6.441 1 93.56 251 LEU B C 1
ATOM 5006 O O . LEU B 1 251 ? 0.151 17.172 6.953 1 93.56 251 LEU B O 1
ATOM 5010 N N . GLY B 1 252 ? -1.585 18.312 6.188 1 91 252 GLY B N 1
ATOM 5011 C CA . GLY B 1 252 ? -2.451 17.156 6.367 1 91 252 GLY B CA 1
ATOM 5012 C C . GLY B 1 252 ? -3.836 17.359 5.777 1 91 252 GLY B C 1
ATOM 5013 O O . GLY B 1 252 ? -4.164 18.453 5.305 1 91 252 GLY B O 1
ATOM 5014 N N . CYS B 1 253 ? -4.543 16.266 5.715 1 88.31 253 CYS B N 1
ATOM 5015 C CA . CYS B 1 253 ? -5.926 16.25 5.246 1 88.31 253 CYS B CA 1
ATOM 5016 C C . CYS B 1 253 ? -6.777 15.32 6.105 1 88.31 253 CYS B C 1
ATOM 5018 O O . CYS B 1 253 ? -6.34 14.227 6.469 1 88.31 253 CYS B O 1
ATOM 5020 N N . ILE B 1 254 ? -7.848 15.844 6.516 1 84.69 254 ILE B N 1
ATOM 5021 C CA . ILE B 1 254 ? -8.852 15.047 7.207 1 84.69 254 ILE B CA 1
ATOM 5022 C C . ILE B 1 254 ? -9.992 14.711 6.246 1 84.69 254 ILE B C 1
ATOM 5024 O O . ILE B 1 254 ? -10.562 15.602 5.613 1 84.69 254 ILE B O 1
ATOM 5028 N N . THR B 1 255 ? -10.25 13.461 6.102 1 79.12 255 THR B N 1
ATOM 5029 C CA . THR B 1 255 ? -11.234 13.016 5.129 1 79.12 255 THR B CA 1
ATOM 5030 C C . THR B 1 255 ? -12.531 12.602 5.824 1 79.12 255 THR B C 1
ATOM 5032 O O . THR B 1 255 ? -12.508 12.016 6.906 1 79.12 255 THR B O 1
ATOM 5035 N N . ALA B 1 256 ? -13.594 12.922 5.18 1 68.25 256 ALA B N 1
ATOM 5036 C CA . ALA B 1 256 ? -14.898 12.609 5.758 1 68.25 256 ALA B CA 1
ATOM 5037 C C . ALA B 1 256 ? -15.117 11.102 5.844 1 68.25 256 ALA B C 1
ATOM 5039 O O . ALA B 1 256 ? -15.781 10.617 6.762 1 68.25 256 ALA B O 1
ATOM 5040 N N . ASP B 1 257 ? -14.508 10.359 4.945 1 67.31 257 ASP B N 1
ATOM 5041 C CA . ASP B 1 257 ? -14.719 8.914 4.895 1 67.31 257 ASP B CA 1
ATOM 5042 C C . ASP B 1 257 ? -13.625 8.172 5.668 1 67.31 257 ASP B C 1
ATOM 5044 O O . ASP B 1 257 ? -13.633 6.941 5.738 1 67.31 257 ASP B O 1
ATOM 5048 N N . GLY B 1 258 ? -12.711 8.898 6.188 1 72.94 258 GLY B N 1
ATOM 5049 C CA . GLY B 1 258 ? -11.688 8.305 7.027 1 72.94 258 GLY B CA 1
ATOM 5050 C C . GLY B 1 258 ? -10.562 7.66 6.234 1 72.94 258 GLY B C 1
ATOM 5051 O O . GLY B 1 258 ? -9.586 7.18 6.809 1 72.94 258 GLY B O 1
ATOM 5052 N N . ASP B 1 259 ? -10.617 7.637 4.875 1 78 259 ASP B N 1
ATOM 5053 C CA . ASP B 1 259 ? -9.609 6.98 4.055 1 78 259 ASP B CA 1
ATOM 5054 C C . ASP B 1 259 ? -8.453 7.93 3.74 1 78 259 ASP B C 1
ATOM 5056 O O . ASP B 1 259 ? -8.664 9.125 3.51 1 78 259 ASP B O 1
ATOM 5060 N N . ALA B 1 260 ? -7.316 7.367 3.707 1 89.25 260 ALA B N 1
ATOM 5061 C CA . ALA B 1 260 ? -6.16 8.148 3.266 1 89.25 260 ALA B CA 1
ATOM 5062 C C . ALA B 1 260 ? -6.27 8.5 1.785 1 89.25 260 ALA B C 1
ATOM 5064 O O . ALA B 1 260 ? -6.777 7.707 0.988 1 89.25 260 ALA B O 1
ATOM 5065 N N . PRO B 1 261 ? -5.855 9.75 1.382 1 91.44 261 PRO B N 1
ATOM 5066 C CA . PRO B 1 261 ? -5.715 9.969 -0.061 1 91.44 261 PRO B CA 1
ATOM 5067 C C . PRO B 1 261 ? -4.801 8.938 -0.724 1 91.44 261 PRO B C 1
ATOM 5069 O O . PRO B 1 261 ? -3.639 8.797 -0.34 1 91.44 261 PRO B O 1
ATOM 5072 N N . LEU B 1 262 ? -5.328 8.258 -1.705 1 92.25 262 LEU B N 1
ATOM 5073 C CA . LEU B 1 262 ? -4.648 7.137 -2.348 1 92.25 262 LEU B CA 1
ATOM 5074 C C . LEU B 1 262 ? -3.264 7.547 -2.836 1 92.25 262 LEU B C 1
ATOM 5076 O O . LEU B 1 262 ? -2.279 6.848 -2.59 1 92.25 262 LEU B O 1
ATOM 5080 N N . ILE B 1 263 ? -3.188 8.695 -3.484 1 95.31 263 ILE B N 1
ATOM 5081 C CA . ILE B 1 263 ? -1.943 9.094 -4.137 1 95.31 263 ILE B CA 1
ATOM 5082 C C . ILE B 1 263 ? -0.902 9.461 -3.084 1 95.31 263 ILE B C 1
ATOM 5084 O O . ILE B 1 263 ? 0.293 9.227 -3.275 1 95.31 263 ILE B O 1
ATOM 5088 N N . ILE B 1 264 ? -1.333 10 -1.961 1 96.44 264 ILE B N 1
ATOM 5089 C CA . ILE B 1 264 ? -0.411 10.32 -0.879 1 96.44 264 ILE B CA 1
ATOM 5090 C C . ILE B 1 264 ? 0.11 9.039 -0.239 1 96.44 264 ILE B C 1
ATOM 5092 O O . ILE B 1 264 ? 1.306 8.914 0.033 1 96.44 264 ILE B O 1
ATOM 5096 N N . ALA B 1 265 ? -0.797 8.117 0.006 1 94.69 265 ALA B N 1
ATOM 5097 C CA . ALA B 1 265 ? -0.397 6.832 0.562 1 94.69 265 ALA B CA 1
ATOM 5098 C C . ALA B 1 265 ? 0.634 6.145 -0.33 1 94.69 265 ALA B C 1
ATOM 5100 O O . ALA B 1 265 ? 1.617 5.586 0.163 1 94.69 265 ALA B O 1
ATOM 5101 N N . ARG B 1 266 ? 0.431 6.184 -1.653 1 94.25 266 ARG B N 1
ATOM 5102 C CA . ARG B 1 266 ? 1.362 5.59 -2.607 1 94.25 266 ARG B CA 1
ATOM 5103 C C . ARG B 1 266 ? 2.729 6.262 -2.531 1 94.25 266 ARG B C 1
ATOM 5105 O O . ARG B 1 266 ? 3.762 5.59 -2.562 1 94.25 266 ARG B O 1
ATOM 5112 N N . ALA B 1 267 ? 2.748 7.539 -2.469 1 96.5 267 ALA B N 1
ATOM 5113 C CA . ALA B 1 267 ? 4.008 8.273 -2.359 1 96.5 267 ALA B CA 1
ATOM 5114 C C . ALA B 1 267 ? 4.762 7.875 -1.092 1 96.5 267 ALA B C 1
ATOM 5116 O O . ALA B 1 267 ? 5.973 7.648 -1.129 1 96.5 267 ALA B O 1
ATOM 5117 N N . VAL B 1 268 ? 4.039 7.793 0.01 1 96.5 268 VAL B N 1
ATOM 5118 C CA . VAL B 1 268 ? 4.645 7.418 1.284 1 96.5 268 VAL B CA 1
ATOM 5119 C C . VAL B 1 268 ? 5.262 6.027 1.173 1 96.5 268 VAL B C 1
ATOM 5121 O O . VAL B 1 268 ? 6.402 5.812 1.59 1 96.5 268 VAL B O 1
ATOM 5124 N N . GLU B 1 269 ? 4.574 5.152 0.587 1 90.62 269 GLU B N 1
ATOM 5125 C CA . GLU B 1 269 ? 5.047 3.779 0.421 1 90.62 269 GLU B CA 1
ATOM 5126 C C . GLU B 1 269 ? 6.336 3.732 -0.392 1 90.62 269 GLU B C 1
ATOM 5128 O O . GLU B 1 269 ? 7.23 2.938 -0.099 1 90.62 269 GLU B O 1
ATOM 5133 N N . LEU B 1 270 ? 6.434 4.52 -1.405 1 91.44 270 LEU B N 1
ATOM 5134 C CA . LEU B 1 270 ? 7.57 4.496 -2.318 1 91.44 270 LEU B CA 1
ATOM 5135 C C . LEU B 1 270 ? 8.781 5.176 -1.695 1 91.44 270 LEU B C 1
ATOM 5137 O O . LEU B 1 270 ? 9.922 4.832 -2.012 1 91.44 270 LEU B O 1
ATOM 5141 N N . LEU B 1 271 ? 8.555 6.023 -0.718 1 95.31 271 LEU B N 1
ATOM 5142 C CA . LEU B 1 271 ? 9.641 6.848 -0.213 1 95.31 271 LEU B CA 1
ATOM 5143 C C . LEU B 1 271 ? 10.211 6.266 1.077 1 95.31 271 LEU B C 1
ATOM 5145 O O . LEU B 1 271 ? 11.406 6.41 1.356 1 95.31 271 LEU B O 1
ATOM 5149 N N . THR B 1 272 ? 9.469 5.586 1.855 1 93.5 272 THR B N 1
ATOM 5150 C CA . THR B 1 272 ? 9.812 5.266 3.236 1 93.5 272 THR B CA 1
ATOM 5151 C C . THR B 1 272 ? 10.883 4.18 3.283 1 93.5 272 THR B C 1
ATOM 5153 O O . THR B 1 272 ? 11.531 3.979 4.316 1 93.5 272 THR B O 1
ATOM 5156 N N . PRO B 1 273 ? 11.133 3.416 2.17 1 85.5 273 PRO B N 1
ATOM 5157 C CA . PRO B 1 273 ? 12.281 2.506 2.23 1 85.5 273 PRO B CA 1
ATOM 5158 C C . PRO B 1 273 ? 13.617 3.244 2.307 1 85.5 273 PRO B C 1
ATOM 5160 O O . PRO B 1 273 ? 14.602 2.691 2.801 1 85.5 273 PRO B O 1
ATOM 5163 N N . GLN B 1 274 ? 13.648 4.508 1.912 1 89.75 274 GLN B N 1
ATOM 5164 C CA . GLN B 1 274 ? 14.945 5.184 1.836 1 89.75 274 GLN B CA 1
ATOM 5165 C C . GLN B 1 274 ? 14.977 6.41 2.74 1 89.75 274 GLN B C 1
ATOM 5167 O O . GLN B 1 274 ? 16.031 7.027 2.926 1 89.75 274 GLN B O 1
ATOM 5172 N N . MET B 1 275 ? 13.883 6.77 3.252 1 96.06 275 MET B N 1
ATOM 5173 C CA . MET B 1 275 ? 13.852 7.945 4.117 1 96.06 275 MET B CA 1
ATOM 5174 C C . MET B 1 275 ? 12.812 7.777 5.223 1 96.06 275 MET B C 1
ATOM 5176 O O . MET B 1 275 ? 11.961 6.891 5.152 1 96.06 275 MET B O 1
ATOM 5180 N N . VAL B 1 276 ? 12.969 8.57 6.258 1 97.94 276 VAL B N 1
ATOM 5181 C CA . VAL B 1 276 ? 11.969 8.672 7.316 1 97.94 276 VAL B CA 1
ATOM 5182 C C . VAL B 1 276 ? 11.062 9.875 7.066 1 97.94 276 VAL B C 1
ATOM 5184 O O . VAL B 1 276 ? 11.539 10.961 6.73 1 97.94 276 VAL B O 1
ATOM 5187 N N . ILE B 1 277 ? 9.758 9.672 7.121 1 98.69 277 ILE B N 1
ATOM 5188 C CA . ILE B 1 277 ? 8.797 10.758 6.965 1 98.69 277 ILE B CA 1
ATOM 5189 C C . ILE B 1 277 ? 8.211 11.133 8.32 1 98.69 277 ILE B C 1
ATOM 5191 O O . ILE B 1 277 ? 7.711 10.266 9.047 1 98.69 277 ILE B O 1
ATOM 5195 N N . VAL B 1 278 ? 8.32 12.352 8.68 1 98.88 278 VAL B N 1
ATOM 5196 C CA . VAL B 1 278 ? 7.758 12.914 9.906 1 98.88 278 VAL B CA 1
ATOM 5197 C C . VAL B 1 278 ? 6.613 13.867 9.57 1 98.88 278 VAL B C 1
ATOM 5199 O O . VAL B 1 278 ? 6.773 14.766 8.742 1 98.88 278 VAL B O 1
ATOM 5202 N N . ALA B 1 279 ? 5.449 13.664 10.164 1 98.56 279 ALA B N 1
ATOM 5203 C CA . ALA B 1 279 ? 4.293 14.5 9.852 1 98.56 279 ALA B CA 1
ATOM 5204 C C . ALA B 1 279 ? 3.604 14.984 11.117 1 98.56 279 ALA B C 1
ATOM 5206 O O . ALA B 1 279 ? 3.627 14.305 12.148 1 98.56 279 ALA B O 1
ATOM 5207 N N . ALA B 1 280 ? 3.041 16.156 11.023 1 97.19 280 ALA B N 1
ATOM 5208 C CA . ALA B 1 280 ? 2.24 16.703 12.109 1 97.19 280 ALA B CA 1
ATOM 5209 C C . ALA B 1 280 ? 0.945 15.922 12.289 1 97.19 280 ALA B C 1
ATOM 5211 O O . ALA B 1 280 ? 0.262 15.602 11.312 1 97.19 280 ALA B O 1
ATOM 5212 N N . ALA B 1 281 ? 0.574 15.68 13.539 1 95.44 281 ALA B N 1
ATOM 5213 C CA . ALA B 1 281 ? -0.562 14.812 13.844 1 95.44 281 ALA B CA 1
ATOM 5214 C C . ALA B 1 281 ? -1.884 15.531 13.586 1 95.44 281 ALA B C 1
ATOM 5216 O O . ALA B 1 281 ? -2.939 14.898 13.523 1 95.44 281 ALA B O 1
ATOM 5217 N N . GLY B 1 282 ? -1.882 16.812 13.438 1 91.12 282 GLY B N 1
ATOM 5218 C CA . GLY B 1 282 ? -3.086 17.625 13.297 1 91.12 282 GLY B CA 1
ATOM 5219 C C . GLY B 1 282 ? -3.32 18.562 14.469 1 91.12 282 GLY B C 1
ATOM 5220 O O . GLY B 1 282 ? -2.779 18.344 15.555 1 91.12 282 GLY B O 1
ATOM 5221 N N . ASN B 1 283 ? -4.074 19.594 14.242 1 89.75 283 ASN B N 1
ATOM 5222 C CA . ASN B 1 283 ? -4.371 20.562 15.289 1 89.75 283 ASN B CA 1
ATOM 5223 C C . ASN B 1 283 ? -5.855 20.578 15.641 1 89.75 283 ASN B C 1
ATOM 5225 O O . ASN B 1 283 ? -6.406 21.625 16 1 89.75 283 ASN B O 1
ATOM 5229 N N . HIS B 1 284 ? -6.473 19.438 15.523 1 86.19 284 HIS B N 1
ATOM 5230 C CA . HIS B 1 284 ? -7.922 19.375 15.672 1 86.19 284 HIS B CA 1
ATOM 5231 C C . HIS B 1 284 ? -8.312 18.703 16.984 1 86.19 284 HIS B C 1
ATOM 5233 O O . HIS B 1 284 ? -9.406 18.141 17.094 1 86.19 284 HIS B O 1
ATOM 5239 N N . GLY B 1 285 ? -7.441 18.734 17.969 1 86.69 285 GLY B N 1
ATOM 5240 C CA . GLY B 1 285 ? -7.637 18.016 19.219 1 86.69 285 GLY B CA 1
ATOM 5241 C C . GLY B 1 285 ? -8.711 18.625 20.109 1 86.69 285 GLY B C 1
ATOM 5242 O O . GLY B 1 285 ? -9.211 17.969 21.016 1 86.69 285 GLY B O 1
ATOM 5243 N N . ASP B 1 286 ? -9.008 19.812 19.922 1 80.88 286 ASP B N 1
ATOM 5244 C CA . ASP B 1 286 ? -10.023 20.5 20.703 1 80.88 286 ASP B CA 1
ATOM 5245 C C . ASP B 1 286 ? -11.25 20.828 19.859 1 80.88 286 ASP B C 1
ATOM 5247 O O . ASP B 1 286 ? -11.195 21.703 18.984 1 80.88 286 ASP B O 1
ATOM 5251 N N . PRO B 1 287 ? -12.359 20.141 20.188 1 72.81 287 PRO B N 1
ATOM 5252 C CA . PRO B 1 287 ? -13.578 20.391 19.406 1 72.81 287 PRO B CA 1
ATOM 5253 C C . PRO B 1 287 ? -13.961 21.875 19.359 1 72.81 287 PRO B C 1
ATOM 5255 O O . PRO B 1 287 ? -14.594 22.328 18.406 1 72.81 287 PRO B O 1
ATOM 5258 N N . LYS B 1 288 ? -13.727 22.609 20.406 1 68.12 288 LYS B N 1
ATOM 5259 C CA . LYS B 1 288 ? -14.07 24.031 20.453 1 68.12 288 LYS B CA 1
ATOM 5260 C C . LYS B 1 288 ? -13.289 24.812 19.391 1 68.12 288 LYS B C 1
ATOM 5262 O O . LYS B 1 288 ? -13.766 25.828 18.906 1 68.12 288 LYS B O 1
ATOM 5267 N N . LEU B 1 289 ? -12.062 24.266 19.156 1 64.88 289 LEU B N 1
ATOM 5268 C CA . LEU B 1 289 ? -11.203 24.906 18.156 1 64.88 289 LEU B CA 1
ATOM 5269 C C . LEU B 1 289 ? -11.656 24.562 16.75 1 64.88 289 LEU B C 1
ATOM 5271 O O . LEU B 1 289 ? -11.367 25.297 15.797 1 64.88 289 LEU B O 1
ATOM 5275 N N . ASN B 1 290 ? -12.391 23.391 16.672 1 63.47 290 ASN B N 1
ATOM 5276 C CA . ASN B 1 290 ? -12.812 22.891 15.367 1 63.47 290 ASN B CA 1
ATOM 5277 C C . ASN B 1 290 ? -14.07 23.609 14.883 1 63.47 290 ASN B C 1
ATOM 5279 O O . ASN B 1 290 ? -14.406 23.531 13.703 1 63.47 290 ASN B O 1
ATOM 5283 N N . GLY B 1 291 ? -14.57 24.469 15.719 1 59.28 291 GLY B N 1
ATOM 5284 C CA . GLY B 1 291 ? -15.734 25.281 15.398 1 59.28 291 GLY B CA 1
ATOM 5285 C C . GLY B 1 291 ? -16.844 24.469 14.75 1 59.28 291 GLY B C 1
ATOM 5286 O O . GLY B 1 291 ? -17.172 23.375 15.203 1 59.28 291 GLY B O 1
ATOM 5287 N N . ASP B 1 292 ? -17.328 25.016 13.617 1 55.34 292 ASP B N 1
ATOM 5288 C CA . ASP B 1 292 ? -18.5 24.484 12.938 1 55.34 292 ASP B CA 1
ATOM 5289 C C . ASP B 1 292 ? -18.125 23.375 11.961 1 55.34 292 ASP B C 1
ATOM 5291 O O . ASP B 1 292 ? -18.984 22.828 11.273 1 55.34 292 ASP B O 1
ATOM 5295 N N . SER B 1 293 ? -16.766 23.125 12.023 1 59.66 293 SER B N 1
ATOM 5296 C CA . SER B 1 293 ? -16.391 22.109 11.039 1 59.66 293 SER B CA 1
ATOM 5297 C C . SER B 1 293 ? -16.969 20.75 11.406 1 59.66 293 SER B C 1
ATOM 5299 O O . SER B 1 293 ? -17.125 19.875 10.539 1 59.66 293 SER B O 1
ATOM 5301 N N . GLY B 1 294 ? -17.266 20.609 12.672 1 65.94 294 GLY B N 1
ATOM 5302 C CA . GLY B 1 294 ? -17.781 19.328 13.109 1 65.94 294 GLY B CA 1
ATOM 5303 C C . GLY B 1 294 ? -16.75 18.203 13.023 1 65.94 294 GLY B C 1
ATOM 5304 O O . GLY B 1 294 ? -17.109 17.031 13.062 1 65.94 294 GLY B O 1
ATOM 5305 N N . THR B 1 295 ? -15.5 18.625 12.914 1 74.12 295 THR B N 1
ATOM 5306 C CA . THR B 1 295 ? -14.453 17.609 12.812 1 74.12 295 THR B CA 1
ATOM 5307 C C . THR B 1 295 ? -14.289 16.875 14.133 1 74.12 295 THR B C 1
ATOM 5309 O O . THR B 1 295 ? -14.172 17.484 15.188 1 74.12 295 THR B O 1
ATOM 5312 N N . ASP B 1 296 ? -14.273 15.578 14.039 1 79.44 296 ASP B N 1
ATOM 5313 C CA . ASP B 1 296 ? -14 14.742 15.203 1 79.44 296 ASP B CA 1
ATOM 5314 C C . ASP B 1 296 ? -12.555 14.898 15.672 1 79.44 296 ASP B C 1
ATOM 5316 O O . ASP B 1 296 ? -11.633 14.867 14.852 1 79.44 296 ASP B O 1
ATOM 5320 N N . GLU B 1 297 ? -12.32 15.172 16.922 1 85.44 297 GLU B N 1
ATOM 5321 C CA . GLU B 1 297 ? -10.977 15.367 17.453 1 85.44 297 GLU B CA 1
ATOM 5322 C C . GLU B 1 297 ? -10.133 14.102 17.312 1 85.44 297 GLU B C 1
ATOM 5324 O O . GLU B 1 297 ? -8.914 14.133 17.484 1 85.44 297 GLU B O 1
ATOM 5329 N N . ARG B 1 298 ? -10.805 13.016 17 1 88.69 298 ARG B N 1
ATOM 5330 C CA . ARG B 1 298 ? -10.109 11.742 16.844 1 88.69 298 ARG B CA 1
ATOM 5331 C C . ARG B 1 298 ? -9.898 11.406 15.375 1 88.69 298 ARG B C 1
ATOM 5333 O O . ARG B 1 298 ? -9.359 10.344 15.047 1 88.69 298 ARG B O 1
ATOM 5340 N N . ALA B 1 299 ? -10.312 12.273 14.477 1 85.25 299 ALA B N 1
ATOM 5341 C CA . ALA B 1 299 ? -10.219 11.992 13.047 1 85.25 299 ALA B CA 1
ATOM 5342 C C . ALA B 1 299 ? -8.766 11.844 12.609 1 85.25 299 ALA B C 1
ATOM 5344 O O . ALA B 1 299 ? -7.891 12.57 13.086 1 85.25 299 ALA B O 1
ATOM 5345 N N . ALA B 1 300 ? -8.586 10.922 11.695 1 90.19 300 ALA B N 1
ATOM 5346 C CA . ALA B 1 300 ? -7.238 10.75 11.156 1 90.19 300 ALA B CA 1
ATOM 5347 C C . ALA B 1 300 ? -6.824 11.961 10.312 1 90.19 300 ALA B C 1
ATOM 5349 O O . ALA B 1 300 ? -7.617 12.469 9.523 1 90.19 300 ALA B O 1
ATOM 5350 N N . CYS B 1 301 ? -5.668 12.43 10.609 1 92.38 301 CYS B N 1
ATOM 5351 C CA . CYS B 1 301 ? -5.02 13.422 9.758 1 92.38 301 CYS B CA 1
ATOM 5352 C C . CYS B 1 301 ? -3.953 12.773 8.883 1 92.38 301 CYS B C 1
ATOM 5354 O O . CYS B 1 301 ? -2.99 12.203 9.398 1 92.38 301 CYS B O 1
ATOM 5356 N N . TRP B 1 302 ? -4.148 12.789 7.586 1 94.19 302 TRP B N 1
ATOM 5357 C CA . TRP B 1 302 ? -3.252 12.117 6.652 1 94.19 302 TRP B CA 1
ATOM 5358 C C . TRP B 1 302 ? -2.217 13.086 6.09 1 94.19 302 TRP B C 1
ATOM 5360 O O . TRP B 1 302 ? -2.537 14.234 5.789 1 94.19 302 TRP B O 1
ATOM 5370 N N . PRO B 1 303 ? -0.967 12.719 6.027 1 96.69 303 PRO B N 1
ATOM 5371 C CA . PRO B 1 303 ? -0.48 11.336 6.051 1 96.69 303 PRO B CA 1
ATOM 5372 C C . PRO B 1 303 ? -0.029 10.891 7.438 1 96.69 303 PRO B C 1
ATOM 5374 O O . PRO B 1 303 ? 0.473 9.773 7.602 1 96.69 303 PRO B O 1
ATOM 5377 N N . ALA B 1 304 ? -0.151 11.648 8.406 1 97.19 304 ALA B N 1
ATOM 5378 C CA . ALA B 1 304 ? 0.359 11.336 9.742 1 97.19 304 ALA B CA 1
ATOM 5379 C C . ALA B 1 304 ? -0.192 10.008 10.242 1 97.19 304 ALA B C 1
ATOM 5381 O O . ALA B 1 304 ? 0.486 9.281 10.977 1 97.19 304 ALA B O 1
ATOM 5382 N N . ALA B 1 305 ? -1.34 9.703 9.844 1 95.94 305 ALA B N 1
ATOM 5383 C CA . ALA B 1 305 ? -2.031 8.523 10.359 1 95.94 305 ALA B CA 1
ATOM 5384 C C . ALA B 1 305 ? -1.626 7.27 9.594 1 95.94 305 ALA B C 1
ATOM 5386 O O . ALA B 1 305 ? -2.111 6.172 9.891 1 95.94 305 ALA B O 1
ATOM 5387 N N . LEU B 1 306 ? -0.807 7.344 8.609 1 94.75 306 LEU B N 1
ATOM 5388 C CA . LEU B 1 306 ? -0.265 6.16 7.949 1 94.75 306 LEU B CA 1
ATOM 5389 C C . LEU B 1 306 ? 0.768 5.473 8.836 1 94.75 306 LEU B C 1
ATOM 5391 O O . LEU B 1 306 ? 1.578 6.137 9.484 1 94.75 306 LEU B O 1
ATOM 5395 N N . SER B 1 307 ? 0.814 4.156 8.781 1 91.56 307 SER B N 1
ATOM 5396 C CA . SER B 1 307 ? 1.653 3.379 9.695 1 91.56 307 SER B CA 1
ATOM 5397 C C . SER B 1 307 ? 3.133 3.604 9.406 1 91.56 307 SER B C 1
ATOM 5399 O O . SER B 1 307 ? 3.979 3.408 10.281 1 91.56 307 SER B O 1
ATOM 5401 N N . GLN B 1 308 ? 3.48 4.051 8.148 1 93.62 308 GLN B N 1
ATOM 5402 C CA . GLN B 1 308 ? 4.871 4.223 7.742 1 93.62 308 GLN B CA 1
ATOM 5403 C C . GLN B 1 308 ? 5.387 5.609 8.125 1 93.62 308 GLN B C 1
ATOM 5405 O O . GLN B 1 308 ? 6.57 5.906 7.949 1 93.62 308 GLN B O 1
ATOM 5410 N N . VAL B 1 309 ? 4.5 6.445 8.68 1 97.31 309 VAL B N 1
ATOM 5411 C CA . VAL B 1 309 ? 4.832 7.84 8.953 1 97.31 309 VAL B CA 1
ATOM 5412 C C . VAL B 1 309 ? 4.957 8.055 10.453 1 97.31 309 VAL B C 1
ATOM 5414 O O . VAL B 1 309 ? 4.172 7.516 11.234 1 97.31 309 VAL B O 1
ATOM 5417 N N . GLU B 1 310 ? 5.984 8.781 10.836 1 98.19 310 GLU B N 1
ATOM 5418 C CA . GLU B 1 310 ? 6.102 9.18 12.234 1 98.19 310 GLU B CA 1
ATOM 5419 C C . GLU B 1 310 ? 5.262 10.422 12.523 1 98.19 310 GLU B C 1
ATOM 5421 O O . GLU B 1 310 ? 5.645 11.539 12.164 1 98.19 310 GLU B O 1
ATOM 5426 N N . ALA B 1 311 ? 4.156 10.188 13.195 1 98.31 311 ALA B N 1
ATOM 5427 C CA . ALA B 1 311 ? 3.236 11.266 13.547 1 98.31 311 ALA B CA 1
ATOM 5428 C C . ALA B 1 311 ? 3.66 11.945 14.852 1 98.31 311 ALA B C 1
ATOM 5430 O O . ALA B 1 311 ? 4.012 11.273 15.82 1 98.31 311 ALA B O 1
ATOM 5431 N N . VAL B 1 312 ? 3.588 13.273 14.852 1 98.62 312 VAL B N 1
ATOM 5432 C CA . VAL B 1 312 ? 4.074 14 16.016 1 98.62 312 VAL B CA 1
ATOM 5433 C C . VAL B 1 312 ? 2.965 14.883 16.578 1 98.62 312 VAL B C 1
ATOM 5435 O O . VAL B 1 312 ? 2.398 15.711 15.852 1 98.62 312 VAL B O 1
ATOM 5438 N N . GLY B 1 313 ? 2.65 14.711 17.828 1 97.38 313 GLY B N 1
ATOM 5439 C CA . GLY B 1 313 ? 1.766 15.602 18.562 1 97.38 313 GLY B CA 1
ATOM 5440 C C . GLY B 1 313 ? 2.496 16.75 19.234 1 97.38 313 GLY B C 1
ATOM 5441 O O . GLY B 1 313 ? 3.729 16.766 19.281 1 97.38 313 GLY B O 1
ATOM 5442 N N . GLY B 1 314 ? 1.708 17.734 19.719 1 96.31 314 GLY B N 1
ATOM 5443 C CA . GLY B 1 314 ? 2.268 18.922 20.344 1 96.31 314 GLY B CA 1
ATOM 5444 C C . GLY B 1 314 ? 2.037 18.984 21.844 1 96.31 314 GLY B C 1
ATOM 5445 O O . GLY B 1 314 ? 0.925 18.734 22.312 1 96.31 314 GLY B O 1
ATOM 5446 N N . ASP B 1 315 ? 3.113 19.344 22.547 1 96.38 315 ASP B N 1
ATOM 5447 C CA . ASP B 1 315 ? 3.051 19.5 23.984 1 96.38 315 ASP B CA 1
ATOM 5448 C C . ASP B 1 315 ? 3.043 20.984 24.391 1 96.38 315 ASP B C 1
ATOM 5450 O O . ASP B 1 315 ? 3.496 21.828 23.625 1 96.38 315 ASP B O 1
ATOM 5454 N N . THR B 1 316 ? 2.555 21.156 25.594 1 94.56 316 THR B N 1
ATOM 5455 C CA . THR B 1 316 ? 2.715 22.438 26.25 1 94.56 316 THR B CA 1
ATOM 5456 C C . THR B 1 316 ? 4.129 22.594 26.812 1 94.56 316 THR B C 1
ATOM 5458 O O . THR B 1 316 ? 4.926 21.656 26.766 1 94.56 316 THR B O 1
ATOM 5461 N N . GLU B 1 317 ? 4.383 23.781 27.281 1 90.06 317 GLU B N 1
ATOM 5462 C CA . GLU B 1 317 ? 5.676 24.047 27.906 1 90.06 317 GLU B CA 1
ATOM 5463 C C . GLU B 1 317 ? 5.871 23.156 29.141 1 90.06 317 GLU B C 1
ATOM 5465 O O . GLU B 1 317 ? 7.004 22.812 29.5 1 90.06 317 GLU B O 1
ATOM 5470 N N . ALA B 1 318 ? 4.793 22.734 29.75 1 90.88 318 ALA B N 1
ATOM 5471 C CA . ALA B 1 318 ? 4.84 21.922 30.953 1 90.88 318 ALA B CA 1
ATOM 5472 C C . ALA B 1 318 ? 5.043 20.453 30.625 1 90.88 318 ALA B C 1
ATOM 5474 O O . ALA B 1 318 ? 5.246 19.625 31.531 1 90.88 318 ALA B O 1
ATOM 5475 N N . GLY B 1 319 ? 4.922 20.156 29.359 1 91.06 319 GLY B N 1
ATOM 5476 C CA . GLY B 1 319 ? 5.16 18.766 28.969 1 91.06 319 GLY B CA 1
ATOM 5477 C C . GLY B 1 319 ? 3.887 17.969 28.797 1 91.06 319 GLY B C 1
ATOM 5478 O O . GLY B 1 319 ? 3.934 16.766 28.516 1 91.06 319 GLY B O 1
ATOM 5479 N N . ASP B 1 320 ? 2.779 18.672 28.953 1 93.88 320 ASP B N 1
ATOM 5480 C CA . ASP B 1 320 ? 1.49 18.031 28.734 1 93.88 320 ASP B CA 1
ATOM 5481 C C . ASP B 1 320 ? 1.042 18.172 27.281 1 93.88 320 ASP B C 1
ATOM 5483 O O . ASP B 1 320 ? 1.473 19.078 26.578 1 93.88 320 ASP B O 1
ATOM 5487 N N . ARG B 1 321 ? 0.187 17.25 26.844 1 94.56 321 ARG B N 1
ATOM 5488 C CA . ARG B 1 321 ? -0.38 17.391 25.516 1 94.56 321 ARG B CA 1
ATOM 5489 C C . ARG B 1 321 ? -1.131 18.703 25.375 1 94.56 321 ARG B C 1
ATOM 5491 O O . ARG B 1 321 ? -1.99 19.031 26.203 1 94.56 321 ARG B O 1
ATOM 5498 N N . ALA B 1 322 ? -0.827 19.453 24.391 1 93.31 322 ALA B N 1
ATOM 5499 C CA . ALA B 1 322 ? -1.54 20.703 24.141 1 93.31 322 ALA B CA 1
ATOM 5500 C C . ALA B 1 322 ? -2.977 20.438 23.703 1 93.31 322 ALA B C 1
ATOM 5502 O O . ALA B 1 322 ? -3.25 19.438 23.031 1 93.31 322 ALA B O 1
ATOM 5503 N N . GLY B 1 323 ? -3.854 21.297 23.984 1 88.69 323 GLY B N 1
ATOM 5504 C CA . GLY B 1 323 ? -5.262 21.141 23.672 1 88.69 323 GLY B CA 1
ATOM 5505 C C . GLY B 1 323 ? -5.52 20.953 22.188 1 88.69 323 GLY B C 1
ATOM 5506 O O . GLY B 1 323 ? -6.406 20.203 21.797 1 88.69 323 GLY B O 1
ATOM 5507 N N . PHE B 1 324 ? -4.75 21.641 21.344 1 88.56 324 PHE B N 1
ATOM 5508 C CA . PHE B 1 324 ? -4.949 21.547 19.906 1 88.56 324 PHE B CA 1
ATOM 5509 C C . PHE B 1 324 ? -4.43 20.219 19.375 1 88.56 324 PHE B C 1
ATOM 5511 O O . PHE B 1 324 ? -4.781 19.812 18.266 1 88.56 324 PHE B O 1
ATOM 5518 N N . SER B 1 325 ? -3.535 19.594 20.031 1 92.81 325 SER B N 1
ATOM 5519 C CA . SER B 1 325 ? -2.971 18.328 19.578 1 92.81 325 SER B CA 1
ATOM 5520 C C . SER B 1 325 ? -3.965 17.172 19.766 1 92.81 325 SER B C 1
ATOM 5522 O O . SER B 1 325 ? -4.477 16.969 20.875 1 92.81 325 SER B O 1
ATOM 5524 N N . PRO B 1 326 ? -4.25 16.438 18.703 1 92.06 326 PRO B N 1
ATOM 5525 C CA . PRO B 1 326 ? -5.188 15.328 18.875 1 92.06 326 PRO B CA 1
ATOM 5526 C C . PRO B 1 326 ? -4.617 14.203 19.734 1 92.06 326 PRO B C 1
ATOM 5528 O O . PRO B 1 326 ? -3.414 13.938 19.688 1 92.06 326 PRO B O 1
ATOM 5531 N N . ASP B 1 327 ? -5.492 13.609 20.516 1 93.19 327 ASP B N 1
ATOM 5532 C CA . ASP B 1 327 ? -5.152 12.422 21.297 1 93.19 327 ASP B CA 1
ATOM 5533 C C . ASP B 1 327 ? -5.484 11.141 20.531 1 93.19 327 ASP B C 1
ATOM 5535 O O . ASP B 1 327 ? -6.543 10.547 20.734 1 93.19 327 ASP B O 1
ATOM 5539 N N . VAL B 1 328 ? -4.578 10.797 19.719 1 93 328 VAL B N 1
ATOM 5540 C CA . VAL B 1 328 ? -4.883 9.727 18.766 1 93 328 VAL B CA 1
ATOM 5541 C C . VAL B 1 328 ? -3.781 8.664 18.828 1 93 328 VAL B C 1
ATOM 5543 O O . VAL B 1 328 ? -2.627 8.977 19.125 1 93 328 VAL B O 1
ATOM 5546 N N . ARG B 1 329 ? -4.086 7.391 18.406 1 90.25 329 ARG B N 1
ATOM 5547 C CA . ARG B 1 329 ? -3.236 6.223 18.625 1 90.25 329 ARG B CA 1
ATOM 5548 C C . ARG B 1 329 ? -2.059 6.219 17.656 1 90.25 329 ARG B C 1
ATOM 5550 O O . ARG B 1 329 ? -1.012 5.637 17.938 1 90.25 329 ARG B O 1
ATOM 5557 N N . TRP B 1 330 ? -2.189 6.812 16.516 1 92 330 TRP B N 1
ATOM 5558 C CA . TRP B 1 330 ? -1.13 6.727 15.523 1 92 330 TRP B CA 1
ATOM 5559 C C . TRP B 1 330 ? -0.031 7.746 15.805 1 92 330 TRP B C 1
ATOM 5561 O O . TRP B 1 330 ? 0.985 7.781 15.102 1 92 330 TRP B O 1
ATOM 5571 N N . THR B 1 331 ? -0.16 8.578 16.828 1 96.06 331 THR B N 1
ATOM 5572 C CA . THR B 1 331 ? 0.92 9.469 17.219 1 96.06 331 THR B CA 1
ATOM 5573 C C . THR B 1 331 ? 2.094 8.68 17.797 1 96.06 331 THR B C 1
ATOM 5575 O O . THR B 1 331 ? 1.903 7.809 18.641 1 96.06 331 THR B O 1
ATOM 5578 N N . THR B 1 332 ? 3.299 9 17.344 1 96.06 332 THR B N 1
ATOM 5579 C CA . THR B 1 332 ? 4.488 8.266 17.766 1 96.06 332 THR B CA 1
ATOM 5580 C C . THR B 1 332 ? 5.324 9.102 18.734 1 96.06 332 THR B C 1
ATOM 5582 O O . THR B 1 332 ? 5.895 8.562 19.688 1 96.06 332 THR B O 1
ATOM 5585 N N . PHE B 1 333 ? 5.43 10.367 18.453 1 97.94 333 PHE B N 1
ATOM 5586 C CA . PHE B 1 333 ? 6.23 11.266 19.281 1 97.94 333 PHE B CA 1
ATOM 5587 C C . PHE B 1 333 ? 5.402 12.461 19.75 1 97.94 333 PHE B C 1
ATOM 5589 O O . PHE B 1 333 ? 4.438 12.844 19.078 1 97.94 333 PHE B O 1
ATOM 5596 N N . MET B 1 334 ? 5.777 12.938 20.875 1 97.94 334 MET B N 1
ATOM 5597 C CA . MET B 1 334 ? 5.348 14.25 21.359 1 97.94 334 MET B CA 1
ATOM 5598 C C . MET B 1 334 ? 6.531 15.203 21.469 1 97.94 334 MET B C 1
ATOM 5600 O O . MET B 1 334 ? 7.637 14.789 21.812 1 97.94 334 MET B O 1
ATOM 5604 N N . ALA B 1 335 ? 6.352 16.422 21.172 1 97.94 335 ALA B N 1
ATOM 5605 C CA . ALA B 1 335 ? 7.379 17.453 21.281 1 97.94 335 ALA B CA 1
ATOM 5606 C C . ALA B 1 335 ? 6.754 18.828 21.531 1 97.94 335 ALA B C 1
ATOM 5608 O O . ALA B 1 335 ? 5.555 19.016 21.328 1 97.94 335 ALA B O 1
ATOM 5609 N N . PRO B 1 336 ? 7.539 19.734 22.047 1 96.38 336 PRO B N 1
ATOM 5610 C CA . PRO B 1 336 ? 6.984 21.078 22.312 1 96.38 336 PRO B CA 1
ATOM 5611 C C . PRO B 1 336 ? 6.352 21.688 21.062 1 96.38 336 PRO B C 1
ATOM 5613 O O . PRO B 1 336 ? 6.984 21.75 20 1 96.38 336 PRO B O 1
ATOM 5616 N N . GLY B 1 337 ? 5.152 22.125 21.203 1 95.12 337 GLY B N 1
ATOM 5617 C CA . GLY B 1 337 ? 4.43 22.688 20.078 1 95.12 337 GLY B CA 1
ATOM 5618 C C . GLY B 1 337 ? 3.627 23.922 20.438 1 95.12 337 GLY B C 1
ATOM 5619 O O . GLY B 1 337 ? 3.078 24.594 19.562 1 95.12 337 GLY B O 1
ATOM 5620 N N . GLN B 1 338 ? 3.582 24.266 21.703 1 93.69 338 GLN B N 1
ATOM 5621 C CA . GLN B 1 338 ? 2.807 25.422 22.141 1 93.69 338 GLN B CA 1
ATOM 5622 C C . GLN B 1 338 ? 3.715 26.609 22.469 1 93.69 338 GLN B C 1
ATOM 5624 O O . GLN B 1 338 ? 4.633 26.484 23.281 1 93.69 338 GLN B O 1
ATOM 5629 N N . ASN B 1 339 ? 3.408 27.703 21.812 1 93.06 339 ASN B N 1
ATOM 5630 C CA . ASN B 1 339 ? 4.113 28.969 22.031 1 93.06 339 ASN B CA 1
ATOM 5631 C C . ASN B 1 339 ? 5.617 28.812 21.844 1 93.06 339 ASN B C 1
ATOM 5633 O O . ASN B 1 339 ? 6.402 29.234 22.688 1 93.06 339 ASN B O 1
ATOM 5637 N N . VAL B 1 340 ? 5.934 28.172 20.812 1 94.38 340 VAL B N 1
ATOM 5638 C CA . VAL B 1 340 ? 7.348 28.031 20.5 1 94.38 340 VAL B CA 1
ATOM 5639 C C . VAL B 1 340 ? 7.805 29.203 19.641 1 94.38 340 VAL B C 1
ATOM 5641 O O . VAL B 1 340 ? 6.996 29.812 18.922 1 94.38 340 VAL B O 1
ATOM 5644 N N . VAL B 1 341 ? 9.086 29.484 19.703 1 95.31 341 VAL B N 1
ATOM 5645 C CA . VAL B 1 341 ? 9.602 30.656 19 1 95.31 341 VAL B CA 1
ATOM 5646 C C . VAL B 1 341 ? 10.438 30.203 17.797 1 95.31 341 VAL B C 1
ATOM 5648 O O . VAL B 1 341 ? 11.211 29.234 17.906 1 95.31 341 VAL B O 1
ATOM 5651 N N . GLY B 1 342 ? 10.258 30.859 16.656 1 95.94 342 GLY B N 1
ATOM 5652 C CA . GLY B 1 342 ? 11.016 30.578 15.453 1 95.94 342 GLY B CA 1
ATOM 5653 C C . GLY B 1 342 ? 11.102 31.75 14.508 1 95.94 342 GLY B C 1
ATOM 5654 O O . GLY B 1 342 ? 10.445 32.781 14.719 1 95.94 342 GLY B O 1
ATOM 5655 N N . PRO B 1 343 ? 12.016 31.609 13.547 1 96.25 343 PRO B N 1
ATOM 5656 C CA . PRO B 1 343 ? 12.078 32.656 12.516 1 96.25 343 PRO B CA 1
ATOM 5657 C C . PRO B 1 343 ? 10.773 32.781 11.742 1 96.25 343 PRO B C 1
ATOM 5659 O O . PRO B 1 343 ? 10.055 31.812 11.555 1 96.25 343 PRO B O 1
ATOM 5662 N N . PHE B 1 344 ? 10.531 34.031 11.234 1 95.5 344 PHE B N 1
ATOM 5663 C CA . PHE B 1 344 ? 9.266 34.375 10.602 1 95.5 344 PHE B CA 1
ATOM 5664 C C . PHE B 1 344 ? 9.445 35.5 9.617 1 95.5 344 PHE B C 1
ATOM 5666 O O . PHE B 1 344 ? 10.57 35.906 9.32 1 95.5 344 PHE B O 1
ATOM 5673 N N . LEU B 1 345 ? 8.344 35.938 9 1 93.75 345 LEU B N 1
ATOM 5674 C CA . LEU B 1 345 ? 8.352 37.125 8.125 1 93.75 345 LEU B CA 1
ATOM 5675 C C . LEU B 1 345 ? 8.758 38.375 8.898 1 93.75 345 LEU B C 1
ATOM 5677 O O . LEU B 1 345 ? 8.43 38.5 10.078 1 93.75 345 LEU B O 1
ATOM 5681 N N . THR B 1 346 ? 9.438 39.219 8.164 1 92.88 346 THR B N 1
ATOM 5682 C CA . THR B 1 346 ? 9.773 40.531 8.734 1 92.88 346 THR B CA 1
ATOM 5683 C C . THR B 1 346 ? 8.867 41.594 8.156 1 92.88 346 THR B C 1
ATOM 5685 O O . THR B 1 346 ? 8.586 41.625 6.957 1 92.88 346 THR B O 1
ATOM 5688 N N . GLY B 1 347 ? 8.359 42.531 9.055 1 93.5 347 GLY B N 1
ATOM 5689 C CA . GLY B 1 347 ? 7.5 43.594 8.633 1 93.5 347 GLY B CA 1
ATOM 5690 C C . GLY B 1 347 ? 6.031 43.344 8.906 1 93.5 347 GLY B C 1
ATOM 5691 O O . GLY B 1 347 ? 5.684 42.656 9.859 1 93.5 347 GLY B O 1
ATOM 5692 N N . THR B 1 348 ? 5.176 44.031 8.133 1 95.31 348 THR B N 1
ATOM 5693 C CA . THR B 1 348 ? 3.736 43.875 8.328 1 95.31 348 THR B CA 1
ATOM 5694 C C . THR B 1 348 ? 3.23 42.594 7.699 1 95.31 348 THR B C 1
ATOM 5696 O O . THR B 1 348 ? 3.508 42.312 6.527 1 95.31 348 THR B O 1
ATOM 5699 N N . VAL B 1 349 ? 2.518 41.844 8.5 1 94.25 349 VAL B N 1
ATOM 5700 C CA . VAL B 1 349 ? 1.937 40.562 8.07 1 94.25 349 VAL B CA 1
ATOM 5701 C C . VAL B 1 349 ? 0.429 40.594 8.312 1 94.25 349 VAL B C 1
ATOM 5703 O O . VAL B 1 349 ? -0.035 41.062 9.344 1 94.25 349 VAL B O 1
ATOM 5706 N N . ASN B 1 350 ? -0.317 40.125 7.289 1 92.12 350 ASN B N 1
ATOM 5707 C CA . ASN B 1 350 ? -1.754 39.938 7.477 1 92.12 350 ASN B CA 1
ATOM 5708 C C . ASN B 1 350 ? -2.07 38.688 8.258 1 92.12 350 ASN B C 1
ATOM 5710 O O . ASN B 1 350 ? -1.998 37.562 7.711 1 92.12 350 ASN B O 1
ATOM 5714 N N . VAL B 1 351 ? -2.422 38.781 9.508 1 89.12 351 VAL B N 1
ATOM 5715 C CA . VAL B 1 351 ? -2.705 37.656 10.367 1 89.12 351 VAL B CA 1
ATOM 5716 C C . VAL B 1 351 ? -4.211 37.406 10.414 1 89.12 351 VAL B C 1
ATOM 5718 O O . VAL B 1 351 ? -4.98 38.281 10.797 1 89.12 351 VAL B O 1
ATOM 5721 N N . GLN B 1 352 ? -4.574 36.25 9.93 1 80.12 352 GLN B N 1
ATOM 5722 C CA . GLN B 1 352 ? -5.984 35.844 9.969 1 80.12 352 GLN B CA 1
ATOM 5723 C C . GLN B 1 352 ? -6.375 35.312 11.344 1 80.12 352 GLN B C 1
ATOM 5725 O O . GLN B 1 352 ? -5.848 34.312 11.789 1 80.12 352 GLN B O 1
ATOM 5730 N N . THR B 1 353 ? -7.262 36.031 11.992 1 73.44 353 THR B N 1
ATOM 5731 C CA . THR B 1 353 ? -7.762 35.625 13.305 1 73.44 353 THR B CA 1
ATOM 5732 C C . THR B 1 353 ? -9.234 35.25 13.227 1 73.44 353 THR B C 1
ATOM 5734 O O . THR B 1 353 ? -9.938 35.656 12.305 1 73.44 353 THR B O 1
ATOM 5737 N N . ARG B 1 354 ? -9.672 34.406 14.109 1 66.94 354 ARG B N 1
ATOM 5738 C CA . ARG B 1 354 ? -11.078 34 14.133 1 66.94 354 ARG B CA 1
ATOM 5739 C C . ARG B 1 354 ? -11.961 35.156 14.633 1 66.94 354 ARG B C 1
ATOM 5741 O O . ARG B 1 354 ? -13.039 35.375 14.086 1 66.94 354 ARG B O 1
ATOM 5748 N N . GLU B 1 355 ? -11.5 35.844 15.641 1 65.62 355 GLU B N 1
ATOM 5749 C CA . GLU B 1 355 ? -12.312 36.844 16.344 1 65.62 355 GLU B CA 1
ATOM 5750 C C . GLU B 1 355 ? -12.398 38.156 15.555 1 65.62 355 GLU B C 1
ATOM 5752 O O . GLU B 1 355 ? -13.43 38.812 15.555 1 65.62 355 GLU B O 1
ATOM 5757 N N . HIS B 1 356 ? -11.32 38.469 14.922 1 72.75 356 HIS B N 1
ATOM 5758 C CA . HIS B 1 356 ? -11.258 39.812 14.375 1 72.75 356 HIS B CA 1
ATOM 5759 C C . HIS B 1 356 ? -11.008 39.781 12.875 1 72.75 356 HIS B C 1
ATOM 5761 O O . HIS B 1 356 ? -10.797 40.844 12.258 1 72.75 356 HIS B O 1
ATOM 5767 N N . GLY B 1 357 ? -11.047 38.562 12.266 1 76.69 357 GLY B N 1
ATOM 5768 C CA . GLY B 1 357 ? -10.719 38.5 10.852 1 76.69 357 GLY B CA 1
ATOM 5769 C C . GLY B 1 357 ? -9.242 38.719 10.562 1 76.69 357 GLY B C 1
ATOM 5770 O O . GLY B 1 357 ? -8.383 38.219 11.312 1 76.69 357 GLY B O 1
ATOM 5771 N N . THR B 1 358 ? -8.93 39.438 9.398 1 85.5 358 THR B N 1
ATOM 5772 C CA . THR B 1 358 ? -7.547 39.688 9.023 1 85.5 358 THR B CA 1
ATOM 5773 C C . THR B 1 358 ? -7.039 41 9.656 1 85.5 358 THR B C 1
ATOM 5775 O O . THR B 1 358 ? -7.641 42.062 9.484 1 85.5 358 THR B O 1
ATOM 5778 N N . LEU B 1 359 ? -5.938 40.906 10.406 1 89.12 359 LEU B N 1
ATOM 5779 C CA . LEU B 1 359 ? -5.344 42.062 11.086 1 89.12 359 LEU B CA 1
ATOM 5780 C C . LEU B 1 359 ? -3.904 42.281 10.633 1 89.12 359 LEU B C 1
ATOM 5782 O O . LEU B 1 359 ? -3.078 41.344 10.711 1 89.12 359 LEU B O 1
ATOM 5786 N N . PRO B 1 360 ? -3.627 43.438 10.125 1 92.94 360 PRO B N 1
ATOM 5787 C CA . PRO B 1 360 ? -2.209 43.719 9.906 1 92.94 360 PRO B CA 1
ATOM 5788 C C . PRO B 1 360 ? -1.412 43.781 11.211 1 92.94 360 PRO B C 1
ATOM 5790 O O . PRO B 1 360 ? -1.787 44.469 12.148 1 92.94 360 PRO B O 1
ATOM 5793 N N . THR B 1 361 ? -0.445 42.969 11.312 1 93.38 361 THR B N 1
ATOM 5794 C CA . THR B 1 361 ? 0.358 42.844 12.523 1 93.38 361 THR B CA 1
ATOM 5795 C C . THR B 1 361 ? 1.844 43 12.203 1 93.38 361 THR B C 1
ATOM 5797 O O . THR B 1 361 ? 2.328 42.469 11.203 1 93.38 361 THR B O 1
ATOM 5800 N N . GLU B 1 362 ? 2.57 43.656 13.039 1 95.44 362 GLU B N 1
ATOM 5801 C CA . GLU B 1 362 ? 3.984 43.906 12.797 1 95.44 362 GLU B CA 1
ATOM 5802 C C . GLU B 1 362 ? 4.867 42.844 13.43 1 95.44 362 GLU B C 1
ATOM 5804 O O . GLU B 1 362 ? 4.645 42.438 14.578 1 95.44 362 GLU B O 1
ATOM 5809 N N . PHE B 1 363 ? 5.836 42.406 12.656 1 95.81 363 PHE B N 1
ATOM 5810 C CA . PHE B 1 363 ? 6.906 41.531 13.109 1 95.81 363 PHE B CA 1
ATOM 5811 C C . PHE B 1 363 ? 8.273 42.125 12.828 1 95.81 363 PHE B C 1
ATOM 5813 O O . PHE B 1 363 ? 8.969 41.719 11.898 1 95.81 363 PHE B O 1
ATOM 5820 N N . PRO B 1 364 ? 8.711 43.062 13.648 1 93.62 364 PRO B N 1
ATOM 5821 C CA . PRO B 1 364 ? 9.867 43.906 13.328 1 93.62 364 PRO B CA 1
ATOM 5822 C C . PRO B 1 364 ? 11.18 43.125 13.344 1 93.62 364 PRO B C 1
ATOM 5824 O O . PRO B 1 364 ? 12.102 43.438 12.586 1 93.62 364 PRO B O 1
ATOM 5827 N N . GLU B 1 365 ? 11.305 42.062 14.117 1 92.81 365 GLU B N 1
ATOM 5828 C CA . GLU B 1 365 ? 12.578 41.344 14.266 1 92.81 365 GLU B CA 1
ATOM 5829 C C . GLU B 1 365 ? 12.617 40.094 13.414 1 92.81 365 GLU B C 1
ATOM 5831 O O . GLU B 1 365 ? 13.625 39.375 13.383 1 92.81 365 GLU B O 1
ATOM 5836 N N . GLY B 1 366 ? 11.547 39.781 12.781 1 94.75 366 GLY B N 1
ATOM 5837 C CA . GLY B 1 366 ? 11.484 38.594 11.953 1 94.75 366 GLY B CA 1
ATOM 5838 C C . GLY B 1 366 ? 11.406 37.312 12.758 1 94.75 366 GLY B C 1
ATOM 5839 O O . GLY B 1 366 ? 11.93 36.25 12.344 1 94.75 366 GLY B O 1
ATOM 5840 N N . TRP B 1 367 ? 10.859 37.375 13.953 1 96.38 367 TRP B N 1
ATOM 5841 C CA . TRP B 1 367 ? 10.641 36.219 14.836 1 96.38 367 TRP B CA 1
ATOM 5842 C C . TRP B 1 367 ? 9.203 36.219 15.359 1 96.38 367 TRP B C 1
ATOM 5844 O O . TRP B 1 367 ? 8.578 37.25 15.516 1 96.38 367 TRP B O 1
ATOM 5854 N N . ALA B 1 368 ? 8.695 35.062 15.578 1 95.75 368 ALA B N 1
ATOM 5855 C CA . ALA B 1 368 ? 7.336 34.938 16.094 1 95.75 368 ALA B CA 1
ATOM 5856 C C . ALA B 1 368 ? 7.25 33.781 17.109 1 95.75 368 ALA B C 1
ATOM 5858 O O . ALA B 1 368 ? 8.102 32.875 17.109 1 95.75 368 ALA B O 1
ATOM 5859 N N . SER B 1 369 ? 6.312 33.844 18.016 1 94.81 369 SER B N 1
ATOM 5860 C CA . SER B 1 369 ? 5.801 32.719 18.797 1 94.81 369 SER B CA 1
ATOM 5861 C C . SER B 1 369 ? 4.543 32.125 18.156 1 94.81 369 SER B C 1
ATOM 5863 O O . SER B 1 369 ? 3.658 32.875 17.719 1 94.81 369 SER B O 1
ATOM 5865 N N . TRP B 1 370 ? 4.523 30.859 17.984 1 92.69 370 TRP B N 1
ATOM 5866 C CA . TRP B 1 370 ? 3.428 30.188 17.297 1 92.69 370 TRP B CA 1
ATOM 5867 C C . TRP B 1 370 ? 3.182 28.797 17.891 1 92.69 370 TRP B C 1
ATOM 5869 O O . TRP B 1 370 ? 3.994 28.297 18.672 1 92.69 370 TRP B O 1
ATOM 5879 N N . SER B 1 371 ? 1.993 28.297 17.703 1 91.88 371 SER B N 1
ATOM 5880 C CA . SER B 1 371 ? 1.612 26.984 18.219 1 91.88 371 SER B CA 1
ATOM 5881 C C . SER B 1 371 ? 1.119 26.062 17.109 1 91.88 371 SER B C 1
ATOM 5883 O O . SER B 1 371 ? 0.465 26.516 16.172 1 91.88 371 SER B O 1
ATOM 5885 N N . GLY B 1 372 ? 1.462 24.797 17.234 1 92.06 372 GLY B N 1
ATOM 5886 C CA . GLY B 1 372 ? 1.003 23.781 16.297 1 92.06 372 GLY B CA 1
ATOM 5887 C C . GLY B 1 372 ? 1.81 22.5 16.359 1 92.06 372 GLY B C 1
ATOM 5888 O O . GLY B 1 372 ? 2.982 22.516 16.734 1 92.06 372 GLY B O 1
ATOM 5889 N N . THR B 1 373 ? 1.125 21.422 15.938 1 94.5 373 THR B N 1
ATOM 5890 C CA . THR B 1 373 ? 1.86 20.156 15.828 1 94.5 373 THR B CA 1
ATOM 5891 C C . THR B 1 373 ? 2.891 20.234 14.711 1 94.5 373 THR B C 1
ATOM 5893 O O . THR B 1 373 ? 3.836 19.438 14.672 1 94.5 373 THR B O 1
ATOM 5896 N N . SER B 1 374 ? 2.789 21.188 13.805 1 96.25 374 SER B N 1
ATOM 5897 C CA . SER B 1 374 ? 3.766 21.438 12.75 1 96.25 374 SER B CA 1
ATOM 5898 C C . SER B 1 374 ? 5.152 21.688 13.328 1 96.25 374 SER B C 1
ATOM 5900 O O . SER B 1 374 ? 6.148 21.172 12.82 1 96.25 374 SER B O 1
ATOM 5902 N N . PHE B 1 375 ? 5.129 22.453 14.344 1 96.19 375 PHE B N 1
ATOM 5903 C CA . PHE B 1 375 ? 6.398 22.891 14.914 1 96.19 375 PHE B CA 1
ATOM 5904 C C . PHE B 1 375 ? 6.996 21.812 15.805 1 96.19 375 PHE B C 1
ATOM 5906 O O . PHE B 1 375 ? 8.219 21.672 15.898 1 96.19 375 PHE B O 1
ATOM 5913 N N . ALA B 1 376 ? 6.09 21.031 16.438 1 97.31 376 ALA B N 1
ATOM 5914 C CA . ALA B 1 376 ? 6.547 19.828 17.125 1 97.31 376 ALA B CA 1
ATOM 5915 C C . ALA B 1 376 ? 7.191 18.859 16.141 1 97.31 376 ALA B C 1
ATOM 5917 O O . ALA B 1 376 ? 8.273 18.328 16.406 1 97.31 376 ALA B O 1
ATOM 5918 N N . ALA B 1 377 ? 6.547 18.625 15.023 1 98.38 377 ALA B N 1
ATOM 5919 C CA . ALA B 1 377 ? 7.074 17.734 13.992 1 98.38 377 ALA B CA 1
ATOM 5920 C C . ALA B 1 377 ? 8.445 18.203 13.508 1 98.38 377 ALA B C 1
ATOM 5922 O O . ALA B 1 377 ? 9.344 17.391 13.273 1 98.38 377 ALA B O 1
ATOM 5923 N N . ALA B 1 378 ? 8.594 19.484 13.367 1 98.25 378 ALA B N 1
ATOM 5924 C CA . ALA B 1 378 ? 9.867 20.062 12.938 1 98.25 378 ALA B CA 1
ATOM 5925 C C . ALA B 1 378 ? 10.969 19.734 13.938 1 98.25 378 ALA B C 1
ATOM 5927 O O . ALA B 1 378 ? 12.102 19.422 13.547 1 98.25 378 ALA B O 1
ATOM 5928 N N . THR B 1 379 ? 10.672 19.828 15.188 1 97.25 379 THR B N 1
ATOM 5929 C CA . THR B 1 379 ? 11.633 19.531 16.234 1 97.25 379 THR B CA 1
ATOM 5930 C C . THR B 1 379 ? 12.102 18.078 16.156 1 97.25 379 THR B C 1
ATOM 5932 O O . THR B 1 379 ? 13.297 17.797 16.203 1 97.25 379 THR B O 1
ATOM 5935 N N . VAL B 1 380 ? 11.188 17.188 15.984 1 98.5 380 VAL B N 1
ATOM 5936 C CA . VAL B 1 380 ? 11.523 15.773 15.867 1 98.5 380 VAL B CA 1
ATOM 5937 C C . VAL B 1 380 ? 12.344 15.547 14.602 1 98.5 380 VAL B C 1
ATOM 5939 O O . VAL B 1 380 ? 13.32 14.789 14.617 1 98.5 380 VAL B O 1
ATOM 5942 N N . THR B 1 381 ? 11.953 16.203 13.523 1 98.62 381 THR B N 1
ATOM 5943 C CA . THR B 1 381 ? 12.711 16.125 12.281 1 98.62 381 THR B CA 1
ATOM 5944 C C . THR B 1 381 ? 14.156 16.547 12.492 1 98.62 381 THR B C 1
ATOM 5946 O O . THR B 1 381 ? 15.086 15.875 12.039 1 98.62 381 THR B O 1
ATOM 5949 N N . GLY B 1 382 ? 14.344 17.641 13.195 1 97 382 GLY B N 1
ATOM 5950 C CA . GLY B 1 382 ? 15.688 18.109 13.492 1 97 382 GLY B CA 1
ATOM 5951 C C . GLY B 1 382 ? 16.5 17.125 14.305 1 97 382 GLY B C 1
ATOM 5952 O O . GLY B 1 382 ? 17.672 16.875 14 1 97 382 GLY B O 1
ATOM 5953 N N . ARG B 1 383 ? 15.875 16.562 15.32 1 96.31 383 ARG B N 1
ATOM 5954 C CA . ARG B 1 383 ? 16.562 15.57 16.141 1 96.31 383 ARG B CA 1
ATOM 5955 C C . ARG B 1 383 ? 16.984 14.367 15.297 1 96.31 383 ARG B C 1
ATOM 5957 O O . ARG B 1 383 ? 18.109 13.883 15.414 1 96.31 383 ARG B O 1
ATOM 5964 N N . LEU B 1 384 ? 16.109 13.914 14.438 1 97.88 384 LEU B N 1
ATOM 5965 C CA . LEU B 1 384 ? 16.422 12.773 13.578 1 97.88 384 LEU B CA 1
ATOM 5966 C C . LEU B 1 384 ? 17.531 13.125 12.594 1 97.88 384 LEU B C 1
ATOM 5968 O O . LEU B 1 384 ? 18.375 12.289 12.289 1 97.88 384 LEU B O 1
ATOM 5972 N N . ALA B 1 385 ? 17.469 14.352 12.109 1 97.06 385 ALA B N 1
ATOM 5973 C CA . ALA B 1 385 ? 18.516 14.789 11.188 1 97.06 385 ALA B CA 1
ATOM 5974 C C . ALA B 1 385 ? 19.891 14.742 11.852 1 97.06 385 ALA B C 1
ATOM 5976 O O . ALA B 1 385 ? 20.859 14.242 11.266 1 97.06 385 ALA B O 1
ATOM 5977 N N . ARG B 1 386 ? 19.953 15.219 13.047 1 94 386 ARG B N 1
ATOM 5978 C CA . ARG B 1 386 ? 21.203 15.195 13.797 1 94 386 ARG B CA 1
ATOM 5979 C C . ARG B 1 386 ? 21.672 13.758 14.023 1 94 386 ARG B C 1
ATOM 5981 O O . ARG B 1 386 ? 22.844 13.453 13.812 1 94 386 ARG B O 1
ATOM 5988 N N . LEU B 1 387 ? 20.797 12.891 14.422 1 95 387 LEU B N 1
ATOM 5989 C CA . LEU B 1 387 ? 21.141 11.5 14.688 1 95 387 LEU B CA 1
ATOM 5990 C C . LEU B 1 387 ? 21.531 10.789 13.398 1 95 387 LEU B C 1
ATOM 5992 O O . LEU B 1 387 ? 22.391 9.898 13.406 1 95 387 LEU B O 1
ATOM 5996 N N . THR B 1 388 ? 20.891 11.156 12.289 1 96.38 388 THR B N 1
ATOM 5997 C CA . THR B 1 388 ? 21.234 10.562 11.008 1 96.38 388 THR B CA 1
ATOM 5998 C C . THR B 1 388 ? 22.656 10.906 10.609 1 96.38 388 THR B C 1
ATOM 6000 O O . THR B 1 388 ? 23.422 10.039 10.156 1 96.38 388 THR B O 1
ATOM 6003 N N . ALA B 1 389 ? 22.984 12.133 10.781 1 93.31 389 ALA B N 1
ATOM 6004 C CA . ALA B 1 389 ? 24.344 12.562 10.492 1 93.31 389 ALA B CA 1
ATOM 6005 C C . ALA B 1 389 ? 25.344 11.789 11.344 1 93.31 389 ALA B C 1
ATOM 6007 O O . ALA B 1 389 ? 26.422 11.422 10.867 1 93.31 389 ALA B O 1
ATOM 6008 N N . LYS B 1 390 ? 25 11.516 12.516 1 89.25 390 LYS B N 1
ATOM 6009 C CA . LYS B 1 390 ? 25.875 10.805 13.453 1 89.25 390 LYS B CA 1
ATOM 6010 C C . LYS B 1 390 ? 25.938 9.312 13.109 1 89.25 390 LYS B C 1
ATOM 6012 O O . LYS B 1 390 ? 26.922 8.641 13.43 1 89.25 390 LYS B O 1
ATOM 6017 N N . ASN B 1 391 ? 24.922 8.82 12.547 1 89.88 391 ASN B N 1
ATOM 6018 C CA . ASN B 1 391 ? 24.828 7.395 12.266 1 89.88 391 ASN B CA 1
ATOM 6019 C C . ASN B 1 391 ? 25.172 7.086 10.812 1 89.88 391 ASN B C 1
ATOM 6021 O O . ASN B 1 391 ? 24.484 6.301 10.164 1 89.88 391 ASN B O 1
ATOM 6025 N N . GLY B 1 392 ? 26.125 7.703 10.211 1 87.56 392 GLY B N 1
ATOM 6026 C CA . GLY B 1 392 ? 26.641 7.379 8.891 1 87.56 392 GLY B CA 1
ATOM 6027 C C . GLY B 1 392 ? 25.641 7.652 7.777 1 87.56 392 GLY B C 1
ATOM 6028 O O . GLY B 1 392 ? 25.672 7.004 6.73 1 87.56 392 GLY B O 1
ATOM 6029 N N . GLY B 1 393 ? 24.625 8.414 8.133 1 93.12 393 GLY B N 1
ATOM 6030 C CA . GLY B 1 393 ? 23.688 8.828 7.094 1 93.12 393 GLY B CA 1
ATOM 6031 C C . GLY B 1 393 ? 22.484 7.918 6.977 1 93.12 393 GLY B C 1
ATOM 6032 O O . GLY B 1 393 ? 21.703 8.031 6.031 1 93.12 393 GLY B O 1
ATOM 6033 N N . ASP B 1 394 ? 22.281 6.992 7.926 1 94.5 394 ASP B N 1
ATOM 6034 C CA . ASP B 1 394 ? 21.141 6.078 7.906 1 94.5 394 ASP B CA 1
ATOM 6035 C C . ASP B 1 394 ? 20 6.609 8.766 1 94.5 394 ASP B C 1
ATOM 6037 O O . ASP B 1 394 ? 20.047 6.523 9.992 1 94.5 394 ASP B O 1
ATOM 6041 N N . PRO B 1 395 ? 18.922 7.059 8.086 1 97.06 395 PRO B N 1
ATOM 6042 C CA . PRO B 1 395 ? 17.844 7.656 8.867 1 97.06 395 PRO B CA 1
ATOM 6043 C C . PRO B 1 395 ? 17.062 6.625 9.688 1 97.06 395 PRO B C 1
ATOM 6045 O O . PRO B 1 395 ? 16.516 6.957 10.734 1 97.06 395 PRO B O 1
ATOM 6048 N N . HIS B 1 396 ? 17.047 5.43 9.25 1 94.81 396 HIS B N 1
ATOM 6049 C CA . HIS B 1 396 ? 16.344 4.395 9.984 1 94.81 396 HIS B CA 1
ATOM 6050 C C . HIS B 1 396 ? 17.094 3.998 11.25 1 94.81 396 HIS B C 1
ATOM 6052 O O . HIS B 1 396 ? 16.484 3.713 12.281 1 94.81 396 HIS B O 1
ATOM 6058 N N . ALA B 1 397 ? 18.375 3.949 11.156 1 95.12 397 ALA B N 1
ATOM 6059 C CA . ALA B 1 397 ? 19.188 3.738 12.359 1 95.12 397 ALA B CA 1
ATOM 6060 C C . ALA B 1 397 ? 18.984 4.875 13.359 1 95.12 397 ALA B C 1
ATOM 6062 O O . ALA B 1 397 ? 18.891 4.641 14.57 1 95.12 397 ALA B O 1
ATOM 6063 N N . ALA B 1 398 ? 18.906 6.062 12.82 1 96.75 398 ALA B N 1
ATOM 6064 C CA . ALA B 1 398 ? 18.672 7.23 13.664 1 96.75 398 ALA B CA 1
ATOM 6065 C C . ALA B 1 398 ? 17.328 7.121 14.383 1 96.75 398 ALA B C 1
ATOM 6067 O O . ALA B 1 398 ? 17.234 7.441 15.57 1 96.75 398 ALA B O 1
ATOM 6068 N N . LEU B 1 399 ? 16.328 6.699 13.688 1 97.31 399 LEU B N 1
ATOM 6069 C CA . LEU B 1 399 ? 14.992 6.535 14.266 1 97.31 399 LEU B CA 1
ATOM 6070 C C . LEU B 1 399 ? 15.016 5.496 15.383 1 97.31 399 LEU B C 1
ATOM 6072 O O . LEU B 1 399 ? 14.43 5.715 16.453 1 97.31 399 LEU B O 1
ATOM 6076 N N . ARG B 1 400 ? 15.68 4.402 15.195 1 94.56 400 ARG B N 1
ATOM 6077 C CA . ARG B 1 400 ? 15.805 3.379 16.234 1 94.56 400 ARG B CA 1
ATOM 6078 C C . ARG B 1 400 ? 16.531 3.928 17.453 1 94.56 400 ARG B C 1
ATOM 6080 O O . ARG B 1 400 ? 16.141 3.66 18.594 1 94.56 400 ARG B O 1
ATOM 6087 N N . GLU B 1 401 ? 17.531 4.625 17.172 1 96.06 401 GLU B N 1
ATOM 6088 C CA . GLU B 1 401 ? 18.297 5.215 18.266 1 96.06 401 GLU B CA 1
ATOM 6089 C C . GLU B 1 401 ? 17.438 6.195 19.062 1 96.06 401 GLU B C 1
ATOM 6091 O O . GLU B 1 401 ? 17.469 6.199 20.297 1 96.06 401 GLU B O 1
ATOM 6096 N N . LEU B 1 402 ? 16.688 7.027 18.312 1 96.88 402 LEU B N 1
ATOM 6097 C CA . LEU B 1 402 ? 15.844 7.992 19 1 96.88 402 LEU B CA 1
ATOM 6098 C C . LEU B 1 402 ? 14.844 7.285 19.922 1 96.88 402 LEU B C 1
ATOM 6100 O O . LEU B 1 402 ? 14.695 7.652 21.078 1 96.88 402 LEU B O 1
ATOM 6104 N N . ARG B 1 403 ? 14.219 6.293 19.438 1 95.25 403 ARG B N 1
ATOM 6105 C CA . ARG B 1 403 ? 13.242 5.547 20.219 1 95.25 403 ARG B CA 1
ATOM 6106 C C . ARG B 1 403 ? 13.898 4.93 21.453 1 95.25 403 ARG B C 1
ATOM 6108 O O . ARG B 1 403 ? 13.344 4.992 22.562 1 95.25 403 ARG B O 1
ATOM 6115 N N . ARG B 1 404 ? 15.047 4.371 21.25 1 94.12 404 ARG B N 1
ATOM 6116 C CA . ARG B 1 404 ? 15.773 3.748 22.359 1 94.12 404 ARG B CA 1
ATOM 6117 C C . ARG B 1 404 ? 16.125 4.773 23.438 1 94.12 404 ARG B C 1
ATOM 6119 O O . ARG B 1 404 ? 15.906 4.539 24.625 1 94.12 404 ARG B O 1
ATOM 6126 N N . THR B 1 405 ? 16.656 5.84 23 1 94.88 405 THR B N 1
ATOM 6127 C CA . THR B 1 405 ? 17.109 6.867 23.922 1 94.88 405 THR B CA 1
ATOM 6128 C C . THR B 1 405 ? 15.922 7.461 24.688 1 94.88 405 THR B C 1
ATOM 6130 O O . THR B 1 405 ? 16.047 7.773 25.875 1 94.88 405 THR B O 1
ATOM 6133 N N . LEU B 1 406 ? 14.828 7.605 24.016 1 95.31 406 LEU B N 1
ATOM 6134 C CA . LEU B 1 406 ? 13.656 8.188 24.656 1 95.31 406 LEU B CA 1
ATOM 6135 C C . LEU B 1 406 ? 13.062 7.219 25.688 1 95.31 406 LEU B C 1
ATOM 6137 O O . LEU B 1 406 ? 12.555 7.641 26.719 1 95.31 406 LEU B O 1
ATOM 6141 N N . ARG B 1 407 ? 13.094 5.965 25.406 1 92 407 ARG B N 1
ATOM 6142 C CA . ARG B 1 407 ? 12.633 4.965 26.359 1 92 407 ARG B CA 1
ATOM 6143 C C . ARG B 1 407 ? 13.477 4.988 27.625 1 92 407 ARG B C 1
ATOM 6145 O O . ARG B 1 407 ? 12.961 4.816 28.734 1 92 407 ARG B O 1
ATOM 6152 N N . GLN B 1 408 ? 14.711 5.277 27.484 1 89.94 408 GLN B N 1
ATOM 6153 C CA . GLN B 1 408 ? 15.648 5.27 28.609 1 89.94 408 GLN B CA 1
ATOM 6154 C C . GLN B 1 408 ? 15.586 6.574 29.391 1 89.94 408 GLN B C 1
ATOM 6156 O O . GLN B 1 408 ? 15.844 6.598 30.594 1 89.94 408 GLN B O 1
ATOM 6161 N N . ALA B 1 409 ? 15.336 7.691 28.766 1 86.62 409 ALA B N 1
ATOM 6162 C CA . ALA B 1 409 ? 15.359 9.023 29.359 1 86.62 409 ALA B CA 1
ATOM 6163 C C . ALA B 1 409 ? 14.227 9.203 30.359 1 86.62 409 ALA B C 1
ATOM 6165 O O . ALA B 1 409 ? 14.273 10.102 31.203 1 86.62 409 ALA B O 1
ATOM 6166 N N . GLY B 1 410 ? 13.352 8.414 30.422 1 76.38 410 GLY B N 1
ATOM 6167 C CA . GLY B 1 410 ? 12.273 8.469 31.391 1 76.38 410 GLY B CA 1
ATOM 6168 C C . GLY B 1 410 ? 11.547 9.797 31.406 1 76.38 410 GLY B C 1
ATOM 6169 O O . GLY B 1 410 ? 11.211 10.32 32.469 1 76.38 410 GLY B O 1
ATOM 6170 N N . GLY B 1 411 ? 11.578 10.625 30.344 1 74.75 411 GLY B N 1
ATOM 6171 C CA . GLY B 1 411 ? 10.789 11.844 30.266 1 74.75 411 GLY B CA 1
ATOM 6172 C C . GLY B 1 411 ? 11.625 13.109 30.375 1 74.75 411 GLY B C 1
ATOM 6173 O O . GLY B 1 411 ? 11.102 14.219 30.312 1 74.75 411 GLY B O 1
ATOM 6174 N N . SER B 1 412 ? 12.867 13.062 30.5 1 83.56 412 SER B N 1
ATOM 6175 C CA . SER B 1 412 ? 13.719 14.234 30.672 1 83.56 412 SER B CA 1
ATOM 6176 C C . SER B 1 412 ? 13.992 14.93 29.344 1 83.56 412 SER B C 1
ATOM 6178 O O . SER B 1 412 ? 14.43 16.078 29.328 1 83.56 412 SER B O 1
ATOM 6180 N N . ASP B 1 413 ? 13.75 14.305 28.344 1 91.06 413 ASP B N 1
ATOM 6181 C CA . ASP B 1 413 ? 13.898 14.875 27.016 1 91.06 413 ASP B CA 1
ATOM 6182 C C . ASP B 1 413 ? 12.633 15.602 26.578 1 91.06 413 ASP B C 1
ATOM 6184 O O . ASP B 1 413 ? 11.523 15.125 26.828 1 91.06 413 ASP B O 1
ATOM 6188 N N . PRO B 1 414 ? 12.797 16.781 26 1 93.5 414 PRO B N 1
ATOM 6189 C CA . PRO B 1 414 ? 11.602 17.484 25.531 1 93.5 414 PRO B CA 1
ATOM 6190 C C . PRO B 1 414 ? 10.805 16.703 24.5 1 93.5 414 PRO B C 1
ATOM 6192 O O . PRO B 1 414 ? 9.617 16.969 24.297 1 93.5 414 PRO B O 1
ATOM 6195 N N . ILE B 1 415 ? 11.453 15.797 23.844 1 96.5 415 ILE B N 1
ATOM 6196 C CA . ILE B 1 415 ? 10.773 14.859 22.953 1 96.5 415 ILE B CA 1
ATOM 6197 C C . ILE B 1 415 ? 10.484 13.562 23.703 1 96.5 415 ILE B C 1
ATOM 6199 O O . ILE B 1 415 ? 11.344 13.031 24.406 1 96.5 415 ILE B O 1
ATOM 6203 N N . THR B 1 416 ? 9.242 13.07 23.562 1 96.62 416 THR B N 1
ATOM 6204 C CA . THR B 1 416 ? 8.859 11.828 24.234 1 96.62 416 THR B CA 1
ATOM 6205 C C . THR B 1 416 ? 8.117 10.906 23.266 1 96.62 416 THR B C 1
ATOM 6207 O O . THR B 1 416 ? 7.684 11.344 22.188 1 96.62 416 THR B O 1
ATOM 6210 N N . LEU B 1 417 ? 8.062 9.633 23.609 1 95.38 417 LEU B N 1
ATOM 6211 C CA . LEU B 1 417 ? 7.199 8.695 22.891 1 95.38 417 LEU B CA 1
ATOM 6212 C C . LEU B 1 417 ? 5.742 8.875 23.297 1 95.38 417 LEU B C 1
ATOM 6214 O O . LEU B 1 417 ? 5.449 9.086 24.484 1 95.38 417 LEU B O 1
ATOM 6218 N N . ALA B 1 418 ? 4.844 8.852 22.328 1 93.31 418 ALA B N 1
ATOM 6219 C CA . ALA B 1 418 ? 3.424 9.047 22.609 1 93.31 418 ALA B CA 1
ATOM 6220 C C . ALA B 1 418 ? 2.84 7.832 23.328 1 93.31 418 ALA B C 1
ATOM 6222 O O . ALA B 1 418 ? 1.891 7.961 24.109 1 93.31 418 ALA B O 1
ATOM 6223 N N . HIS B 1 419 ? 3.24 6.691 22.984 1 84.44 419 HIS B N 1
ATOM 6224 C CA . HIS B 1 419 ? 2.754 5.441 23.562 1 84.44 419 HIS B CA 1
ATOM 6225 C C . HIS B 1 419 ? 3.91 4.539 23.969 1 84.44 419 HIS B C 1
ATOM 6227 O O . HIS B 1 419 ? 5.004 4.629 23.406 1 84.44 419 HIS B O 1
#

Organism: NCBI:txid175570

Foldseek 3Di:
DPPPPPPPDPPQDFAQKKKFQLVCPVVLVVVCVVLVWDKDFPDADPVLRITMMHIPCLVVCQVVLLVLLVCLLPDPPCVVQVVVAPRDDPPADSSRSSVRNSQSVQCVVVVHDDGDMDTFHKKFQLLLPVQQADDDPLWWDADDDDDQDDDDDQPFEAEEEEEFAAAEDDPLCVPQEDEDPVRYDDDDDQFAQRNFLSQFLVFLLCSLPVRYHYYYHHAAYRRRRMHIPVSSLVSLVVCQPVLHAEYEASMWDFDPVLDADPSQLSSLVSRLVRHAYFYEQHQQQAVSSRPPVPDDLATGTPPLQPLSHAYEFADDPVLHGDSRTRPYDSHWKYAHFAFDKGFGDAAWYFYAHSPPGTDTDHHHNRMITRGGSSSRSSNVNSQLRSQCSVVVNHSVVSVVVVQVVQVVCVRPDNMHTSD/DPPPPPPPPPPQDFAQKKKFQLVCVVVLVVVCVVLVWDKDFPDADPVLRITMMHIPPLVVCQVVLLVLLVCLLPDPPCVVVVVVADRDDPPDDSSSSSVRNSQSVQCVVVVHDDGDMDTFHKKFQLLLPPQQFDDACLWWDADDDDDQDDDDDQPFEAEEEEEFAAAEDDPLCVPQEDEDPVRYDDDDDQFAQRNFLSQFLVFLLCSLPVRYHYYYHHAAYRRRRMHIPVSSLVSLVVCQPVLHAEYEESMWDFDPVLDADPSQLSSLVSRLVRHAYFYEQHQQQAVSSRPPVPDDLATGTPPLQPLSHAYEFADDPVLHGDSRTRLYDSHWKYAHFAFDKGFGDAAWYFYAHPPPGTDTDHHHNRMIGRGGSSSRSSNVNSQLRSQCSVVVNHSVVSVVVVQVVQVVCVRPDNMHTSD